Protein 5K6L (pdb70)

Solvent-accessible surface area: 27790 Å² total; per-residue (Å²): 170,42,77,0,54,18,88,94,0,40,91,13,0,52,37,0,0,6,14,0,0,0,0,0,77,40,107,57,18,3,49,6,121,161,61,9,45,0,0,2,0,0,6,8,8,65,76,21,11,35,12,4,20,13,15,4,17,74,9,52,38,119,105,45,14,10,2,13,59,1,0,91,104,43,148,44,7,83,10,12,118,82,3,33,69,52,1,124,115,59,22,125,142,56,96,36,66,139,21,160,67,128,34,68,45,36,18,21,11,94,19,6,137,6,63,53,121,40,0,49,75,3,30,90,102,17,77,4,0,0,0,3,1,5,2,1,0,0,14,59,79,29,17,59,53,74,67,22,17,16,81,13,28,152,36,6,54,49,1,1,97,65,0,57,136,48,7,125,78,0,0,0,0,0,1,0,1,10,22,4,12,5,42,44,1,34,113,11,100,14,20,0,4,0,0,0,2,0,0,0,20,9,0,0,25,0,0,3,9,0,0,12,32,154,48,18,0,3,0,6,0,2,19,2,7,7,87,95,13,129,16,16,11,0,29,155,40,31,31,68,63,95,80,8,69,5,11,0,2,0,2,2,5,0,16,25,0,2,12,26,56,80,99,69,12,61,14,14,0,0,30,9,54,17,29,6,106,14,90,32,73,65,39,123,43,69,42,66,59,137,69,90,28,1,42,0,9,1,34,0,73,0,68,16,98,66,36,3,40,3,0,0,0,0,0,1,23,15,23,28,48,142,11,1,5,8,48,16,18,1,0,4,22,98,16,2,36,125,13,86,59,44,125,106,48,141,5,76,21,76,0,40,1,81,77,10,12,7,0,0,4,50,25,76,21,74,17,80,13,7,12,2,2,7,38,20,86,2,14,0,47,2,2,74,3,0,77,72,5,139,111,12,14,44,22,92,12,173,138,58,19,70,40,57,173,20,24,49,2,6,7,1,82,62,60,18,122,8,17,48,8,24,124,62,131,115,61,72,28,46,47,130,119,58,92,2,60,71,24,111,32,82,65,156,112,36,49,88,96,65,48,37,134,79,25,109,58,66,117,113,15,166,67,18,0,76,47,15,70,84,63,84,21,101,22,87,107,0,0,9,37,0,29,42,102,12,0,1,6,0,0,10,0,20,8,68,39,9,114,59,20,44,68,13,1,2,0,0,0,0,0,4,10,120,156,0,93,154,9,37,1,7,14,0,1,0,2,10,1,9,8,2,0,27,3,75,70,48,47,61,5,0,1,0,1,2,3,4,0,3,0,0,0,1,15,41,78,2,0,65,136,0,0,4,46,0,0,8,4,0,11,106,30,92,2,6,0,0,3,0,0,0,1,2,3,11,9,2,23,20,0,0,4,6,2,5,0,3,0,6,0,3,37,0,0,0,22,0,0,2,3,1,0,77,0,0,61,138,54,31,5,15,0,0,0,4,2,0,0,6,4,2,19,1,78,26,15,70,52,11,0,10,1,0,0,10,10,0,2,6,20,0,4,2,32,0,1,14,28,0,17,112,98,2,34,2,94,0,0,4,0,1,21,9,22,2,3,27,10,18,0,0,10,3,33,9,0,0,2,36,0,0,28,88,35,18,42,3,143,10,0,0,0,0,12,20,116,0,31,0,4,62,77,77,33,142,36,58,106,47,16,3,0,3,0,0,30,1,8,0,0,0,4,0,3,6,84,61,0,59,143,45,58,35,115,16,36,0,68,56,30,24,101,105,55,110,2,50,58,6,1,0,1,39,0,0,37,28,0,0,86,18,0,21,86,10,7,2,0,68,71,76,41,208,101,26,46,113,21,84,43,34,46,177

Sequence (794 aa):
KVILDWNEYIEAARSVVSEGCVLLENNGTLPLEKGAVVSIFGRIQTHYYKSGTGSGGMVNVTHVVGVPEGLKLSEHVTVNEELENIYKEWEEENPFDEGLGWGTEPWSQPEMELTDEIVSNASAKSDVAIVIIGRTAGEDKDFSDVAGAYKLSETEEDMLRRVRKHFDKMVVLLNVGSLMDLNVISEINPDALMVIWQGGMIGGLGTADVLTGKVNPSGKLTDTIAYEINDYPSTENFGDPVRDYYAEDIYVGYRYFETFEKSKVRYPFGYGISYTEFEHTVGEFTADINSRTFTASCTVKNTGSVAGKDVAQFYVSAPQGKLGKPEKVLVAFKKTGILNPGKEEKITVTVPFDRFASFDDTGVTGAESCFVLEAGEYTVYEGKNVRESYKEGSFTLEENIVTEKLSKALAPMESFKRMKASENSDGTLSVKYEDVPVSDVDEKKRRLDNMPVEIPQDFTARYSLKDVLSGSVDMEKFIARLSDDDLACIVRGEGMGSSLVTAGTAAAFGGVSEYLRKMDIPAVCCDDGPSGMRLDSGATAFSMPNGTMLASTFNPDVIERMYGFTSLEMIYNKVECLLGPGMNIHRNPLNGRNFEYFSEDPYLNGTIASAMLKGLHKYGSDGVAKHFCCNNQELGRQACDSVVSQRALREIYLKGFEIAVKEGGCKAFMTTYAQVNGMWTAGNYDLNTRILRDEWGFKGIVMTDWWAQVNDRGGEPTKNNTAAMVRAQNDLYMVTANAAMNSANNDNTLSQLSEGKLNRAELQRCAMNICEYAMNTMAMKRLCRNDIKVEIAGR

Foldseek 3Di:
DAALAVVLLLVLLLVLLLLQKFWDFAPPLPQPAFAFEEEEFWLCQVVQQQAAFDQQRFFFDPFAQGQQNLLCVVNRYHYDVVNVVVSVVVCVVQPQQCADDHPGRAQAGDGDADDLVSLLVSLVPGQAYEYEGGTHFDFFAWFDLDDSTLDDHPRSLNVLLSNLVRHPAYEYEYSYLFHHACPSVVVSPHNIYMYSYNFFRHSNNSVSCCNNVVAKHEFFAQFFDFNDLVPFPCSVFDDDLFEGEPQQFQCFTLLVCVAANVPRTPAHHLDGDTPFDKDKAWDDKDDDVVQQKIKTKIKIATAGAAKHKAKKWKWKQADLAPQGGRRIATFDMDIDDTHGHGGMDMDMDMGGNLSGWFAACPCPQVQHQFGKRAFFKMWMWIDSGPVPTHTNDIDTGPGMDTPGHADDFLFFQDKDWHWHWDADPVGGTHTDIDIFDHDPDPVVVVLVVPPFDDQAADQVDLAALVCCVVVNDPLSSLLSNADLLNLQLQQAWADDQDPLFQGQAFTWHQCQDPVRVSSVGHTATEHDDLQWGNRRVSDHIGGGAAQQSSLSSVDLQSLLSSLLSVLQVCLQRRHQEYADDEAAAQRGSGARRVSRHYHNHLVSSLSSRLSNQNSNPNQQGGYAYDAQWDPNHNHNFQEYEHRHGPRSCCRGICRSVLSCVPRNVHAHYEYGNYHYNQFGGLLGQSRQPRPQPVPSNHQHAYEYDALHWHDDGPDDTDSAAVQSNLSNRNQHYHHANRSSVPRVVHCSVVCCVVVNHPNSSSSVSSSRSSVHSCSTLSSCVVVVNHDHYDYDDD

CATH classification: 3.40.50.1700 (+1 more: 3.20.20.300)

B-factor: mean 20.66, std 8.03, range [2.0, 67.08]

Nearest PDB structures (foldseek):
  5k6o-assembly1_A  TM=1.001E+00  e=0.000E+00  metagenome
  5k6n-assembly1_A  TM=1.000E+00  e=0.000E+00  metagenome
  5wug-assembly1_A  TM=9.829E-01  e=0.000E+00  Paenibacillus barengoltzii
  5wvp-assembly1_A  TM=9.796E-01  e=0.000E+00  Paenibacillus barengoltzii
  2x42-assembly1_A  TM=9.029E-01  e=3.688E-36  Thermotoga neapolitana DSM 4359

Structure (mmCIF, N/CA/C/O backbone):
data_5K6L
#
_entry.id   5K6L
#
_cell.length_a   51.215
_cell.length_b   119.724
_cell.length_c   157.489
_cell.angle_alpha   90.00
_cell.angle_beta   90.00
_cell.angle_gamma   90.00
#
_symmetry.space_group_name_H-M   'P 21 21 21'
#
loop_
_entity.id
_entity.type
_entity.pdbx_description
1 polymer B-GLUCOSIDASE
2 non-polymer GLYCEROL
3 water water
#
loop_
_atom_site.group_PDB
_atom_site.id
_atom_site.type_symbol
_atom_site.label_atom_id
_atom_site.label_alt_id
_atom_site.label_comp_id
_atom_site.label_asym_id
_atom_site.label_entity_id
_atom_site.label_seq_id
_atom_site.pdbx_PDB_ins_code
_atom_site.Cartn_x
_atom_site.Cartn_y
_atom_site.Cartn_z
_atom_site.occupancy
_atom_site.B_iso_or_equiv
_atom_site.auth_seq_id
_atom_site.auth_comp_id
_atom_site.auth_asym_id
_atom_site.auth_atom_id
_atom_site.pdbx_PDB_model_num
ATOM 1 N N . LYS A 1 5 ? -19.669 -1.828 37.484 1.00 36.68 5 LYS A N 1
ATOM 2 C CA . LYS A 1 5 ? -18.725 -2.316 36.440 1.00 35.80 5 LYS A CA 1
ATOM 3 C C . LYS A 1 5 ? -18.360 -1.175 35.488 1.00 33.14 5 LYS A C 1
ATOM 4 O O . LYS A 1 5 ? -19.246 -0.466 35.002 1.00 32.37 5 LYS A O 1
ATOM 10 N N . VAL A 1 6 ? -17.063 -1.003 35.234 1.00 28.01 6 VAL A N 1
ATOM 11 C CA . VAL A 1 6 ? -16.558 0.052 34.351 1.00 26.06 6 VAL A CA 1
ATOM 12 C C . VAL A 1 6 ? -15.612 -0.567 33.326 1.00 23.99 6 VAL A C 1
ATOM 13 O O . VAL A 1 6 ? -14.749 -1.378 33.672 1.00 22.86 6 VAL A O 1
ATOM 17 N N . ILE A 1 7 ? -15.772 -0.176 32.066 1.00 23.07 7 ILE A N 1
ATOM 18 C CA . ILE A 1 7 ? -14.961 -0.715 30.979 1.00 22.50 7 ILE A CA 1
ATOM 19 C C . ILE A 1 7 ? -13.683 0.098 30.851 1.00 21.22 7 ILE A C 1
ATOM 20 O O . ILE A 1 7 ? -13.745 1.311 30.723 1.00 21.63 7 ILE A O 1
ATOM 25 N N . LEU A 1 8 ? -12.537 -0.578 30.895 1.00 19.69 8 LEU A N 1
ATOM 26 C CA . LEU A 1 8 ? -11.273 0.008 30.478 1.00 19.18 8 LEU A CA 1
ATOM 27 C C . LEU A 1 8 ? -11.086 -0.369 29.017 1.00 19.27 8 LEU A C 1
ATOM 28 O O . LEU A 1 8 ? -10.785 -1.522 28.703 1.00 19.29 8 LEU A O 1
ATOM 33 N N . ASP A 1 9 ? -11.272 0.604 28.133 1.00 19.83 9 ASP A N 1
ATOM 34 C CA . ASP A 1 9 ? -11.130 0.391 26.690 1.00 20.65 9 ASP A CA 1
ATOM 35 C C . ASP A 1 9 ? -9.658 0.533 26.324 1.00 19.63 9 ASP A C 1
ATOM 36 O O . ASP A 1 9 ? -9.111 1.636 26.353 1.00 18.86 9 ASP A O 1
ATOM 41 N N . TRP A 1 10 ? -9.027 -0.579 25.969 1.00 18.86 10 TRP A N 1
ATOM 42 C CA . TRP A 1 10 ? -7.574 -0.594 25.765 1.00 19.21 10 TRP A CA 1
ATOM 43 C C . TRP A 1 10 ? -7.170 0.263 24.569 1.00 19.50 10 TRP A C 1
ATOM 44 O O . TRP A 1 10 ? -6.158 0.956 24.621 1.00 18.41 10 TRP A O 1
ATOM 55 N N . ASN A 1 11 ? -7.975 0.236 23.506 1.00 19.83 11 ASN A N 1
ATOM 56 C CA . ASN A 1 11 ? -7.687 1.050 22.318 1.00 21.35 11 ASN A CA 1
ATOM 57 C C . ASN A 1 11 ? -7.740 2.546 22.619 1.00 20.02 11 ASN A C 1
ATOM 58 O O . ASN A 1 11 ? -6.922 3.303 22.096 1.00 18.78 11 ASN A O 1
ATOM 63 N N . GLU A 1 12 ? -8.679 2.959 23.469 1.00 19.16 12 GLU A N 1
ATOM 64 C CA . GLU A 1 12 ? -8.733 4.352 23.940 1.00 20.38 12 GLU A CA 1
ATOM 65 C C . GLU A 1 12 ? -7.547 4.724 24.843 1.00 18.13 12 GLU A C 1
ATOM 66 O O . GLU A 1 12 ? -7.054 5.846 24.783 1.00 17.16 12 GLU A O 1
ATOM 72 N N . TYR A 1 13 ? -7.100 3.778 25.667 1.00 17.08 13 TYR A N 1
ATOM 73 C CA . TYR A 1 13 ? -5.870 3.943 26.466 1.00 16.30 13 TYR A CA 1
ATOM 74 C C . TYR A 1 13 ? -4.675 4.188 25.518 1.00 15.83 13 TYR A C 1
ATOM 75 O O . TYR A 1 13 ? -3.910 5.138 25.695 1.00 14.46 13 TYR A O 1
ATOM 84 N N . ILE A 1 14 ? -4.537 3.337 24.498 1.00 15.89 14 ILE A N 1
ATOM 85 C CA . ILE A 1 14 ? -3.483 3.491 23.497 1.00 16.17 14 ILE A CA 1
ATOM 86 C C . ILE A 1 14 ? -3.524 4.884 22.843 1.00 16.38 14 ILE A C 1
ATOM 87 O O . ILE A 1 14 ? -2.492 5.564 22.740 1.00 15.67 14 ILE A O 1
ATOM 92 N N . GLU A 1 15 ? -4.716 5.303 22.436 1.00 17.37 15 GLU A N 1
ATOM 93 C CA . GLU A 1 15 ? -4.906 6.595 21.765 1.00 19.01 15 GLU A CA 1
ATOM 94 C C . GLU A 1 15 ? -4.542 7.762 22.701 1.00 17.08 15 GLU A C 1
ATOM 95 O O . GLU A 1 15 ? -3.960 8.753 22.258 1.00 16.04 15 GLU A O 1
ATOM 101 N N . ALA A 1 16 ? -4.871 7.626 23.985 1.00 15.85 16 ALA A N 1
ATOM 102 C CA . ALA A 1 16 ? -4.529 8.638 24.987 1.00 15.48 16 ALA A CA 1
ATOM 103 C C . ALA A 1 16 ? -3.012 8.779 25.160 1.00 15.12 16 ALA A C 1
ATOM 104 O O . ALA A 1 16 ? -2.485 9.897 25.186 1.00 14.59 16 ALA A O 1
ATOM 106 N N . ALA A 1 17 ? -2.316 7.649 25.262 1.00 14.49 17 ALA A N 1
ATOM 107 C CA . ALA A 1 17 ? -0.854 7.648 25.373 1.00 14.69 17 ALA A CA 1
ATOM 108 C C . ALA A 1 17 ? -0.202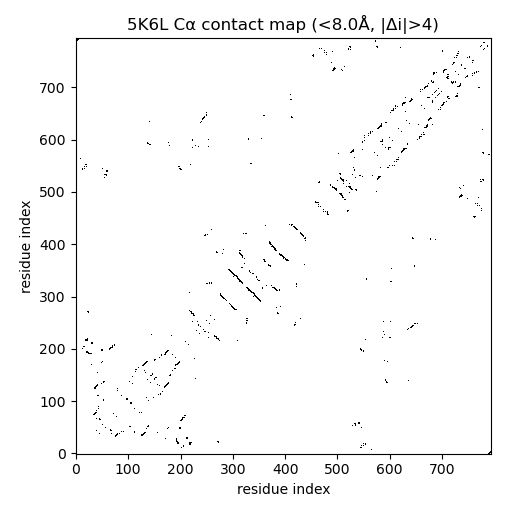 8.179 24.105 1.00 14.57 17 ALA A C 1
ATOM 109 O O . ALA A 1 17 ? 0.749 8.966 24.152 1.00 14.13 17 ALA A O 1
ATOM 111 N N . ARG A 1 18 ? -0.719 7.727 22.968 1.00 14.88 18 ARG A N 1
ATOM 112 C CA . ARG A 1 18 ? -0.254 8.170 21.663 1.00 15.46 18 ARG A CA 1
ATOM 113 C C . ARG A 1 18 ? -0.355 9.697 21.518 1.00 15.20 18 ARG A C 1
ATOM 114 O O . ARG A 1 18 ? 0.563 10.336 20.979 1.00 14.77 18 ARG A O 1
ATOM 122 N N . SER A 1 19 ? -1.447 10.276 22.012 1.00 15.09 19 SER A N 1
ATOM 123 C CA . SER A 1 19 ? -1.620 11.741 22.001 1.00 15.25 19 SER A CA 1
ATOM 124 C C . SER A 1 19 ? -0.569 12.466 22.834 1.00 14.88 19 SER A C 1
ATOM 125 O O . SER A 1 19 ? -0.067 13.520 22.425 1.00 15.13 19 SER A O 1
ATOM 128 N N . VAL A 1 20 ? -0.244 11.913 24.002 1.00 13.82 20 VAL A N 1
ATOM 129 C CA . VAL A 1 20 ? 0.839 12.452 24.822 1.00 13.94 20 VAL A CA 1
ATOM 130 C C . VAL A 1 20 ? 2.170 12.435 24.052 1.00 13.45 20 VAL A C 1
ATOM 131 O O . VAL A 1 20 ? 2.889 13.439 24.031 1.00 12.59 20 VAL A O 1
ATOM 135 N N . VAL A 1 21 ? 2.474 11.312 23.401 1.00 13.06 21 VAL A N 1
ATOM 136 C CA . VAL A 1 21 ? 3.707 11.191 22.633 1.00 13.53 21 VAL A CA 1
ATOM 137 C C . VAL A 1 21 ? 3.754 12.255 21.522 1.00 13.71 21 VAL A C 1
ATOM 138 O O . VAL A 1 21 ? 4.773 12.943 21.350 1.00 13.39 21 VAL A O 1
ATOM 142 N N . SER A 1 22 ? 2.657 12.398 20.786 1.00 13.83 22 SER A N 1
ATOM 143 C CA . SER A 1 22 ? 2.629 13.340 19.657 1.00 14.45 22 SER A CA 1
ATOM 144 C C . SER A 1 22 ? 2.589 14.821 20.087 1.00 14.95 22 SER A C 1
ATOM 145 O O . SER A 1 22 ? 2.897 15.699 19.281 1.00 15.66 22 SER A O 1
ATOM 148 N N . GLU A 1 23 ? 2.228 15.093 21.343 1.00 15.39 23 GLU A N 1
ATOM 149 C CA . GLU A 1 23 ? 2.330 16.453 21.914 1.00 15.92 23 GLU A CA 1
ATOM 150 C C . GLU A 1 23 ? 3.650 16.732 22.643 1.00 15.76 23 GLU A C 1
ATOM 151 O O . GLU A 1 23 ? 3.962 17.893 22.917 1.00 16.01 23 GLU A O 1
ATOM 157 N N . GLY A 1 24 ? 4.404 15.678 22.967 1.00 15.26 24 GLY A N 1
ATOM 158 C CA . GLY A 1 24 ? 5.616 15.778 23.780 1.00 15.30 24 GLY A CA 1
ATOM 159 C C . GLY A 1 24 ? 6.939 15.776 23.046 1.00 14.88 24 GLY A C 1
ATOM 160 O O . GLY A 1 24 ? 7.931 16.233 23.597 1.00 14.48 24 GLY A O 1
ATOM 161 N N . CYS A 1 25 ? 6.971 15.251 21.815 1.00 15.06 25 CYS A N 1
ATOM 162 C CA . CYS A 1 25 ? 8.136 15.391 20.953 1.00 15.12 25 CYS A CA 1
ATOM 163 C C . CYS A 1 25 ? 8.452 16.873 20.770 1.00 14.87 25 CYS A C 1
ATOM 164 O O . CYS A 1 25 ? 7.534 17.688 20.669 1.00 15.24 25 CYS A O 1
ATOM 167 N N . VAL A 1 26 ? 9.736 17.224 20.759 1.00 14.19 26 VAL A N 1
ATOM 168 C CA . VAL A 1 26 ? 10.144 18.620 20.609 1.00 14.30 26 VAL A CA 1
ATOM 169 C C . VAL A 1 26 ? 10.935 18.781 19.319 1.00 14.14 26 VAL A C 1
ATOM 170 O O . VAL A 1 26 ? 12.053 18.264 19.194 1.00 13.68 26 VAL A O 1
ATOM 174 N N . LEU A 1 27 ? 10.359 19.521 18.374 1.00 14.38 27 LEU A N 1
ATOM 175 C CA . LEU A 1 27 ? 11.061 19.887 17.144 1.00 14.30 27 LEU A CA 1
ATOM 176 C C . LEU A 1 27 ? 11.954 21.082 17.439 1.00 14.60 27 LEU A C 1
ATOM 177 O O . LEU A 1 27 ? 11.464 22.113 17.913 1.00 15.05 27 LEU A O 1
ATOM 182 N N . LEU A 1 28 ? 13.247 20.940 17.155 1.00 14.20 28 LEU A N 1
ATOM 183 C CA . LEU A 1 28 ? 14.232 21.978 17.435 1.00 14.53 28 LEU A CA 1
ATOM 184 C C . LEU A 1 28 ? 14.651 22.757 16.194 1.00 15.08 28 LEU A C 1
ATOM 185 O O . LEU A 1 28 ? 14.854 23.964 16.273 1.00 14.89 28 LEU A O 1
ATOM 190 N N . GLU A 1 29 ? 14.841 22.050 15.076 1.00 15.27 29 GLU A N 1
ATOM 191 C CA . GLU A 1 29 ? 15.201 22.664 13.805 1.00 16.17 29 GLU A CA 1
ATOM 192 C C . GLU A 1 29 ? 14.490 21.922 12.683 1.00 16.30 29 GLU A C 1
ATOM 193 O O . GLU A 1 29 ? 14.217 20.717 12.789 1.00 16.05 29 GLU A O 1
ATOM 199 N N . ASN A 1 30 ? 14.197 22.642 11.609 1.00 16.19 30 ASN A N 1
ATOM 200 C CA . ASN A 1 30 ? 13.575 22.056 10.440 1.00 16.71 30 ASN A CA 1
ATOM 201 C C . ASN A 1 30 ? 13.614 23.058 9.283 1.00 17.48 30 ASN A C 1
ATOM 202 O O . ASN A 1 30 ? 13.169 24.193 9.442 1.00 18.07 30 ASN A O 1
ATOM 207 N N . ASN A 1 31 ? 14.110 22.625 8.127 1.00 19.15 31 ASN A N 1
ATOM 208 C CA . ASN A 1 31 ? 14.146 23.469 6.912 1.00 20.03 31 ASN A CA 1
ATOM 209 C C . ASN A 1 31 ? 13.026 23.150 5.910 1.00 20.33 31 ASN A C 1
ATOM 210 O O . ASN A 1 31 ? 13.062 23.615 4.768 1.00 20.81 31 ASN A O 1
ATOM 215 N N . GLY A 1 32 ? 12.037 22.367 6.337 1.00 20.19 32 GLY A N 1
ATOM 216 C CA . GLY A 1 32 ? 10.970 21.878 5.469 1.00 20.13 32 GLY A CA 1
ATOM 217 C C . GLY A 1 32 ? 11.094 20.408 5.099 1.00 19.87 32 GLY A C 1
ATOM 218 O O . GLY A 1 32 ? 10.186 19.866 4.481 1.00 20.78 32 GLY A O 1
ATOM 219 N N . THR A 1 33 ? 12.204 19.758 5.460 1.00 19.03 33 THR A N 1
ATOM 220 C CA . THR A 1 33 ? 12.368 18.312 5.235 1.00 18.43 33 THR A CA 1
ATOM 221 C C . THR A 1 33 ? 11.319 17.482 5.997 1.00 17.84 33 THR A C 1
ATOM 222 O O . THR A 1 33 ? 10.896 16.421 5.522 1.00 17.67 33 THR A O 1
ATOM 226 N N . LEU A 1 34 ? 10.906 17.955 7.174 1.00 16.53 34 LEU A N 1
ATOM 227 C CA . LEU A 1 34 ? 9.725 17.420 7.847 1.00 16.45 34 LEU A CA 1
ATOM 228 C C . LEU A 1 34 ? 8.542 18.352 7.584 1.00 16.45 34 LEU A C 1
ATOM 229 O O . LEU A 1 34 ? 8.750 19.557 7.452 1.00 15.44 34 LEU A O 1
ATOM 234 N N . PRO A 1 35 ? 7.312 17.827 7.502 1.00 16.58 35 PRO A N 1
ATOM 235 C CA . PRO A 1 35 ? 6.999 16.399 7.613 1.00 16.58 35 PRO A CA 1
ATOM 236 C C . PRO A 1 35 ? 7.421 15.611 6.383 1.00 17.67 35 PRO A C 1
ATOM 237 O O . PRO A 1 35 ? 7.612 16.193 5.312 1.00 16.95 35 PRO A O 1
ATOM 241 N N . LEU A 1 36 ? 7.563 14.298 6.541 1.00 18.34 36 LEU A N 1
ATOM 242 C CA . LEU A 1 36 ? 7.915 13.426 5.411 1.00 19.52 36 LEU A CA 1
ATOM 243 C C . LEU A 1 36 ? 6.801 13.475 4.354 1.00 20.61 36 LEU A C 1
ATOM 244 O O . LEU A 1 36 ? 5.620 13.605 4.692 1.00 19.73 36 LEU A O 1
ATOM 249 N N . GLU A 1 37 ? 7.183 13.392 3.081 1.00 23.12 37 GLU A N 1
ATOM 250 C CA . GLU A 1 37 ? 6.223 13.440 1.978 1.00 24.56 37 GLU A CA 1
ATOM 251 C C . GLU A 1 37 ? 5.582 12.078 1.755 1.00 24.35 37 GLU A C 1
ATOM 252 O O . GLU A 1 37 ? 6.243 11.040 1.888 1.00 23.44 37 GLU A O 1
ATOM 258 N N . LYS A 1 38 ? 4.290 12.084 1.427 1.00 24.83 38 LYS A N 1
ATOM 259 C CA . LYS A 1 38 ? 3.553 10.856 1.155 1.00 25.70 38 LYS A CA 1
ATOM 260 C C . LYS A 1 38 ? 4.234 10.085 0.023 1.00 24.53 38 LYS A C 1
ATOM 261 O O . LYS A 1 38 ? 4.572 10.665 -1.006 1.00 23.90 38 LYS A O 1
ATOM 267 N N . GLY A 1 39 ? 4.465 8.795 0.249 1.00 23.88 39 GLY A N 1
ATOM 268 C CA . GLY A 1 39 ? 5.145 7.930 -0.717 1.00 23.25 39 GLY A CA 1
ATOM 269 C C . GLY A 1 39 ? 6.666 7.917 -0.630 1.00 22.59 39 GLY A C 1
ATOM 270 O O . GLY A 1 39 ? 7.308 7.198 -1.392 1.00 22.90 39 GLY A O 1
ATOM 271 N N . ALA A 1 40 ? 7.262 8.686 0.288 1.00 21.23 40 ALA A N 1
ATOM 272 C CA . ALA A 1 40 ? 8.724 8.703 0.418 1.00 20.79 40 ALA A CA 1
ATOM 273 C C . ALA A 1 40 ? 9.265 7.356 0.895 1.00 19.81 40 ALA A C 1
ATOM 274 O O . ALA A 1 40 ? 8.595 6.633 1.632 1.00 20.14 40 ALA A O 1
ATOM 276 N N . VAL A 1 41 ? 10.462 7.012 0.428 1.00 19.13 41 VAL A N 1
ATOM 277 C CA . VAL A 1 41 ? 11.216 5.883 0.953 1.00 18.61 41 VAL A CA 1
ATOM 278 C C . VAL A 1 41 ? 12.248 6.445 1.929 1.00 18.43 41 VAL A C 1
ATOM 279 O O . VAL A 1 41 ? 13.027 7.340 1.576 1.00 17.94 41 VAL A O 1
ATOM 283 N N . VAL A 1 42 ? 12.249 5.910 3.148 1.00 17.98 42 VAL A N 1
ATOM 284 C CA . VAL A 1 42 ? 13.137 6.364 4.208 1.00 18.21 42 VAL A CA 1
ATOM 285 C C . VAL A 1 42 ? 14.222 5.322 4.487 1.00 17.03 42 VAL A C 1
ATOM 286 O O . VAL A 1 42 ? 13.914 4.138 4.626 1.00 17.35 42 VAL A O 1
ATOM 290 N N . SER A 1 43 ? 15.472 5.778 4.584 1.00 16.32 43 SER A N 1
ATOM 291 C CA . SER A 1 43 ? 16.582 4.978 5.116 1.00 16.05 43 SER A CA 1
ATOM 292 C C . SER A 1 43 ? 16.818 5.337 6.593 1.00 15.91 43 SER A C 1
ATOM 293 O O . SER A 1 43 ? 17.105 6.497 6.914 1.00 15.51 43 SER A O 1
ATOM 296 N N . ILE A 1 44 ? 16.702 4.351 7.480 1.00 15.93 44 ILE A N 1
ATOM 297 C CA . ILE A 1 44 ? 16.855 4.577 8.926 1.00 15.92 44 ILE A CA 1
ATOM 298 C C . ILE A 1 44 ? 18.231 4.076 9.382 1.00 15.83 44 ILE A C 1
ATOM 299 O O . ILE A 1 44 ? 18.565 2.898 9.211 1.00 16.07 44 ILE A O 1
ATOM 304 N N . PHE A 1 45 ? 19.026 4.978 9.949 1.00 15.39 45 PHE A N 1
ATOM 305 C CA . PHE A 1 45 ? 20.344 4.651 10.477 1.00 15.70 45 PHE A CA 1
ATOM 306 C C . PHE A 1 45 ? 20.338 4.684 12.004 1.00 15.85 45 PHE A C 1
ATOM 307 O O . PHE A 1 45 ? 19.515 5.379 12.614 1.00 16.42 45 PHE A O 1
ATOM 315 N N . GLY A 1 46 ? 21.291 3.972 12.598 1.00 15.79 46 GLY A N 1
ATOM 316 C CA . GLY A 1 46 ? 21.441 3.871 14.053 1.00 15.66 46 GLY A CA 1
ATOM 317 C C . GLY A 1 46 ? 20.927 2.526 14.514 1.00 15.56 46 GLY A C 1
ATOM 318 O O . GLY A 1 46 ? 19.747 2.235 14.354 1.00 15.21 46 GLY A O 1
ATOM 319 N N . ARG A 1 47 ? 21.815 1.691 15.051 1.00 16.12 47 ARG A N 1
ATOM 320 C CA . ARG A 1 47 ? 21.427 0.343 15.497 1.00 16.58 47 ARG A CA 1
ATOM 321 C C . ARG A 1 47 ? 20.352 0.332 16.590 1.00 16.36 47 ARG A C 1
ATOM 322 O O . ARG A 1 47 ? 19.635 -0.653 16.733 1.00 16.51 47 ARG A O 1
ATOM 330 N N . ILE A 1 48 ? 20.232 1.426 17.348 1.00 16.66 48 ILE A N 1
ATOM 331 C CA . ILE A 1 48 ? 19.185 1.534 18.374 1.00 16.61 48 ILE A CA 1
ATOM 332 C C . ILE A 1 48 ? 17.761 1.523 17.789 1.00 15.94 48 ILE A C 1
ATOM 333 O O . ILE A 1 48 ? 16.795 1.334 18.526 1.00 15.42 48 ILE A O 1
ATOM 338 N N . GLN A 1 49 ? 17.624 1.695 16.472 1.00 15.92 49 GLN A N 1
ATOM 339 C CA . GLN A 1 49 ? 16.316 1.604 15.819 1.00 16.11 49 GLN A CA 1
ATOM 340 C C . GLN A 1 49 ? 15.558 0.306 16.113 1.00 16.16 49 GLN A C 1
ATOM 341 O O . GLN A 1 49 ? 14.336 0.303 16.113 1.00 16.03 49 GLN A O 1
ATOM 347 N N . THR A 1 50 ? 16.289 -0.785 16.339 1.00 16.70 50 THR A N 1
ATOM 348 C CA . THR A 1 50 ? 15.691 -2.093 16.600 1.00 17.17 50 THR A CA 1
ATOM 349 C C . THR A 1 50 ? 15.327 -2.329 18.068 1.00 16.82 50 THR A C 1
ATOM 350 O O . THR A 1 50 ? 14.616 -3.277 18.365 1.00 16.58 50 THR A O 1
ATOM 354 N N . HIS A 1 51 ? 15.816 -1.476 18.973 1.00 16.98 51 HIS A N 1
ATOM 355 C CA . HIS A 1 51 ? 15.573 -1.610 20.420 1.00 17.01 51 HIS A CA 1
ATOM 356 C C . HIS A 1 51 ? 15.216 -0.238 20.989 1.00 16.17 51 HIS A C 1
ATOM 357 O O . HIS A 1 51 ? 15.914 0.299 21.843 1.00 16.45 51 HIS A O 1
ATOM 364 N N . TYR A 1 52 ? 14.114 0.310 20.489 1.00 15.41 52 TYR A N 1
ATOM 365 C CA . TYR A 1 52 ? 13.590 1.600 20.922 1.00 14.61 52 TYR A CA 1
ATOM 366 C C . TYR A 1 52 ? 13.586 1.709 22.450 1.00 14.48 52 TYR A C 1
ATOM 367 O O . TYR A 1 52 ? 13.072 0.822 23.130 1.00 14.40 52 TYR A O 1
ATOM 376 N N . TYR A 1 53 ? 14.175 2.783 22.977 1.00 14.28 53 TYR A N 1
ATOM 377 C CA . TYR A 1 53 ? 14.164 3.045 24.407 1.00 14.37 53 TYR A CA 1
ATOM 378 C C . TYR A 1 53 ? 12.775 3.565 24.770 1.00 14.51 53 TYR A C 1
ATOM 379 O O . TYR A 1 53 ? 12.433 4.704 24.448 1.00 14.05 53 TYR A O 1
ATOM 388 N N . LYS A 1 54 ? 11.976 2.715 25.414 1.00 14.47 54 LYS A N 1
ATOM 389 C CA . LYS A 1 54 ? 10.611 3.076 25.805 1.00 15.15 54 LYS A CA 1
ATOM 390 C C . LYS A 1 54 ? 10.571 3.771 27.168 1.00 14.85 54 LYS A C 1
ATOM 391 O O . LYS A 1 54 ? 9.582 4.406 27.496 1.00 14.55 54 LYS A O 1
ATOM 397 N N . SER A 1 55 ? 11.637 3.611 27.946 1.00 15.27 55 SER A N 1
ATOM 398 C CA . SER A 1 55 ? 11.731 4.127 29.308 1.00 15.90 55 SER A CA 1
ATOM 399 C C . SER A 1 55 ? 13.195 4.209 29.713 1.00 16.84 55 SER A C 1
ATOM 400 O O . SER A 1 55 ? 14.075 3.736 28.989 1.00 16.33 55 SER A O 1
ATOM 403 N N . GLY A 1 56 ? 13.447 4.781 30.886 1.00 17.42 56 GLY A N 1
ATOM 404 C CA . GLY A 1 56 ? 14.759 4.710 31.495 1.00 18.59 56 GLY A CA 1
ATOM 405 C C . GLY A 1 56 ? 14.965 3.358 32.148 1.00 19.08 56 GLY A C 1
ATOM 406 O O . GLY A 1 56 ? 14.144 2.444 32.007 1.00 19.31 56 GLY A O 1
ATOM 407 N N . THR A 1 57 ? 16.075 3.224 32.864 1.00 20.27 57 THR A N 1
ATOM 408 C CA . THR A 1 57 ? 16.367 2.011 33.619 1.00 20.81 57 THR A CA 1
ATOM 409 C C . THR A 1 57 ? 15.993 2.270 35.074 1.00 21.53 57 THR A C 1
ATOM 410 O O . THR A 1 57 ? 15.898 3.427 35.511 1.00 23.65 57 THR A O 1
ATOM 414 N N . GLY A 1 58 ? 15.799 1.193 35.823 1.00 22.17 58 GLY A N 1
ATOM 415 C CA . GLY A 1 58 ? 15.590 1.272 37.264 1.00 22.61 58 GLY A CA 1
ATOM 416 C C . GLY A 1 58 ? 14.146 1.055 37.643 1.00 23.55 58 GLY A C 1
ATOM 417 O O . GLY A 1 58 ? 13.364 0.550 36.837 1.00 22.29 58 GLY A O 1
ATOM 418 N N . SER A 1 59 ? 13.803 1.464 38.869 1.00 24.59 59 SER A N 1
ATOM 419 C CA . SER A 1 59 ? 12.476 1.209 39.467 1.00 25.53 59 SER A CA 1
ATOM 420 C C . SER A 1 59 ? 11.310 1.694 38.604 1.00 26.02 59 SER A C 1
ATOM 421 O O . SER A 1 59 ? 10.253 1.057 38.592 1.00 24.88 59 SER A O 1
ATOM 424 N N . GLY A 1 60 ? 11.517 2.812 37.897 1.00 25.62 60 GLY A N 1
ATOM 425 C CA . GLY A 1 60 ? 10.516 3.380 36.987 1.00 26.49 60 GLY A CA 1
ATOM 426 C C . GLY A 1 60 ? 10.666 2.961 35.528 1.00 26.41 60 GLY A C 1
ATOM 427 O O . GLY A 1 60 ? 10.108 3.615 34.636 1.00 27.71 60 GLY A O 1
ATOM 428 N N . GLY A 1 61 ? 11.405 1.879 35.283 1.00 24.69 61 GLY A N 1
ATOM 429 C CA . GLY A 1 61 ? 11.691 1.406 33.934 1.00 24.61 61 GLY A CA 1
ATOM 430 C C . GLY A 1 61 ? 11.563 -0.090 33.749 1.00 23.67 61 GLY A C 1
ATOM 431 O O . GLY A 1 61 ? 12.211 -0.641 32.865 1.00 24.01 61 GLY A O 1
ATOM 432 N N . MET A 1 62 ? 10.695 -0.738 34.543 1.00 23.63 62 MET A N 1
ATOM 433 C CA . MET A 1 62 ? 10.551 -2.207 34.552 1.00 22.77 62 MET A CA 1
ATOM 434 C C . MET A 1 62 ? 9.087 -2.641 34.341 1.00 21.31 62 MET A C 1
ATOM 435 O O . MET A 1 62 ? 8.585 -3.566 34.985 1.00 21.73 62 MET A O 1
ATOM 440 N N . VAL A 1 63 ? 8.401 -1.959 33.434 1.00 19.66 63 VAL A N 1
ATOM 441 C CA . VAL A 1 63 ? 7.033 -2.312 33.079 1.00 18.46 63 VAL A CA 1
ATOM 442 C C . VAL A 1 63 ? 7.132 -3.401 32.016 1.00 18.33 63 VAL A C 1
ATOM 443 O O . VAL A 1 63 ? 7.790 -3.206 30.996 1.00 18.14 63 VAL A O 1
ATOM 447 N N . ASN A 1 64 ? 6.488 -4.539 32.262 1.00 17.90 64 ASN A N 1
ATOM 448 C CA . ASN A 1 64 ? 6.484 -5.650 31.316 1.00 18.09 64 ASN A CA 1
ATOM 449 C C . ASN A 1 64 ? 5.403 -5.417 30.271 1.00 17.96 64 ASN A C 1
ATOM 450 O O . ASN A 1 64 ? 4.292 -5.012 30.602 1.00 16.76 64 ASN A O 1
ATOM 455 N N . VAL A 1 65 ? 5.741 -5.680 29.014 1.00 18.51 65 VAL A N 1
ATOM 456 C CA . VAL A 1 65 ? 4.820 -5.477 27.891 1.00 19.70 65 VAL A CA 1
ATOM 457 C C . VAL A 1 65 ? 4.951 -6.630 26.902 1.00 21.10 65 VAL A C 1
ATOM 458 O O . VAL A 1 65 ? 5.982 -7.294 26.858 1.00 21.51 65 VAL A O 1
ATOM 462 N N . THR A 1 66 ? 3.913 -6.850 26.106 1.00 23.32 66 THR A N 1
ATOM 463 C CA . THR A 1 66 ? 3.959 -7.882 25.068 1.00 25.05 66 THR A CA 1
ATOM 464 C C . THR A 1 66 ? 4.724 -7.410 23.820 1.00 24.50 66 THR A C 1
ATOM 465 O O . THR A 1 66 ? 5.397 -8.215 23.172 1.00 24.81 66 THR A O 1
ATOM 469 N N . HIS A 1 67 ? 4.655 -6.111 23.507 1.00 22.80 67 HIS A N 1
ATOM 470 C CA . HIS A 1 67 ? 5.287 -5.573 22.300 1.00 22.51 67 HIS A CA 1
ATOM 471 C C . HIS A 1 67 ? 5.595 -4.078 22.441 1.00 20.42 67 HIS A C 1
ATOM 472 O O . HIS A 1 67 ? 4.847 -3.352 23.086 1.00 19.94 67 HIS A O 1
ATOM 479 N N . VAL A 1 68 ? 6.716 -3.646 21.869 1.00 19.02 68 VAL A N 1
ATOM 480 C CA . VAL A 1 68 ? 7.079 -2.224 21.814 1.00 18.07 68 VAL A CA 1
ATOM 481 C C . VAL A 1 68 ? 7.096 -1.807 20.353 1.00 17.50 68 VAL A C 1
ATOM 482 O O . VAL A 1 68 ? 7.764 -2.452 19.537 1.00 17.74 68 VAL A O 1
ATOM 486 N N . VAL A 1 69 ? 6.356 -0.744 20.027 1.00 16.49 69 VAL A N 1
ATOM 487 C CA . VAL A 1 69 ? 6.367 -0.173 18.684 1.00 16.29 69 VAL A CA 1
ATOM 488 C C . VAL A 1 69 ? 7.489 0.851 18.601 1.00 16.07 69 VAL A C 1
ATOM 489 O O . VAL A 1 69 ? 7.380 1.944 19.157 1.00 15.92 69 VAL A O 1
ATOM 493 N N . GLY A 1 70 ? 8.578 0.477 17.931 1.00 15.87 70 GLY A N 1
ATOM 494 C CA . GLY A 1 70 ? 9.694 1.385 17.665 1.00 15.84 70 GLY A CA 1
ATOM 495 C C . GLY A 1 70 ? 9.413 2.273 16.464 1.00 15.60 70 GLY A C 1
ATOM 496 O O . GLY A 1 70 ? 8.338 2.203 15.869 1.00 15.63 70 GLY A O 1
ATOM 497 N N . VAL A 1 71 ? 10.391 3.098 16.107 1.00 16.28 71 VAL A N 1
ATOM 498 C CA . VAL A 1 71 ? 10.223 4.105 15.060 1.00 16.87 71 VAL A CA 1
ATOM 499 C C . VAL A 1 71 ? 10.028 3.476 13.661 1.00 16.90 71 VAL A C 1
ATOM 500 O O . VAL A 1 71 ? 9.108 3.881 12.950 1.00 16.76 71 VAL A O 1
ATOM 504 N N . PRO A 1 72 ? 10.865 2.485 13.273 1.00 17.00 72 PRO A N 1
ATOM 505 C CA . PRO A 1 72 ? 10.632 1.873 11.955 1.00 17.10 72 PRO A CA 1
ATOM 506 C C . PRO A 1 72 ? 9.242 1.266 11.828 1.00 17.22 72 PRO A C 1
ATOM 507 O O . PRO A 1 72 ? 8.571 1.505 10.832 1.00 17.40 72 PRO A O 1
ATOM 511 N N . GLU A 1 73 ? 8.795 0.518 12.835 1.00 17.57 73 GLU A N 1
ATOM 512 C CA . GLU A 1 73 ? 7.454 -0.073 12.782 1.00 18.31 73 GLU A CA 1
ATOM 513 C C . GLU A 1 73 ? 6.349 0.998 12.721 1.00 17.58 73 GLU A C 1
ATOM 514 O O . GLU A 1 73 ? 5.393 0.854 11.965 1.00 18.34 73 GLU A O 1
ATOM 520 N N . GLY A 1 74 ? 6.491 2.071 13.495 1.00 17.18 74 GLY A N 1
ATOM 521 C CA . GLY A 1 74 ? 5.529 3.175 13.456 1.00 16.84 74 GLY A CA 1
ATOM 522 C C . GLY A 1 74 ? 5.384 3.781 12.067 1.00 17.01 74 GLY A C 1
ATOM 523 O O . GLY A 1 74 ? 4.270 4.006 11.584 1.00 17.11 74 GLY A O 1
ATOM 524 N N . LEU A 1 75 ? 6.520 4.040 11.428 1.00 17.07 75 LEU A N 1
ATOM 525 C CA . LEU A 1 75 ? 6.543 4.572 10.066 1.00 17.82 75 LEU A CA 1
ATOM 526 C C . LEU A 1 75 ? 5.895 3.616 9.064 1.00 18.52 75 LEU A C 1
ATOM 527 O O . LEU A 1 75 ? 5.119 4.053 8.213 1.00 18.91 75 LEU A O 1
ATOM 532 N N . LYS A 1 76 ? 6.190 2.323 9.176 1.00 19.03 76 LYS A N 1
ATOM 533 C CA . LYS A 1 76 ? 5.560 1.326 8.289 1.00 20.29 76 LYS A CA 1
ATOM 534 C C . LYS A 1 76 ? 4.047 1.275 8.478 1.00 20.73 76 LYS A C 1
ATOM 535 O O . LYS A 1 76 ? 3.296 1.262 7.498 1.00 20.77 76 LYS A O 1
ATOM 541 N N . LEU A 1 77 ? 3.605 1.263 9.736 1.00 20.27 77 LEU A N 1
ATOM 542 C CA . LEU A 1 77 ? 2.175 1.229 10.059 1.00 20.37 77 LEU A CA 1
ATOM 543 C C . LEU A 1 77 ? 1.410 2.492 9.660 1.00 20.30 77 LEU A C 1
ATOM 544 O O . LEU A 1 77 ? 0.202 2.430 9.462 1.00 20.63 77 LEU A O 1
ATOM 549 N N . SER A 1 78 ? 2.103 3.622 9.532 1.00 19.81 78 SER A N 1
ATOM 550 C CA . SER A 1 78 ? 1.467 4.875 9.118 1.00 20.27 78 SER A CA 1
ATOM 551 C C . SER A 1 78 ? 0.886 4.833 7.706 1.00 21.25 78 SER A C 1
ATOM 552 O O . SER A 1 78 ? -0.022 5.608 7.390 1.00 20.07 78 SER A O 1
ATOM 555 N N . GLU A 1 79 ? 1.461 3.977 6.857 1.00 22.48 79 GLU A N 1
ATOM 556 C CA . GLU A 1 79 ? 1.104 3.870 5.437 1.00 24.53 79 GLU A CA 1
ATOM 557 C C . GLU A 1 79 ? 1.367 5.162 4.650 1.00 23.58 79 GLU A C 1
ATOM 558 O O . GLU A 1 79 ? 0.863 5.332 3.548 1.00 24.66 79 GLU A O 1
ATOM 564 N N . HIS A 1 80 ? 2.179 6.053 5.218 1.00 21.81 80 HIS A N 1
ATOM 565 C CA . HIS A 1 80 ? 2.517 7.331 4.609 1.00 21.08 80 HIS A CA 1
ATOM 566 C C . HIS A 1 80 ? 3.853 7.263 3.871 1.00 20.12 80 HIS A C 1
ATOM 567 O O . HIS A 1 80 ? 4.068 7.994 2.909 1.00 19.71 80 HIS A O 1
ATOM 574 N N . VAL A 1 81 ? 4.752 6.414 4.367 1.00 19.78 81 VAL A N 1
ATOM 575 C CA . VAL A 1 81 ? 6.067 6.186 3.775 1.00 20.07 81 VAL A CA 1
ATOM 576 C C . VAL A 1 81 ? 6.343 4.693 3.809 1.00 20.69 81 VAL A C 1
ATOM 577 O O . VAL A 1 81 ? 5.605 3.937 4.447 1.00 21.31 81 VAL A O 1
ATOM 581 N N . THR A 1 82 ? 7.419 4.287 3.140 1.00 20.97 82 THR A N 1
ATOM 582 C CA . THR A 1 82 ? 8.002 2.958 3.319 1.00 21.37 82 THR A CA 1
ATOM 583 C C . THR A 1 82 ? 9.447 3.088 3.784 1.00 20.27 82 THR A C 1
ATOM 584 O O . THR A 1 82 ? 10.076 4.146 3.647 1.00 20.09 82 THR A O 1
ATOM 588 N N . VAL A 1 83 ? 9.948 1.995 4.347 1.00 19.21 83 VAL A N 1
ATOM 589 C CA . VAL A 1 83 ? 11.290 1.929 4.899 1.00 19.28 83 VAL A CA 1
ATOM 590 C C . VAL A 1 83 ? 12.161 1.069 3.975 1.00 19.07 83 VAL A C 1
ATOM 591 O O . VAL A 1 83 ? 11.710 0.042 3.468 1.00 19.01 83 VAL A O 1
ATOM 595 N N . ASN A 1 84 ? 13.392 1.520 3.755 1.00 18.55 84 ASN A N 1
ATOM 596 C CA . ASN A 1 84 ? 14.392 0.800 2.952 1.00 18.94 84 ASN A CA 1
ATOM 597 C C . ASN A 1 84 ? 14.755 -0.518 3.639 1.00 18.94 84 ASN A C 1
ATOM 598 O O . ASN A 1 84 ? 15.530 -0.530 4.599 1.00 18.11 84 ASN A O 1
ATOM 603 N N . GLU A 1 85 ? 14.193 -1.619 3.138 1.00 19.63 85 GLU A N 1
ATOM 604 C CA . GLU A 1 85 ? 14.368 -2.929 3.763 1.00 21.07 85 GLU A CA 1
ATOM 605 C C . GLU A 1 85 ? 15.782 -3.491 3.682 1.00 20.16 85 GLU A C 1
ATOM 606 O O . GLU A 1 85 ? 16.192 -4.206 4.594 1.00 19.17 85 GLU A O 1
ATOM 612 N N . GLU A 1 86 ? 16.508 -3.202 2.597 1.00 19.61 86 GLU A N 1
ATOM 613 C CA . GLU A 1 86 ? 17.906 -3.638 2.478 1.00 19.70 86 GLU A CA 1
ATOM 614 C C . GLU A 1 86 ? 18.737 -3.143 3.670 1.00 19.13 86 GLU A C 1
ATOM 615 O O . GLU A 1 86 ? 19.436 -3.931 4.322 1.00 18.36 86 GLU A O 1
ATOM 621 N N . LEU A 1 87 ? 18.646 -1.846 3.953 1.00 18.58 87 LEU A N 1
ATOM 622 C CA . LEU A 1 87 ? 19.366 -1.265 5.095 1.00 18.34 87 LEU A CA 1
ATOM 623 C C . LEU A 1 87 ? 18.916 -1.871 6.433 1.00 18.35 87 LEU A C 1
ATOM 624 O O . LEU A 1 87 ? 19.756 -2.166 7.288 1.00 18.30 87 LEU A O 1
ATOM 629 N N . GLU A 1 88 ? 17.609 -2.060 6.613 1.00 18.42 88 GLU A N 1
ATOM 630 C CA . GLU A 1 88 ? 17.084 -2.733 7.811 1.00 19.63 88 GLU A CA 1
ATOM 631 C C . GLU A 1 88 ? 17.719 -4.114 8.011 1.00 19.59 88 GLU A C 1
ATOM 632 O O . GLU A 1 88 ? 18.102 -4.472 9.125 1.00 18.06 88 GLU A O 1
ATOM 638 N N . ASN A 1 89 ? 17.818 -4.876 6.924 1.00 19.74 89 ASN A N 1
ATOM 639 C CA . ASN A 1 89 ? 18.404 -6.226 6.975 1.00 20.64 89 ASN A CA 1
ATOM 640 C C . ASN A 1 89 ? 19.903 -6.222 7.274 1.00 19.47 89 ASN A C 1
ATOM 641 O O . ASN A 1 89 ? 20.404 -7.154 7.896 1.00 20.28 89 ASN A O 1
ATOM 646 N N . ILE A 1 90 ? 20.610 -5.182 6.837 1.00 18.87 90 ILE A N 1
ATOM 647 C CA . ILE A 1 90 ? 22.019 -5.000 7.182 1.00 18.81 90 ILE A CA 1
ATOM 648 C C . ILE A 1 90 ? 22.163 -4.821 8.693 1.00 18.58 90 ILE A C 1
ATOM 649 O O . ILE A 1 90 ? 23.004 -5.475 9.309 1.00 18.30 90 ILE A O 1
ATOM 654 N N . TYR A 1 91 ? 21.343 -3.949 9.281 1.00 18.05 91 TYR A N 1
ATOM 655 C CA . TYR A 1 91 ? 21.339 -3.773 10.743 1.00 18.45 91 TYR A CA 1
ATOM 656 C C . TYR A 1 91 ? 20.952 -5.049 11.482 1.00 19.33 91 TYR A C 1
ATOM 657 O O . TYR A 1 91 ? 21.572 -5.391 12.487 1.00 20.04 91 TYR A O 1
ATOM 666 N N . LYS A 1 92 ? 19.937 -5.746 10.983 1.00 21.37 92 LYS A N 1
ATOM 667 C CA . LYS A 1 92 ? 19.473 -6.984 11.604 1.00 24.20 92 LYS A CA 1
ATOM 668 C C . LYS A 1 92 ? 20.574 -8.053 11.601 1.00 24.89 92 LYS A C 1
ATOM 669 O O . LYS A 1 92 ? 20.840 -8.675 12.629 1.00 23.68 92 LYS A O 1
ATOM 675 N N . GLU A 1 93 ? 21.216 -8.252 10.454 1.00 25.88 93 GLU A N 1
ATOM 676 C CA . GLU A 1 93 ? 22.292 -9.247 10.351 1.00 27.17 93 GLU A CA 1
ATOM 677 C C . GLU A 1 93 ? 23.506 -8.892 11.213 1.00 25.57 93 GLU A C 1
ATOM 678 O O . GLU A 1 93 ? 24.077 -9.762 11.863 1.00 24.42 93 GLU A O 1
ATOM 684 N N . TRP A 1 94 ? 23.880 -7.616 11.236 1.00 23.83 94 TRP A N 1
ATOM 685 C CA . TRP A 1 94 ? 24.969 -7.156 12.102 1.00 22.86 94 TRP A CA 1
ATOM 686 C C . TRP A 1 94 ? 24.654 -7.394 13.589 1.00 22.81 94 TRP A C 1
ATOM 687 O O . TRP A 1 94 ? 25.523 -7.854 14.340 1.00 21.87 94 TRP A O 1
ATOM 698 N N . GLU A 1 95 ? 23.419 -7.094 13.998 1.00 22.88 95 GLU A N 1
ATOM 699 C CA . GLU A 1 95 ? 23.009 -7.237 15.399 1.00 24.08 95 GLU A CA 1
ATOM 700 C C . GLU A 1 95 ? 22.981 -8.689 15.898 1.00 25.47 95 GLU A C 1
ATOM 701 O O . GLU A 1 95 ? 23.156 -8.925 17.097 1.00 23.46 95 GLU A O 1
ATOM 707 N N . GLU A 1 96 ? 22.789 -9.650 14.993 1.00 26.31 96 GLU A N 1
ATOM 708 C CA . GLU A 1 96 ? 22.925 -11.071 15.340 1.00 29.08 96 GLU A CA 1
ATOM 709 C C . GLU A 1 96 ? 24.315 -11.388 15.898 1.00 29.21 96 GLU A C 1
ATOM 710 O O . GLU A 1 96 ? 24.440 -12.235 16.779 1.00 30.43 96 GLU A O 1
ATOM 716 N N . GLU A 1 97 ? 25.340 -10.698 15.392 1.00 30.28 97 GLU A N 1
ATOM 717 C CA . GLU A 1 97 ? 26.721 -10.821 15.874 1.00 32.14 97 GLU A CA 1
ATOM 718 C C . GLU A 1 97 ? 27.127 -9.766 16.913 1.00 30.30 97 GLU A C 1
ATOM 719 O O . GLU A 1 97 ? 28.170 -9.907 17.550 1.00 28.66 97 GLU A O 1
ATOM 725 N N . ASN A 1 98 ? 26.325 -8.711 17.068 1.00 27.72 98 ASN A N 1
ATOM 726 C CA . ASN A 1 98 ? 26.599 -7.631 18.022 1.00 27.25 98 ASN A CA 1
ATOM 727 C C . ASN A 1 98 ? 25.336 -7.355 18.855 1.00 25.91 98 ASN A C 1
ATOM 728 O O . ASN A 1 98 ? 24.687 -6.315 18.684 1.00 24.72 98 ASN A O 1
ATOM 733 N N . PRO A 1 99 ? 24.978 -8.293 19.754 1.00 24.68 99 PRO A N 1
ATOM 734 C CA . PRO A 1 99 ? 23.676 -8.235 20.420 1.00 24.38 99 PRO A CA 1
ATOM 735 C C . PRO A 1 99 ? 23.525 -7.040 21.361 1.00 23.37 99 PRO A C 1
ATOM 736 O O . PRO A 1 99 ? 24.501 -6.604 21.960 1.00 21.82 99 PRO A O 1
ATOM 740 N N . PHE A 1 100 ? 22.300 -6.525 21.457 1.00 23.25 100 PHE A N 1
ATOM 741 C CA . PHE A 1 100 ? 21.940 -5.497 22.433 1.00 23.21 100 PHE A CA 1
ATOM 742 C C . PHE A 1 100 ? 22.368 -5.956 23.833 1.00 23.70 100 PHE A C 1
ATOM 743 O O . PHE A 1 100 ? 22.033 -7.066 24.245 1.00 23.97 100 PHE A O 1
ATOM 751 N N . ASP A 1 101 ? 23.126 -5.114 24.535 1.00 24.37 101 ASP A N 1
ATOM 752 C CA . ASP A 1 101 ? 23.642 -5.422 25.880 1.00 26.06 101 ASP A CA 1
ATOM 753 C C . ASP A 1 101 ? 22.594 -5.024 26.929 1.00 27.46 101 ASP A C 1
ATOM 754 O O . ASP A 1 101 ? 22.389 -3.839 27.199 1.00 26.38 101 ASP A O 1
ATOM 759 N N . GLU A 1 102 ? 21.936 -6.026 27.507 1.00 30.14 102 GLU A N 1
ATOM 760 C CA . GLU A 1 102 ? 20.927 -5.808 28.554 1.00 34.12 102 GLU A CA 1
ATOM 761 C C . GLU A 1 102 ? 21.507 -5.607 29.964 1.00 35.65 102 GLU A C 1
ATOM 762 O O . GLU A 1 102 ? 20.757 -5.279 30.881 1.00 36.65 102 GLU A O 1
ATOM 768 N N . GLY A 1 103 ? 22.817 -5.805 30.140 1.00 38.11 103 GLY A N 1
ATOM 769 C CA . GLY A 1 103 ? 23.470 -5.698 31.455 1.00 41.53 103 GLY A CA 1
ATOM 770 C C . GLY A 1 103 ? 23.380 -6.979 32.277 1.00 44.78 103 GLY A C 1
ATOM 771 O O . GLY A 1 103 ? 22.724 -7.938 31.872 1.00 44.06 103 GLY A O 1
ATOM 772 N N . LEU A 1 104 ? 24.061 -6.993 33.426 1.00 51.02 104 LEU A N 1
ATOM 773 C CA . LEU A 1 104 ? 24.045 -8.129 34.370 1.00 56.02 104 LEU A CA 1
ATOM 774 C C . LEU A 1 104 ? 23.690 -7.645 35.785 1.00 59.67 104 LEU A C 1
ATOM 775 O O . LEU A 1 104 ? 24.581 -7.318 36.581 1.00 60.78 104 LEU A O 1
ATOM 780 N N . GLY A 1 105 ? 22.390 -7.586 36.079 1.00 61.78 105 GLY A N 1
ATOM 781 C CA . GLY A 1 105 ? 21.886 -7.160 37.394 1.00 62.42 105 GLY A CA 1
ATOM 782 C C . GLY A 1 105 ? 21.467 -5.700 37.442 1.00 63.91 105 GLY A C 1
ATOM 783 O O . GLY A 1 105 ? 21.350 -5.044 36.404 1.00 64.79 105 GLY A O 1
ATOM 784 N N . TRP A 1 106 ? 21.252 -5.196 38.658 1.00 65.36 106 TRP A N 1
ATOM 785 C CA . TRP A 1 106 ? 20.717 -3.843 38.883 1.00 64.51 106 TRP A CA 1
ATOM 786 C C . TRP A 1 106 ? 21.708 -2.734 38.500 1.00 62.59 106 TRP A C 1
ATOM 787 O O . TRP A 1 106 ? 22.868 -2.754 38.923 1.00 62.79 106 TRP A O 1
ATOM 798 N N . GLY A 1 107 ? 21.233 -1.767 37.710 1.00 58.26 107 GLY A N 1
ATOM 799 C CA . GLY A 1 107 ? 22.022 -0.594 37.324 1.00 55.53 107 GLY A CA 1
ATOM 800 C C . GLY A 1 107 ? 23.190 -0.841 36.381 1.00 51.60 107 GLY A C 1
ATOM 801 O O . GLY A 1 107 ? 24.024 0.048 36.203 1.00 53.74 107 GLY A O 1
ATOM 802 N N . THR A 1 108 ? 23.245 -2.025 35.764 1.00 48.17 108 THR A N 1
ATOM 803 C CA . THR A 1 108 ? 24.372 -2.429 34.916 1.00 44.95 108 THR A CA 1
ATOM 804 C C . THR A 1 108 ? 24.109 -2.307 33.413 1.00 40.97 108 THR A C 1
ATOM 805 O O . THR A 1 108 ? 25.066 -2.355 32.638 1.00 39.97 108 THR A O 1
ATOM 809 N N . GLU A 1 109 ? 22.844 -2.184 32.987 1.00 37.11 109 GLU A N 1
ATOM 810 C CA . GLU A 1 109 ? 22.551 -1.928 31.566 1.00 33.61 109 GLU A CA 1
ATOM 811 C C . GLU A 1 109 ? 23.246 -0.626 31.185 1.00 30.56 109 GLU A C 1
ATOM 812 O O . GLU A 1 109 ? 23.051 0.383 31.859 1.00 30.41 109 GLU A O 1
ATOM 818 N N . PRO A 1 110 ? 24.071 -0.644 30.115 1.00 27.84 110 PRO A N 1
ATOM 819 C CA . PRO A 1 110 ? 24.759 0.583 29.737 1.00 27.23 110 PRO A CA 1
ATOM 820 C C . PRO A 1 110 ? 23.765 1.616 29.232 1.00 26.22 110 PRO A C 1
ATOM 821 O O . PRO A 1 110 ? 22.662 1.265 28.817 1.00 26.20 110 PRO A O 1
ATOM 825 N N . TRP A 1 111 ? 24.134 2.883 29.305 1.00 24.66 111 TRP A N 1
ATOM 826 C CA . TRP A 1 111 ? 23.199 3.937 28.941 1.00 25.13 111 TRP A CA 1
ATOM 827 C C . TRP A 1 111 ? 23.289 4.316 27.452 1.00 23.15 111 TRP A C 1
ATOM 828 O O . TRP A 1 111 ? 22.559 5.178 26.991 1.00 20.89 111 TRP A O 1
ATOM 839 N N . SER A 1 112 ? 24.149 3.620 26.704 1.00 21.87 112 SER A N 1
ATOM 840 C CA . SER A 1 112 ? 24.055 3.565 25.241 1.00 21.56 112 SER A CA 1
ATOM 841 C C . SER A 1 112 ? 24.560 2.213 24.738 1.00 20.96 112 SER A C 1
ATOM 842 O O . SER A 1 112 ? 25.143 1.440 25.494 1.00 21.16 112 SER A O 1
ATOM 845 N N . GLN A 1 113 ? 24.309 1.936 23.468 1.00 20.40 113 GLN A N 1
ATOM 846 C CA . GLN A 1 113 ? 24.750 0.694 22.826 1.00 20.26 113 GLN A CA 1
ATOM 847 C C . GLN A 1 113 ? 25.791 1.030 21.764 1.00 20.47 113 GLN A C 1
ATOM 848 O O . GLN A 1 113 ? 25.694 2.089 21.136 1.00 19.69 113 GLN A O 1
ATOM 854 N N . PRO A 1 114 ? 26.784 0.134 21.542 1.00 20.46 114 PRO A N 1
ATOM 855 C CA . PRO A 1 114 ? 27.794 0.427 20.510 1.00 20.60 114 PRO A CA 1
ATOM 856 C C . PRO A 1 114 ? 27.160 0.605 19.130 1.00 20.01 114 PRO A C 1
ATOM 857 O O . PRO A 1 114 ? 26.313 -0.201 18.732 1.00 20.49 114 PRO A O 1
ATOM 861 N N . GLU A 1 115 ? 27.552 1.660 18.425 1.00 19.93 115 GLU A N 1
ATOM 862 C CA . GLU A 1 115 ? 27.005 1.946 17.102 1.00 19.78 115 GLU A CA 1
ATOM 863 C C . GLU A 1 115 ? 27.670 1.076 16.041 1.00 20.58 115 GLU A C 1
ATOM 864 O O . GLU A 1 115 ? 28.847 0.745 16.174 1.00 20.53 115 GLU A O 1
ATOM 870 N N . MET A 1 116 ? 26.919 0.711 14.998 1.00 20.49 116 MET A N 1
ATOM 871 C CA . MET A 1 116 ? 27.469 -0.046 13.873 1.00 21.36 116 MET A CA 1
ATOM 872 C C . MET A 1 116 ? 28.300 0.879 12.982 1.00 22.06 116 MET A C 1
ATOM 873 O O . MET A 1 116 ? 27.798 1.891 12.489 1.00 21.12 116 MET A O 1
ATOM 878 N N . GLU A 1 117 ? 29.567 0.529 12.769 1.00 23.58 117 GLU A N 1
ATOM 879 C CA . GLU A 1 117 ? 30.418 1.292 11.848 1.00 25.33 117 GLU A CA 1
ATOM 880 C C . GLU A 1 117 ? 29.855 1.187 10.436 1.00 24.34 117 GLU A C 1
ATOM 881 O O . GLU A 1 117 ? 29.486 0.106 9.996 1.00 24.54 117 GLU A O 1
ATOM 887 N N . LEU A 1 118 ? 29.775 2.322 9.753 1.00 24.09 118 LEU A N 1
ATOM 888 C CA . LEU A 1 118 ? 29.215 2.402 8.411 1.00 24.15 118 LEU A CA 1
ATOM 889 C C . LEU A 1 118 ? 30.319 2.656 7.392 1.00 24.38 118 LEU A C 1
ATOM 890 O O . LEU A 1 118 ? 31.307 3.326 7.689 1.00 24.95 118 LEU A O 1
ATOM 895 N N . THR A 1 119 ? 30.131 2.130 6.187 1.00 24.15 119 THR A N 1
ATOM 896 C CA . THR A 1 119 ? 31.049 2.358 5.073 1.00 23.92 119 THR A CA 1
ATOM 897 C C . THR A 1 119 ? 30.402 3.294 4.072 1.00 23.77 119 THR A C 1
ATOM 898 O O . THR A 1 119 ? 29.180 3.468 4.066 1.00 23.32 119 THR A O 1
ATOM 902 N N . ASP A 1 120 ? 31.218 3.904 3.217 1.00 24.63 120 ASP A N 1
ATOM 903 C CA . ASP A 1 120 ? 30.691 4.702 2.107 1.00 25.7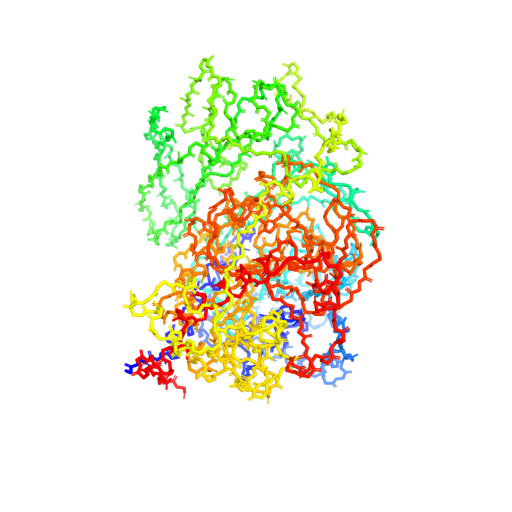1 120 ASP A CA 1
ATOM 904 C C . ASP A 1 120 ? 29.776 3.896 1.193 1.00 24.18 120 ASP A C 1
ATOM 905 O O . ASP A 1 120 ? 28.794 4.434 0.687 1.00 23.96 120 ASP A O 1
ATOM 910 N N . GLU A 1 121 ? 30.079 2.611 1.018 1.00 22.55 121 GLU A N 1
ATOM 911 C CA . GLU A 1 121 ? 29.274 1.726 0.160 1.00 21.63 121 GLU A CA 1
ATOM 912 C C . GLU A 1 121 ? 27.846 1.556 0.700 1.00 20.38 121 GLU A C 1
ATOM 913 O O . GLU A 1 121 ? 26.880 1.713 -0.047 1.00 19.41 121 GLU A O 1
ATOM 919 N N . ILE A 1 122 ? 27.717 1.256 1.994 1.00 19.15 122 ILE A N 1
ATOM 920 C CA . ILE A 1 122 ? 26.394 1.075 2.618 1.00 18.61 122 ILE A CA 1
ATOM 921 C C . ILE A 1 122 ? 25.598 2.375 2.532 1.00 17.92 122 ILE A C 1
ATOM 922 O O . ILE A 1 122 ? 24.441 2.369 2.129 1.00 18.09 122 ILE A O 1
ATOM 927 N N . VAL A 1 123 ? 26.232 3.489 2.879 1.00 17.24 123 VAL A N 1
ATOM 928 C CA . VAL A 1 123 ? 25.524 4.769 2.949 1.00 17.50 123 VAL A CA 1
ATOM 929 C C . VAL A 1 123 ? 25.165 5.281 1.548 1.00 17.41 123 VAL A C 1
ATOM 930 O O . VAL A 1 123 ? 24.048 5.743 1.321 1.00 16.68 123 VAL A O 1
ATOM 934 N N . SER A 1 124 ? 26.102 5.169 0.612 1.00 18.23 124 SER A N 1
ATOM 935 C CA . SER A 1 124 ? 25.847 5.533 -0.786 1.00 18.72 124 SER A CA 1
ATOM 936 C C . SER A 1 124 ? 24.714 4.702 -1.395 1.00 18.36 124 SER A C 1
ATOM 937 O O . SER A 1 124 ? 23.807 5.256 -2.012 1.00 18.30 124 SER A O 1
ATOM 940 N N . ASN A 1 125 ? 24.775 3.384 -1.218 1.00 18.19 125 ASN A N 1
ATOM 941 C CA . ASN A 1 125 ? 23.725 2.477 -1.715 1.00 18.45 125 ASN A CA 1
ATOM 942 C C . ASN A 1 125 ? 22.338 2.829 -1.150 1.00 18.56 125 ASN A C 1
ATOM 943 O O . ASN A 1 125 ? 21.340 2.784 -1.874 1.00 18.08 125 ASN A O 1
ATOM 948 N N . ALA A 1 126 ? 22.286 3.172 0.140 1.00 17.49 126 ALA A N 1
ATOM 949 C CA . ALA A 1 126 ? 21.034 3.569 0.786 1.00 17.66 126 ALA A CA 1
ATOM 950 C C . ALA A 1 126 ? 20.488 4.851 0.172 1.00 17.55 126 ALA A C 1
ATOM 951 O O . ALA A 1 126 ? 19.299 4.930 -0.145 1.00 17.83 126 ALA A O 1
ATOM 953 N N . SER A 1 127 ? 21.360 5.838 -0.016 1.00 17.77 127 SER A N 1
ATOM 954 C CA . SER A 1 127 ? 20.975 7.103 -0.641 1.00 18.56 127 SER A CA 1
ATOM 955 C C . SER A 1 127 ? 20.440 6.918 -2.063 1.00 18.60 127 SER A C 1
ATOM 956 O O . SER A 1 127 ? 19.470 7.557 -2.448 1.00 17.76 127 SER A O 1
ATOM 959 N N . ALA A 1 128 ? 21.073 6.034 -2.830 1.00 18.74 128 ALA A N 1
ATOM 960 C CA . ALA A 1 128 ? 20.624 5.726 -4.187 1.00 19.15 128 ALA A CA 1
ATOM 961 C C . ALA A 1 128 ? 19.159 5.243 -4.263 1.00 19.49 128 ALA A C 1
ATOM 962 O O . ALA A 1 128 ? 18.485 5.512 -5.247 1.00 18.76 128 ALA A O 1
ATOM 964 N N . LYS A 1 129 ? 18.655 4.562 -3.233 1.00 19.83 129 LYS A N 1
ATOM 965 C CA . LYS A 1 129 ? 17.270 4.050 -3.277 1.00 21.06 129 LYS A CA 1
ATOM 966 C C . LYS A 1 129 ? 16.341 4.511 -2.162 1.00 20.76 129 LYS A C 1
ATOM 967 O O . LYS A 1 129 ? 15.409 3.796 -1.769 1.00 21.16 129 LYS A O 1
ATOM 973 N N . SER A 1 130 ? 16.561 5.733 -1.698 1.00 20.39 130 SER A N 1
ATOM 974 C CA . SER A 1 130 ? 15.645 6.351 -0.749 1.00 19.86 130 SER A CA 1
ATOM 975 C C . SER A 1 130 ? 15.671 7.861 -0.889 1.00 20.41 130 SER A C 1
ATOM 976 O O . SER A 1 130 ? 16.571 8.420 -1.498 1.00 20.26 130 SER A O 1
ATOM 979 N N . ASP A 1 131 ? 14.664 8.506 -0.320 1.00 19.88 131 ASP A N 1
ATOM 980 C CA . ASP A 1 131 ? 14.457 9.941 -0.470 1.00 20.27 131 ASP A CA 1
ATOM 981 C C . ASP A 1 131 ? 15.012 10.738 0.711 1.00 19.79 131 ASP A C 1
ATOM 982 O O . ASP A 1 131 ? 15.428 11.878 0.547 1.00 20.08 131 ASP A O 1
ATOM 987 N N . VAL A 1 132 ? 15.053 10.127 1.892 1.00 19.57 132 VAL A N 1
ATOM 988 C CA . VAL A 1 132 ? 15.437 10.832 3.108 1.00 19.77 132 VAL A CA 1
ATOM 989 C C . VAL A 1 132 ? 16.071 9.855 4.098 1.00 18.95 132 VAL A C 1
ATOM 990 O O . VAL A 1 132 ? 15.668 8.681 4.173 1.00 17.78 132 VAL A O 1
ATOM 994 N N . ALA A 1 133 ? 17.076 10.343 4.827 1.00 17.65 133 ALA A N 1
ATOM 995 C CA . ALA A 1 133 ? 17.715 9.578 5.897 1.00 17.70 133 ALA A CA 1
ATOM 996 C C . ALA A 1 133 ? 17.168 10.036 7.249 1.00 17.34 133 ALA A C 1
ATOM 997 O O . ALA A 1 133 ? 17.051 11.236 7.500 1.00 17.26 133 ALA A O 1
ATOM 999 N N . ILE A 1 134 ? 16.836 9.073 8.101 1.00 17.24 134 ILE A N 1
ATOM 1000 C CA . ILE A 1 134 ? 16.525 9.323 9.509 1.00 17.48 134 ILE A CA 1
ATOM 1001 C C . ILE A 1 134 ? 17.614 8.639 10.333 1.00 17.38 134 ILE A C 1
ATOM 1002 O O . ILE A 1 134 ? 17.820 7.433 10.200 1.00 17.57 134 ILE A O 1
ATOM 1007 N N . VAL A 1 135 ? 18.312 9.412 11.168 1.00 16.61 135 VAL A N 1
ATOM 1008 C CA . VAL A 1 135 ? 19.344 8.883 12.042 1.00 16.21 135 VAL A CA 1
ATOM 1009 C C . VAL A 1 135 ? 18.832 8.970 13.479 1.00 16.30 135 VAL A C 1
ATOM 1010 O O . VAL A 1 135 ? 18.496 10.057 13.952 1.00 15.57 135 VAL A O 1
ATOM 1014 N N . ILE A 1 136 ? 18.772 7.824 14.158 1.00 15.83 136 ILE A N 1
ATOM 1015 C CA . ILE A 1 136 ? 18.320 7.746 15.547 1.00 16.38 136 ILE A CA 1
ATOM 1016 C C . ILE A 1 136 ? 19.519 7.578 16.489 1.00 16.39 136 ILE A C 1
ATOM 1017 O O . ILE A 1 136 ? 20.294 6.620 16.364 1.00 16.19 136 ILE A O 1
ATOM 1022 N N . ILE A 1 137 ? 19.678 8.531 17.409 1.00 16.34 137 ILE A N 1
ATOM 1023 C CA . ILE A 1 137 ? 20.663 8.440 18.488 1.00 16.25 137 ILE A CA 1
ATOM 1024 C C . ILE A 1 137 ? 19.890 8.075 19.745 1.00 15.93 137 ILE A C 1
ATOM 1025 O O . ILE A 1 137 ? 18.881 8.717 20.068 1.00 15.39 137 ILE A O 1
ATOM 1030 N N . GLY A 1 138 ? 20.360 7.042 20.442 1.00 15.61 138 GLY A N 1
ATOM 1031 C CA . GLY A 1 138 ? 19.678 6.500 21.609 1.00 15.65 138 GLY A CA 1
ATOM 1032 C C . GLY A 1 138 ? 20.481 6.634 22.888 1.00 16.03 138 GLY A C 1
ATOM 1033 O O . GLY A 1 138 ? 21.677 6.315 22.915 1.00 15.67 138 GLY A O 1
ATOM 1034 N N . ARG A 1 139 ? 19.822 7.107 23.947 1.00 15.80 139 ARG A N 1
ATOM 1035 C CA . ARG A 1 139 ? 20.398 7.128 25.285 1.00 16.54 139 ARG A CA 1
ATOM 1036 C C . ARG A 1 139 ? 19.344 6.731 26.296 1.00 17.06 139 ARG A C 1
ATOM 1037 O O . ARG A 1 139 ? 18.179 7.113 26.176 1.00 16.33 139 ARG A O 1
ATOM 1045 N N . THR A 1 140 ? 19.750 5.961 27.298 1.00 18.32 140 THR A N 1
ATOM 1046 C CA . THR A 1 140 ? 18.880 5.723 28.438 1.00 19.10 140 THR A CA 1
ATOM 1047 C C . THR A 1 140 ? 19.554 6.269 29.696 1.00 20.98 140 THR A C 1
ATOM 1048 O O . THR A 1 140 ? 20.596 6.910 29.612 1.00 23.56 140 THR A O 1
ATOM 1052 N N . ALA A 1 141 ? 18.924 6.063 30.841 1.00 21.61 141 ALA A N 1
ATOM 1053 C CA . ALA A 1 141 ? 19.283 6.754 32.076 1.00 22.99 141 ALA A CA 1
ATOM 1054 C C . ALA A 1 141 ? 18.725 5.951 33.232 1.00 22.66 141 ALA A C 1
ATOM 1055 O O . ALA A 1 141 ? 18.113 4.922 32.997 1.00 22.78 141 ALA A O 1
ATOM 1057 N N . GLY A 1 142 ? 18.926 6.393 34.471 1.00 22.59 142 GLY A N 1
ATOM 1058 C CA . GLY A 1 142 ? 18.365 5.663 35.612 1.00 24.04 142 GLY A CA 1
ATOM 1059 C C . GLY A 1 142 ? 18.945 5.960 36.974 1.00 25.57 142 GLY A C 1
ATOM 1060 O O . GLY A 1 142 ? 19.619 6.962 37.164 1.00 26.31 142 GLY A O 1
ATOM 1061 N N . GLU A 1 143 ? 18.684 5.051 37.909 1.00 28.82 143 GLU A N 1
ATOM 1062 C CA . GLU A 1 143 ? 19.097 5.193 39.310 1.00 31.52 143 GLU A CA 1
ATOM 1063 C C . GLU A 1 143 ? 20.594 4.933 39.565 1.00 33.29 143 GLU A C 1
ATOM 1064 O O . GLU A 1 143 ? 21.242 4.201 38.821 1.00 36.10 143 GLU A O 1
ATOM 1070 N N . ASP A 1 144 ? 21.124 5.568 40.613 1.00 34.02 144 ASP A N 1
ATOM 1071 C CA . ASP A 1 144 ? 22.462 5.289 41.213 1.00 36.18 144 ASP A CA 1
ATOM 1072 C C . ASP A 1 144 ? 23.746 5.834 40.569 1.00 37.64 144 ASP A C 1
ATOM 1073 O O . ASP A 1 144 ? 24.814 5.784 41.198 1.00 38.42 144 ASP A O 1
ATOM 1078 N N . LYS A 1 145 ? 23.665 6.360 39.351 1.00 38.23 145 LYS A N 1
ATOM 1079 C CA . LYS A 1 145 ? 24.815 7.031 38.737 1.00 37.27 145 LYS A CA 1
ATOM 1080 C C . LYS A 1 145 ? 24.332 8.185 37.868 1.00 33.85 145 LYS A C 1
ATOM 1081 O O . LYS A 1 145 ? 23.183 8.231 37.478 1.00 30.33 145 LYS A O 1
ATOM 1087 N N . ASP A 1 146 ? 25.223 9.121 37.581 1.00 32.55 146 ASP A N 1
ATOM 1088 C CA . ASP A 1 146 ? 24.889 10.265 36.744 1.00 32.02 146 ASP A CA 1
ATOM 1089 C C . ASP A 1 146 ? 25.589 10.149 35.395 1.00 33.72 146 ASP A C 1
ATOM 1090 O O . ASP A 1 146 ? 26.499 9.329 35.224 1.00 31.96 146 ASP A O 1
ATOM 1095 N N . PHE A 1 147 ? 25.144 10.952 34.433 1.00 33.25 147 PHE A N 1
ATOM 1096 C CA . PHE A 1 147 ? 25.847 11.060 33.166 1.00 33.27 147 PHE A CA 1
ATOM 1097 C C . PHE A 1 147 ? 27.200 11.685 33.375 1.00 34.73 147 PHE A C 1
ATOM 1098 O O . PHE A 1 147 ? 27.374 12.562 34.226 1.00 35.66 147 PHE A O 1
ATOM 1106 N N . SER A 1 148 ? 28.160 11.197 32.606 1.00 33.63 148 SER A N 1
ATOM 1107 C CA . SER A 1 148 ? 29.436 11.825 32.492 1.00 33.78 148 SER A CA 1
ATOM 1108 C C . SER A 1 148 ? 29.365 12.638 31.206 1.00 30.97 148 SER A C 1
ATOM 1109 O O . SER A 1 148 ? 28.643 12.274 30.264 1.00 29.48 148 SER A O 1
ATOM 1112 N N . ASP A 1 149 ? 30.104 13.740 31.174 1.00 28.94 149 ASP A N 1
ATOM 1113 C CA . ASP A 1 149 ? 30.249 14.543 29.970 1.00 28.27 149 ASP A CA 1
ATOM 1114 C C . ASP A 1 149 ? 31.348 13.917 29.088 1.00 27.58 149 ASP A C 1
ATOM 1115 O O . ASP A 1 149 ? 32.414 14.504 28.894 1.00 27.98 149 ASP A O 1
ATOM 1120 N N . VAL A 1 150 ? 31.065 12.723 28.563 1.00 26.57 150 VAL A N 1
ATOM 1121 C CA . VAL A 1 150 ? 32.024 11.953 27.762 1.00 26.81 150 VAL A CA 1
ATOM 1122 C C . VAL A 1 150 ? 31.330 11.231 26.609 1.00 26.10 150 VAL A C 1
ATOM 1123 O O . VAL A 1 150 ? 30.100 11.062 26.600 1.00 23.41 150 VAL A O 1
ATOM 1127 N N . ALA A 1 151 ? 32.145 10.783 25.656 1.00 26.52 151 ALA A N 1
ATOM 1128 C CA . ALA A 1 151 ? 31.667 10.020 24.500 1.00 26.75 151 ALA A CA 1
ATOM 1129 C C . ALA A 1 151 ? 30.881 8.793 24.956 1.00 26.67 151 ALA A C 1
ATOM 1130 O O . ALA A 1 151 ? 31.297 8.098 25.887 1.00 28.29 151 ALA A O 1
ATOM 1132 N N . GLY A 1 152 ? 29.723 8.571 24.340 1.00 25.57 152 GLY A N 1
ATOM 1133 C CA . GLY A 1 152 ? 28.835 7.459 24.698 1.00 25.45 152 GLY A CA 1
ATOM 1134 C C . GLY A 1 152 ? 27.832 7.734 25.810 1.00 25.25 152 GLY A C 1
ATOM 1135 O O . GLY A 1 152 ? 26.966 6.892 26.082 1.00 25.74 152 GLY A O 1
ATOM 1136 N N . ALA A 1 153 ? 27.945 8.899 26.455 1.00 24.69 153 ALA A N 1
ATOM 1137 C CA . ALA A 1 153 ? 27.030 9.331 27.511 1.00 23.42 153 ALA A CA 1
ATOM 1138 C C . ALA A 1 153 ? 26.384 10.659 27.077 1.00 22.29 153 ALA A C 1
ATOM 1139 O O . ALA A 1 153 ? 25.578 10.660 26.140 1.00 22.12 153 ALA A O 1
ATOM 1141 N N . TYR A 1 154 ? 26.744 11.783 27.700 1.00 20.79 154 TYR A N 1
ATOM 1142 C CA . TYR A 1 154 ? 26.241 13.088 27.273 1.00 20.45 154 TYR A CA 1
ATOM 1143 C C . TYR A 1 154 ? 26.694 13.445 25.843 1.00 19.72 154 TYR A C 1
ATOM 1144 O O . TYR A 1 154 ? 25.957 14.104 25.119 1.00 18.47 154 TYR A O 1
ATOM 1153 N N . LYS A 1 155 ? 27.895 13.012 25.446 1.00 19.67 155 LYS A N 1
ATOM 1154 C CA . LYS A 1 155 ? 28.410 13.283 24.095 1.00 20.13 155 LYS A CA 1
ATOM 1155 C C . LYS A 1 155 ? 28.192 12.097 23.174 1.00 19.50 155 LYS A C 1
ATOM 1156 O O . LYS A 1 155 ? 28.075 10.951 23.622 1.00 18.67 155 LYS A O 1
ATOM 1162 N N . LEU A 1 156 ? 28.176 12.383 21.875 1.00 19.07 156 LEU A N 1
ATOM 1163 C CA . LEU A 1 156 ? 28.188 11.343 20.851 1.00 19.15 156 LEU A CA 1
ATOM 1164 C C . LEU A 1 156 ? 29.430 10.463 20.995 1.00 19.34 156 LEU A C 1
ATOM 1165 O O . LEU A 1 156 ? 30.484 10.938 21.405 1.00 18.96 156 LEU A O 1
ATOM 1170 N N . SER A 1 157 ? 29.303 9.186 20.656 1.00 20.20 157 SER A N 1
ATOM 1171 C CA . SER A 1 157 ? 30.481 8.332 20.470 1.00 20.88 157 SER A CA 1
ATOM 1172 C C . SER A 1 157 ? 31.157 8.693 19.140 1.00 21.51 157 SER A C 1
ATOM 1173 O O . SER A 1 157 ? 30.553 9.332 18.273 1.00 19.85 157 SER A O 1
ATOM 1176 N N . GLU A 1 158 ? 32.404 8.256 18.979 1.00 22.58 158 GLU A N 1
ATOM 1177 C CA . GLU A 1 158 ? 33.138 8.444 17.725 1.00 24.22 158 GLU A CA 1
ATOM 1178 C C . GLU A 1 158 ? 32.398 7.786 16.547 1.00 22.14 158 GLU A C 1
ATOM 1179 O O . GLU A 1 158 ? 32.249 8.391 15.491 1.00 21.12 158 GLU A O 1
ATOM 1185 N N . THR A 1 159 ? 31.914 6.564 16.748 1.00 21.30 159 THR A N 1
ATOM 1186 C CA . THR A 1 159 ? 31.185 5.842 15.695 1.00 21.03 159 THR A CA 1
ATOM 1187 C C . THR A 1 159 ? 29.836 6.503 15.342 1.00 20.51 159 THR A C 1
ATOM 1188 O O . THR A 1 159 ? 29.442 6.514 14.175 1.00 20.01 159 THR A O 1
ATOM 1192 N N . GLU A 1 160 ? 29.141 7.066 16.333 1.00 20.22 160 GLU A N 1
ATOM 1193 C CA . GLU A 1 160 ? 27.915 7.853 16.063 1.00 20.17 160 GLU A CA 1
ATOM 1194 C C . GLU A 1 160 ? 28.216 9.121 15.259 1.00 19.80 160 GLU A C 1
ATOM 1195 O O . GLU A 1 160 ? 27.483 9.461 14.331 1.00 19.51 160 GLU A O 1
ATOM 1201 N N . GLU A 1 161 ? 29.283 9.827 15.627 1.00 20.27 161 GLU A N 1
ATOM 1202 C CA . GLU A 1 161 ? 29.714 11.000 14.877 1.00 21.59 161 GLU A CA 1
ATOM 1203 C C . GLU A 1 161 ? 30.044 10.624 13.426 1.00 21.22 161 GLU A C 1
ATOM 1204 O O . GLU A 1 161 ? 29.626 11.321 12.502 1.00 20.27 161 GLU A O 1
ATOM 1210 N N . ASP A 1 162 ? 30.773 9.525 13.228 1.00 20.90 162 ASP A N 1
ATOM 1211 C CA . ASP A 1 162 ? 31.066 9.036 11.871 1.00 21.9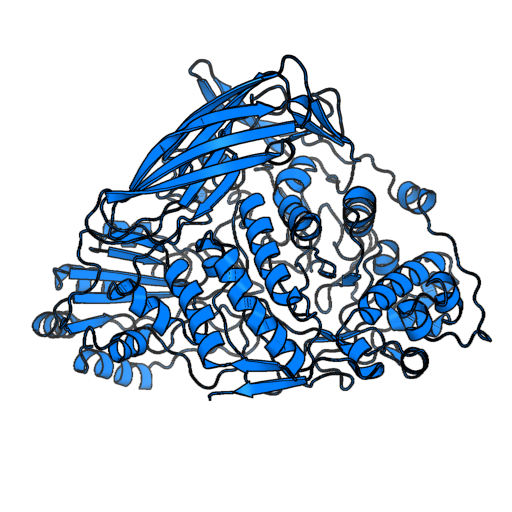3 162 ASP A CA 1
ATOM 1212 C C . ASP A 1 162 ? 29.782 8.765 11.091 1.00 20.32 162 ASP A C 1
ATOM 1213 O O . ASP A 1 162 ? 29.658 9.196 9.942 1.00 19.46 162 ASP A O 1
ATOM 1218 N N . MET A 1 163 ? 28.833 8.066 11.723 1.00 19.47 163 MET A N 1
ATOM 1219 C CA . MET A 1 163 ? 27.520 7.797 11.116 1.00 19.06 163 MET A CA 1
ATOM 1220 C C . MET A 1 163 ? 26.838 9.076 10.644 1.00 18.94 163 MET A C 1
ATOM 1221 O O . MET A 1 163 ? 26.362 9.151 9.507 1.00 18.16 163 MET A O 1
ATOM 1226 N N . LEU A 1 164 ? 26.794 10.076 11.520 1.00 18.46 164 LEU A N 1
ATOM 1227 C CA . LEU A 1 164 ? 26.159 11.351 11.195 1.00 18.15 164 LEU A CA 1
ATOM 1228 C C . LEU A 1 164 ? 26.834 12.061 10.019 1.00 18.41 164 LEU A C 1
ATOM 1229 O O . LEU A 1 164 ? 26.151 12.574 9.139 1.00 18.32 164 LEU A O 1
ATOM 1234 N N . ARG A 1 165 ? 28.163 12.064 9.996 1.00 19.67 165 ARG A N 1
ATOM 1235 C CA . ARG A 1 165 ? 28.909 12.742 8.928 1.00 20.68 165 ARG A CA 1
ATOM 1236 C C . ARG A 1 165 ? 28.753 12.075 7.568 1.00 20.37 165 ARG A C 1
ATOM 1237 O O . ARG A 1 165 ? 28.588 12.766 6.566 1.00 19.82 165 ARG A O 1
ATOM 1245 N N . ARG A 1 166 ? 28.801 10.743 7.541 1.00 20.74 166 ARG A N 1
ATOM 1246 C CA . ARG A 1 166 ? 28.600 9.985 6.295 1.00 21.47 166 ARG A CA 1
ATOM 1247 C C . ARG A 1 166 ? 27.204 10.177 5.715 1.00 20.75 166 ARG A C 1
ATOM 1248 O O . ARG A 1 166 ? 27.042 10.405 4.511 1.00 20.44 166 ARG A O 1
ATOM 1256 N N . VAL A 1 167 ? 26.200 10.077 6.581 1.00 19.52 167 VAL A N 1
ATOM 1257 C CA . VAL A 1 167 ? 24.821 10.314 6.190 1.00 19.25 167 VAL A CA 1
ATOM 1258 C C . VAL A 1 167 ? 24.656 11.738 5.638 1.00 18.96 167 VAL A C 1
ATOM 1259 O O . VAL A 1 167 ? 24.042 11.917 4.589 1.00 18.98 167 VAL A O 1
ATOM 1263 N N . ARG A 1 168 ? 25.233 12.726 6.319 1.00 19.56 168 ARG A N 1
ATOM 1264 C CA . ARG A 1 168 ? 25.154 14.126 5.875 1.00 20.37 168 ARG A CA 1
ATOM 1265 C C . ARG A 1 168 ? 25.746 14.311 4.474 1.00 20.94 168 ARG A C 1
ATOM 1266 O O . ARG A 1 168 ? 25.187 15.034 3.667 1.00 19.12 168 ARG A O 1
ATOM 1274 N N . LYS A 1 169 ? 26.878 13.658 4.212 1.00 22.48 169 LYS A N 1
ATOM 1275 C CA . LYS A 1 169 ? 27.558 13.750 2.920 1.00 24.16 169 LYS A CA 1
ATOM 1276 C C . LYS A 1 169 ? 26.722 13.159 1.781 1.00 23.65 169 LYS A C 1
ATOM 1277 O O . LYS A 1 169 ? 26.623 13.761 0.720 1.00 22.42 169 LYS A O 1
ATOM 1283 N N . HIS A 1 170 ? 26.111 11.997 2.012 1.00 23.48 170 HIS A N 1
ATOM 1284 C CA . HIS A 1 170 ? 25.418 11.255 0.947 1.00 23.40 170 HIS A CA 1
ATOM 1285 C C . HIS A 1 170 ? 23.950 11.604 0.737 1.00 22.88 170 HIS A C 1
ATOM 1286 O O . HIS A 1 170 ? 23.411 11.350 -0.352 1.00 22.52 170 HIS A O 1
ATOM 1293 N N . PHE A 1 171 ? 23.293 12.146 1.764 1.00 21.11 171 PHE A N 1
ATOM 1294 C CA . PHE A 1 171 ? 21.880 12.490 1.675 1.00 21.07 171 PHE A CA 1
ATOM 1295 C C . PHE A 1 171 ? 21.697 13.994 1.661 1.00 22.03 171 PHE A C 1
ATOM 1296 O O . PHE A 1 171 ? 22.198 14.685 2.550 1.00 22.21 171 PHE A O 1
ATOM 1304 N N . ASP A 1 172 ? 20.946 14.496 0.686 1.00 22.82 172 ASP A N 1
ATOM 1305 C CA . ASP A 1 172 ? 20.523 15.900 0.722 1.00 24.78 172 ASP A CA 1
ATOM 1306 C C . ASP A 1 172 ? 19.357 16.156 1.699 1.00 23.60 172 ASP A C 1
ATOM 1307 O O . ASP A 1 172 ? 19.105 17.307 2.043 1.00 22.65 172 ASP A O 1
ATOM 1312 N N . LYS A 1 173 ? 18.663 15.097 2.146 1.00 22.39 173 LYS A N 1
ATOM 1313 C CA . LYS A 1 173 ? 17.617 15.208 3.181 1.00 21.95 173 LYS A CA 1
ATOM 1314 C C . LYS A 1 173 ? 17.917 14.284 4.358 1.00 20.88 173 LYS A C 1
ATOM 1315 O O . LYS A 1 173 ? 17.947 13.058 4.206 1.00 19.87 173 LYS A O 1
ATOM 1321 N N . MET A 1 174 ? 18.116 14.889 5.528 1.00 19.14 174 MET A N 1
ATOM 1322 C CA . MET A 1 174 ? 18.616 14.196 6.707 1.00 18.61 174 MET A CA 1
ATOM 1323 C C . MET A 1 174 ? 17.897 14.692 7.951 1.00 17.76 174 MET A C 1
ATOM 1324 O O . MET A 1 174 ? 17.947 15.890 8.256 1.00 17.02 174 MET A O 1
ATOM 1329 N N . VAL A 1 175 ? 17.278 13.760 8.672 1.00 16.98 175 VAL A N 1
ATOM 1330 C CA . VAL A 1 175 ? 16.565 14.040 9.916 1.00 16.91 175 VAL A CA 1
ATOM 1331 C C . VAL A 1 175 ? 17.287 13.314 11.054 1.00 16.85 175 VAL A C 1
ATOM 1332 O O . VAL A 1 175 ? 17.675 12.154 10.895 1.00 16.54 175 VAL A O 1
ATOM 1336 N N . VAL A 1 176 ? 17.469 13.993 12.192 1.00 15.61 176 VAL A N 1
ATOM 1337 C CA . VAL A 1 176 ? 18.072 13.372 13.373 1.00 15.52 176 VAL A CA 1
ATOM 1338 C C . VAL A 1 176 ? 17.014 13.323 14.474 1.00 15.48 176 VAL A C 1
ATOM 1339 O O . VAL A 1 176 ? 16.374 14.335 14.772 1.00 15.57 176 VAL A O 1
ATOM 1343 N N . LEU A 1 177 ? 16.831 12.136 15.054 1.00 14.99 177 LEU A N 1
ATOM 1344 C CA . LEU A 1 177 ? 15.907 11.922 16.161 1.00 14.89 177 LEU A CA 1
ATOM 1345 C C . LEU A 1 177 ? 16.699 11.507 17.391 1.00 14.97 177 LEU A C 1
ATOM 1346 O O . LEU A 1 177 ? 17.558 10.611 17.305 1.00 14.42 177 LEU A O 1
ATOM 1351 N N . LEU A 1 178 ? 16.413 12.142 18.532 1.00 14.18 178 LEU A N 1
ATOM 1352 C CA . LEU A 1 178 ? 17.047 11.788 19.802 1.00 14.38 178 LEU A CA 1
ATOM 1353 C C . LEU A 1 178 ? 16.074 10.991 20.692 1.00 14.38 178 LEU A C 1
ATOM 1354 O O . LEU A 1 178 ? 15.152 11.558 21.283 1.00 14.05 178 LEU A O 1
ATOM 1359 N N . ASN A 1 179 ? 16.274 9.668 20.713 1.00 13.59 179 ASN A N 1
ATOM 1360 C CA . ASN A 1 179 ? 15.507 8.714 21.522 1.00 13.77 179 ASN A CA 1
ATOM 1361 C C . ASN A 1 179 ? 16.249 8.626 22.848 1.00 13.85 179 ASN A C 1
ATOM 1362 O O . ASN A 1 179 ? 17.031 7.698 23.079 1.00 14.22 179 ASN A O 1
ATOM 1367 N N . VAL A 1 180 ? 16.016 9.618 23.704 1.00 13.83 180 VAL A N 1
ATOM 1368 C CA . VAL A 1 180 ? 16.832 9.841 24.907 1.00 14.40 180 VAL A CA 1
ATOM 1369 C C . VAL A 1 180 ? 15.958 10.081 26.139 1.00 15.01 180 VAL A C 1
ATOM 1370 O O . VAL A 1 180 ? 14.887 10.680 26.035 1.00 14.95 180 VAL A O 1
ATOM 1374 N N . GLY A 1 181 ? 16.421 9.611 27.297 1.00 15.53 181 GLY A N 1
ATOM 1375 C CA . GLY A 1 181 ? 15.758 9.873 28.565 1.00 16.28 181 GLY A CA 1
ATOM 1376 C C . GLY A 1 181 ? 15.872 11.334 28.953 1.00 17.28 181 GLY A C 1
ATOM 1377 O O . GLY A 1 181 ? 14.882 11.966 29.329 1.00 17.97 181 GLY A O 1
ATOM 1378 N N . SER A 1 182 ? 17.088 11.861 28.860 1.00 17.77 182 SER A N 1
ATOM 1379 C CA . SER A 1 182 ? 17.354 13.268 29.100 1.00 18.41 182 SER A CA 1
ATOM 1380 C C . SER A 1 182 ? 18.189 13.843 27.972 1.00 18.47 182 SER A C 1
ATOM 1381 O O . SER A 1 182 ? 18.784 13.109 27.175 1.00 17.90 182 SER A O 1
ATOM 1384 N N . LEU A 1 183 ? 18.236 15.167 27.921 1.00 18.64 183 LEU A N 1
ATOM 1385 C CA . LEU A 1 183 ? 18.931 15.880 26.853 1.00 19.36 183 LEU A CA 1
ATOM 1386 C C . LEU A 1 183 ? 20.413 15.487 26.824 1.00 19.28 183 LEU A C 1
ATOM 1387 O O . LEU A 1 183 ? 20.995 15.164 27.864 1.00 18.75 183 LEU A O 1
ATOM 1392 N N . MET A 1 184 ? 20.985 15.443 25.623 1.00 18.81 184 MET A N 1
ATOM 1393 C CA . MET A 1 184 ? 22.405 15.147 25.430 1.00 19.23 184 MET A CA 1
ATOM 1394 C C . MET A 1 184 ? 23.031 16.312 24.692 1.00 19.09 184 MET A C 1
ATOM 1395 O O . MET A 1 184 ? 22.328 17.230 24.284 1.00 18.74 184 MET A O 1
ATOM 1400 N N . ASP A 1 185 ? 24.349 16.259 24.519 1.00 19.51 185 ASP A N 1
ATOM 1401 C CA . ASP A 1 185 ? 25.101 17.315 23.838 1.00 19.63 185 ASP A CA 1
ATOM 1402 C C . ASP A 1 185 ? 24.592 17.501 22.404 1.00 19.21 185 ASP A C 1
ATOM 1403 O O . ASP A 1 185 ? 24.464 16.528 21.661 1.00 18.47 185 ASP A O 1
ATOM 1408 N N . LEU A 1 186 ? 24.290 18.751 22.044 1.00 18.45 186 LEU A N 1
ATOM 1409 C CA . LEU A 1 186 ? 23.867 19.106 20.689 1.00 18.35 186 LEU A CA 1
ATOM 1410 C C . LEU A 1 186 ? 24.940 19.825 19.871 1.00 18.76 186 LEU A C 1
ATOM 1411 O O . LEU A 1 186 ? 24.703 20.120 18.698 1.00 19.09 186 LEU A O 1
ATOM 1416 N N . ASN A 1 187 ? 26.118 20.081 20.443 1.00 18.88 187 ASN A N 1
ATOM 1417 C CA . ASN A 1 187 ? 27.136 20.873 19.736 1.00 19.42 187 ASN A CA 1
ATOM 1418 C C . ASN A 1 187 ? 27.632 20.222 18.446 1.00 19.49 187 ASN A C 1
ATOM 1419 O O . ASN A 1 187 ? 27.705 20.886 17.420 1.00 18.80 187 ASN A O 1
ATOM 1424 N N . VAL A 1 188 ? 27.959 18.935 18.499 1.00 19.25 188 VAL A N 1
ATOM 1425 C CA . VAL A 1 188 ? 28.502 18.248 17.329 1.00 19.78 188 VAL A CA 1
ATOM 1426 C C . VAL A 1 188 ? 27.398 17.979 16.307 1.00 19.44 188 VAL A C 1
ATOM 1427 O O . VAL A 1 188 ? 27.605 18.170 15.109 1.00 19.29 188 VAL A O 1
ATOM 1431 N N . ILE A 1 189 ? 26.229 17.554 16.784 1.00 19.30 189 ILE A N 1
ATOM 1432 C CA . ILE A 1 189 ? 25.048 17.406 15.927 1.00 19.25 189 ILE A CA 1
ATOM 1433 C C . ILE A 1 189 ? 24.765 18.717 15.171 1.00 19.91 189 ILE A C 1
ATOM 1434 O O . ILE A 1 189 ? 24.562 18.699 13.952 1.00 19.52 189 ILE A O 1
ATOM 1439 N N . SER A 1 190 ? 24.776 19.842 15.891 1.00 20.37 190 SER A N 1
ATOM 1440 C CA . SER A 1 190 ? 24.516 21.159 15.290 1.00 21.39 190 SER A CA 1
ATOM 1441 C C . SER A 1 190 ? 25.564 21.569 14.263 1.00 21.94 190 SER A C 1
ATOM 1442 O O . SER A 1 190 ? 25.227 22.187 13.258 1.00 21.29 190 SER A O 1
ATOM 1445 N N . GLU A 1 191 ? 26.826 21.229 14.516 1.00 23.19 191 GLU A N 1
ATOM 1446 C CA . GLU A 1 191 ? 27.907 21.494 13.557 1.00 25.18 191 GLU A CA 1
ATOM 1447 C C . GLU A 1 191 ? 27.754 20.656 12.283 1.00 23.58 191 GLU A C 1
ATOM 1448 O O . GLU A 1 191 ? 27.968 21.161 11.186 1.00 22.58 191 GLU A O 1
ATOM 1454 N N . ILE A 1 192 ? 27.385 19.384 12.435 1.00 22.63 192 ILE A N 1
ATOM 1455 C CA . ILE A 1 192 ? 27.122 18.503 11.281 1.00 21.85 192 ILE A CA 1
ATOM 1456 C C . ILE A 1 192 ? 25.934 19.030 10.460 1.00 21.92 192 ILE A C 1
ATOM 1457 O O . ILE A 1 192 ? 25.939 18.930 9.227 1.00 22.15 192 ILE A O 1
ATOM 1462 N N . ASN A 1 193 ? 24.942 19.594 11.152 1.00 21.24 193 ASN A N 1
ATOM 1463 C CA . ASN A 1 193 ? 23.869 20.392 10.551 1.00 22.04 193 ASN A CA 1
ATOM 1464 C C . ASN A 1 193 ? 22.892 19.545 9.726 1.00 20.90 193 ASN A C 1
ATOM 1465 O O . ASN A 1 193 ? 22.817 19.683 8.500 1.00 20.19 193 ASN A O 1
ATOM 1470 N N . PRO A 1 194 ? 22.123 18.671 10.404 1.00 19.59 194 PRO A N 1
ATOM 1471 C CA . PRO A 1 194 ? 21.064 17.963 9.692 1.00 19.28 194 PRO A CA 1
ATOM 1472 C C . PRO A 1 194 ? 19.977 18.930 9.265 1.00 19.63 194 PRO A C 1
ATOM 1473 O O . PRO A 1 194 ? 19.923 20.065 9.749 1.00 19.67 194 PRO A O 1
ATOM 1477 N N . ASP A 1 195 ? 19.103 18.472 8.388 1.00 19.37 195 ASP A N 1
ATOM 1478 C CA . ASP A 1 195 ? 18.001 19.300 7.901 1.00 19.53 195 ASP A CA 1
ATOM 1479 C C . ASP A 1 195 ? 16.884 19.477 8.925 1.00 18.25 195 ASP A C 1
ATOM 1480 O O . ASP A 1 195 ? 16.213 20.508 8.932 1.00 17.76 195 ASP A O 1
ATOM 1485 N N . ALA A 1 196 ? 16.688 18.471 9.777 1.00 17.33 196 ALA A N 1
ATOM 1486 C CA . ALA A 1 196 ? 15.766 18.573 10.896 1.00 16.35 196 ALA A CA 1
ATOM 1487 C C . ALA A 1 196 ? 16.300 17.825 12.113 1.00 15.83 196 ALA A C 1
ATOM 1488 O O . ALA A 1 196 ? 17.039 16.840 11.994 1.00 15.88 196 ALA A O 1
ATOM 1490 N N . LEU A 1 197 ? 15.914 18.308 13.286 1.00 15.13 197 LEU A N 1
ATOM 1491 C CA . LEU A 1 197 ? 16.342 17.746 14.555 1.00 15.17 197 LEU A CA 1
ATOM 1492 C C . LEU A 1 197 ? 15.149 17.747 15.482 1.00 14.99 197 LEU A C 1
ATOM 1493 O O . LEU A 1 197 ? 14.527 18.786 15.681 1.00 14.88 197 LEU A O 1
ATOM 1498 N N . MET A 1 198 ? 14.837 16.581 16.037 1.00 15.09 198 MET A N 1
ATOM 1499 C CA . MET A 1 198 ? 13.702 16.415 16.932 1.00 15.48 198 MET A CA 1
ATOM 1500 C C . MET A 1 198 ? 14.104 15.537 18.115 1.00 14.80 198 MET A C 1
ATOM 1501 O O . MET A 1 198 ? 14.758 14.504 17.946 1.00 13.97 198 MET A O 1
ATOM 1506 N N . VAL A 1 199 ? 13.721 15.970 19.312 1.00 13.98 199 VAL A N 1
ATOM 1507 C CA . VAL A 1 199 ? 13.845 15.153 20.502 1.00 13.61 199 VAL A CA 1
ATOM 1508 C C . VAL A 1 199 ? 12.558 14.341 20.620 1.00 13.18 199 VAL A C 1
ATOM 1509 O O . VAL A 1 199 ? 11.460 14.908 20.699 1.00 13.14 199 VAL A O 1
ATOM 1513 N N . ILE A 1 200 ? 12.684 13.019 20.607 1.00 12.77 200 ILE A N 1
ATOM 1514 C CA . ILE A 1 200 ? 11.515 12.144 20.713 1.00 12.58 200 ILE A CA 1
ATOM 1515 C C . ILE A 1 200 ? 11.403 11.434 22.068 1.00 12.70 200 ILE A C 1
ATOM 1516 O O . ILE A 1 200 ? 10.482 10.640 22.277 1.00 12.18 200 ILE A O 1
ATOM 1521 N N . TRP A 1 201 ? 12.328 11.730 22.980 1.00 12.75 201 TRP A N 1
ATOM 1522 C CA . TRP A 1 201 ? 12.299 11.212 24.347 1.00 13.31 201 TRP A CA 1
ATOM 1523 C C . TRP A 1 201 ? 12.187 9.671 24.369 1.00 13.65 201 TRP A C 1
ATOM 1524 O O . TRP A 1 201 ? 12.797 9.006 23.528 1.00 13.92 201 TRP A O 1
ATOM 1535 N N . GLN A 1 202 ? 11.453 9.116 25.336 1.00 13.53 202 GLN A N 1
ATOM 1536 C CA . GLN A 1 202 ? 11.162 7.689 25.419 1.00 13.96 202 GLN A CA 1
ATOM 1537 C C . GLN A 1 202 ? 9.659 7.585 25.653 1.00 13.63 202 GLN A C 1
ATOM 1538 O O . GLN A 1 202 ? 9.161 8.009 26.710 1.00 13.57 202 GLN A O 1
ATOM 1544 N N . GLY A 1 203 ? 8.937 7.054 24.663 1.00 13.16 203 GLY A N 1
ATOM 1545 C CA . GLY A 1 203 ? 7.484 7.194 24.585 1.00 13.14 203 GLY A CA 1
ATOM 1546 C C . GLY A 1 203 ? 6.659 6.034 25.106 1.00 13.27 203 GLY A C 1
ATOM 1547 O O . GLY A 1 203 ? 5.473 5.953 24.816 1.00 13.06 203 GLY A O 1
ATOM 1548 N N . GLY A 1 204 ? 7.264 5.137 25.884 1.00 13.21 204 GLY A N 1
ATOM 1549 C CA . GLY A 1 204 ? 6.575 3.924 26.309 1.00 13.52 204 GLY A CA 1
ATOM 1550 C C . GLY A 1 204 ? 6.322 2.979 25.140 1.00 13.71 204 GLY A C 1
ATOM 1551 O O . GLY A 1 204 ? 6.888 3.136 24.053 1.00 13.80 204 GLY A O 1
ATOM 1552 N N . MET A 1 205 ? 5.457 2.000 25.360 1.00 14.04 205 MET A N 1
ATOM 1553 C CA . MET A 1 205 ? 5.300 0.903 24.409 1.00 14.37 205 MET A CA 1
ATOM 1554 C C . MET A 1 205 ? 4.657 1.279 23.070 1.00 14.48 205 MET A C 1
ATOM 1555 O O . MET A 1 205 ? 4.826 0.535 22.103 1.00 14.36 205 MET A O 1
ATOM 1560 N N . ILE A 1 206 ? 3.936 2.407 22.999 1.00 13.98 206 ILE A N 1
ATOM 1561 C CA . ILE A 1 206 ? 3.413 2.898 21.705 1.00 14.05 206 ILE A CA 1
ATOM 1562 C C . ILE A 1 206 ? 4.170 4.116 21.150 1.00 14.16 206 ILE A C 1
ATOM 1563 O O . ILE A 1 206 ? 3.681 4.787 20.240 1.00 14.39 206 ILE A O 1
ATOM 1568 N N . GLY A 1 207 ? 5.373 4.377 21.666 1.00 14.04 207 GLY A N 1
ATOM 1569 C CA . GLY A 1 207 ? 6.149 5.562 21.300 1.00 14.00 207 GLY A CA 1
ATOM 1570 C C . GLY A 1 207 ? 6.336 5.739 19.807 1.00 14.07 207 GLY A C 1
ATOM 1571 O O . GLY A 1 207 ? 6.214 6.846 19.287 1.00 13.40 207 GLY A O 1
ATOM 1572 N N . GLY A 1 208 ? 6.619 4.643 19.106 1.00 13.83 208 GLY A N 1
ATOM 1573 C CA . GLY A 1 208 ? 6.744 4.678 17.642 1.00 13.96 208 GLY A CA 1
ATOM 1574 C C . GLY A 1 208 ? 5.521 5.181 16.900 1.00 14.17 208 GLY A C 1
ATOM 1575 O O . GLY A 1 208 ? 5.667 5.831 15.856 1.00 14.71 208 GLY A O 1
ATOM 1576 N N . LEU A 1 209 ? 4.325 4.881 17.421 1.00 14.59 209 LEU A N 1
ATOM 1577 C CA . LEU A 1 209 ? 3.067 5.339 16.813 1.00 15.30 209 LEU A CA 1
ATOM 1578 C C . LEU A 1 209 ? 2.908 6.854 16.881 1.00 15.06 209 LEU A C 1
ATOM 1579 O O . LEU A 1 209 ? 2.648 7.495 15.868 1.00 15.45 209 LEU A O 1
ATOM 1584 N N . GLY A 1 210 ? 3.065 7.427 18.069 1.00 15.01 210 GLY A N 1
ATOM 1585 C CA . GLY A 1 210 ? 2.975 8.883 18.229 1.00 15.36 210 GLY A CA 1
ATOM 1586 C C . GLY A 1 210 ? 4.089 9.627 17.504 1.00 15.39 210 GLY A C 1
ATOM 1587 O O . GLY A 1 210 ? 3.876 10.724 16.997 1.00 15.03 210 GLY A O 1
ATOM 1588 N N . THR A 1 211 ? 5.282 9.031 17.462 1.00 15.46 211 THR A N 1
ATOM 1589 C CA . THR A 1 211 ? 6.422 9.625 16.760 1.00 15.64 211 THR A CA 1
ATOM 1590 C C . THR A 1 211 ? 6.190 9.610 15.240 1.00 15.78 211 THR A C 1
ATOM 1591 O O . THR A 1 211 ? 6.438 10.615 14.564 1.00 15.03 211 THR A O 1
ATOM 1595 N N . ALA A 1 212 ? 5.664 8.501 14.715 1.00 15.82 212 ALA A N 1
ATOM 1596 C CA . ALA A 1 212 ? 5.270 8.447 13.294 1.00 16.52 212 ALA A CA 1
ATOM 1597 C C . ALA A 1 212 ? 4.229 9.522 12.963 1.00 17.08 212 ALA A C 1
ATOM 1598 O O . ALA A 1 212 ? 4.320 10.164 11.914 1.00 17.10 212 ALA A O 1
ATOM 1600 N N . ASP A 1 213 ? 3.276 9.750 13.872 1.00 17.19 213 ASP A N 1
ATOM 1601 C CA . ASP A 1 213 ? 2.258 10.788 13.671 1.00 17.56 213 ASP A CA 1
ATOM 1602 C C . ASP A 1 213 ? 2.879 12.154 13.406 1.00 17.54 213 ASP A C 1
ATOM 1603 O O . ASP A 1 213 ? 2.465 12.831 12.465 1.00 18.00 213 ASP A O 1
ATOM 1608 N N . VAL A 1 214 ? 3.875 12.548 14.204 1.00 17.47 214 VAL A N 1
ATOM 1609 C CA . VAL A 1 214 ? 4.535 13.840 13.986 1.00 17.53 214 VAL A CA 1
ATOM 1610 C C . VAL A 1 214 ? 5.467 13.839 12.768 1.00 17.35 214 VAL A C 1
ATOM 1611 O O . VAL A 1 214 ? 5.484 14.819 12.021 1.00 16.38 214 VAL A O 1
ATOM 1615 N N . LEU A 1 215 ? 6.212 12.752 12.544 1.00 16.77 215 LEU A N 1
ATOM 1616 C CA . LEU A 1 215 ? 7.129 12.684 11.390 1.00 17.01 215 LEU A CA 1
ATOM 1617 C C . LEU A 1 215 ? 6.403 12.798 10.041 1.00 17.10 215 LEU A C 1
ATOM 1618 O O . LEU A 1 215 ? 6.925 13.410 9.106 1.00 16.59 215 LEU A O 1
ATOM 1623 N N . THR A 1 216 ? 5.210 12.211 9.956 1.00 17.21 216 THR A N 1
ATOM 1624 C CA . THR A 1 216 ? 4.430 12.181 8.716 1.00 17.89 216 THR A CA 1
ATOM 1625 C C . THR A 1 216 ? 3.499 13.382 8.552 1.00 18.30 216 THR A C 1
ATOM 1626 O O . THR A 1 216 ? 2.894 13.551 7.492 1.00 19.05 216 THR A O 1
ATOM 1630 N N . GLY A 1 217 ? 3.380 14.208 9.591 1.00 17.88 217 GLY A N 1
ATOM 1631 C CA . GLY A 1 217 ? 2.498 15.368 9.561 1.00 18.01 217 GLY A CA 1
ATOM 1632 C C . GLY A 1 217 ? 1.043 15.105 9.917 1.00 17.96 217 GLY A C 1
ATOM 1633 O O . GLY A 1 217 ? 0.231 16.024 9.866 1.00 17.63 217 GLY A O 1
ATOM 1634 N N . LYS A 1 218 ? 0.691 13.873 10.283 1.00 18.29 218 LYS A N 1
ATOM 1635 C CA . LYS A 1 218 ? -0.659 13.587 10.776 1.00 19.53 218 LYS A CA 1
ATOM 1636 C C . LYS A 1 218 ? -0.957 14.466 12.004 1.00 18.79 218 LYS A C 1
ATOM 1637 O O . LYS A 1 218 ? -2.069 14.959 12.165 1.00 17.62 218 LYS A O 1
ATOM 1643 N N . VAL A 1 219 ? 0.061 14.667 12.837 1.00 17.60 219 VAL A N 1
ATOM 1644 C CA . VAL A 1 219 ? 0.015 15.613 13.946 1.00 16.93 219 VAL A CA 1
ATOM 1645 C C . VAL A 1 219 ? 1.164 16.608 13.764 1.00 16.47 219 VAL A C 1
ATOM 1646 O O . VAL A 1 219 ? 2.287 16.215 13.474 1.00 16.21 219 VAL A O 1
ATOM 1650 N N . ASN A 1 220 ? 0.877 17.895 13.917 1.00 16.05 220 ASN A N 1
ATOM 1651 C CA . ASN A 1 220 ? 1.902 18.929 13.851 1.00 16.14 220 ASN A CA 1
ATOM 1652 C C . ASN A 1 220 ? 2.598 19.024 15.218 1.00 16.00 220 ASN A C 1
ATOM 1653 O O . ASN A 1 220 ? 1.921 19.251 16.215 1.00 15.52 220 ASN A O 1
ATOM 1658 N N . PRO A 1 221 ? 3.941 18.862 15.270 1.00 16.13 221 PRO A N 1
ATOM 1659 C CA . PRO A 1 221 ? 4.607 18.912 16.581 1.00 16.11 221 PRO A CA 1
ATOM 1660 C C . PRO A 1 221 ? 4.348 20.205 17.352 1.00 15.93 221 PRO A C 1
ATOM 1661 O O . PRO A 1 221 ? 4.264 21.287 16.754 1.00 15.32 221 PRO A O 1
ATOM 1665 N N . SER A 1 222 ? 4.201 20.069 18.666 1.00 15.30 222 SER A N 1
ATOM 1666 C CA . SER A 1 222 ? 3.906 21.196 19.542 1.00 15.45 222 SER A CA 1
ATOM 1667 C C . SER A 1 222 ? 4.565 21.117 20.923 1.00 14.98 222 SER A C 1
ATOM 1668 O O . SER A 1 222 ? 4.194 21.880 21.810 1.00 14.89 222 SER A O 1
ATOM 1671 N N . GLY A 1 223 ? 5.553 20.234 21.105 1.00 14.26 223 GLY A N 1
ATOM 1672 C CA . GLY A 1 223 ? 6.233 20.118 22.395 1.00 14.20 223 GLY A CA 1
ATOM 1673 C C . GLY A 1 223 ? 7.204 21.267 22.587 1.00 13.85 223 GLY A C 1
ATOM 1674 O O . GLY A 1 223 ? 7.649 21.885 21.613 1.00 13.50 223 GLY A O 1
ATOM 1675 N N . LYS A 1 224 ? 7.517 21.558 23.843 1.00 13.44 224 LYS A N 1
ATOM 1676 C CA . LYS A 1 224 ? 8.429 22.639 24.198 1.00 13.92 224 LYS A CA 1
ATOM 1677 C C . LYS A 1 224 ? 9.419 22.154 25.255 1.00 14.12 224 LYS A C 1
ATOM 1678 O O . LYS A 1 224 ? 9.087 21.300 26.077 1.00 13.64 224 LYS A O 1
ATOM 1684 N N . LEU A 1 225 ? 10.633 22.700 25.226 1.00 14.12 225 LEU A N 1
ATOM 1685 C CA . LEU A 1 225 ? 11.660 22.358 26.210 1.00 14.47 225 LEU A CA 1
ATOM 1686 C C . LEU A 1 225 ? 11.264 22.770 27.632 1.00 14.46 225 LEU A C 1
ATOM 1687 O O . LEU A 1 225 ? 10.757 23.871 27.862 1.00 13.75 225 LEU A O 1
ATOM 1692 N N . THR A 1 226 ? 11.475 21.853 28.578 1.00 14.76 226 THR A N 1
ATOM 1693 C CA . THR A 1 226 ? 11.217 22.113 29.997 1.00 14.87 226 THR A CA 1
ATOM 1694 C C . THR A 1 226 ? 12.515 22.468 30.742 1.00 15.66 226 THR A C 1
ATOM 1695 O O . THR A 1 226 ? 12.503 22.655 31.963 1.00 15.28 226 THR A O 1
ATOM 1699 N N . ASP A 1 227 ? 13.628 22.523 30.010 1.00 16.44 227 ASP A N 1
ATOM 1700 C CA . ASP A 1 227 ? 14.920 22.958 30.548 1.00 17.57 227 ASP A CA 1
ATOM 1701 C C . ASP A 1 227 ? 15.591 23.860 29.533 1.00 16.44 227 ASP A C 1
ATOM 1702 O O . ASP A 1 227 ? 15.300 23.773 28.349 1.00 16.95 227 ASP A O 1
ATOM 1707 N N . THR A 1 228 ? 16.536 24.670 29.994 1.00 15.52 228 THR A N 1
ATOM 1708 C CA . THR A 1 228 ? 17.385 25.477 29.121 1.00 15.09 228 THR A CA 1
ATOM 1709 C C . THR A 1 228 ? 18.510 24.603 28.577 1.00 15.19 228 THR A C 1
ATOM 1710 O O . THR A 1 228 ? 19.063 23.793 29.326 1.00 15.60 228 THR A O 1
ATOM 1714 N N . ILE A 1 229 ? 18.834 24.755 27.293 1.00 14.72 229 ILE A N 1
ATOM 1715 C CA . ILE A 1 229 ? 20.008 24.095 26.701 1.00 15.31 229 ILE A CA 1
ATOM 1716 C C . ILE A 1 229 ? 21.098 25.136 26.484 1.00 15.58 229 ILE A C 1
ATOM 1717 O O . ILE A 1 229 ? 20.950 26.036 25.658 1.00 15.50 229 ILE A O 1
ATOM 1722 N N . ALA A 1 230 ? 22.186 24.997 27.230 1.00 16.15 230 ALA A N 1
ATOM 1723 C CA . ALA A 1 230 ? 23.331 25.892 27.121 1.00 17.12 230 ALA A CA 1
ATOM 1724 C C . ALA A 1 230 ? 24.400 25.216 26.284 1.00 18.32 230 ALA A C 1
ATOM 1725 O O . ALA A 1 230 ? 24.347 24.004 26.064 1.00 19.14 230 ALA A O 1
ATOM 1727 N N . TYR A 1 231 ? 25.374 25.991 25.826 1.00 18.74 231 TYR A N 1
ATOM 1728 C CA . TYR A 1 231 ? 26.413 25.455 24.942 1.00 20.31 231 TYR A CA 1
ATOM 1729 C C . TYR A 1 231 ? 27.352 24.422 25.585 1.00 21.53 231 TYR A C 1
ATOM 1730 O O . TYR A 1 231 ? 27.770 23.490 24.903 1.00 21.39 231 TYR A O 1
ATOM 1739 N N . GLU A 1 232 ? 27.654 24.568 26.878 1.00 22.44 232 GLU A N 1
ATOM 1740 C CA . GLU A 1 232 ? 28.595 23.685 27.579 1.00 24.57 232 GLU A CA 1
ATOM 1741 C C . GLU A 1 232 ? 28.043 23.261 28.936 1.00 23.57 232 GLU A C 1
ATOM 1742 O O . GLU A 1 232 ? 27.353 24.038 29.597 1.00 22.80 232 GLU A O 1
ATOM 1748 N N . ILE A 1 233 ? 28.400 22.059 29.377 1.00 22.80 233 ILE A N 1
ATOM 1749 C CA . ILE A 1 233 ? 28.085 21.604 30.741 1.00 22.96 233 ILE A CA 1
ATOM 1750 C C . ILE A 1 233 ? 28.606 22.575 31.810 1.00 23.02 233 ILE A C 1
ATOM 1751 O O . ILE A 1 233 ? 27.913 22.827 32.794 1.00 21.74 233 ILE A O 1
ATOM 1756 N N . ASN A 1 234 ? 29.795 23.142 31.599 1.00 23.17 234 ASN A N 1
ATOM 1757 C CA . ASN A 1 234 ? 30.364 24.117 32.547 1.00 24.63 234 ASN A CA 1
ATOM 1758 C C . ASN A 1 234 ? 29.647 25.476 32.596 1.00 23.41 234 ASN A C 1
ATOM 1759 O O . ASN A 1 234 ? 29.906 26.255 33.509 1.00 22.85 234 ASN A O 1
ATOM 1764 N N . ASP A 1 235 ? 28.763 25.758 31.634 1.00 21.92 235 ASP A N 1
ATOM 1765 C CA . ASP A 1 235 ? 27.903 26.952 31.682 1.00 21.30 235 ASP A CA 1
ATOM 1766 C C . ASP A 1 235 ? 26.762 26.859 32.697 1.00 20.40 235 ASP A C 1
ATOM 1767 O O . ASP A 1 235 ? 26.248 27.896 33.129 1.00 19.33 235 ASP A O 1
ATOM 1772 N N . TYR A 1 236 ? 26.333 25.642 33.046 1.00 19.51 236 TYR A N 1
ATOM 1773 C CA . TYR A 1 236 ? 25.202 25.474 33.965 1.00 19.30 236 TYR A CA 1
ATOM 1774 C C . TYR A 1 236 ? 25.647 25.888 35.358 1.00 19.39 236 TYR A C 1
ATOM 1775 O O . TYR A 1 236 ? 26.749 25.527 35.773 1.00 18.65 236 TYR A O 1
ATOM 1784 N N . PRO A 1 237 ? 24.809 26.672 36.070 1.00 19.29 237 PRO A N 1
ATOM 1785 C CA . PRO A 1 237 ? 25.251 27.272 37.328 1.00 18.88 237 PRO A CA 1
ATOM 1786 C C . PRO A 1 237 ? 25.494 26.271 38.453 1.00 18.69 237 PRO A C 1
ATOM 1787 O O . PRO A 1 237 ? 26.252 26.576 39.369 1.00 18.90 237 PRO A O 1
ATOM 1791 N N . SER A 1 238 ? 24.859 25.102 38.375 1.00 17.99 238 SER A N 1
ATOM 1792 C CA . SER A 1 238 ? 25.034 24.040 39.357 1.00 18.22 238 SER A CA 1
ATOM 1793 C C . SER A 1 238 ? 26.267 23.162 39.123 1.00 18.21 238 SER A C 1
ATOM 1794 O O . SER A 1 238 ? 26.664 22.442 40.028 1.00 18.62 238 SER A O 1
ATOM 1797 N N . THR A 1 239 ? 26.872 23.210 37.937 1.00 18.91 239 THR A N 1
ATOM 1798 C CA . THR A 1 239 ? 27.942 22.259 37.585 1.00 19.42 239 THR A CA 1
ATOM 1799 C C . THR A 1 239 ? 29.141 22.303 38.548 1.00 20.35 239 THR A C 1
ATOM 1800 O O . THR A 1 239 ? 29.662 21.259 38.933 1.00 19.44 239 THR A O 1
ATOM 1804 N N . GLU A 1 240 ? 29.549 23.511 38.932 1.00 22.08 240 GLU A N 1
ATOM 1805 C CA . GLU A 1 240 ? 30.607 23.727 39.930 1.00 23.92 240 GLU A CA 1
ATOM 1806 C C . GLU A 1 240 ? 30.326 23.012 41.271 1.00 22.31 240 GLU A C 1
ATOM 1807 O O . GLU A 1 240 ? 31.259 22.619 41.968 1.00 21.61 240 GLU A O 1
ATOM 1813 N N . ASN A 1 241 ? 29.046 22.852 41.617 1.00 20.22 241 ASN A N 1
ATOM 1814 C CA . ASN A 1 241 ? 28.628 22.250 42.880 1.00 19.61 241 ASN A CA 1
ATOM 1815 C C . ASN A 1 241 ? 27.677 21.075 42.657 1.00 19.41 241 ASN A C 1
ATOM 1816 O O . ASN A 1 241 ? 26.614 20.980 43.280 1.00 18.72 241 ASN A O 1
ATOM 1821 N N . PHE A 1 242 ? 28.093 20.185 41.760 1.00 19.37 242 PHE A N 1
ATOM 1822 C CA . PHE A 1 242 ? 27.358 18.980 41.420 1.00 19.63 242 PHE A CA 1
ATOM 1823 C C . PHE A 1 242 ? 28.340 17.832 41.221 1.00 20.00 242 PHE A C 1
ATOM 1824 O O . PHE A 1 242 ? 29.421 18.032 40.680 1.00 19.91 242 PHE A O 1
ATOM 1832 N N . GLY A 1 243 ? 27.944 16.634 41.639 1.00 20.20 243 GLY A N 1
ATOM 1833 C CA . GLY A 1 243 ? 28.729 15.419 41.401 1.00 21.00 243 GLY A CA 1
ATOM 1834 C C . GLY A 1 243 ? 29.646 14.964 42.521 1.00 21.76 243 GLY A C 1
ATOM 1835 O O . GLY A 1 243 ? 30.371 13.979 42.348 1.00 22.53 243 GLY A O 1
ATOM 1836 N N . ASP A 1 244 ? 29.620 15.655 43.661 1.00 21.29 244 ASP A N 1
ATOM 1837 C CA . ASP A 1 244 ? 30.361 15.225 44.846 1.00 22.40 244 ASP A CA 1
ATOM 1838 C C . ASP A 1 244 ? 29.484 14.241 45.618 1.00 21.48 244 ASP A C 1
ATOM 1839 O O . ASP A 1 244 ? 28.357 14.585 45.982 1.00 21.19 244 ASP A O 1
ATOM 1844 N N . PRO A 1 245 ? 29.994 13.022 45.892 1.00 21.46 245 PRO A N 1
ATOM 1845 C CA . PRO A 1 245 ? 29.158 12.027 46.562 1.00 21.30 245 PRO A CA 1
ATOM 1846 C C . PRO A 1 245 ? 28.895 12.280 48.053 1.00 20.81 245 PRO A C 1
ATOM 1847 O O . PRO A 1 245 ? 28.004 11.639 48.621 1.00 20.74 245 PRO A O 1
ATOM 1851 N N . VAL A 1 246 ? 29.641 13.193 48.677 1.00 20.10 246 VAL A N 1
ATOM 1852 C CA . VAL A 1 246 ? 29.528 13.443 50.121 1.00 20.03 246 VAL A CA 1
ATOM 1853 C C . VAL A 1 246 ? 28.658 14.660 50.419 1.00 19.61 246 VAL A C 1
ATOM 1854 O O . VAL A 1 246 ? 27.785 14.598 51.273 1.00 18.46 246 VAL A O 1
ATOM 1858 N N . ARG A 1 247 ? 28.906 15.767 49.732 1.00 19.93 247 ARG A N 1
ATOM 1859 C CA . ARG A 1 247 ? 28.208 17.009 50.032 1.00 20.17 247 ARG A CA 1
ATOM 1860 C C . ARG A 1 247 ? 28.252 17.941 48.833 1.00 19.39 247 ARG A C 1
ATOM 1861 O O . ARG A 1 247 ? 29.285 18.049 48.172 1.00 18.93 247 ARG A O 1
ATOM 1869 N N . ASP A 1 248 ? 27.129 18.598 48.548 1.00 18.26 248 ASP A N 1
ATOM 1870 C CA . ASP A 1 248 ? 27.063 19.609 47.502 1.00 18.08 248 ASP A CA 1
ATOM 1871 C C . ASP A 1 248 ? 26.344 20.846 48.025 1.00 17.52 248 ASP A C 1
ATOM 1872 O O . ASP A 1 248 ? 25.229 20.742 48.543 1.00 16.57 248 ASP A O 1
ATOM 1877 N N . TYR A 1 249 ? 27.001 21.998 47.896 1.00 16.55 249 TYR A N 1
ATOM 1878 C CA . TYR A 1 249 ? 26.457 23.285 48.311 1.00 16.58 249 TYR A CA 1
ATOM 1879 C C . TYR A 1 249 ? 25.696 23.900 47.151 1.00 16.02 249 TYR A C 1
ATOM 1880 O O . TYR A 1 249 ? 26.285 24.196 46.103 1.00 16.24 249 TYR A O 1
ATOM 1889 N N . TYR A 1 250 ? 24.397 24.121 47.338 1.00 15.56 250 TYR A N 1
ATOM 1890 C CA . TYR A 1 250 ? 23.535 24.676 46.282 1.00 15.16 250 TYR A CA 1
ATOM 1891 C C . TYR A 1 250 ? 23.790 26.184 46.143 1.00 15.26 250 TYR A C 1
ATOM 1892 O O . TYR A 1 250 ? 22.903 26.998 46.392 1.00 14.65 250 TYR A O 1
ATOM 1901 N N . ALA A 1 251 ? 25.002 26.540 45.718 1.00 15.31 251 ALA A N 1
ATOM 1902 C CA . ALA A 1 251 ? 25.447 27.941 45.699 1.00 15.55 251 ALA A CA 1
ATOM 1903 C C . ALA A 1 251 ? 24.641 28.810 44.732 1.00 15.58 251 ALA A C 1
ATOM 1904 O O . ALA A 1 251 ? 24.443 30.000 44.975 1.00 15.50 251 ALA A O 1
ATOM 1906 N N . GLU A 1 252 ? 24.174 28.211 43.639 1.00 15.60 252 GLU A N 1
ATOM 1907 C CA . GLU A 1 252 ? 23.326 28.917 42.683 1.00 15.91 252 GLU A CA 1
ATOM 1908 C C . GLU A 1 252 ? 21.981 29.383 43.263 1.00 15.73 252 GLU A C 1
ATOM 1909 O O . GLU A 1 252 ? 21.379 30.321 42.735 1.00 14.37 252 GLU A O 1
ATOM 1915 N N . ASP A 1 253 ? 21.520 28.733 44.337 1.00 15.83 253 ASP A N 1
ATOM 1916 C CA . ASP A 1 253 ? 20.395 29.219 45.135 1.00 16.15 253 ASP A CA 1
ATOM 1917 C C . ASP A 1 253 ? 19.122 29.213 44.261 1.00 15.97 253 ASP A C 1
ATOM 1918 O O . ASP A 1 253 ? 18.861 28.212 43.590 1.00 16.04 253 ASP A O 1
ATOM 1923 N N . ILE A 1 254 ? 18.362 30.307 44.224 1.00 15.38 254 ILE A N 1
ATOM 1924 C CA . ILE A 1 254 ? 17.187 30.394 43.362 1.00 15.55 254 ILE A CA 1
ATOM 1925 C C . ILE A 1 254 ? 17.531 30.449 41.873 1.00 15.37 254 ILE A C 1
ATOM 1926 O O . ILE A 1 254 ? 16.646 30.257 41.048 1.00 15.49 254 ILE A O 1
ATOM 1931 N N . TYR A 1 255 ? 18.798 30.707 41.527 1.00 14.81 255 TYR A N 1
ATOM 1932 C CA . TYR A 1 255 ? 19.205 30.893 40.138 1.00 14.93 255 TYR A CA 1
ATOM 1933 C C . TYR A 1 255 ? 19.507 29.545 39.475 1.00 14.81 255 TYR A C 1
ATOM 1934 O O . TYR A 1 255 ? 20.650 29.236 39.133 1.00 14.96 255 TYR A O 1
ATOM 1943 N N . VAL A 1 256 ? 18.438 28.759 39.309 1.00 14.98 256 VAL A N 1
ATOM 1944 C CA . VAL A 1 256 ? 18.470 27.444 38.681 1.00 15.19 256 VAL A CA 1
ATOM 1945 C C . VAL A 1 256 ? 17.959 27.590 37.251 1.00 15.06 256 VAL A C 1
ATOM 1946 O O . VAL A 1 256 ? 16.934 28.241 37.020 1.00 14.82 256 VAL A O 1
ATOM 1950 N N . GLY A 1 257 ? 18.663 26.988 36.296 1.00 14.79 257 GLY A N 1
ATOM 1951 C CA . GLY A 1 257 ? 18.215 26.981 34.897 1.00 14.88 257 GLY A CA 1
ATOM 1952 C C . GLY A 1 257 ? 18.042 28.373 34.292 1.00 14.50 257 GLY A C 1
ATOM 1953 O O . GLY A 1 257 ? 18.935 29.218 34.433 1.00 14.69 257 GLY A O 1
ATOM 1954 N N . TYR A 1 258 ? 16.891 28.633 33.660 1.00 13.95 258 TYR A N 1
ATOM 1955 C CA . TYR A 1 258 ? 16.646 29.940 33.023 1.00 14.00 258 TYR A CA 1
ATOM 1956 C C . TYR A 1 258 ? 16.628 31.106 34.027 1.00 13.91 258 TYR A C 1
ATOM 1957 O O . TYR A 1 258 ? 16.838 32.249 33.627 1.00 14.31 258 TYR A O 1
ATOM 1966 N N . ARG A 1 259 ? 16.378 30.825 35.309 1.00 13.75 259 ARG A N 1
ATOM 1967 C CA . ARG A 1 259 ? 16.505 31.856 36.359 1.00 14.15 259 ARG A CA 1
ATOM 1968 C C . ARG A 1 259 ? 17.926 32.402 36.439 1.00 14.56 259 ARG A C 1
ATOM 1969 O O . ARG A 1 259 ? 18.111 33.577 36.755 1.00 15.21 259 ARG A O 1
ATOM 1977 N N . TYR A 1 260 ? 18.914 31.554 36.147 1.00 14.83 260 TYR A N 1
ATOM 1978 C CA . TYR A 1 260 ? 20.304 31.986 35.984 1.00 15.41 260 TYR A CA 1
ATOM 1979 C C . TYR A 1 260 ? 20.572 32.564 34.599 1.00 15.40 260 TYR A C 1
ATOM 1980 O O . TYR A 1 260 ? 21.050 33.692 34.472 1.00 15.63 260 TYR A O 1
ATOM 1989 N N . PHE A 1 261 ? 20.295 31.779 33.560 1.00 15.87 261 PHE A N 1
ATOM 1990 C CA . PHE A 1 261 ? 20.737 32.145 32.210 1.00 15.77 261 PHE A CA 1
ATOM 1991 C C . PHE A 1 261 ? 20.142 33.438 31.692 1.00 16.20 261 PHE A C 1
ATOM 1992 O O . PHE A 1 261 ? 20.871 34.272 31.157 1.00 17.24 261 PHE A O 1
ATOM 2000 N N . GLU A 1 262 ? 18.840 33.626 31.875 1.00 16.09 262 GLU A N 1
ATOM 2001 C CA . GLU A 1 262 ? 18.187 34.849 31.400 1.00 16.26 262 GLU A CA 1
ATOM 2002 C C . GLU A 1 262 ? 18.614 36.087 32.186 1.00 16.40 262 GLU A C 1
ATOM 2003 O O . GLU A 1 262 ? 18.670 37.186 31.636 1.00 17.14 262 GLU A O 1
ATOM 2009 N N . THR A 1 263 ? 18.960 35.891 33.450 1.00 16.22 263 THR A N 1
ATOM 2010 C CA . THR A 1 263 ? 19.361 36.967 34.339 1.00 16.33 263 THR A CA 1
ATOM 2011 C C . THR A 1 263 ? 20.806 37.415 34.110 1.00 16.88 263 THR A C 1
ATOM 2012 O O . THR A 1 263 ? 21.078 38.614 34.106 1.00 17.02 263 THR A O 1
ATOM 2016 N N . PHE A 1 264 ? 21.713 36.457 33.925 1.00 17.43 264 PHE A N 1
ATOM 2017 C CA . PHE A 1 264 ? 23.158 36.708 33.919 1.00 18.12 264 PHE A CA 1
ATOM 2018 C C . PHE A 1 264 ? 23.922 36.337 32.642 1.00 18.83 264 PHE A C 1
ATOM 2019 O O . PHE A 1 264 ? 24.968 36.936 32.381 1.00 19.15 264 PHE A O 1
ATOM 2027 N N . GLU A 1 265 ? 23.462 35.334 31.885 1.00 19.01 265 GLU A N 1
ATOM 2028 C CA . GLU A 1 265 ? 24.267 34.751 30.802 1.00 19.77 265 GLU A CA 1
ATOM 2029 C C . GLU A 1 265 ? 23.443 34.327 29.581 1.00 18.90 265 GLU A C 1
ATOM 2030 O O . GLU A 1 265 ? 23.464 33.152 29.174 1.00 18.58 265 GLU A O 1
ATOM 2036 N N . LYS A 1 266 ? 22.737 35.291 28.986 1.00 18.35 266 LYS A N 1
ATOM 2037 C CA . LYS A 1 266 ? 21.855 35.019 27.835 1.00 18.55 266 LYS A CA 1
ATOM 2038 C C . LYS A 1 266 ? 22.598 34.375 26.667 1.00 18.92 266 LYS A C 1
ATOM 2039 O O . LYS A 1 266 ? 22.063 33.473 26.006 1.00 18.19 266 LYS A O 1
ATOM 2045 N N . SER A 1 267 ? 23.825 34.844 26.427 1.00 19.32 267 SER A N 1
ATOM 2046 C CA . SER A 1 267 ? 24.636 34.359 25.308 1.00 20.17 267 SER A CA 1
ATOM 2047 C C . SER A 1 267 ? 25.131 32.912 25.450 1.00 19.48 267 SER A C 1
ATOM 2048 O O . SER A 1 267 ? 25.572 32.317 24.464 1.00 20.38 267 SER A O 1
ATOM 2051 N N . LYS A 1 268 ? 25.072 32.336 26.650 1.00 18.81 268 LYS A N 1
ATOM 2052 C CA . LYS A 1 268 ? 25.412 30.920 26.827 1.00 19.14 268 LYS A CA 1
ATOM 2053 C C . LYS A 1 268 ? 24.265 29.942 26.463 1.00 18.03 268 LYS A C 1
ATOM 2054 O O . LYS A 1 268 ? 24.479 28.729 26.476 1.00 17.46 268 LYS A O 1
ATOM 2060 N N . VAL A 1 269 ? 23.078 30.466 26.140 1.00 16.88 269 VAL A N 1
ATOM 2061 C CA . VAL A 1 269 ? 21.901 29.652 25.787 1.00 15.83 269 VAL A CA 1
ATOM 2062 C C . VAL A 1 269 ? 21.872 29.334 24.294 1.00 15.91 269 VAL A C 1
ATOM 2063 O O . VAL A 1 269 ? 21.896 30.249 23.470 1.00 15.33 269 VAL A O 1
ATOM 2067 N N . ARG A 1 270 ? 21.799 28.049 23.944 1.00 15.60 270 ARG A N 1
ATOM 2068 C CA . ARG A 1 270 ? 21.490 27.651 22.567 1.00 16.12 270 ARG A CA 1
ATOM 2069 C C . ARG A 1 270 ? 19.970 27.678 22.380 1.00 15.72 270 ARG A C 1
ATOM 2070 O O . ARG A 1 270 ? 19.470 28.347 21.487 1.00 15.99 270 ARG A O 1
ATOM 2078 N N . TYR A 1 271 ? 19.246 26.942 23.222 1.00 15.07 271 TYR A N 1
ATOM 2079 C CA . TYR A 1 271 ? 17.783 26.935 23.199 1.00 14.85 271 TYR A CA 1
ATOM 2080 C C . TYR A 1 271 ? 17.223 27.333 24.564 1.00 14.17 271 TYR A C 1
ATOM 2081 O O . TYR A 1 271 ? 17.532 26.691 25.564 1.00 14.33 271 TYR A O 1
ATOM 2090 N N . PRO A 1 272 ? 16.382 28.382 24.609 1.00 13.81 272 PRO A N 1
ATOM 2091 C CA . PRO A 1 272 ? 15.842 28.802 25.904 1.00 13.49 272 PRO A CA 1
ATOM 2092 C C . PRO A 1 272 ? 14.736 27.888 26.454 1.00 13.49 272 PRO A C 1
ATOM 2093 O O . PRO A 1 272 ? 14.129 27.100 25.710 1.00 13.32 272 PRO A O 1
ATOM 2097 N N . PHE A 1 273 ? 14.498 27.993 27.760 1.00 13.20 273 PHE A N 1
ATOM 2098 C CA . PHE A 1 273 ? 13.363 27.336 28.403 1.00 13.03 273 PHE A CA 1
ATOM 2099 C C . PHE A 1 273 ? 12.079 27.687 27.651 1.00 13.14 273 PHE A C 1
ATOM 2100 O O . PHE A 1 273 ? 11.860 28.849 27.293 1.00 12.80 273 PHE A O 1
ATOM 2108 N N . GLY A 1 274 ? 11.249 26.674 27.403 1.00 13.01 274 GLY A N 1
ATOM 2109 C CA . GLY A 1 274 ? 9.983 26.847 26.708 1.00 13.31 274 GLY A CA 1
ATOM 2110 C C . GLY A 1 274 ? 10.064 26.860 25.181 1.00 13.62 274 GLY A C 1
ATOM 2111 O O . GLY A 1 274 ? 9.047 27.076 24.519 1.00 13.76 274 GLY A O 1
ATOM 2112 N N . TYR A 1 275 ? 11.251 26.608 24.627 1.00 13.99 275 TYR A N 1
ATOM 2113 C CA . TYR A 1 275 ? 11.469 26.644 23.171 1.00 14.09 275 TYR A CA 1
ATOM 2114 C C . TYR A 1 275 ? 10.944 25.391 22.470 1.00 14.29 275 TYR A C 1
ATOM 2115 O O . TYR A 1 275 ? 11.193 24.259 22.903 1.00 13.61 275 TYR A O 1
ATOM 2124 N N . GLY A 1 276 ? 10.247 25.600 21.365 1.00 14.30 276 GLY A N 1
ATOM 2125 C CA . GLY A 1 276 ? 9.932 24.497 20.457 1.00 14.84 276 GLY A CA 1
ATOM 2126 C C . GLY A 1 276 ? 9.246 25.028 19.229 1.00 15.27 276 GLY A C 1
ATOM 2127 O O . GLY A 1 276 ? 8.519 26.028 19.308 1.00 15.17 276 GLY A O 1
ATOM 2128 N N . ILE A 1 277 ? 9.455 24.368 18.095 1.00 15.71 277 ILE A N 1
ATOM 2129 C CA . ILE A 1 277 ? 8.883 24.848 16.828 1.00 16.16 277 ILE A CA 1
ATOM 2130 C C . ILE A 1 277 ? 7.901 23.847 16.229 1.00 16.36 277 ILE A C 1
ATOM 2131 O O . ILE A 1 277 ? 7.701 22.748 16.761 1.00 16.20 277 ILE A O 1
ATOM 2136 N N . SER A 1 278 ? 7.279 24.265 15.128 1.00 16.29 278 SER A N 1
ATOM 2137 C CA . SER A 1 278 ? 6.139 23.591 14.524 1.00 16.65 278 SER A CA 1
ATOM 2138 C C . SER A 1 278 ? 6.348 23.587 13.011 1.00 16.33 278 SER A C 1
ATOM 2139 O O . SER A 1 278 ? 7.229 24.281 12.494 1.00 16.23 278 SER A O 1
ATOM 2142 N N . TYR A 1 279 ? 5.528 22.815 12.307 1.00 16.05 279 TYR A N 1
ATOM 2143 C CA . TYR A 1 279 ? 5.449 22.906 10.840 1.00 16.24 279 TYR A CA 1
ATOM 2144 C C . TYR A 1 279 ? 4.715 24.157 10.356 1.00 17.26 279 TYR A C 1
ATOM 2145 O O . TYR A 1 279 ? 4.683 24.417 9.154 1.00 17.47 279 TYR A O 1
ATOM 2154 N N . THR A 1 280 ? 4.102 24.917 11.268 1.00 17.48 280 THR A N 1
ATOM 2155 C CA . THR A 1 280 ? 3.546 26.225 10.934 1.00 17.90 280 THR A CA 1
ATOM 2156 C C . THR A 1 280 ? 4.209 27.313 11.785 1.00 18.84 280 THR A C 1
ATOM 2157 O O . THR A 1 280 ? 5.141 27.041 12.541 1.00 18.18 280 THR A O 1
ATOM 2161 N N . GLU A 1 281 ? 3.761 28.551 11.604 1.00 20.02 281 GLU A N 1
ATOM 2162 C CA . GLU A 1 281 ? 4.282 29.694 12.347 1.00 21.78 281 GLU A CA 1
ATOM 2163 C C . GLU A 1 281 ? 3.112 30.362 13.047 1.00 20.19 281 GLU A C 1
ATOM 2164 O O . GLU A 1 281 ? 1.982 30.294 12.570 1.00 19.87 281 GLU A O 1
ATOM 2170 N N . PHE A 1 282 ? 3.392 30.975 14.193 1.00 19.71 282 PHE A N 1
ATOM 2171 C CA . PHE A 1 282 ? 2.382 31.653 14.981 1.00 18.74 282 PHE A CA 1
ATOM 2172 C C . PHE A 1 282 ? 2.820 33.071 15.330 1.00 19.72 282 PHE A C 1
ATOM 2173 O O . PHE A 1 282 ? 4.004 33.363 15.437 1.00 19.02 282 PHE A O 1
ATOM 2181 N N . GLU A 1 283 ? 1.832 33.934 15.518 1.00 21.21 283 GLU A N 1
ATOM 2182 C CA . GLU A 1 283 ? 2.041 35.309 15.930 1.00 22.98 283 GLU A CA 1
ATOM 2183 C C . GLU A 1 283 ? 1.288 35.483 17.242 1.00 21.51 283 GLU A C 1
ATOM 2184 O O . GLU A 1 283 ? 0.083 35.224 17.312 1.00 20.97 283 GLU A O 1
ATOM 2190 N N . HIS A 1 284 ? 2.010 35.901 18.277 1.00 21.00 284 HIS A N 1
ATOM 2191 C CA . HIS A 1 284 ? 1.427 36.179 19.586 1.00 20.39 284 HIS A CA 1
ATOM 2192 C C . HIS A 1 284 ? 1.283 37.699 19.692 1.00 20.59 284 HIS A C 1
ATOM 2193 O O . HIS A 1 284 ? 2.272 38.423 19.559 1.00 20.35 284 HIS A O 1
ATOM 2200 N N . THR A 1 285 ? 0.057 38.169 19.891 1.00 20.83 285 THR A N 1
ATOM 2201 C CA . THR A 1 285 ? -0.218 39.598 20.022 1.00 22.05 285 THR A CA 1
ATOM 2202 C C . THR A 1 285 ? -0.673 39.876 21.444 1.00 21.54 285 THR A C 1
ATOM 2203 O O . THR A 1 285 ? -1.694 39.347 21.893 1.00 21.10 285 THR A O 1
ATOM 2207 N N . VAL A 1 286 ? 0.099 40.700 22.147 1.00 22.19 286 VAL A N 1
ATOM 2208 C CA . VAL A 1 286 ? -0.213 41.046 23.536 1.00 22.85 286 VAL A CA 1
ATOM 2209 C C . VAL A 1 286 ? -1.543 41.806 23.601 1.00 22.80 286 VAL A C 1
ATOM 2210 O O . VAL A 1 286 ? -1.864 42.575 22.693 1.00 23.81 286 VAL A O 1
ATOM 2214 N N . GLY A 1 287 ? -2.327 41.536 24.648 1.00 22.28 287 GLY A N 1
ATOM 2215 C CA . GLY A 1 287 ? -3.707 42.013 24.767 1.00 22.41 287 GLY A CA 1
ATOM 2216 C C . GLY A 1 287 ? -3.973 42.835 26.023 1.00 23.06 287 GLY A C 1
ATOM 2217 O O . GLY A 1 287 ? -3.091 43.549 26.513 1.00 23.99 287 GLY A O 1
ATOM 2218 N N . GLU A 1 288 ? -5.197 42.736 26.534 1.00 22.83 288 GLU A N 1
ATOM 2219 C CA . GLU A 1 288 ? -5.632 43.496 27.707 1.00 23.84 288 GLU A CA 1
ATOM 2220 C C . GLU A 1 288 ? -4.901 43.045 28.982 1.00 21.78 288 GLU A C 1
ATOM 2221 O O . GLU A 1 288 ? -4.605 41.862 29.154 1.00 20.06 288 GLU A O 1
ATOM 2227 N N . PHE A 1 289 ? -4.608 43.996 29.868 1.00 19.48 289 PHE A N 1
ATOM 2228 C CA . PHE A 1 289 ? -3.939 43.700 31.127 1.00 18.72 289 PHE A CA 1
ATOM 2229 C C . PHE A 1 289 ? -4.595 44.489 32.257 1.00 18.37 289 PHE A C 1
ATOM 2230 O O . PHE A 1 289 ? -4.779 45.698 32.139 1.00 18.16 289 PHE A O 1
ATOM 2238 N N . THR A 1 290 ? -4.966 43.798 33.332 1.00 18.11 290 THR A N 1
ATOM 2239 C CA . THR A 1 290 ? -5.447 44.462 34.552 1.00 18.52 290 THR A CA 1
ATOM 2240 C C . THR A 1 290 ? -4.783 43.834 35.762 1.00 18.06 290 THR A C 1
ATOM 2241 O O . THR A 1 290 ? -4.342 42.679 35.716 1.00 16.84 290 THR A O 1
ATOM 2245 N N . ALA A 1 291 ? -4.723 44.600 36.846 1.00 17.38 291 ALA A N 1
ATOM 2246 C CA . ALA A 1 291 ? -4.230 44.084 38.119 1.00 17.84 291 ALA A CA 1
ATOM 2247 C C . ALA A 1 291 ? -5.276 44.354 39.191 1.00 18.46 291 ALA A C 1
ATOM 2248 O O . ALA A 1 291 ? -6.019 45.340 39.112 1.00 17.82 291 ALA A O 1
ATOM 2250 N N . ASP A 1 292 ? -5.343 43.460 40.174 1.00 18.52 292 ASP A N 1
ATOM 2251 C CA . ASP A 1 292 ? -6.254 43.588 41.307 1.00 19.36 292 ASP A CA 1
ATOM 2252 C C . ASP A 1 292 ? -5.422 43.346 42.562 1.00 19.21 292 ASP A C 1
ATOM 2253 O O . ASP A 1 292 ? -5.278 42.204 43.028 1.00 17.27 292 ASP A O 1
ATOM 2258 N N . ILE A 1 293 ? -4.885 44.435 43.107 1.00 19.48 293 ILE A N 1
ATOM 2259 C CA . ILE A 1 293 ? -3.935 44.356 44.219 1.00 20.74 293 ILE A CA 1
ATOM 2260 C C . ILE A 1 293 ? -4.611 43.799 45.466 1.00 20.89 293 ILE A C 1
ATOM 2261 O O . ILE A 1 293 ? -4.002 43.007 46.188 1.00 20.45 293 ILE A O 1
ATOM 2266 N N . ASN A 1 294 ? -5.865 44.182 45.704 1.00 21.12 294 ASN A N 1
ATOM 2267 C CA . ASN A 1 294 ? -6.591 43.707 46.884 1.00 22.44 294 ASN A CA 1
ATOM 2268 C C . ASN A 1 294 ? -6.855 42.203 46.838 1.00 21.71 294 ASN A C 1
ATOM 2269 O O . ASN A 1 294 ? -6.775 41.548 47.867 1.00 22.57 294 ASN A O 1
ATOM 2274 N N . SER A 1 295 ? -7.127 41.655 45.656 1.00 20.75 295 SER A N 1
ATOM 2275 C CA . SER A 1 295 ? -7.267 40.197 45.490 1.00 20.81 295 SER A CA 1
ATOM 2276 C C . SER A 1 295 ? -5.934 39.460 45.300 1.00 20.17 295 SER A C 1
ATOM 2277 O O . SER A 1 295 ? -5.913 38.230 45.263 1.00 19.02 295 SER A O 1
ATOM 2280 N N . ARG A 1 296 ? -4.838 40.207 45.164 1.00 19.28 296 ARG A N 1
ATOM 2281 C CA . ARG A 1 296 ? -3.505 39.665 44.869 1.00 19.50 296 ARG A CA 1
ATOM 2282 C C . ARG A 1 296 ? -3.514 38.792 43.617 1.00 18.38 296 ARG A C 1
ATOM 2283 O O . ARG A 1 296 ? -3.072 37.638 43.628 1.00 16.53 296 ARG A O 1
ATOM 2291 N N . THR A 1 297 ? -4.057 39.356 42.544 1.00 17.04 297 THR A N 1
ATOM 2292 C CA . THR A 1 297 ? -4.010 38.732 41.233 1.00 17.01 297 THR A CA 1
ATOM 2293 C C . THR A 1 297 ? -3.772 39.789 40.169 1.00 16.43 297 THR A C 1
ATOM 2294 O O . THR A 1 297 ? -4.003 40.989 40.397 1.00 16.01 297 THR A O 1
ATOM 2298 N N . PHE A 1 298 ? -3.301 39.339 39.014 1.00 15.78 298 PHE A N 1
ATOM 2299 C CA . PHE A 1 298 ? -3.451 40.095 37.771 1.00 15.47 298 PHE A CA 1
ATOM 2300 C C . PHE A 1 298 ? -4.118 39.212 36.719 1.00 15.92 298 PHE A C 1
ATOM 2301 O O . PHE A 1 298 ? -4.143 37.989 36.862 1.00 15.05 298 PHE A O 1
ATOM 2309 N N . THR A 1 299 ? -4.676 39.843 35.688 1.00 15.99 299 THR A N 1
ATOM 2310 C CA . THR A 1 299 ? -5.313 39.133 34.592 1.00 16.91 299 THR A CA 1
ATOM 2311 C C . THR A 1 299 ? -4.724 39.645 33.282 1.00 17.34 299 THR A C 1
ATOM 2312 O O . THR A 1 299 ? -4.738 40.844 33.018 1.00 17.12 299 THR A O 1
ATOM 2316 N N . ALA A 1 300 ? -4.186 38.728 32.478 1.00 17.30 300 ALA A N 1
ATOM 2317 C CA . ALA A 1 300 ? -3.489 39.074 31.247 1.00 17.59 300 ALA A CA 1
ATOM 2318 C C . ALA A 1 300 ? -4.071 38.281 30.098 1.00 18.17 300 ALA A C 1
ATOM 2319 O O . ALA A 1 300 ? -4.334 37.084 30.244 1.00 17.21 300 ALA A O 1
ATOM 2321 N N . SER A 1 301 ? -4.261 38.958 28.965 1.00 18.92 301 SER A N 1
ATOM 2322 C CA . SER A 1 301 ? -4.761 38.351 27.734 1.00 19.93 301 SER A CA 1
ATOM 2323 C C . SER A 1 301 ? -3.753 38.468 26.599 1.00 20.05 301 SER A C 1
ATOM 2324 O O . SER A 1 301 ? -2.965 39.422 26.525 1.00 20.20 301 SER A O 1
ATOM 2327 N N . CYS A 1 302 ? -3.799 37.504 25.689 1.00 20.26 302 CYS A N 1
ATOM 2328 C CA . CYS A 1 302 ? -3.120 37.639 24.401 1.00 20.65 302 CYS A CA 1
ATOM 2329 C C . CYS A 1 302 ? -3.885 36.835 23.367 1.00 20.66 302 CYS A C 1
ATOM 2330 O O . CYS A 1 302 ? -4.771 36.057 23.716 1.00 20.96 302 CYS A O 1
ATOM 2333 N N . THR A 1 303 ? -3.549 37.039 22.101 1.00 20.56 303 THR A N 1
ATOM 2334 C CA . THR A 1 303 ? -4.150 36.276 21.014 1.00 20.70 303 THR A CA 1
ATOM 2335 C C . THR A 1 303 ? -3.033 35.577 20.247 1.00 19.72 303 THR A C 1
ATOM 2336 O O . THR A 1 303 ? -2.035 36.201 19.908 1.00 20.05 303 THR A O 1
ATOM 2340 N N . VAL A 1 304 ? -3.204 34.276 20.004 1.00 18.90 304 VAL A N 1
ATOM 2341 C CA . VAL A 1 304 ? -2.247 33.474 19.232 1.00 18.64 304 VAL A CA 1
ATOM 2342 C C . VAL A 1 304 ? -2.915 33.153 17.897 1.00 18.59 304 VAL A C 1
ATOM 2343 O O . VAL A 1 304 ? -3.992 32.565 17.886 1.00 17.60 304 VAL A O 1
ATOM 2347 N N . LYS A 1 305 ? -2.284 33.576 16.801 1.00 19.23 305 LYS A N 1
ATOM 2348 C CA . LYS A 1 305 ? -2.788 33.369 15.443 1.00 20.24 305 LYS A CA 1
ATOM 2349 C C . LYS A 1 305 ? -1.843 32.470 14.660 1.00 19.70 305 LYS A C 1
ATOM 2350 O O . LYS A 1 305 ? -0.634 32.674 14.680 1.00 19.49 305 LYS A O 1
ATOM 2356 N N . ASN A 1 306 ? -2.407 31.498 13.951 1.00 19.37 306 ASN A N 1
ATOM 2357 C CA . ASN A 1 306 ? -1.646 30.651 13.041 1.00 19.52 306 ASN A CA 1
ATOM 2358 C C . ASN A 1 306 ? -1.434 31.422 11.741 1.00 20.47 306 ASN A C 1
ATOM 2359 O O . ASN A 1 306 ? -2.379 31.625 10.985 1.00 21.30 306 ASN A O 1
ATOM 2364 N N . THR A 1 307 ? -0.199 31.845 11.489 1.00 21.11 307 THR A N 1
ATOM 2365 C CA . THR A 1 307 ? 0.129 32.645 10.308 1.00 22.28 307 THR A CA 1
ATOM 2366 C C . THR A 1 307 ? 0.837 31.847 9.197 1.00 22.50 307 THR A C 1
ATOM 2367 O O . THR A 1 307 ? 1.230 32.433 8.194 1.00 22.57 307 THR A O 1
ATOM 2371 N N . GLY A 1 308 ? 0.997 30.530 9.367 1.00 22.97 308 GLY A N 1
ATOM 2372 C CA . GLY A 1 308 ? 1.593 29.671 8.331 1.00 23.06 308 GLY A CA 1
ATOM 2373 C C . GLY A 1 308 ? 0.525 28.883 7.583 1.00 23.96 308 GLY A C 1
ATOM 2374 O O . GLY A 1 308 ? -0.646 29.260 7.584 1.00 23.66 308 GLY A O 1
ATOM 2375 N N . SER A 1 309 ? 0.923 27.773 6.964 1.00 24.70 309 SER A N 1
ATOM 2376 C CA . SER A 1 309 ? 0.082 27.093 5.961 1.00 24.92 309 SER A CA 1
ATOM 2377 C C . SER A 1 309 ? -0.522 25.747 6.378 1.00 24.45 309 SER A C 1
ATOM 2378 O O . SER A 1 309 ? -1.213 25.118 5.578 1.00 23.50 309 SER A O 1
ATOM 2381 N N . VAL A 1 310 ? -0.282 25.302 7.614 1.00 22.85 310 VAL A N 1
ATOM 2382 C CA . VAL A 1 310 ? -0.871 24.051 8.110 1.00 22.34 310 VAL A CA 1
ATOM 2383 C C . VAL A 1 310 ? -1.363 24.206 9.547 1.00 20.98 310 VAL A C 1
ATOM 2384 O O . VAL A 1 310 ? -0.851 25.036 10.302 1.00 20.71 310 VAL A O 1
ATOM 2388 N N . ALA A 1 311 ? -2.360 23.405 9.910 1.00 19.27 311 ALA A N 1
ATOM 2389 C CA . ALA A 1 311 ? -2.953 23.470 11.243 1.00 18.85 311 ALA A CA 1
ATOM 2390 C C . ALA A 1 311 ? -1.960 23.048 12.324 1.00 18.34 311 ALA A C 1
ATOM 2391 O O . ALA A 1 311 ? -1.077 22.231 12.087 1.00 17.89 311 ALA A O 1
ATOM 2393 N N . GLY A 1 312 ? -2.090 23.637 13.507 1.00 17.93 312 GLY A N 1
ATOM 2394 C CA . GLY A 1 312 ? -1.228 23.268 14.620 1.00 17.87 312 GLY A CA 1
ATOM 2395 C C . GLY A 1 312 ? -1.574 23.976 15.909 1.00 17.67 312 GLY A C 1
ATOM 2396 O O . GLY A 1 312 ? -2.380 24.906 15.915 1.00 17.73 312 GLY A O 1
ATOM 2397 N N . LYS A 1 313 ? -0.958 23.509 16.994 1.00 17.24 313 LYS A N 1
ATOM 2398 C CA . LYS A 1 313 ? -1.041 24.141 18.313 1.00 16.85 313 LYS A CA 1
ATOM 2399 C C . LYS A 1 313 ? 0.230 24.925 18.638 1.00 16.54 313 LYS A C 1
ATOM 2400 O O . LYS A 1 313 ? 1.319 24.605 18.141 1.00 15.57 313 LYS A O 1
ATOM 2406 N N . ASP A 1 314 ? 0.078 25.930 19.505 1.00 16.19 314 ASP A N 1
ATOM 2407 C CA . ASP A 1 314 ? 1.207 26.632 20.108 1.00 16.76 314 ASP A CA 1
ATOM 2408 C C . ASP A 1 314 ? 0.925 26.828 21.601 1.00 15.94 314 ASP A C 1
ATOM 2409 O O . ASP A 1 314 ? -0.186 26.554 22.055 1.00 15.30 314 ASP A O 1
ATOM 2414 N N . VAL A 1 315 ? 1.939 27.280 22.342 1.00 15.39 315 VAL A N 1
ATOM 2415 C CA . VAL A 1 315 ? 1.840 27.525 23.786 1.00 14.90 315 VAL A CA 1
ATOM 2416 C C . VAL A 1 315 ? 2.124 28.996 24.104 1.00 14.86 315 VAL A C 1
ATOM 2417 O O . VAL A 1 315 ? 3.187 29.517 23.764 1.00 15.43 315 VAL A O 1
ATOM 2421 N N . ALA A 1 316 ? 1.156 29.661 24.730 1.00 14.86 316 ALA A N 1
ATOM 2422 C CA . ALA A 1 316 ? 1.363 31.012 25.273 1.00 14.58 316 ALA A CA 1
ATOM 2423 C C . ALA A 1 316 ? 1.980 30.858 26.657 1.00 13.99 316 ALA A C 1
ATOM 2424 O O . ALA A 1 316 ? 1.448 30.121 27.487 1.00 14.02 316 ALA A O 1
ATOM 2426 N N . GLN A 1 317 ? 3.107 31.529 26.895 1.00 13.41 317 GLN A N 1
ATOM 2427 C CA . GLN A 1 317 ? 3.826 31.426 28.161 1.00 13.18 317 GLN A CA 1
ATOM 2428 C C . GLN A 1 317 ? 3.919 32.814 28.783 1.00 13.06 317 GLN A C 1
ATOM 2429 O O . GLN A 1 317 ? 4.281 33.765 28.092 1.00 12.53 317 GLN A O 1
ATOM 2435 N N . PHE A 1 318 ? 3.604 32.912 30.073 1.00 12.81 318 PHE A N 1
ATOM 2436 C CA . PHE A 1 318 ? 3.576 34.190 30.788 1.00 13.09 318 PHE A CA 1
ATOM 2437 C C . PHE A 1 318 ? 4.636 34.210 31.884 1.00 12.93 318 PHE A C 1
ATOM 2438 O O . PHE A 1 318 ? 4.759 33.251 32.669 1.00 12.11 318 PHE A O 1
ATOM 2446 N N . TYR A 1 319 ? 5.384 35.310 31.942 1.00 12.58 319 TYR A N 1
ATOM 2447 C CA . TYR A 1 319 ? 6.496 35.473 32.874 1.00 12.80 319 TYR A CA 1
ATOM 2448 C C . TYR A 1 319 ? 6.369 36.789 33.621 1.00 12.85 319 TYR A C 1
ATOM 2449 O O . TYR A 1 319 ? 5.790 37.738 33.089 1.00 13.06 319 TYR A O 1
ATOM 2458 N N . VAL A 1 320 ? 6.894 36.835 34.848 1.00 12.96 320 VAL A N 1
ATOM 2459 C CA . VAL A 1 320 ? 6.936 38.064 35.640 1.00 12.96 320 VAL A CA 1
ATOM 2460 C C . VAL A 1 320 ? 8.378 38.462 35.944 1.00 13.54 320 VAL A C 1
ATOM 2461 O O . VAL A 1 320 ? 9.181 37.637 36.375 1.00 13.27 320 VAL A O 1
ATOM 2465 N N . SER A 1 321 ? 8.691 39.740 35.716 1.00 13.93 321 SER A N 1
ATOM 2466 C CA . SER A 1 321 ? 9.936 40.341 36.185 1.00 14.78 321 SER A CA 1
ATOM 2467 C C . SER A 1 321 ? 9.653 41.151 37.457 1.00 14.68 321 SER A C 1
ATOM 2468 O O . SER A 1 321 ? 8.979 42.183 37.403 1.00 14.83 321 SER A O 1
ATOM 2471 N N . ALA A 1 322 ? 10.140 40.660 38.595 1.00 14.55 322 ALA A N 1
ATOM 2472 C CA . ALA A 1 322 ? 9.995 41.353 39.875 1.00 14.28 322 ALA A CA 1
ATOM 2473 C C . ALA A 1 322 ? 11.085 42.428 40.027 1.00 14.32 322 ALA A C 1
ATOM 2474 O O . ALA A 1 322 ? 12.187 42.285 39.477 1.00 14.30 322 ALA A O 1
ATOM 2476 N N . PRO A 1 323 ? 10.791 43.501 40.786 1.00 14.26 323 PRO A N 1
ATOM 2477 C CA . PRO A 1 323 ? 11.818 44.506 41.059 1.00 14.63 323 PRO A CA 1
ATOM 2478 C C . PRO A 1 323 ? 12.914 43.907 41.936 1.00 14.73 323 PRO A C 1
ATOM 2479 O O . PRO A 1 323 ? 12.606 43.120 42.837 1.00 14.74 323 PRO A O 1
ATOM 2483 N N . GLN A 1 324 ? 14.175 44.247 41.663 1.00 15.32 324 GLN A N 1
ATOM 2484 C CA . GLN A 1 324 ? 15.295 43.620 42.375 1.00 15.73 324 GLN A CA 1
ATOM 2485 C C . GLN A 1 324 ? 15.174 43.765 43.894 1.00 16.16 324 GLN A C 1
ATOM 2486 O O . GLN A 1 324 ? 15.405 42.806 44.631 1.00 15.97 324 GLN A O 1
ATOM 2492 N N . GLY A 1 325 ? 14.789 44.957 44.351 1.00 16.83 325 GLY A N 1
ATOM 2493 C CA . GLY A 1 325 ? 14.649 45.231 45.781 1.00 17.41 325 GLY A CA 1
ATOM 2494 C C . GLY A 1 325 ? 15.929 44.936 46.546 1.00 18.35 325 GLY A C 1
ATOM 2495 O O . GLY A 1 325 ? 17.025 45.096 46.019 1.00 18.74 325 GLY A O 1
ATOM 2496 N N . LYS A 1 326 ? 15.785 44.482 47.785 1.00 19.48 326 LYS A N 1
ATOM 2497 C CA . LYS A 1 326 ? 16.926 44.108 48.623 1.00 20.33 326 LYS A CA 1
ATOM 2498 C C . LYS A 1 326 ? 17.317 42.638 48.506 1.00 19.52 326 LYS A C 1
ATOM 2499 O O . LYS A 1 326 ? 18.452 42.277 48.823 1.00 18.79 326 LYS A O 1
ATOM 2505 N N . LEU A 1 327 ? 16.399 41.789 48.044 1.00 17.95 327 LEU A N 1
ATOM 2506 C CA . LEU A 1 327 ? 16.681 40.354 47.958 1.00 17.79 327 LEU A CA 1
ATOM 2507 C C . LEU A 1 327 ? 17.407 39.948 46.687 1.00 17.21 327 LEU A C 1
ATOM 2508 O O . LEU A 1 327 ? 18.162 38.977 46.712 1.00 17.22 327 LEU A O 1
ATOM 2513 N N . GLY A 1 328 ? 17.174 40.671 45.591 1.00 16.21 328 GLY A N 1
ATOM 2514 C CA . GLY A 1 328 ? 17.639 40.264 44.268 1.00 16.11 328 GLY A CA 1
ATOM 2515 C C . GLY A 1 328 ? 16.670 39.260 43.653 1.00 15.81 328 GLY A C 1
ATOM 2516 O O . GLY A 1 328 ? 16.085 38.448 44.371 1.00 15.18 328 GLY A O 1
ATOM 2517 N N . LYS A 1 329 ? 16.510 39.305 42.329 1.00 15.25 329 LYS A N 1
ATOM 2518 C CA . LYS A 1 329 ? 15.508 38.481 41.645 1.00 15.13 329 LYS A CA 1
ATOM 2519 C C . LYS A 1 329 ? 16.018 37.955 40.306 1.00 14.95 329 LYS A C 1
ATOM 2520 O O . LYS A 1 329 ? 16.834 38.613 39.648 1.00 14.51 329 LYS A O 1
ATOM 2526 N N . PRO A 1 330 ? 15.490 36.798 39.862 1.00 14.67 330 PRO A N 1
ATOM 2527 C CA . PRO A 1 330 ? 15.674 36.443 38.459 1.00 14.90 330 PRO A CA 1
ATOM 2528 C C . PRO A 1 330 ? 14.993 37.468 37.548 1.00 14.88 330 PRO A C 1
ATOM 2529 O O . PRO A 1 330 ? 14.020 38.110 37.970 1.00 14.38 330 PRO A O 1
ATOM 2533 N N . GLU A 1 331 ? 15.494 37.621 36.325 1.00 15.80 331 GLU A N 1
ATOM 2534 C CA . GLU A 1 331 ? 14.869 38.511 35.341 1.00 16.84 331 GLU A CA 1
ATOM 2535 C C . GLU A 1 331 ? 13.412 38.111 35.075 1.00 16.32 331 GLU A C 1
ATOM 2536 O O . GLU A 1 331 ? 12.543 38.969 35.025 1.00 15.64 331 GLU A O 1
ATOM 2542 N N . LYS A 1 332 ? 13.156 36.812 34.911 1.00 15.83 332 LYS A N 1
ATOM 2543 C CA . LYS A 1 332 ? 11.823 36.321 34.558 1.00 15.45 332 LYS A CA 1
ATOM 2544 C C . LYS A 1 332 ? 11.542 35.002 35.258 1.00 14.88 332 LYS A C 1
ATOM 2545 O O . LYS A 1 332 ? 12.434 34.157 35.376 1.00 14.77 332 LYS A O 1
ATOM 2551 N N . VAL A 1 333 ? 10.308 34.843 35.732 1.00 14.15 333 VAL A N 1
ATOM 2552 C CA . VAL A 1 333 ? 9.834 33.572 36.289 1.00 13.57 333 VAL A CA 1
ATOM 2553 C C . VAL A 1 333 ? 8.503 33.205 35.638 1.00 13.07 333 VAL A C 1
ATOM 2554 O O . VAL A 1 333 ? 7.623 34.053 35.469 1.00 12.12 333 VAL A O 1
ATOM 2558 N N . LEU A 1 334 ? 8.367 31.935 35.265 1.00 12.84 334 LEU A N 1
ATOM 2559 C CA . LEU A 1 334 ? 7.130 31.434 34.674 1.00 12.80 334 LEU A CA 1
ATOM 2560 C C . LEU A 1 334 ? 6.008 31.464 35.695 1.00 12.80 334 LEU A C 1
ATOM 2561 O O . LEU A 1 334 ? 6.170 30.962 36.802 1.00 12.94 334 LEU A O 1
ATOM 2566 N N . VAL A 1 335 ? 4.878 32.059 35.315 1.00 12.88 335 VAL A N 1
ATOM 2567 C CA . VAL A 1 335 ? 3.698 32.143 36.188 1.00 13.15 335 VAL A CA 1
ATOM 2568 C C . VAL A 1 335 ? 2.408 31.550 35.618 1.00 13.29 335 VAL A C 1
ATOM 2569 O O . VAL A 1 335 ? 1.460 31.355 36.366 1.00 13.13 335 VAL A O 1
ATOM 2573 N N . ALA A 1 336 ? 2.363 31.297 34.310 1.00 13.49 336 ALA A N 1
ATOM 2574 C CA . ALA A 1 336 ? 1.195 30.697 33.678 1.00 13.71 336 ALA A CA 1
ATOM 2575 C C . ALA A 1 336 ? 1.548 30.270 32.259 1.00 13.99 336 ALA A C 1
ATOM 2576 O O . ALA A 1 336 ? 2.496 30.778 31.656 1.00 13.82 336 ALA A O 1
ATOM 2578 N N . PHE A 1 337 ? 0.796 29.305 31.748 1.00 14.21 337 PHE A N 1
ATOM 2579 C CA . PHE A 1 337 ? 0.910 28.919 30.356 1.00 14.66 337 PHE A CA 1
ATOM 2580 C C . PHE A 1 337 ? -0.368 28.259 29.898 1.00 15.39 337 PHE A C 1
ATOM 2581 O O . PHE A 1 337 ? -1.108 27.702 30.709 1.00 15.26 337 PHE A O 1
ATOM 2589 N N . LYS A 1 338 ? -0.612 28.316 28.592 1.00 16.33 338 LYS A N 1
ATOM 2590 C CA . LYS A 1 338 ? -1.796 27.711 28.013 1.00 17.81 338 LYS A CA 1
ATOM 2591 C C . LYS A 1 338 ? -1.519 27.317 26.569 1.00 17.07 338 LYS A C 1
ATOM 2592 O O . LYS A 1 338 ? -1.110 28.144 25.757 1.00 16.79 338 LYS A O 1
ATOM 2598 N N . LYS A 1 339 ? -1.744 26.041 26.277 1.00 16.22 339 LYS A N 1
ATOM 2599 C CA . LYS A 1 339 ? -1.630 25.514 24.934 1.00 16.40 339 LYS A CA 1
ATOM 2600 C C . LYS A 1 339 ? -2.955 25.728 24.210 1.00 16.29 339 LYS A C 1
ATOM 2601 O O . LYS A 1 339 ? -4.020 25.441 24.757 1.00 16.26 339 LYS A O 1
ATOM 2607 N N . THR A 1 340 ? -2.880 26.241 22.986 1.00 16.33 340 THR A N 1
ATOM 2608 C CA . THR A 1 340 ? -4.062 26.462 22.168 1.00 16.77 340 THR A CA 1
ATOM 2609 C C . THR A 1 340 ? -4.671 25.122 21.755 1.00 17.29 340 THR A C 1
ATOM 2610 O O . THR A 1 340 ? -4.023 24.067 21.849 1.00 16.32 340 THR A O 1
ATOM 2614 N N . GLY A 1 341 ? -5.923 25.173 21.313 1.00 17.63 341 GLY A N 1
ATOM 2615 C CA . GLY A 1 341 ? -6.491 24.093 20.507 1.00 18.32 341 GLY A CA 1
ATOM 2616 C C . GLY A 1 341 ? -5.805 24.078 19.146 1.00 18.19 341 GLY A C 1
ATOM 2617 O O . GLY A 1 341 ? -4.963 24.940 18.849 1.00 17.55 341 GLY A O 1
ATOM 2618 N N . ILE A 1 342 ? -6.137 23.095 18.315 1.00 18.93 342 ILE A N 1
ATOM 2619 C CA . ILE A 1 342 ? -5.593 23.062 16.963 1.00 20.13 342 ILE A CA 1
ATOM 2620 C C . ILE A 1 342 ? -6.141 24.277 16.223 1.00 20.28 342 ILE A C 1
ATOM 2621 O O . ILE A 1 342 ? -7.354 24.474 16.177 1.00 20.64 342 ILE A O 1
ATOM 2626 N N . LEU A 1 343 ? -5.240 25.110 15.704 1.00 20.11 343 LEU A N 1
ATOM 2627 C CA . LEU A 1 343 ? -5.616 26.302 14.961 1.00 20.78 343 LEU A CA 1
ATOM 2628 C C . LEU A 1 343 ? -5.361 26.074 13.488 1.00 21.19 343 LEU A C 1
ATOM 2629 O O . LEU A 1 343 ? -4.237 25.783 13.100 1.00 20.40 343 LEU A O 1
ATOM 2634 N N . ASN A 1 344 ? -6.409 26.206 12.672 1.00 22.17 344 ASN A N 1
ATOM 2635 C CA . ASN A 1 344 ? -6.253 26.189 11.213 1.00 22.84 344 ASN A CA 1
ATOM 2636 C C . ASN A 1 344 ? -5.513 27.428 10.721 1.00 22.55 344 ASN A C 1
ATOM 2637 O O . ASN A 1 344 ? -5.467 28.435 11.434 1.00 22.35 344 ASN A O 1
ATOM 2642 N N . PRO A 1 345 ? -4.9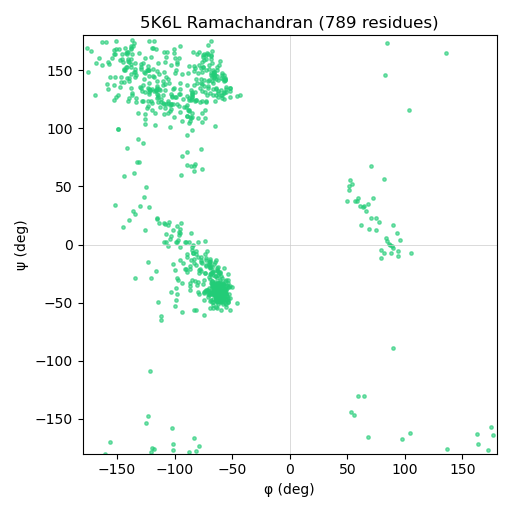26 27.369 9.505 1.00 22.26 345 PRO A N 1
ATOM 2643 C CA . PRO A 1 345 ? -4.246 28.534 8.933 1.00 22.64 345 PRO A CA 1
ATOM 2644 C C . PRO A 1 345 ? -5.127 29.788 8.950 1.00 23.01 345 PRO A C 1
ATOM 2645 O O . PRO A 1 345 ? -6.302 29.713 8.606 1.00 22.59 345 PRO A O 1
ATOM 2649 N N . GLY A 1 346 ? -4.573 30.901 9.415 1.00 23.38 346 GLY A N 1
ATOM 2650 C CA . GLY A 1 346 ? -5.313 32.158 9.522 1.00 24.34 346 GLY A CA 1
ATOM 2651 C C . GLY A 1 346 ? -6.249 32.314 10.709 1.00 24.71 346 GLY A C 1
ATOM 2652 O O . GLY A 1 346 ? -6.826 33.390 10.887 1.00 25.41 346 GLY A O 1
ATOM 2653 N N . LYS A 1 347 ? -6.412 31.268 11.522 1.00 24.25 347 LYS A N 1
ATOM 2654 C CA . LYS A 1 347 ? -7.309 31.310 12.667 1.00 24.69 347 LYS A CA 1
ATOM 2655 C C . LYS A 1 347 ? -6.524 31.642 13.930 1.00 23.43 347 LYS A C 1
ATOM 2656 O O . LYS A 1 347 ? -5.298 31.503 13.970 1.00 22.38 347 LYS A O 1
ATOM 2662 N N . GLU A 1 348 ? -7.249 32.094 14.946 1.00 23.28 348 GLU A N 1
ATOM 2663 C CA . GLU A 1 348 ? -6.643 32.547 16.199 1.00 23.46 348 GLU A CA 1
ATOM 2664 C C . GLU A 1 348 ? -7.446 32.149 17.420 1.00 22.48 348 GLU A C 1
ATOM 2665 O O . GLU A 1 348 ? -8.616 31.773 17.310 1.00 21.98 348 GLU A O 1
ATOM 2671 N N . GLU A 1 349 ? -6.795 32.224 18.584 1.00 21.41 349 GLU A N 1
ATOM 2672 C CA . GLU A 1 349 ? -7.414 31.920 19.872 1.00 21.33 349 GLU A CA 1
ATOM 2673 C C . GLU A 1 349 ? -6.984 32.977 20.886 1.00 20.49 349 GLU A C 1
ATOM 2674 O O . GLU A 1 349 ? -5.792 33.266 21.014 1.00 19.30 349 GLU A O 1
ATOM 2680 N N . LYS A 1 350 ? -7.960 33.529 21.596 1.00 19.84 350 LYS A N 1
ATOM 2681 C CA . LYS A 1 350 ? -7.699 34.450 22.692 1.00 20.62 350 LYS A CA 1
ATOM 2682 C C . LYS A 1 350 ? -7.442 33.640 23.957 1.00 19.45 350 LYS A C 1
ATOM 2683 O O . LYS A 1 350 ? -8.239 32.770 24.315 1.00 19.04 350 LYS A O 1
ATOM 2689 N N . ILE A 1 351 ? -6.322 33.930 24.614 1.00 19.14 351 ILE A N 1
ATOM 2690 C CA . ILE A 1 351 ? -5.932 33.279 25.857 1.00 18.96 351 ILE A CA 1
ATOM 2691 C C . ILE A 1 351 ? -5.940 34.333 26.950 1.00 18.50 351 ILE A C 1
ATOM 2692 O O . ILE A 1 351 ? -5.343 35.393 26.778 1.00 19.14 351 ILE A O 1
ATOM 2697 N N . THR A 1 352 ? -6.616 34.029 28.056 1.00 17.97 352 THR A N 1
ATOM 2698 C CA . THR A 1 352 ? -6.665 34.894 29.225 1.00 17.51 352 THR A CA 1
ATOM 2699 C C . THR A 1 352 ? -6.277 34.070 30.451 1.00 17.57 352 THR A C 1
ATOM 2700 O O . THR A 1 352 ? -6.780 32.961 30.639 1.00 16.95 352 THR A O 1
ATOM 2704 N N . VAL A 1 353 ? -5.371 34.606 31.268 1.00 16.76 353 VAL A N 1
ATOM 2705 C CA . VAL A 1 353 ? -4.935 33.947 32.506 1.00 16.67 353 VAL A CA 1
ATOM 2706 C C . VAL A 1 353 ? -5.089 34.906 33.682 1.00 16.39 353 VAL A C 1
ATOM 2707 O O . VAL A 1 353 ? -4.846 36.105 33.540 1.00 16.25 353 VAL A O 1
ATOM 2711 N N . THR A 1 354 ? -5.501 34.371 34.827 1.00 16.11 354 THR A N 1
ATOM 2712 C CA . THR A 1 354 ? -5.494 35.108 36.087 1.00 16.03 354 THR A CA 1
ATOM 2713 C C . THR A 1 354 ? -4.442 34.470 36.983 1.00 15.87 354 THR A C 1
ATOM 2714 O O . THR A 1 354 ? -4.464 33.264 37.213 1.00 16.21 354 THR A O 1
ATOM 2718 N N . VAL A 1 355 ? -3.516 35.293 37.468 1.00 15.57 355 VAL A N 1
ATOM 2719 C CA . VAL A 1 355 ? -2.283 34.833 38.105 1.00 15.23 355 VAL A CA 1
ATOM 2720 C C . VAL A 1 355 ? -2.249 35.347 39.548 1.00 15.27 355 VAL A C 1
ATOM 2721 O O . VAL A 1 355 ? -2.202 36.563 39.754 1.00 14.69 355 VAL A O 1
ATOM 2725 N N . PRO A 1 356 ? -2.276 34.440 40.543 1.00 14.83 356 PRO A N 1
ATOM 2726 C CA . PRO A 1 356 ? -2.106 34.879 41.934 1.00 15.02 356 PRO A CA 1
ATOM 2727 C C . PRO A 1 356 ? -0.692 35.381 42.225 1.00 15.25 356 PRO A C 1
ATOM 2728 O O . PRO A 1 356 ? 0.285 34.864 41.659 1.00 14.48 356 PRO A O 1
ATOM 2732 N N . PHE A 1 357 ? -0.583 36.360 43.119 1.00 15.23 357 PHE A N 1
ATOM 2733 C CA . PHE A 1 357 ? 0.727 36.952 43.458 1.00 15.80 357 PHE A CA 1
ATOM 2734 C C . PHE A 1 357 ? 1.723 35.943 44.033 1.00 16.22 357 PHE A C 1
ATOM 2735 O O . PHE A 1 357 ? 2.935 36.077 43.833 1.00 16.14 357 PHE A O 1
ATOM 2743 N N . ASP A 1 358 ? 1.218 34.927 44.726 1.00 17.45 358 ASP A N 1
ATOM 2744 C CA . ASP A 1 358 ? 2.084 33.876 45.267 1.00 18.29 358 ASP A CA 1
ATOM 2745 C C . ASP A 1 358 ? 2.932 33.157 44.207 1.00 18.08 358 ASP A C 1
ATOM 2746 O O . ASP A 1 358 ? 3.941 32.557 44.547 1.00 18.99 358 ASP A O 1
ATOM 2751 N N . ARG A 1 359 ? 2.546 33.229 42.930 1.00 17.00 359 ARG A N 1
ATOM 2752 C CA . ARG A 1 359 ? 3.343 32.632 41.857 1.00 17.07 359 ARG A CA 1
ATOM 2753 C C . ARG A 1 359 ? 4.667 33.335 41.588 1.00 16.77 359 ARG A C 1
ATOM 2754 O O . ARG A 1 359 ? 5.555 32.757 40.968 1.00 17.36 359 ARG A O 1
ATOM 2762 N N . PHE A 1 360 ? 4.800 34.581 42.029 1.00 16.11 360 PHE A N 1
ATOM 2763 C CA . PHE A 1 360 ? 6.047 35.324 41.827 1.00 15.95 360 PHE A CA 1
ATOM 2764 C C . PHE A 1 360 ? 6.520 36.064 43.077 1.00 15.84 360 PHE A C 1
ATOM 2765 O O . PHE A 1 360 ? 7.254 37.051 42.975 1.00 16.80 360 PHE A O 1
ATOM 2773 N N . ALA A 1 361 ? 6.141 35.564 44.254 1.00 15.71 361 ALA A N 1
ATOM 2774 C CA . ALA A 1 361 ? 6.657 36.100 45.517 1.00 15.53 361 ALA A CA 1
ATOM 2775 C C . ALA A 1 361 ? 8.066 35.551 45.775 1.00 15.58 361 ALA A C 1
ATOM 2776 O O . ALA A 1 361 ? 8.506 34.587 45.138 1.00 15.14 361 ALA A O 1
ATOM 2778 N N . SER A 1 362 ? 8.767 36.175 46.712 1.00 15.27 362 SER A N 1
ATOM 2779 C CA . SER A 1 362 ? 10.116 35.755 47.090 1.00 15.28 362 SER A CA 1
ATOM 2780 C C . SER A 1 362 ? 10.126 35.449 48.585 1.00 14.87 362 SER A C 1
ATOM 2781 O O . SER A 1 362 ? 9.430 36.104 49.344 1.00 14.58 362 SER A O 1
ATOM 2784 N N . PHE A 1 363 ? 10.902 34.447 48.995 1.00 14.84 363 PHE A N 1
ATOM 2785 C CA . PHE A 1 363 ? 11.016 34.082 50.412 1.00 14.74 363 PHE A CA 1
ATOM 2786 C C . PHE A 1 363 ? 12.187 34.833 51.041 1.00 15.14 363 PHE A C 1
ATOM 2787 O O . PHE A 1 363 ? 13.335 34.652 50.636 1.00 14.79 363 PHE A O 1
ATOM 2795 N N . ASP A 1 364 ? 11.893 35.668 52.036 1.00 15.75 364 ASP A N 1
ATOM 2796 C CA . ASP A 1 364 ? 12.922 36.431 52.726 1.00 16.33 364 ASP A CA 1
ATOM 2797 C C . ASP A 1 364 ? 13.523 35.579 53.837 1.00 16.54 364 ASP A C 1
ATOM 2798 O O . ASP A 1 364 ? 12.958 35.491 54.924 1.00 17.01 364 ASP A O 1
ATOM 2803 N N . ASP A 1 365 ? 14.674 34.969 53.563 1.00 17.43 365 ASP A N 1
ATOM 2804 C CA . ASP A 1 365 ? 15.371 34.146 54.559 1.00 18.29 365 ASP A CA 1
ATOM 2805 C C . ASP A 1 365 ? 16.487 34.877 55.327 1.00 19.75 365 ASP A C 1
ATOM 2806 O O . ASP A 1 365 ? 17.219 34.241 56.074 1.00 20.20 365 ASP A O 1
ATOM 2811 N N . THR A 1 366 ? 16.602 36.199 55.150 1.00 21.61 366 THR A N 1
ATOM 2812 C CA . THR A 1 366 ? 17.579 37.031 55.887 1.00 22.56 366 THR A CA 1
ATOM 2813 C C . THR A 1 366 ? 16.966 38.094 56.809 1.00 23.70 366 THR A C 1
ATOM 2814 O O . THR A 1 366 ? 17.627 38.548 57.743 1.00 23.99 366 THR A O 1
ATOM 2818 N N . GLY A 1 367 ? 15.724 38.498 56.554 1.00 23.09 367 GLY A N 1
ATOM 2819 C CA . GLY A 1 367 ? 15.120 39.630 57.251 1.00 23.24 367 GLY A CA 1
ATOM 2820 C C . GLY A 1 367 ? 15.347 40.998 56.618 1.00 23.49 367 GLY A C 1
ATOM 2821 O O . GLY A 1 367 ? 14.809 41.984 57.122 1.00 23.81 367 GLY A O 1
ATOM 2822 N N . VAL A 1 368 ? 16.089 41.076 55.508 1.00 23.61 368 VAL A N 1
ATOM 2823 C CA . VAL A 1 368 ? 16.375 42.376 54.867 1.00 24.23 368 VAL A CA 1
ATOM 2824 C C . VAL A 1 368 ? 15.132 43.135 54.380 1.00 23.74 368 VAL A C 1
ATOM 2825 O O . VAL A 1 368 ? 15.168 44.361 54.286 1.00 23.77 368 VAL A O 1
ATOM 2829 N N . THR A 1 369 ? 14.034 42.429 54.095 1.00 22.18 369 THR A N 1
ATOM 2830 C CA . THR A 1 369 ? 12.778 43.098 53.711 1.00 21.86 369 THR A CA 1
ATOM 2831 C C . THR A 1 369 ? 11.936 43.570 54.903 1.00 21.70 369 THR A C 1
ATOM 2832 O O . THR A 1 369 ? 10.933 44.247 54.697 1.00 22.22 369 THR A O 1
ATOM 2836 N N . GLY A 1 370 ? 12.323 43.202 56.126 1.00 21.36 370 GLY A N 1
ATOM 2837 C CA . GLY A 1 370 ? 11.491 43.404 57.313 1.00 21.65 370 GLY A CA 1
ATOM 2838 C C . GLY A 1 370 ? 10.479 42.295 57.603 1.00 21.39 370 GLY A C 1
ATOM 2839 O O . GLY A 1 370 ? 9.739 42.383 58.576 1.00 22.06 370 GLY A O 1
ATOM 2840 N N . ALA A 1 371 ? 10.435 41.249 56.779 1.00 20.64 371 ALA A N 1
ATOM 2841 C CA . ALA A 1 371 ? 9.516 40.140 57.001 1.00 20.58 371 ALA A CA 1
ATOM 2842 C C . ALA A 1 371 ? 10.259 38.809 56.874 1.00 20.44 371 ALA A C 1
ATOM 2843 O O . ALA A 1 371 ? 10.069 38.062 55.906 1.00 19.58 371 ALA A O 1
ATOM 2845 N N . GLU A 1 372 ? 11.112 38.516 57.854 1.00 20.47 372 GLU A N 1
ATOM 2846 C CA . GLU A 1 372 ? 11.867 37.258 57.846 1.00 20.76 372 GLU A CA 1
ATOM 2847 C C . GLU A 1 372 ? 10.914 36.070 57.915 1.00 19.48 372 GLU A C 1
ATOM 2848 O O . GLU A 1 372 ? 9.918 36.124 58.617 1.00 19.86 372 GLU A O 1
ATOM 2854 N N . SER A 1 373 ? 11.239 35.012 57.176 1.00 18.57 373 SER A N 1
ATOM 2855 C CA . SER A 1 373 ? 10.433 33.785 57.099 1.00 18.23 373 SER A CA 1
ATOM 2856 C C . SER A 1 373 ? 9.056 33.990 56.438 1.00 18.13 373 SER A C 1
ATOM 2857 O O . SER A 1 373 ? 8.108 33.269 56.750 1.00 17.72 373 SER A O 1
ATOM 2860 N N . CYS A 1 374 ? 8.962 34.960 55.520 1.00 17.54 374 CYS A N 1
ATOM 2861 C CA . CYS A 1 374 ? 7.730 35.243 54.790 1.00 17.88 374 CYS A CA 1
ATOM 2862 C C . CYS A 1 374 ? 7.968 35.213 53.289 1.00 16.79 374 CYS A C 1
ATOM 2863 O O . CYS A 1 374 ? 9.059 35.539 52.812 1.00 16.15 374 CYS A O 1
ATOM 2866 N N . PHE A 1 375 ? 6.945 34.793 52.556 1.00 16.15 375 PHE A N 1
ATOM 2867 C CA . PHE A 1 375 ? 6.853 35.078 51.137 1.00 15.93 375 PHE A CA 1
ATOM 2868 C C . PHE A 1 375 ? 6.420 36.531 51.013 1.00 16.21 375 PHE A C 1
ATOM 2869 O O . PHE A 1 375 ? 5.474 36.950 51.680 1.00 16.12 375 PHE A O 1
ATOM 2877 N N . VAL A 1 376 ? 7.115 37.284 50.168 1.00 16.35 376 VAL A N 1
ATOM 2878 C CA . VAL A 1 376 ? 6.881 38.726 50.033 1.00 17.33 376 VAL A CA 1
ATOM 2879 C C . VAL A 1 376 ? 6.978 39.193 48.586 1.00 16.91 376 VAL A C 1
ATOM 2880 O O . VAL A 1 376 ? 7.673 38.588 47.767 1.00 17.00 376 VAL A O 1
ATOM 2884 N N . LEU A 1 377 ? 6.270 40.277 48.294 1.00 17.27 377 LEU A N 1
ATOM 2885 C CA . LEU A 1 377 ? 6.493 41.070 47.089 1.00 17.67 377 LEU A CA 1
ATOM 2886 C C . LEU A 1 377 ? 7.109 42.380 47.548 1.00 16.98 377 LEU A C 1
ATOM 2887 O O . LEU A 1 377 ? 6.448 43.168 48.225 1.00 17.12 377 LEU A O 1
ATOM 2892 N N . GLU A 1 378 ? 8.368 42.608 47.207 1.00 16.40 378 GLU A N 1
ATOM 2893 C CA . GLU A 1 378 ? 9.020 43.875 47.549 1.00 16.47 378 GLU A CA 1
ATOM 2894 C C . GLU A 1 378 ? 8.429 45.015 46.725 1.00 15.92 378 GLU A C 1
ATOM 2895 O O . GLU A 1 378 ? 7.956 44.804 45.608 1.00 15.19 378 GLU A O 1
ATOM 2901 N N . ALA A 1 379 ? 8.455 46.219 47.290 1.00 15.96 379 ALA A N 1
ATOM 2902 C CA . ALA A 1 379 ? 7.983 47.424 46.602 1.00 16.01 379 ALA A CA 1
ATOM 2903 C C . ALA A 1 379 ? 8.731 47.615 45.288 1.00 15.77 379 ALA A C 1
ATOM 2904 O O . ALA A 1 379 ? 9.911 47.296 45.203 1.00 15.55 379 ALA A O 1
ATOM 2906 N N . GLY A 1 380 ? 8.048 48.153 44.277 1.00 15.86 380 GLY A N 1
ATOM 2907 C CA . GLY A 1 380 ? 8.662 48.382 42.962 1.00 15.99 380 GLY A CA 1
ATOM 2908 C C . GLY A 1 380 ? 7.758 47.992 41.810 1.00 15.99 380 GLY A C 1
ATOM 2909 O O . GLY A 1 380 ? 6.609 47.606 42.018 1.00 15.78 380 GLY A O 1
ATOM 2910 N N . GLU A 1 381 ? 8.296 48.101 40.594 1.00 16.29 381 GLU A N 1
ATOM 2911 C CA . GLU A 1 381 ? 7.562 47.775 39.373 1.00 16.56 381 GLU A CA 1
ATOM 2912 C C . GLU A 1 381 ? 7.634 46.287 39.064 1.00 15.88 381 GLU A C 1
ATOM 2913 O O . GLU A 1 381 ? 8.730 45.709 39.019 1.00 14.94 381 GLU A O 1
ATOM 2919 N N . TYR A 1 382 ? 6.461 45.701 38.827 1.00 14.91 382 TYR A N 1
ATOM 2920 C CA . TYR A 1 382 ? 6.312 44.319 38.352 1.00 14.72 382 TYR A CA 1
ATOM 2921 C C . TYR A 1 382 ? 5.909 44.374 36.890 1.00 14.81 382 TYR A C 1
ATOM 2922 O O . TYR A 1 382 ? 4.910 45.007 36.558 1.00 15.27 382 TYR A O 1
ATOM 2931 N N . THR A 1 383 ? 6.685 43.733 36.023 1.00 14.64 383 THR A N 1
ATOM 2932 C CA . THR A 1 383 ? 6.397 43.709 34.584 1.00 14.89 383 THR A CA 1
ATOM 2933 C C . THR A 1 383 ? 6.052 42.286 34.178 1.00 14.98 383 THR A C 1
ATOM 2934 O O . THR A 1 383 ? 6.745 41.345 34.565 1.00 14.95 383 THR A O 1
ATOM 2938 N N . VAL A 1 384 ? 4.978 42.147 33.406 1.00 14.92 384 VAL A N 1
ATOM 2939 C CA . VAL A 1 384 ? 4.510 40.850 32.912 1.00 15.01 384 VAL A CA 1
ATOM 2940 C C . VAL A 1 384 ? 4.872 40.742 31.430 1.00 15.15 384 VAL A C 1
ATOM 2941 O O . VAL A 1 384 ? 4.758 41.724 30.689 1.00 14.69 384 VAL A O 1
ATOM 2945 N N . TYR A 1 385 ? 5.327 39.557 31.020 1.00 15.03 385 TYR A N 1
ATOM 2946 C CA . TYR A 1 385 ? 5.690 39.264 29.636 1.00 15.31 385 TYR A CA 1
ATOM 2947 C C . TYR A 1 385 ? 4.912 38.056 29.138 1.00 15.20 385 TYR A C 1
ATOM 2948 O O . TYR A 1 385 ? 4.577 37.160 29.925 1.00 14.68 385 TYR A O 1
ATOM 2957 N N . GLU A 1 386 ? 4.646 38.023 27.835 1.00 15.29 386 GLU A N 1
ATOM 2958 C CA . GLU A 1 386 ? 4.062 36.833 27.199 1.00 15.74 386 GLU A CA 1
ATOM 2959 C C . GLU A 1 386 ? 4.816 36.529 25.916 1.00 15.98 386 GLU A C 1
ATOM 2960 O O . GLU A 1 386 ? 5.234 37.445 25.207 1.00 15.62 386 GLU A O 1
ATOM 2966 N N . GLY A 1 387 ? 4.979 35.243 25.605 1.00 15.58 387 GLY A N 1
ATOM 2967 C CA . GLY A 1 387 ? 5.488 34.865 24.291 1.00 15.97 387 GLY A CA 1
ATOM 2968 C C . GLY A 1 387 ? 5.696 33.372 24.102 1.00 15.85 387 GLY A C 1
ATOM 2969 O O . GLY A 1 387 ? 5.196 32.568 24.879 1.00 15.93 387 GLY A O 1
ATOM 2970 N N . LYS A 1 388 ? 6.454 33.029 23.067 1.00 16.51 388 LYS A N 1
ATOM 2971 C CA . LYS A 1 388 ? 6.670 31.638 22.642 1.00 16.89 388 LYS A CA 1
ATOM 2972 C C . LYS A 1 388 ? 7.660 30.866 23.507 1.00 16.00 388 LYS A C 1
ATOM 2973 O O . LYS A 1 388 ? 7.666 29.632 23.501 1.00 15.03 388 LYS A O 1
ATOM 2979 N N . ASN A 1 389 ? 8.528 31.598 24.199 1.00 14.88 389 ASN A N 1
ATOM 2980 C CA . ASN A 1 389 ? 9.486 31.024 25.145 1.00 14.50 389 ASN A CA 1
ATOM 2981 C C . ASN A 1 389 ? 10.006 32.146 26.048 1.00 14.40 389 ASN A C 1
ATOM 2982 O O . ASN A 1 389 ? 9.649 33.308 25.846 1.00 14.16 389 ASN A O 1
ATOM 2987 N N . VAL A 1 390 ? 10.809 31.811 27.052 1.00 14.41 390 VAL A N 1
ATOM 2988 C CA . VAL A 1 390 ? 11.237 32.838 28.013 1.00 14.40 390 VAL A CA 1
ATOM 2989 C C . VAL A 1 390 ? 12.052 33.958 27.334 1.00 14.74 390 VAL A C 1
ATOM 2990 O O . VAL A 1 390 ? 11.888 35.126 27.682 1.00 14.29 390 VAL A O 1
ATOM 2994 N N . ARG A 1 391 ? 12.892 33.608 26.361 1.00 15.80 391 ARG A N 1
ATOM 2995 C CA . ARG A 1 391 ? 13.701 34.613 25.662 1.00 16.69 391 ARG A CA 1
ATOM 2996 C C . ARG A 1 391 ? 12.811 35.507 24.803 1.00 17.51 391 ARG A C 1
ATOM 2997 O O . ARG A 1 391 ? 12.920 36.728 24.864 1.00 16.65 391 ARG A O 1
ATOM 3005 N N . GLU A 1 392 ? 11.932 34.891 24.020 1.00 17.88 392 GLU A N 1
ATOM 3006 C CA . GLU A 1 392 ? 11.043 35.614 23.115 1.00 19.51 392 GLU A CA 1
ATOM 3007 C C . GLU A 1 392 ? 9.715 35.852 23.827 1.00 18.94 392 GLU A C 1
ATOM 3008 O O . GLU A 1 392 ? 8.670 35.370 23.396 1.00 18.44 392 GLU A O 1
ATOM 3014 N N . SER A 1 393 ? 9.772 36.558 24.957 1.00 17.95 393 SER A N 1
ATOM 3015 C CA . SER A 1 393 ? 8.575 36.993 25.661 1.00 17.57 393 SER A CA 1
ATOM 3016 C C . SER A 1 393 ? 8.657 38.504 25.755 1.00 17.74 393 SER A C 1
ATOM 3017 O O . SER A 1 393 ? 9.737 39.056 25.986 1.00 17.15 393 SER A O 1
ATOM 3020 N N . TYR A 1 394 ? 7.519 39.161 25.550 1.00 17.90 394 TYR A N 1
ATOM 3021 C CA . TYR A 1 394 ? 7.468 40.612 25.356 1.00 18.96 394 TYR A CA 1
ATOM 3022 C C . TYR A 1 394 ? 6.437 41.244 26.279 1.00 17.83 394 TYR A C 1
ATOM 3023 O O . TYR A 1 394 ? 5.486 40.593 26.709 1.00 16.35 394 TYR A O 1
ATOM 3032 N N . LYS A 1 395 ? 6.636 42.527 26.579 1.00 18.26 395 LYS A N 1
ATOM 3033 C CA . LYS A 1 395 ? 5.852 43.194 27.613 1.00 18.69 395 LYS A CA 1
ATOM 3034 C C . LYS A 1 395 ? 4.340 43.140 27.356 1.00 18.41 395 LYS A C 1
ATOM 3035 O O . LYS A 1 395 ? 3.849 43.536 26.306 1.00 18.15 395 LYS A O 1
ATOM 3041 N N . GLU A 1 396 ? 3.640 42.625 28.354 1.00 18.37 396 GLU A N 1
ATOM 3042 C CA . GLU A 1 396 ? 2.193 42.480 28.397 1.00 19.16 396 GLU A CA 1
ATOM 3043 C C . GLU A 1 396 ? 1.579 43.635 29.210 1.00 19.04 396 GLU A C 1
ATOM 3044 O O . GLU A 1 396 ? 0.495 44.127 28.894 1.00 19.64 396 GLU A O 1
ATOM 3050 N N . GLY A 1 397 ? 2.261 44.043 30.276 1.00 17.87 397 GLY A N 1
ATOM 3051 C CA . GLY A 1 397 ? 1.803 45.155 31.105 1.00 17.62 397 GLY A CA 1
ATOM 3052 C C . GLY A 1 397 ? 2.655 45.280 32.345 1.00 17.12 397 GLY A C 1
ATOM 3053 O O . GLY A 1 397 ? 3.630 44.537 32.533 1.00 15.96 397 GLY A O 1
ATOM 3054 N N . SER A 1 398 ? 2.292 46.217 33.211 1.00 17.01 398 SER A N 1
ATOM 3055 C CA . SER A 1 398 ? 3.036 46.391 34.454 1.00 17.22 398 SER A CA 1
ATOM 3056 C C . SER A 1 398 ? 2.205 47.095 35.516 1.00 16.68 398 SER A C 1
ATOM 3057 O O . SER A 1 398 ? 1.230 47.771 35.200 1.00 16.48 398 SER A O 1
ATOM 3060 N N . PHE A 1 399 ? 2.588 46.891 36.775 1.00 16.67 399 PHE A N 1
ATOM 3061 C CA . PHE A 1 399 ? 2.011 47.614 37.906 1.00 16.19 399 PHE A CA 1
ATOM 3062 C C . PHE A 1 399 ? 3.093 47.865 38.950 1.00 16.33 399 PHE A C 1
ATOM 3063 O O . PHE A 1 399 ? 4.105 47.156 38.994 1.00 16.31 399 PHE A O 1
ATOM 3071 N N . THR A 1 400 ? 2.874 48.874 39.789 1.00 16.43 400 THR A N 1
ATOM 3072 C CA . THR A 1 400 ? 3.881 49.303 40.762 1.00 16.46 400 THR A CA 1
ATOM 3073 C C . THR A 1 400 ? 3.293 49.320 42.171 1.00 16.27 400 THR A C 1
ATOM 3074 O O . THR A 1 400 ? 2.194 49.833 42.389 1.00 16.85 400 THR A O 1
ATOM 3078 N N . LEU A 1 401 ? 4.018 48.712 43.103 1.00 15.98 401 LEU A N 1
ATOM 3079 C CA . LEU A 1 401 ? 3.661 48.715 44.520 1.00 16.46 401 LEU A CA 1
ATOM 3080 C C . LEU A 1 401 ? 4.533 49.726 45.258 1.00 16.47 401 LEU A C 1
ATOM 3081 O O . LEU A 1 401 ? 5.753 49.658 45.168 1.00 16.31 401 LEU A O 1
ATOM 3086 N N . GLU A 1 402 ? 3.910 50.638 46.001 1.00 16.98 402 GLU A N 1
ATOM 3087 C CA . GLU A 1 402 ? 4.653 51.574 46.860 1.00 17.66 402 GLU A CA 1
ATOM 3088 C C . GLU A 1 402 ? 5.142 50.938 48.169 1.00 19.09 402 GLU A C 1
ATOM 3089 O O . GLU A 1 402 ? 6.068 51.457 48.781 1.00 18.80 402 GLU A O 1
ATOM 3095 N N . GLU A 1 403 ? 4.532 49.836 48.608 1.00 20.66 403 GLU A N 1
ATOM 3096 C CA . GLU A 1 403 ? 5.075 49.095 49.757 1.00 22.57 403 GLU A CA 1
ATOM 3097 C C . GLU A 1 403 ? 5.002 47.588 49.622 1.00 21.13 403 GLU A C 1
ATOM 3098 O O . GLU A 1 403 ? 4.205 47.041 48.847 1.00 20.23 403 GLU A O 1
ATOM 3104 N N . ASN A 1 404 ? 5.868 46.929 50.383 1.00 20.03 404 ASN A N 1
ATOM 3105 C CA . ASN A 1 404 ? 5.970 45.473 50.364 1.00 19.65 404 ASN A CA 1
ATOM 3106 C C . ASN A 1 404 ? 4.620 44.858 50.730 1.00 18.91 404 ASN A C 1
ATOM 3107 O O . ASN A 1 404 ? 3.916 45.389 51.584 1.00 19.02 404 ASN A O 1
ATOM 3112 N N . ILE A 1 405 ? 4.262 43.756 50.078 1.00 18.97 405 ILE A N 1
ATOM 3113 C CA . ILE A 1 405 ? 3.095 42.948 50.449 1.00 18.99 405 ILE A CA 1
ATOM 3114 C C . ILE A 1 405 ? 3.614 41.589 50.918 1.00 19.44 405 ILE A C 1
ATOM 3115 O O . ILE A 1 405 ? 4.365 40.942 50.203 1.00 19.08 405 ILE A O 1
ATOM 3120 N N . VAL A 1 406 ? 3.206 41.163 52.109 1.00 19.77 406 VAL A N 1
ATOM 3121 C CA . VAL A 1 406 ? 3.503 39.813 52.596 1.00 19.91 406 VAL A CA 1
ATOM 3122 C C . VAL A 1 406 ? 2.390 38.887 52.107 1.00 19.39 406 VAL A C 1
ATOM 3123 O O . VAL A 1 406 ? 1.226 39.058 52.479 1.00 19.46 406 VAL A O 1
ATOM 3127 N N . THR A 1 407 ? 2.732 37.930 51.247 1.00 18.77 407 THR A N 1
ATOM 3128 C CA . THR A 1 407 ? 1.736 36.982 50.735 1.00 18.62 407 THR A CA 1
ATOM 3129 C C . THR A 1 407 ? 1.482 35.830 51.708 1.00 18.86 407 THR A C 1
ATOM 3130 O O . THR A 1 407 ? 0.378 35.282 51.736 1.00 19.45 407 THR A O 1
ATOM 3134 N N . GLU A 1 408 ? 2.494 35.434 52.470 1.00 18.31 408 GLU A N 1
ATOM 3135 C CA . GLU A 1 408 ? 2.306 34.397 53.489 1.00 19.10 408 GLU A CA 1
ATOM 3136 C C . GLU A 1 408 ? 3.372 34.461 54.572 1.00 19.20 408 GLU A C 1
ATOM 3137 O O . GLU A 1 408 ? 4.562 34.555 54.265 1.00 19.01 408 GLU A O 1
ATOM 3143 N N . LYS A 1 409 ? 2.942 34.383 55.830 1.00 19.83 409 LYS A N 1
ATOM 3144 C CA . LYS A 1 409 ? 3.857 34.315 56.957 1.00 21.41 409 LYS A CA 1
ATOM 3145 C C . LYS A 1 409 ? 4.126 32.853 57.293 1.00 20.08 409 LYS A C 1
ATOM 3146 O O . LYS A 1 409 ? 3.191 32.094 57.512 1.00 18.99 409 LYS A O 1
ATOM 3152 N N . LEU A 1 410 ? 5.401 32.474 57.325 1.00 19.35 410 LEU A N 1
ATOM 3153 C CA . LEU A 1 410 ? 5.812 31.088 57.541 1.00 19.42 410 LEU A CA 1
ATOM 3154 C C . LEU A 1 410 ? 6.771 31.042 58.745 1.00 19.68 410 LEU A C 1
ATOM 3155 O O . LEU A 1 410 ? 6.653 31.886 59.638 1.00 20.08 410 LEU A O 1
ATOM 3160 N N . SER A 1 411 ? 7.669 30.064 58.814 1.00 18.97 411 SER A N 1
ATOM 3161 C CA . SER A 1 411 ? 8.632 29.970 59.913 1.00 19.67 411 SER A CA 1
ATOM 3162 C C . SER A 1 411 ? 10.013 29.586 59.402 1.00 19.90 411 SER A C 1
ATOM 3163 O O . SER A 1 411 ? 10.179 29.186 58.239 1.00 19.51 411 SER A O 1
ATOM 3166 N N . LYS A 1 412 ? 11.005 29.719 60.278 1.00 19.72 412 LYS A N 1
ATOM 3167 C CA . LYS A 1 412 ? 12.355 29.268 59.981 1.00 20.49 412 LYS A CA 1
ATOM 3168 C C . LYS A 1 412 ? 12.360 27.743 60.044 1.00 19.23 412 LYS A C 1
ATOM 3169 O O . LYS A 1 412 ? 12.222 27.165 61.110 1.00 19.12 412 LYS A O 1
ATOM 3175 N N . ALA A 1 413 ? 12.480 27.099 58.890 1.00 18.37 413 ALA A N 1
ATOM 3176 C CA . ALA A 1 413 ? 12.395 25.647 58.817 1.00 17.42 413 ALA A CA 1
ATOM 3177 C C . ALA A 1 413 ? 13.301 25.105 57.732 1.00 17.37 413 ALA A C 1
ATOM 3178 O O . ALA A 1 413 ? 13.403 25.688 56.646 1.00 16.93 413 ALA A O 1
ATOM 3180 N N . LEU A 1 414 ? 13.954 23.989 58.042 1.00 17.02 414 LEU A N 1
ATOM 3181 C CA . LEU A 1 414 ? 14.833 23.288 57.126 1.00 17.41 414 LEU A CA 1
ATOM 3182 C C . LEU A 1 414 ? 16.009 24.179 56.710 1.00 17.44 414 LEU A C 1
ATOM 3183 O O . LEU A 1 414 ? 16.509 24.078 55.603 1.00 17.12 414 LEU A O 1
ATOM 3188 N N . ALA A 1 415 ? 16.447 25.039 57.632 1.00 17.59 415 ALA A N 1
ATOM 3189 C CA . ALA A 1 415 ? 17.509 26.003 57.353 1.00 18.28 415 ALA A CA 1
ATOM 3190 C C . ALA A 1 415 ? 18.873 25.298 57.364 1.00 18.54 415 ALA A C 1
ATOM 3191 O O . ALA A 1 415 ? 19.037 24.282 58.041 1.00 17.74 415 ALA A O 1
ATOM 3193 N N . PRO A 1 416 ? 19.850 25.814 56.603 1.00 19.41 416 PRO A N 1
ATOM 3194 C CA . PRO A 1 416 ? 21.170 25.174 56.591 1.00 20.32 416 PRO A CA 1
ATOM 3195 C C . PRO A 1 416 ? 21.883 25.229 57.947 1.00 21.35 416 PRO A C 1
ATOM 3196 O O . PRO A 1 416 ? 21.715 26.189 58.707 1.00 19.87 416 PRO A O 1
ATOM 3200 N N . MET A 1 417 ? 22.641 24.173 58.229 1.00 22.80 417 MET A N 1
ATOM 3201 C CA . MET A 1 417 ? 23.362 24.019 59.490 1.00 25.58 417 MET A CA 1
ATOM 3202 C C . MET A 1 417 ? 24.808 24.480 59.407 1.00 25.64 417 MET A C 1
ATOM 3203 O O . MET A 1 417 ? 25.515 24.443 60.402 1.00 25.80 417 MET A O 1
ATOM 3208 N N . GLU A 1 418 ? 25.238 24.912 58.226 1.00 25.68 418 GLU A N 1
ATOM 3209 C CA . GLU A 1 418 ? 26.574 25.447 58.011 1.00 25.96 418 GLU A CA 1
ATOM 3210 C C . GLU A 1 418 ? 26.493 26.571 56.987 1.00 26.44 418 GLU A C 1
ATOM 3211 O O . GLU A 1 418 ? 25.610 26.569 56.123 1.00 25.71 418 GLU A O 1
ATOM 3217 N N . SER A 1 419 ? 27.391 27.545 57.091 1.00 27.20 419 SER A N 1
ATOM 3218 C CA . SER A 1 419 ? 27.371 28.673 56.169 1.00 27.42 419 SER A CA 1
ATOM 3219 C C . SER A 1 419 ? 28.085 28.309 54.872 1.00 25.64 419 SER A C 1
ATOM 3220 O O . SER A 1 419 ? 29.001 27.486 54.847 1.00 27.14 419 SER A O 1
ATOM 3223 N N . PHE A 1 420 ? 27.617 28.913 53.791 1.00 23.35 420 PHE A N 1
ATOM 3224 C CA . PHE A 1 420 ? 28.261 28.815 52.494 1.00 22.35 420 PHE A CA 1
ATOM 3225 C C . PHE A 1 420 ? 27.918 30.067 51.726 1.00 21.59 420 PHE A C 1
ATOM 3226 O O . PHE A 1 420 ? 27.033 30.823 52.136 1.00 21.93 420 PHE A O 1
ATOM 3234 N N . LYS A 1 421 ? 28.627 30.286 50.627 1.00 21.67 421 LYS A N 1
ATOM 3235 C CA . LYS A 1 421 ? 28.415 31.472 49.803 1.00 22.23 421 LYS A CA 1
ATOM 3236 C C . LYS A 1 421 ? 27.460 31.148 48.663 1.00 20.48 421 LYS A C 1
ATOM 3237 O O . LYS A 1 421 ? 27.661 30.154 47.959 1.00 19.86 421 LYS A O 1
ATOM 3243 N N . ARG A 1 422 ? 26.430 31.980 48.501 1.00 19.29 422 ARG A N 1
ATOM 3244 C CA . ARG A 1 422 ? 25.453 31.827 47.424 1.00 19.32 422 ARG A CA 1
ATOM 3245 C C . ARG A 1 422 ? 25.506 32.979 46.439 1.00 19.47 422 ARG A C 1
ATOM 3246 O O . ARG A 1 422 ? 25.923 34.091 46.785 1.00 19.16 422 ARG A O 1
ATOM 3254 N N . MET A 1 423 ? 25.043 32.710 45.222 1.00 19.24 423 MET A N 1
ATOM 3255 C CA . MET A 1 423 ? 24.887 33.742 44.210 1.00 19.44 423 MET A CA 1
ATOM 3256 C C . MET A 1 423 ? 23.817 34.744 44.619 1.00 20.58 423 MET A C 1
ATOM 3257 O O . MET A 1 423 ? 22.827 34.405 45.280 1.00 18.40 423 MET A O 1
ATOM 3262 N N . LYS A 1 424 ? 24.031 35.976 44.178 1.00 22.01 424 LYS A N 1
ATOM 3263 C CA . LYS A 1 424 ? 23.184 37.106 44.512 1.00 24.56 424 LYS A CA 1
ATOM 3264 C C . LYS A 1 424 ? 23.221 38.059 43.318 1.00 23.36 424 LYS A C 1
ATOM 3265 O O . LYS A 1 424 ? 24.302 38.402 42.849 1.00 23.27 424 LYS A O 1
ATOM 3271 N N . ALA A 1 425 ? 22.052 38.462 42.822 1.00 23.49 425 ALA A N 1
ATOM 3272 C CA . ALA A 1 425 ? 21.967 39.384 41.683 1.00 24.44 425 ALA A CA 1
ATOM 3273 C C . ALA A 1 425 ? 22.412 40.784 42.106 1.00 25.80 425 ALA A C 1
ATOM 3274 O O . ALA A 1 425 ? 22.041 41.247 43.171 1.00 25.33 425 ALA A O 1
ATOM 3276 N N . SER A 1 426 ? 23.212 41.431 41.263 1.00 28.33 426 SER A N 1
ATOM 3277 C CA . SER A 1 426 ? 23.764 42.761 41.535 1.00 30.96 426 SER A CA 1
ATOM 3278 C C . SER A 1 426 ? 23.578 43.641 40.300 1.00 32.11 426 SER A C 1
ATOM 3279 O O . SER A 1 426 ? 24.050 43.285 39.225 1.00 30.70 426 SER A O 1
ATOM 3282 N N . GLU A 1 427 ? 22.900 44.779 40.459 1.00 35.57 427 GLU A N 1
ATOM 3283 C CA . GLU A 1 427 ? 22.612 45.691 39.335 1.00 39.77 427 GLU A CA 1
ATOM 3284 C C . GLU A 1 427 ? 23.831 46.523 38.925 1.00 40.72 427 GLU A C 1
ATOM 3285 O O . GLU A 1 427 ? 24.572 46.998 39.776 1.00 39.77 427 GLU A O 1
ATOM 3291 N N . ASN A 1 428 ? 24.019 46.691 37.616 1.00 44.32 428 ASN A N 1
ATOM 3292 C CA . ASN A 1 428 ? 25.069 47.556 37.059 1.00 47.08 428 ASN A CA 1
ATOM 3293 C C . ASN A 1 428 ? 24.448 48.837 36.493 1.00 49.64 428 ASN A C 1
ATOM 3294 O O . ASN A 1 428 ? 23.227 48.911 36.303 1.00 49.44 428 ASN A O 1
ATOM 3299 N N . SER A 1 429 ? 25.298 49.832 36.221 1.00 52.42 429 SER A N 1
ATOM 3300 C CA . SER A 1 429 ? 24.872 51.135 35.670 1.00 53.74 429 SER A CA 1
ATOM 3301 C C . SER A 1 429 ? 24.069 51.004 34.378 1.00 53.65 429 SER A C 1
ATOM 3302 O O . SER A 1 429 ? 23.030 51.648 34.217 1.00 52.32 429 SER A O 1
ATOM 3305 N N . ASP A 1 430 ? 24.549 50.149 33.476 1.00 54.02 430 ASP A N 1
ATOM 3306 C CA . ASP A 1 430 ? 23.895 49.925 32.175 1.00 54.84 430 ASP A CA 1
ATOM 3307 C C . ASP A 1 430 ? 22.583 49.113 32.227 1.00 53.08 430 ASP A C 1
ATOM 3308 O O . ASP A 1 430 ? 21.996 48.833 31.178 1.00 53.51 430 ASP A O 1
ATOM 3313 N N . GLY A 1 431 ? 22.129 48.738 33.428 1.00 50.23 431 GLY A N 1
ATOM 3314 C CA . GLY A 1 431 ? 20.890 47.984 33.605 1.00 47.61 431 GLY A CA 1
ATOM 3315 C C . GLY A 1 431 ? 21.079 46.477 33.670 1.00 44.89 431 GLY A C 1
ATOM 3316 O O . GLY A 1 431 ? 20.133 45.760 33.996 1.00 46.64 431 GLY A O 1
ATOM 3317 N N . THR A 1 432 ? 22.287 45.991 33.369 1.00 41.72 432 THR A N 1
ATOM 3318 C CA . THR A 1 432 ? 22.578 44.557 33.407 1.00 38.96 432 THR A CA 1
ATOM 3319 C C . THR A 1 432 ? 22.723 44.074 34.850 1.00 35.07 432 THR A C 1
ATOM 3320 O O . THR A 1 432 ? 22.895 44.866 35.786 1.00 34.12 432 THR A O 1
ATOM 3324 N N . LEU A 1 433 ? 22.638 42.760 35.007 1.00 30.98 433 LEU A N 1
ATOM 3325 C CA . LEU A 1 433 ? 22.780 42.114 36.296 1.00 28.28 433 LEU A CA 1
ATOM 3326 C C . LEU A 1 433 ? 24.025 41.247 36.255 1.00 26.62 433 LEU A C 1
ATOM 3327 O O . LEU A 1 433 ? 24.303 40.613 35.236 1.00 25.81 433 LEU A O 1
ATOM 3332 N N . SER A 1 434 ? 24.772 41.233 37.357 1.00 24.98 434 SER A N 1
ATOM 3333 C CA . SER A 1 434 ? 25.955 40.379 37.505 1.00 24.63 434 SER A CA 1
ATOM 3334 C C . SER A 1 434 ? 25.869 39.564 38.790 1.00 23.35 434 SER A C 1
ATOM 3335 O O . SER A 1 434 ? 25.183 39.952 39.734 1.00 22.71 434 SER A O 1
ATOM 3338 N N . VAL A 1 435 ? 26.581 38.441 38.814 1.00 23.10 435 VAL A N 1
ATOM 3339 C CA . VAL A 1 435 ? 26.630 37.578 39.988 1.00 23.49 435 VAL A CA 1
ATOM 3340 C C . VAL A 1 435 ? 27.644 38.122 40.991 1.00 24.38 435 VAL A C 1
ATOM 3341 O O . VAL A 1 435 ? 28.806 38.332 40.649 1.00 24.18 435 VAL A O 1
ATOM 3345 N N . LYS A 1 436 ? 27.190 38.352 42.216 1.00 24.65 436 LYS A N 1
ATOM 3346 C CA . LYS A 1 436 ? 28.074 38.473 43.368 1.00 26.46 436 LYS A CA 1
ATOM 3347 C C . LYS A 1 436 ? 27.710 37.370 44.354 1.00 25.85 436 LYS A C 1
ATOM 3348 O O . LYS A 1 436 ? 26.693 36.692 44.176 1.00 25.29 436 LYS A O 1
ATOM 3354 N N . TYR A 1 437 ? 28.548 37.180 45.373 1.00 24.90 437 TYR A N 1
ATOM 3355 C CA . TYR A 1 437 ? 28.336 36.138 46.385 1.00 24.48 437 TYR A CA 1
ATOM 3356 C C . TYR A 1 437 ? 28.159 36.734 47.780 1.00 24.59 437 TYR A C 1
ATOM 3357 O O . TYR A 1 437 ? 28.798 37.729 48.117 1.00 24.02 437 TYR A O 1
ATOM 3366 N N . GLU A 1 438 ? 27.288 36.116 48.575 1.00 24.23 438 GLU A N 1
ATOM 3367 C CA . GLU A 1 438 ? 27.024 36.529 49.953 1.00 24.93 438 GLU A CA 1
ATOM 3368 C C . GLU A 1 438 ? 26.914 35.285 50.838 1.00 24.20 438 GLU A C 1
ATOM 3369 O O . GLU A 1 438 ? 26.576 34.204 50.356 1.00 23.51 438 GLU A O 1
ATOM 3375 N N . ASP A 1 439 ? 27.174 35.447 52.132 1.00 23.24 439 ASP A N 1
ATOM 3376 C CA . ASP A 1 439 ? 27.073 34.334 53.086 1.00 23.96 439 ASP A CA 1
ATOM 3377 C C . ASP A 1 439 ? 25.606 34.018 53.359 1.00 22.62 439 ASP A C 1
ATOM 3378 O O . ASP A 1 439 ? 24.801 34.929 53.557 1.00 21.59 439 ASP A O 1
ATOM 3383 N N . VAL A 1 440 ? 25.268 32.732 53.378 1.00 22.27 440 VAL A N 1
ATOM 3384 C CA . VAL A 1 440 ? 23.933 32.290 53.773 1.00 22.17 440 VAL A CA 1
ATOM 3385 C C . VAL A 1 440 ? 23.901 32.178 55.301 1.00 23.34 440 VAL A C 1
ATOM 3386 O O . VAL A 1 440 ? 24.796 31.549 55.889 1.00 22.04 440 VAL A O 1
ATOM 3390 N N . PRO A 1 441 ? 22.873 32.763 55.953 1.00 24.46 441 PRO A N 1
ATOM 3391 C CA . PRO A 1 441 ? 22.810 32.617 57.413 1.00 25.38 441 PRO A CA 1
ATOM 3392 C C . PRO A 1 441 ? 22.552 31.172 57.865 1.00 25.50 441 PRO A C 1
ATOM 3393 O O . PRO A 1 441 ? 21.941 30.382 57.141 1.00 25.53 441 PRO A O 1
ATOM 3397 N N . VAL A 1 442 ? 23.076 30.844 59.038 1.00 25.83 442 VAL A N 1
ATOM 3398 C CA . VAL A 1 442 ? 23.025 29.502 59.592 1.00 25.95 442 VAL A CA 1
ATOM 3399 C C . VAL A 1 442 ? 21.805 29.396 60.503 1.00 25.45 442 VAL A C 1
ATOM 3400 O O . VAL A 1 442 ? 21.422 30.370 61.153 1.00 25.05 442 VAL A O 1
ATOM 3404 N N . SER A 1 443 ? 21.202 28.208 60.539 1.00 24.45 443 SER A N 1
ATOM 3405 C CA . SER A 1 443 ? 20.020 27.944 61.348 1.00 24.10 443 SER A CA 1
ATOM 3406 C C . SER A 1 443 ? 20.265 28.285 62.813 1.00 24.29 443 SER A C 1
ATOM 3407 O O . SER A 1 443 ? 21.315 27.945 63.343 1.00 23.55 443 SER A O 1
ATOM 3410 N N . ASP A 1 444 ? 19.308 28.951 63.457 1.00 25.44 444 ASP A N 1
ATOM 3411 C CA . ASP A 1 444 ? 19.311 29.068 64.929 1.00 26.10 444 ASP A CA 1
ATOM 3412 C C . ASP A 1 444 ? 18.105 28.370 65.589 1.00 25.16 444 ASP A C 1
ATOM 3413 O O . ASP A 1 444 ? 17.744 28.679 66.726 1.00 25.48 444 ASP A O 1
ATOM 3418 N N . VAL A 1 445 ? 17.509 27.411 64.886 1.00 24.18 445 VAL A N 1
ATOM 3419 C CA . VAL A 1 445 ? 16.315 26.716 65.377 1.00 23.77 445 VAL A CA 1
ATOM 3420 C C . VAL A 1 445 ? 16.686 25.747 66.508 1.00 23.21 445 VAL A C 1
ATOM 3421 O O . VAL A 1 445 ? 17.621 24.965 66.379 1.00 22.85 445 VAL A O 1
ATOM 3425 N N . ASP A 1 446 ? 15.950 25.812 67.611 1.00 23.13 446 ASP A N 1
ATOM 3426 C CA . ASP A 1 446 ? 16.080 24.839 68.694 1.00 23.05 446 ASP A CA 1
ATOM 3427 C C . ASP A 1 446 ? 15.108 23.700 68.367 1.00 22.27 446 ASP A C 1
ATOM 3428 O O . ASP A 1 446 ? 13.920 23.778 68.683 1.00 21.81 446 ASP A O 1
ATOM 3433 N N . GLU A 1 447 ? 15.629 22.667 67.710 1.00 22.41 447 GLU A N 1
ATOM 3434 C CA . GLU A 1 447 ? 14.814 21.561 67.176 1.00 22.86 447 GLU A CA 1
ATOM 3435 C C . GLU A 1 447 ? 14.173 20.730 68.289 1.00 23.16 447 GLU A C 1
ATOM 3436 O O . GLU A 1 447 ? 13.012 20.329 68.193 1.00 21.55 447 GLU A O 1
ATOM 3442 N N . LYS A 1 448 ? 14.944 20.480 69.344 1.00 23.93 448 LYS A N 1
ATOM 3443 C CA . LYS A 1 448 ? 14.450 19.788 70.536 1.00 24.99 448 LYS A CA 1
ATOM 3444 C C . LYS A 1 448 ? 13.199 20.477 71.094 1.00 23.50 448 LYS A C 1
ATOM 3445 O O . LYS A 1 448 ? 12.181 19.826 71.339 1.00 22.24 448 LYS A O 1
ATOM 3451 N N . LYS A 1 449 ? 13.287 21.793 71.264 1.00 22.44 449 LYS A N 1
ATOM 3452 C CA . LYS A 1 449 ? 12.189 22.603 71.790 1.00 22.99 449 LYS A CA 1
ATOM 3453 C C . LYS A 1 449 ? 10.986 22.649 70.840 1.00 21.48 449 LYS A C 1
ATOM 3454 O O . LYS A 1 449 ? 9.839 22.572 71.282 1.00 20.44 449 LYS A O 1
ATOM 3460 N N . ARG A 1 450 ? 11.251 22.771 69.541 1.00 20.19 450 ARG A N 1
ATOM 3461 C CA . ARG A 1 450 ? 10.179 22.767 68.549 1.00 19.04 450 ARG A CA 1
ATOM 3462 C C . ARG A 1 450 ? 9.342 21.487 68.630 1.00 18.44 450 ARG A C 1
ATOM 3463 O O . ARG A 1 450 ? 8.110 21.553 68.606 1.00 17.40 450 ARG A O 1
ATOM 3471 N N . ARG A 1 451 ? 10.006 20.339 68.742 1.00 18.37 451 ARG A N 1
ATOM 3472 C CA . ARG A 1 451 ? 9.289 19.068 68.877 1.00 19.51 451 ARG A CA 1
ATOM 3473 C C . ARG A 1 451 ? 8.458 19.028 70.169 1.00 20.18 451 ARG A C 1
ATOM 3474 O O . ARG A 1 451 ? 7.283 18.659 70.143 1.00 20.72 451 ARG A O 1
ATOM 3482 N N . LEU A 1 452 ? 9.067 19.415 71.285 1.00 21.16 452 LEU A N 1
ATOM 3483 C CA . LEU A 1 452 ? 8.384 19.368 72.579 1.00 22.16 452 LEU A CA 1
ATOM 3484 C C . LEU A 1 452 ? 7.193 20.329 72.676 1.00 22.17 452 LEU A C 1
ATOM 3485 O O . LEU A 1 452 ? 6.141 19.944 73.167 1.00 21.98 452 LEU A O 1
ATOM 3490 N N . ASP A 1 453 ? 7.347 21.548 72.168 1.00 22.68 453 ASP A N 1
ATOM 3491 C CA . ASP A 1 453 ? 6.270 22.552 72.200 1.00 23.15 453 ASP A CA 1
ATOM 3492 C C . ASP A 1 453 ? 5.081 22.238 71.283 1.00 22.32 453 ASP A C 1
ATOM 3493 O O . ASP A 1 453 ? 4.001 22.813 71.457 1.00 21.77 453 ASP A O 1
ATOM 3498 N N . ASN A 1 454 ? 5.285 21.369 70.292 1.00 20.44 454 ASN A N 1
ATOM 3499 C CA . ASN A 1 454 ? 4.225 20.977 69.367 1.00 19.55 454 ASN A CA 1
ATOM 3500 C C . ASN A 1 454 ? 3.815 19.503 69.493 1.00 19.28 454 ASN A C 1
ATOM 3501 O O . ASN A 1 454 ? 3.157 18.962 68.607 1.00 19.27 454 ASN A O 1
ATOM 3506 N N . MET A 1 455 ? 4.156 18.879 70.621 1.00 19.26 455 MET A N 1
ATOM 3507 C CA . MET A 1 455 ? 3.875 17.457 70.862 1.00 19.72 455 MET A CA 1
ATOM 3508 C C . MET A 1 455 ? 2.367 17.178 70.799 1.00 19.61 455 MET A C 1
ATOM 3509 O O . MET A 1 455 ? 1.597 17.879 71.444 1.00 18.84 455 MET A O 1
ATOM 3514 N N . PRO A 1 456 ? 1.936 16.174 70.007 1.00 19.73 456 PRO A N 1
ATOM 3515 C CA . PRO A 1 456 ? 0.514 15.817 70.046 1.00 20.39 456 PRO A CA 1
ATOM 3516 C C . PRO A 1 456 ? 0.113 15.185 71.384 1.00 21.33 456 PRO A C 1
ATOM 3517 O O . PRO A 1 456 ? 0.977 14.735 72.144 1.00 20.33 456 PRO A O 1
ATOM 3521 N N . VAL A 1 457 ? -1.190 15.178 71.652 1.00 22.20 457 VAL A N 1
ATOM 3522 C CA . VAL A 1 457 ? -1.750 14.680 72.909 1.00 23.30 457 VAL A CA 1
ATOM 3523 C C . VAL A 1 457 ? -2.039 13.192 72.776 1.00 22.58 457 VAL A C 1
ATOM 3524 O O . VAL A 1 457 ? -2.557 12.731 71.753 1.00 22.27 457 VAL A O 1
ATOM 3528 N N . GLU A 1 458 ? -1.695 12.442 73.818 1.00 22.73 458 GLU A N 1
ATOM 3529 C CA . GLU A 1 458 ? -1.917 11.004 73.832 1.00 22.99 458 GLU A CA 1
ATOM 3530 C C . GLU A 1 458 ? -3.402 10.709 73.949 1.00 22.42 458 GLU A C 1
ATOM 3531 O O . GLU A 1 458 ? -4.120 11.392 74.677 1.00 21.69 458 GLU A O 1
ATOM 3537 N N . ILE A 1 459 ? -3.839 9.694 73.218 1.00 22.02 459 ILE A N 1
ATOM 3538 C CA . ILE A 1 459 ? -5.194 9.170 73.328 1.00 22.23 459 ILE A CA 1
ATOM 3539 C C . ILE A 1 459 ? -5.131 7.971 74.271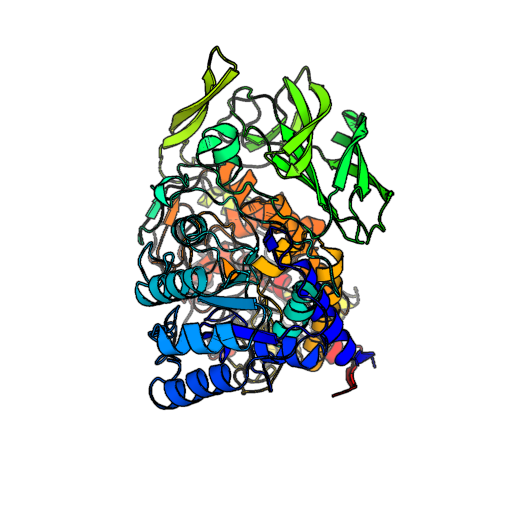 1.00 21.45 459 ILE A C 1
ATOM 3540 O O . ILE A 1 459 ? -4.423 7.016 73.978 1.00 19.79 459 ILE A O 1
ATOM 3545 N N . PRO A 1 460 ? -5.857 8.014 75.410 1.00 22.33 460 PRO A N 1
ATOM 3546 C CA . PRO A 1 460 ? -5.787 6.861 76.325 1.00 22.16 460 PRO A CA 1
ATOM 3547 C C . PRO A 1 460 ? -6.309 5.588 75.665 1.00 21.80 460 PRO A C 1
ATOM 3548 O O . PRO A 1 460 ? -7.391 5.603 75.063 1.00 21.03 460 PRO A O 1
ATOM 3552 N N . GLN A 1 461 ? -5.543 4.502 75.756 1.00 21.33 461 GLN A N 1
ATOM 3553 C CA . GLN A 1 461 ? -5.929 3.251 75.102 1.00 21.38 461 GLN A CA 1
ATOM 3554 C C . GLN A 1 461 ? -7.099 2.568 75.801 1.00 22.25 461 GLN A C 1
ATOM 3555 O O . GLN A 1 461 ? -7.274 2.679 77.014 1.00 22.06 461 GLN A O 1
ATOM 3561 N N . ASP A 1 462 ? -7.879 1.843 75.013 1.00 23.23 462 ASP A N 1
ATOM 3562 C CA . ASP A 1 462 ? -9.048 1.120 75.492 1.00 24.72 462 ASP A CA 1
ATOM 3563 C C . ASP A 1 462 ? -9.215 -0.118 74.620 1.00 25.15 462 ASP A C 1
ATOM 3564 O O . ASP A 1 462 ? -9.751 -0.039 73.506 1.00 24.80 462 ASP A O 1
ATOM 3569 N N . PHE A 1 463 ? -8.754 -1.259 75.129 1.00 24.94 463 PHE A N 1
ATOM 3570 C CA . PHE A 1 463 ? -8.758 -2.500 74.349 1.00 26.73 463 PHE A CA 1
ATOM 3571 C C . PHE A 1 463 ? -10.120 -3.197 74.299 1.00 29.20 463 PHE A C 1
ATOM 3572 O O . PHE A 1 463 ? -10.297 -4.123 73.503 1.00 30.69 463 PHE A O 1
ATOM 3580 N N . THR A 1 464 ? -11.076 -2.751 75.117 1.00 31.10 464 THR A N 1
ATOM 3581 C CA . THR A 1 464 ? -12.450 -3.267 75.069 1.00 33.04 464 THR A CA 1
ATOM 3582 C C . THR A 1 464 ? -13.264 -2.651 73.922 1.00 34.60 464 THR A C 1
ATOM 3583 O O . THR A 1 464 ? -14.264 -3.236 73.503 1.00 35.49 464 THR A O 1
ATOM 3587 N N . ALA A 1 465 ? -12.848 -1.476 73.434 1.00 35.43 465 ALA A N 1
ATOM 3588 C CA . ALA A 1 465 ? -13.485 -0.825 72.279 1.00 37.06 465 ALA A CA 1
ATOM 3589 C C . ALA A 1 465 ? -13.476 -1.751 71.068 1.00 37.78 465 ALA A C 1
ATOM 3590 O O . ALA A 1 465 ? -12.449 -2.343 70.741 1.00 40.27 465 ALA A O 1
ATOM 3592 N N . ARG A 1 466 ? -14.630 -1.896 70.430 1.00 37.94 466 ARG A N 1
ATOM 3593 C CA . ARG A 1 466 ? -14.777 -2.784 69.283 1.00 38.32 466 ARG A CA 1
ATOM 3594 C C . ARG A 1 466 ? -15.096 -2.004 68.015 1.00 35.19 466 ARG A C 1
ATOM 3595 O O . ARG A 1 466 ? -15.614 -2.575 67.057 1.00 34.51 466 ARG A O 1
ATOM 3603 N N . TYR A 1 467 ? -14.752 -0.716 67.991 1.00 32.11 467 TYR A N 1
ATOM 3604 C CA . TYR A 1 467 ? -15.011 0.111 66.821 1.00 30.95 467 TYR A CA 1
ATOM 3605 C C . TYR A 1 467 ? -14.161 -0.371 65.647 1.00 28.52 467 TYR A C 1
ATOM 3606 O O . TYR A 1 467 ? -12.994 -0.733 65.813 1.00 27.04 467 TYR A O 1
ATOM 3615 N N . SER A 1 468 ? -14.784 -0.382 64.474 1.00 25.89 468 SER A N 1
ATOM 3616 C CA . SER A 1 468 ? -14.158 -0.764 63.217 1.00 24.06 468 SER A CA 1
ATOM 3617 C C . SER A 1 468 ? -13.731 0.504 62.488 1.00 22.73 468 SER A C 1
ATOM 3618 O O . SER A 1 468 ? -14.311 1.575 62.701 1.00 21.55 468 SER A O 1
ATOM 3621 N N . LEU A 1 469 ? -12.735 0.388 61.613 1.00 21.48 469 LEU A N 1
ATOM 3622 C CA . LEU A 1 469 ? -12.377 1.507 60.736 1.00 21.06 469 LEU A CA 1
ATOM 3623 C C . LEU A 1 469 ? -13.577 1.928 59.869 1.00 20.81 469 LEU A C 1
ATOM 3624 O O . LEU A 1 469 ? -13.696 3.093 59.513 1.00 20.25 469 LEU A O 1
ATOM 3629 N N . LYS A 1 470 ? -14.474 0.986 59.565 1.00 21.44 470 LYS A N 1
ATOM 3630 C CA . LYS A 1 470 ? -15.749 1.303 58.896 1.00 22.26 470 LYS A CA 1
ATOM 3631 C C . LYS A 1 470 ? -16.597 2.324 59.657 1.00 22.47 470 LYS A C 1
ATOM 3632 O O . LYS A 1 470 ? -17.288 3.137 59.038 1.00 22.68 470 LYS A O 1
ATOM 3638 N N . ASP A 1 471 ? -16.546 2.277 60.988 1.00 22.85 471 ASP A N 1
ATOM 3639 C CA . ASP A 1 471 ? -17.281 3.225 61.841 1.00 22.99 471 ASP A CA 1
ATOM 3640 C C . ASP A 1 471 ? -16.709 4.634 61.788 1.00 21.86 471 ASP A C 1
ATOM 3641 O O . ASP A 1 471 ? -17.436 5.602 61.998 1.00 22.60 471 ASP A O 1
ATOM 3646 N N . VAL A 1 472 ? -15.410 4.751 61.520 1.00 20.26 472 VAL A N 1
ATOM 3647 C CA . VAL A 1 472 ? -14.782 6.051 61.296 1.00 20.02 472 VAL A CA 1
ATOM 3648 C C . VAL A 1 472 ? -15.170 6.568 59.909 1.00 19.85 472 VAL A C 1
ATOM 3649 O O . VAL A 1 472 ? -15.573 7.714 59.773 1.00 19.96 472 VAL A O 1
ATOM 3653 N N . LEU A 1 473 ? -15.053 5.714 58.895 1.00 20.51 473 LEU A N 1
ATOM 3654 C CA . LEU A 1 473 ? -15.427 6.061 57.517 1.00 20.86 473 LEU A CA 1
ATOM 3655 C C . LEU A 1 473 ? -16.889 6.536 57.409 1.00 22.22 473 LEU A C 1
ATOM 3656 O O . LEU A 1 473 ? -17.171 7.512 56.710 1.00 21.55 473 LEU A O 1
ATOM 3661 N N . SER A 1 474 ? -17.793 5.858 58.121 1.00 23.59 474 SER A N 1
ATOM 3662 C CA . SER A 1 474 ? -19.229 6.206 58.128 1.00 25.12 474 SER A CA 1
ATOM 3663 C C . SER A 1 474 ? -19.577 7.519 58.843 1.00 26.44 474 SER A C 1
ATOM 3664 O O . SER A 1 474 ? -20.693 8.017 58.682 1.00 26.17 474 SER A O 1
ATOM 3667 N N . GLY A 1 475 ? -18.652 8.056 59.646 1.00 26.26 475 GLY A N 1
ATOM 3668 C CA . GLY A 1 475 ? -18.913 9.228 60.484 1.00 27.59 475 GLY A CA 1
ATOM 3669 C C . GLY A 1 475 ? -19.438 8.895 61.876 1.00 27.86 475 GLY A C 1
ATOM 3670 O O . GLY A 1 475 ? -19.614 9.792 62.694 1.00 28.94 475 GLY A O 1
ATOM 3671 N N . SER A 1 476 ? -19.654 7.609 62.150 1.00 28.77 476 SER A N 1
ATOM 3672 C CA . SER A 1 476 ? -20.246 7.140 63.403 1.00 30.03 476 SER A CA 1
ATOM 3673 C C . SER A 1 476 ? -19.399 7.477 64.637 1.00 29.84 476 SER A C 1
ATOM 3674 O O . SER A 1 476 ? -19.947 7.881 65.661 1.00 29.93 476 SER A O 1
ATOM 3677 N N . VAL A 1 477 ? -18.077 7.320 64.537 1.00 28.57 477 VAL A N 1
ATOM 3678 C CA . VAL A 1 477 ? -17.153 7.719 65.616 1.00 28.53 477 VAL A CA 1
ATOM 3679 C C . VAL A 1 477 ? -15.953 8.477 65.067 1.00 27.54 477 VAL A C 1
ATOM 3680 O O . VAL A 1 477 ? -15.539 8.239 63.929 1.00 26.16 477 VAL A O 1
ATOM 3684 N N . ASP A 1 478 ? -15.395 9.369 65.886 1.00 26.42 478 ASP A N 1
ATOM 3685 C CA . ASP A 1 478 ? -14.148 10.072 65.552 1.00 27.23 478 ASP A CA 1
ATOM 3686 C C . ASP A 1 478 ? -13.001 9.069 65.423 1.00 24.37 478 ASP A C 1
ATOM 3687 O O . ASP A 1 478 ? -13.003 8.024 66.087 1.00 21.96 478 ASP A O 1
ATOM 3692 N N . MET A 1 479 ? -12.028 9.398 64.571 1.00 22.25 479 MET A N 1
ATOM 3693 C CA . MET A 1 479 ? -10.803 8.596 64.439 1.00 22.05 479 MET A CA 1
ATOM 3694 C C . MET A 1 479 ? -10.097 8.383 65.788 1.00 22.20 479 MET A C 1
ATOM 3695 O O . MET A 1 479 ? -9.553 7.308 66.027 1.00 21.29 479 MET A O 1
ATOM 3700 N N . GLU A 1 480 ? -10.120 9.401 66.651 1.00 23.83 480 GLU A N 1
ATOM 3701 C CA . GLU A 1 480 ? -9.521 9.328 67.995 1.00 26.64 480 GLU A CA 1
ATOM 3702 C C . GLU A 1 480 ? -10.105 8.193 68.844 1.00 26.32 480 GLU A C 1
ATOM 3703 O O . GLU A 1 480 ? -9.371 7.508 69.551 1.00 25.98 480 GLU A O 1
ATOM 3709 N N . LYS A 1 481 ? -11.420 7.998 68.769 1.00 26.24 481 LYS A N 1
ATOM 3710 C CA . LYS A 1 481 ? -12.090 6.922 69.511 1.00 27.23 481 LYS A CA 1
ATOM 3711 C C . LYS A 1 481 ? -11.717 5.545 68.984 1.00 24.88 481 LYS A C 1
ATOM 3712 O O . LYS A 1 481 ? -11.550 4.603 69.760 1.00 24.50 481 LYS A O 1
ATOM 3718 N N . PHE A 1 482 ? -11.626 5.427 67.662 1.00 21.92 482 PHE A N 1
ATOM 3719 C CA . PHE A 1 482 ? -11.191 4.187 67.036 1.00 21.01 482 PHE A CA 1
ATOM 3720 C C . PHE A 1 482 ? -9.755 3.838 67.408 1.00 20.20 482 PHE A C 1
ATOM 3721 O O . PHE A 1 482 ? -9.475 2.705 67.803 1.00 19.91 482 PHE A O 1
ATOM 3729 N N . ILE A 1 483 ? -8.857 4.811 67.276 1.00 19.07 483 ILE A N 1
ATOM 3730 C CA . ILE A 1 483 ? -7.420 4.544 67.399 1.00 19.09 483 ILE A CA 1
ATOM 3731 C C . ILE A 1 483 ? -7.020 4.118 68.826 1.00 19.30 483 ILE A C 1
ATOM 3732 O O . ILE A 1 483 ? -5.999 3.460 68.997 1.00 18.12 483 ILE A O 1
ATOM 3737 N N . ALA A 1 484 ? -7.835 4.473 69.826 1.00 19.63 484 ALA A N 1
ATOM 3738 C CA . ALA A 1 484 ? -7.651 4.000 71.215 1.00 20.01 484 ALA A CA 1
ATOM 3739 C C . ALA A 1 484 ? -7.563 2.476 71.351 1.00 20.23 484 ALA A C 1
ATOM 3740 O O . ALA A 1 484 ? -7.000 1.967 72.325 1.00 21.50 484 ALA A O 1
ATOM 3742 N N . ARG A 1 485 ? -8.151 1.758 70.404 1.00 19.90 485 ARG A N 1
ATOM 3743 C CA . ARG A 1 485 ? -8.125 0.299 70.377 1.00 20.58 485 ARG A CA 1
ATOM 3744 C C . ARG A 1 485 ? -6.738 -0.297 70.091 1.00 19.63 485 ARG A C 1
ATOM 3745 O O . ARG A 1 485 ? -6.469 -1.428 70.484 1.00 18.85 485 ARG A O 1
ATOM 3753 N N . LEU A 1 486 ? -5.861 0.445 69.413 1.00 19.03 486 LEU A N 1
ATOM 3754 C CA . LEU A 1 486 ? -4.546 -0.098 69.026 1.00 18.76 486 LEU A CA 1
ATOM 3755 C C . LEU A 1 486 ? -3.591 -0.245 70.222 1.00 18.36 486 LEU A C 1
ATOM 3756 O O . LEU A 1 486 ? -3.317 0.723 70.936 1.00 17.39 486 LEU A O 1
ATOM 3761 N N . SER A 1 487 ? -3.110 -1.473 70.416 1.00 18.62 487 SER A N 1
ATOM 3762 C CA . SER A 1 487 ? -2.088 -1.784 71.414 1.00 19.33 487 SER A CA 1
ATOM 3763 C C . SER A 1 487 ? -0.745 -1.218 70.989 1.00 19.43 487 SER A C 1
ATOM 3764 O O . SER A 1 487 ? -0.585 -0.762 6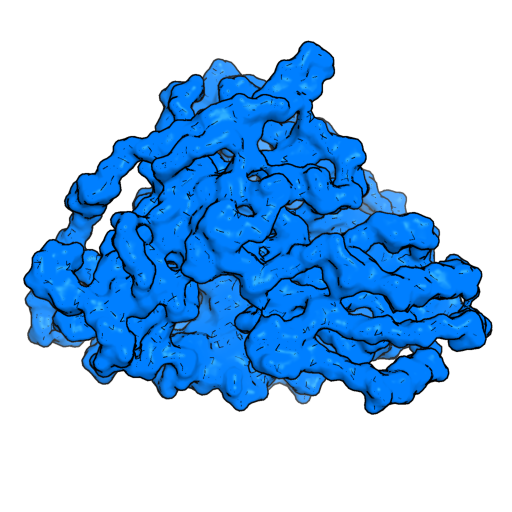9.857 1.00 18.95 487 SER A O 1
ATOM 3767 N N . ASP A 1 488 ? 0.234 -1.287 71.887 1.00 19.29 488 ASP A N 1
ATOM 3768 C CA . ASP A 1 488 ? 1.587 -0.861 71.549 1.00 19.29 488 ASP A CA 1
ATOM 3769 C C . ASP A 1 488 ? 2.186 -1.715 70.437 1.00 18.99 488 ASP A C 1
ATOM 3770 O O . ASP A 1 488 ? 2.868 -1.178 69.566 1.00 18.12 488 ASP A O 1
ATOM 3775 N N . ASP A 1 489 ? 1.919 -3.025 70.452 1.00 18.77 489 ASP A N 1
ATOM 3776 C CA . ASP A 1 489 ? 2.280 -3.904 69.326 1.00 19.55 489 ASP A CA 1
ATOM 3777 C C . ASP A 1 489 ? 1.638 -3.453 68.001 1.00 18.78 489 ASP A C 1
ATOM 3778 O O . ASP A 1 489 ? 2.314 -3.400 66.968 1.00 18.83 489 ASP A O 1
ATOM 3783 N N . ASP A 1 490 ? 0.338 -3.157 68.029 1.00 17.89 490 ASP A N 1
ATOM 3784 C CA . ASP A 1 490 ? -0.386 -2.694 66.822 1.00 17.66 490 ASP A CA 1
ATOM 3785 C C . ASP A 1 490 ? 0.197 -1.370 66.294 1.00 16.56 490 ASP A C 1
ATOM 3786 O O . ASP A 1 490 ? 0.340 -1.195 65.079 1.00 15.77 490 ASP A O 1
ATOM 3791 N N . LEU A 1 491 ? 0.517 -0.452 67.206 1.00 15.65 491 LEU A N 1
ATOM 3792 C CA . LEU A 1 491 ? 1.116 0.835 66.838 1.00 15.99 491 LEU A CA 1
ATOM 3793 C C . LEU A 1 491 ? 2.493 0.657 66.199 1.00 15.80 491 LEU A C 1
ATOM 3794 O O . LEU A 1 491 ? 2.785 1.262 65.166 1.00 15.62 491 LEU A O 1
ATOM 3799 N N . ALA A 1 492 ? 3.328 -0.192 66.794 1.00 15.35 492 ALA A N 1
ATOM 3800 C CA . ALA A 1 492 ? 4.643 -0.473 66.231 1.00 16.02 492 ALA A CA 1
ATOM 3801 C C . ALA A 1 492 ? 4.536 -1.186 64.886 1.00 16.43 492 ALA A C 1
ATOM 3802 O O . ALA A 1 492 ? 5.376 -0.972 64.027 1.00 16.77 492 ALA A O 1
ATOM 3804 N N . CYS A 1 493 ? 3.506 -2.019 64.708 1.00 16.66 493 CYS A N 1
ATOM 3805 C CA . CYS A 1 493 ? 3.314 -2.760 63.459 1.00 17.61 493 CYS A CA 1
ATOM 3806 C C . CYS A 1 493 ? 2.805 -1.882 62.306 1.00 16.72 493 CYS A C 1
ATOM 3807 O O . CYS A 1 493 ? 3.253 -2.036 61.176 1.00 15.73 493 CYS A O 1
ATOM 3810 N N . ILE A 1 494 ? 1.874 -0.972 62.592 1.00 15.97 494 ILE A N 1
ATOM 3811 C CA . ILE A 1 494 ? 1.190 -0.222 61.534 1.00 15.71 494 ILE A CA 1
ATOM 3812 C C . ILE A 1 494 ? 2.095 0.773 60.805 1.00 15.30 494 ILE A C 1
ATOM 3813 O O . ILE A 1 494 ? 1.835 1.100 59.645 1.00 15.14 494 ILE A O 1
ATOM 3818 N N . VAL A 1 495 ? 3.155 1.239 61.469 1.00 15.03 495 VAL A N 1
ATOM 3819 C CA . VAL A 1 495 ? 4.159 2.108 60.826 1.00 14.92 495 VAL A CA 1
ATOM 3820 C C . VAL A 1 495 ? 5.193 1.361 59.946 1.00 14.50 495 VAL A C 1
ATOM 3821 O O . VAL A 1 495 ? 6.105 1.995 59.402 1.00 14.33 495 VAL A O 1
ATOM 3825 N N . ARG A 1 496 ? 5.053 0.039 59.812 1.00 14.36 496 ARG A N 1
ATOM 3826 C CA . ARG A 1 496 ? 5.904 -0.786 58.947 1.00 14.42 496 ARG A CA 1
ATOM 3827 C C . ARG A 1 496 ? 5.182 -1.192 57.667 1.00 14.02 496 ARG A C 1
ATOM 3828 O O . ARG A 1 496 ? 4.154 -1.881 57.711 1.00 13.91 496 ARG A O 1
ATOM 3836 N N . GLY A 1 497 ? 5.729 -0.803 56.525 1.00 13.73 497 GLY A N 1
ATOM 3837 C CA . GLY A 1 497 ? 5.316 -1.384 55.253 1.00 13.85 497 GLY A CA 1
ATOM 3838 C C . GLY A 1 497 ? 5.912 -2.774 55.099 1.00 14.12 497 GLY A C 1
ATOM 3839 O O . GLY A 1 497 ? 7.000 -3.035 55.599 1.00 14.48 497 GLY A O 1
ATOM 3840 N N . GLU A 1 498 ? 5.201 -3.668 54.414 1.00 14.70 498 GLU A N 1
ATOM 3841 C CA . GLU A 1 498 ? 5.697 -5.024 54.158 1.00 15.06 498 GLU A CA 1
ATOM 3842 C C . GLU A 1 498 ? 5.974 -5.211 52.670 1.00 15.16 498 GLU A C 1
ATOM 3843 O O . GLU A 1 498 ? 5.140 -4.865 51.835 1.00 14.40 498 GLU A O 1
ATOM 3849 N N . GLY A 1 499 ? 7.138 -5.770 52.348 1.00 14.90 499 GLY A N 1
ATOM 3850 C CA . GLY A 1 499 ? 7.525 -5.999 50.964 1.00 15.41 499 GLY A CA 1
ATOM 3851 C C . GLY A 1 499 ? 9.021 -6.275 50.799 1.00 15.79 499 GLY A C 1
ATOM 3852 O O . GLY A 1 499 ? 9.719 -6.459 51.795 1.00 15.54 499 GLY A O 1
ATOM 3853 N N . MET A 1 500 ? 9.530 -6.325 49.570 1.00 15.92 500 MET A N 1
ATOM 3854 C CA . MET A 1 500 ? 8.723 -6.263 48.341 1.00 16.95 500 MET A CA 1
ATOM 3855 C C . MET A 1 500 ? 8.008 -7.587 48.105 1.00 16.56 500 MET A C 1
ATOM 3856 O O . MET A 1 500 ? 8.465 -8.631 48.565 1.00 15.81 500 MET A O 1
ATOM 3861 N N . GLY A 1 501 ? 6.871 -7.526 47.421 1.00 15.97 501 GLY A N 1
ATOM 3862 C CA . GLY A 1 501 ? 6.125 -8.730 47.071 1.00 16.22 501 GLY A CA 1
ATOM 3863 C C . GLY A 1 501 ? 5.439 -9.381 48.256 1.00 16.27 501 GLY A C 1
ATOM 3864 O O . GLY A 1 501 ? 5.420 -10.615 48.375 1.00 16.36 501 GLY A O 1
ATOM 3865 N N . SER A 1 502 ? 4.880 -8.558 49.140 1.00 16.04 502 SER A N 1
ATOM 3866 C CA . SER A 1 502 ? 4.098 -9.061 50.263 1.00 16.16 502 SER A CA 1
ATOM 3867 C C . SER A 1 502 ? 2.952 -9.940 49.743 1.00 16.25 502 SER A C 1
ATOM 3868 O O . SER A 1 502 ? 2.335 -9.637 48.723 1.00 15.62 502 SER A O 1
ATOM 3871 N N . SER A 1 503 ? 2.666 -11.026 50.453 1.00 15.99 503 SER A N 1
ATOM 3872 C CA . SER A 1 503 ? 1.560 -11.911 50.069 1.00 16.50 503 SER A CA 1
ATOM 3873 C C . SER A 1 503 ? 0.181 -11.294 50.348 1.00 16.16 503 SER A C 1
ATOM 3874 O O . SER A 1 503 ? -0.832 -11.821 49.890 1.00 15.49 503 SER A O 1
ATOM 3877 N N . LEU A 1 504 ? 0.146 -10.185 51.090 1.00 15.01 504 LEU A N 1
ATOM 3878 C CA . LEU A 1 504 ? -1.107 -9.520 51.452 1.00 15.09 504 LEU A CA 1
ATOM 3879 C C . LEU A 1 504 ? -1.773 -8.772 50.287 1.00 14.84 504 LEU A C 1
ATOM 3880 O O . LEU A 1 504 ? -2.952 -8.452 50.368 1.00 15.66 504 LEU A O 1
ATOM 3885 N N . VAL A 1 505 ? -1.010 -8.488 49.235 1.00 14.57 505 VAL A N 1
ATOM 3886 C CA . VAL A 1 505 ? -1.457 -7.691 48.091 1.00 14.10 505 VAL A CA 1
ATOM 3887 C C . VAL A 1 505 ? -1.030 -8.354 46.787 1.00 14.28 505 VAL A C 1
ATOM 3888 O O . VAL A 1 505 ? -0.293 -9.353 46.787 1.00 13.52 505 VAL A O 1
ATOM 3892 N N . THR A 1 506 ? -1.495 -7.790 45.675 1.00 13.85 506 THR A N 1
ATOM 3893 C CA . THR A 1 506 ? -1.159 -8.285 44.345 1.00 14.33 506 THR A CA 1
ATOM 3894 C C . THR A 1 506 ? 0.328 -8.633 44.239 1.00 14.03 506 THR A C 1
ATOM 3895 O O . THR A 1 506 ? 1.185 -7.821 44.588 1.00 14.09 506 THR A O 1
ATOM 3899 N N . ALA A 1 507 ? 0.612 -9.848 43.772 1.00 13.93 507 ALA A N 1
ATOM 3900 C CA . ALA A 1 507 ? 1.982 -10.349 43.655 1.00 14.02 507 ALA A CA 1
ATOM 3901 C C . ALA A 1 507 ? 2.882 -9.435 42.809 1.00 14.20 507 ALA A C 1
ATOM 3902 O O . ALA A 1 507 ? 2.441 -8.840 41.813 1.00 13.82 507 ALA A O 1
ATOM 3904 N N . GLY A 1 508 ? 4.138 -9.331 43.228 1.00 13.71 508 GLY A N 1
ATOM 3905 C CA . GLY A 1 508 ? 5.160 -8.619 42.484 1.00 13.79 508 GLY A CA 1
ATOM 3906 C C . GLY A 1 508 ? 5.069 -7.107 42.545 1.00 13.47 508 GLY A C 1
ATOM 3907 O O . GLY A 1 508 ? 5.593 -6.432 41.654 1.00 13.49 508 GLY A O 1
ATOM 3908 N N . THR A 1 509 ? 4.422 -6.577 43.585 1.00 13.38 509 THR A N 1
ATOM 3909 C CA . THR A 1 509 ? 4.317 -5.126 43.793 1.00 12.95 509 THR A CA 1
ATOM 3910 C C . THR A 1 509 ? 5.332 -4.677 44.862 1.00 13.16 509 THR A C 1
ATOM 3911 O O . THR A 1 509 ? 6.148 -5.479 45.340 1.00 12.87 509 THR A O 1
ATOM 3915 N N . ALA A 1 510 ? 5.310 -3.396 45.214 1.00 13.08 510 ALA A N 1
ATOM 3916 C CA . ALA A 1 510 ? 6.349 -2.803 46.052 1.00 13.42 510 ALA A CA 1
ATOM 3917 C C . ALA A 1 510 ? 6.097 -2.951 47.545 1.00 13.60 510 ALA A C 1
ATOM 3918 O O . ALA A 1 510 ? 7.043 -3.160 48.302 1.00 13.52 510 ALA A O 1
ATOM 3920 N N . ALA A 1 511 ? 4.844 -2.805 47.975 1.00 13.64 511 ALA A N 1
ATOM 3921 C CA . ALA A 1 511 ? 4.519 -2.888 49.401 1.00 14.11 511 ALA A CA 1
ATOM 3922 C C . ALA A 1 511 ? 3.043 -3.101 49.686 1.00 14.10 511 ALA A C 1
ATOM 3923 O O . ALA A 1 511 ? 2.177 -2.742 48.880 1.00 14.10 511 ALA A O 1
ATOM 3925 N N . ALA A 1 512 ? 2.788 -3.688 50.853 1.00 13.91 512 ALA A N 1
ATOM 3926 C CA . ALA A 1 512 ? 1.497 -3.629 51.517 1.00 13.93 512 ALA A CA 1
ATOM 3927 C C . ALA A 1 512 ? 1.648 -2.755 52.773 1.00 14.07 512 ALA A C 1
ATOM 3928 O O . ALA A 1 512 ? 2.673 -2.829 53.451 1.00 14.35 512 ALA A O 1
ATOM 3930 N N . PHE A 1 513 ? 0.652 -1.923 53.077 1.00 14.04 513 PHE A N 1
ATOM 3931 C CA . PHE A 1 513 ? 0.625 -1.175 54.351 1.00 13.98 513 PHE A CA 1
ATOM 3932 C C . PHE A 1 513 ? -0.771 -1.094 54.944 1.00 14.09 513 PHE A C 1
ATOM 3933 O O . PHE A 1 513 ? -1.766 -1.380 54.270 1.00 13.41 513 PHE A O 1
ATOM 3941 N N . GLY A 1 514 ? -0.830 -0.709 56.221 1.00 14.24 514 GLY A N 1
ATOM 3942 C CA . GLY A 1 514 ? -2.083 -0.615 56.952 1.00 14.84 514 GLY A CA 1
ATOM 3943 C C . GLY A 1 514 ? -2.400 -1.926 57.633 1.00 15.05 514 GLY A C 1
ATOM 3944 O O . GLY A 1 514 ? -2.002 -2.147 58.778 1.00 15.37 514 GLY A O 1
ATOM 3945 N N . GLY A 1 515 ? -3.092 -2.800 56.917 1.00 15.09 515 GLY A N 1
ATOM 3946 C CA . GLY A 1 515 ? -3.542 -4.093 57.444 1.00 15.33 515 GLY A CA 1
ATOM 3947 C C . GLY A 1 515 ? -2.465 -5.157 57.374 1.00 15.49 515 GLY A C 1
ATOM 3948 O O . GLY A 1 515 ? -2.621 -6.176 56.690 1.00 15.92 515 GLY A O 1
ATOM 3949 N N . VAL A 1 516 ? -1.381 -4.928 58.109 1.00 15.69 516 VAL A N 1
ATOM 3950 C CA . VAL A 1 516 ? -0.167 -5.753 58.002 1.00 16.07 516 VAL A CA 1
ATOM 3951 C C . VAL A 1 516 ? -0.016 -6.754 59.155 1.00 16.86 516 VAL A C 1
ATOM 3952 O O . VAL A 1 516 ? 1.027 -7.400 59.285 1.00 17.97 516 VAL A O 1
ATOM 3956 N N . SER A 1 517 ? -1.034 -6.860 60.004 1.00 17.66 517 SER A N 1
ATOM 3957 C CA . SER A 1 517 ? -1.140 -7.956 60.963 1.00 18.31 517 SER A CA 1
ATOM 3958 C C . SER A 1 517 ? -2.573 -8.459 60.997 1.00 19.22 517 SER A C 1
ATOM 3959 O O . SER A 1 517 ? -3.493 -7.780 60.550 1.00 18.02 517 SER A O 1
ATOM 3962 N N . GLU A 1 518 ? -2.751 -9.650 61.560 1.00 21.01 518 GLU A N 1
ATOM 3963 C CA . GLU A 1 518 ? -4.081 -10.210 61.775 1.00 23.25 518 GLU A CA 1
ATOM 3964 C C . GLU A 1 518 ? -4.933 -9.295 62.659 1.00 22.76 518 GLU A C 1
ATOM 3965 O O . GLU A 1 518 ? -6.130 -9.129 62.415 1.00 22.27 518 GLU A O 1
ATOM 3971 N N . TYR A 1 519 ? -4.303 -8.680 63.658 1.00 22.42 519 TYR A N 1
ATOM 3972 C CA . TYR A 1 519 ? -5.011 -7.838 64.624 1.00 23.17 519 TYR A CA 1
ATOM 3973 C C . TYR A 1 519 ? -5.475 -6.532 63.987 1.00 21.34 519 TYR A C 1
ATOM 3974 O O . TYR A 1 519 ? -6.596 -6.075 64.242 1.00 20.60 519 TYR A O 1
ATOM 3983 N N . LEU A 1 520 ? -4.618 -5.945 63.152 1.00 19.25 520 LEU A N 1
ATOM 3984 C CA . LEU A 1 520 ? -4.978 -4.728 62.420 1.00 18.42 520 LEU A CA 1
ATOM 3985 C C . LEU A 1 520 ? -6.060 -5.008 61.375 1.00 18.65 520 LEU A C 1
ATOM 3986 O O . LEU A 1 520 ? -7.002 -4.220 61.239 1.00 18.70 520 LEU A O 1
ATOM 3991 N N . ARG A 1 521 ? -5.953 -6.132 60.660 1.00 18.73 521 ARG A N 1
ATOM 3992 C CA . ARG A 1 521 ? -6.983 -6.503 59.684 1.00 19.98 521 ARG A CA 1
ATOM 3993 C C . ARG A 1 521 ? -8.340 -6.799 60.359 1.00 20.83 521 ARG A C 1
ATOM 3994 O O . ARG A 1 521 ? -9.386 -6.488 59.791 1.00 20.41 521 ARG A O 1
ATOM 4002 N N . LYS A 1 522 ? -8.321 -7.356 61.573 1.00 22.37 522 LYS A N 1
ATOM 4003 C CA . LYS A 1 522 ? -9.555 -7.567 62.368 1.00 23.76 522 LYS A CA 1
ATOM 4004 C C . LYS A 1 522 ? -10.294 -6.276 62.727 1.00 22.27 522 LYS A C 1
ATOM 4005 O O . LYS A 1 522 ? -11.492 -6.310 62.999 1.00 20.92 522 LYS A O 1
ATOM 4011 N N . MET A 1 523 ? -9.584 -5.146 62.735 1.00 21.11 523 MET A N 1
ATOM 4012 C CA . MET A 1 523 ? -10.200 -3.831 62.891 1.00 21.04 523 MET A CA 1
ATOM 4013 C C . MET A 1 523 ? -10.697 -3.209 61.571 1.00 19.84 523 MET A C 1
ATOM 4014 O O . MET A 1 523 ? -11.073 -2.031 61.563 1.00 18.91 523 MET A O 1
ATOM 4019 N N . ASP A 1 524 ? -10.708 -3.995 60.485 1.00 18.87 524 ASP A N 1
ATOM 4020 C CA . ASP A 1 524 ? -11.081 -3.553 59.130 1.00 19.33 524 ASP A CA 1
ATOM 4021 C C . ASP A 1 524 ? -10.140 -2.487 58.551 1.00 18.49 524 ASP A C 1
ATOM 4022 O O . ASP A 1 524 ? -10.559 -1.622 57.778 1.00 18.19 524 ASP A O 1
ATOM 4027 N N . ILE A 1 525 ? -8.865 -2.574 58.930 1.00 18.06 525 ILE A N 1
ATOM 4028 C CA . ILE A 1 525 ? -7.802 -1.829 58.276 1.00 17.53 525 ILE A CA 1
ATOM 4029 C C . ILE A 1 525 ? -7.346 -2.708 57.108 1.00 16.91 525 ILE A C 1
ATOM 4030 O O . ILE A 1 525 ? -6.822 -3.803 57.330 1.00 17.19 525 ILE A O 1
ATOM 4035 N N . PRO A 1 526 ? -7.535 -2.236 55.865 1.00 16.04 526 PRO A N 1
ATOM 4036 C CA . PRO A 1 526 ? -7.162 -3.053 54.720 1.00 15.93 526 PRO A CA 1
ATOM 4037 C C . PRO A 1 526 ? -5.663 -3.020 54.449 1.00 15.67 526 PRO A C 1
ATOM 4038 O O . PRO A 1 526 ? -4.975 -2.059 54.836 1.00 15.81 526 PRO A O 1
ATOM 4042 N N . ALA A 1 527 ? -5.160 -4.070 53.811 1.00 15.44 527 ALA A N 1
ATOM 4043 C CA . ALA A 1 527 ? -3.815 -4.056 53.253 1.00 15.32 527 ALA A CA 1
ATOM 4044 C C . ALA A 1 527 ? -3.855 -3.237 51.961 1.00 15.11 527 ALA A C 1
ATOM 4045 O O . ALA A 1 527 ? -4.490 -3.633 51.002 1.00 14.89 527 ALA A O 1
ATOM 4047 N N . VAL A 1 528 ? -3.190 -2.085 51.969 1.00 14.92 528 VAL A N 1
ATOM 4048 C CA . VAL A 1 528 ? -3.129 -1.175 50.822 1.00 14.33 528 VAL A CA 1
ATOM 4049 C C . VAL A 1 528 ? -1.861 -1.457 50.017 1.00 14.19 528 VAL A C 1
ATOM 4050 O O . VAL A 1 528 ? -0.762 -1.560 50.589 1.00 14.41 528 VAL A O 1
ATOM 4054 N N . CYS A 1 529 ? -2.009 -1.533 48.693 1.00 13.67 529 CYS A N 1
ATOM 4055 C CA . CYS A 1 529 ? -0.942 -1.944 47.780 1.00 13.72 529 CYS A CA 1
ATOM 4056 C C . CYS A 1 529 ? -0.254 -0.748 47.103 1.00 13.92 529 CYS A C 1
ATOM 4057 O O . CYS A 1 529 ? -0.931 0.103 46.526 1.00 13.65 529 CYS A O 1
ATOM 4060 N N . CYS A 1 530 ? 1.080 -0.705 47.203 1.00 13.98 530 CYS A N 1
ATOM 4061 C CA . CYS A 1 530 ? 1.945 0.273 46.529 1.00 14.21 530 CYS A CA 1
ATOM 4062 C C . CYS A 1 530 ? 2.709 -0.394 45.401 1.00 13.77 530 CYS A C 1
ATOM 4063 O O . CYS A 1 530 ? 3.130 -1.547 45.533 1.00 13.38 530 CYS A O 1
ATOM 4066 N N . ASP A 1 531 ? 2.920 0.333 44.306 1.00 13.18 531 ASP A N 1
ATOM 4067 C CA . ASP A 1 531 ? 3.660 -0.200 43.166 1.00 13.59 531 ASP A CA 1
ATOM 4068 C C . ASP A 1 531 ? 4.336 0.913 42.374 1.00 13.54 531 ASP A C 1
ATOM 4069 O O . ASP A 1 531 ? 3.713 1.941 42.143 1.00 12.65 531 ASP A O 1
ATOM 4074 N N . ASP A 1 532 ? 5.591 0.706 41.952 1.00 14.36 532 ASP A N 1
ATOM 4075 C CA . ASP A 1 532 ? 6.190 1.554 40.898 1.00 15.28 532 ASP A CA 1
ATOM 4076 C C . ASP A 1 532 ? 5.359 1.385 39.620 1.00 14.62 532 ASP A C 1
ATOM 4077 O O . ASP A 1 532 ? 4.710 0.348 39.451 1.00 13.99 532 ASP A O 1
ATOM 4082 N N . GLY A 1 533 ? 5.350 2.364 38.717 1.00 13.93 533 GLY A N 1
ATOM 4083 C CA . GLY A 1 533 ? 6.041 3.652 38.856 1.00 13.99 533 GLY A CA 1
ATOM 4084 C C . GLY A 1 533 ? 5.372 4.694 37.972 1.00 14.11 533 GLY A C 1
ATOM 4085 O O . GLY A 1 533 ? 4.307 4.438 37.414 1.00 13.07 533 GLY A O 1
ATOM 4086 N N . PRO A 1 534 ? 5.999 5.870 37.827 1.00 14.52 534 PRO A N 1
ATOM 4087 C CA . PRO A 1 534 ? 5.419 6.965 37.051 1.00 14.95 534 PRO A CA 1
ATOM 4088 C C . PRO A 1 534 ? 4.996 6.580 35.634 1.00 15.02 534 PRO A C 1
ATOM 4089 O O . PRO A 1 534 ? 3.961 7.056 35.157 1.00 16.33 534 PRO A O 1
ATOM 4093 N N . SER A 1 535 ? 5.763 5.704 34.990 1.00 14.41 535 SER A N 1
ATOM 4094 C CA . SER A 1 535 ? 5.521 5.315 33.596 1.00 14.95 535 SER A CA 1
ATOM 4095 C C . SER A 1 535 ? 4.701 4.028 33.415 1.00 14.53 535 SER A C 1
ATOM 4096 O O . SER A 1 535 ? 4.615 3.516 32.300 1.00 15.24 535 SER A O 1
ATOM 4099 N N . GLY A 1 536 ? 4.124 3.499 34.493 1.00 14.02 536 GLY A N 1
ATOM 4100 C CA . GLY A 1 536 ? 3.303 2.294 34.422 1.00 13.47 536 GLY A CA 1
ATOM 4101 C C . GLY A 1 536 ? 3.615 1.308 35.532 1.00 13.40 536 GLY A C 1
ATOM 4102 O O . GLY A 1 536 ? 4.640 1.411 36.205 1.00 12.60 536 GLY A O 1
ATOM 4103 N N . MET A 1 537 ? 2.717 0.349 35.716 1.00 13.10 537 MET A N 1
ATOM 4104 C CA . MET A 1 537 ? 2.848 -0.623 36.793 1.00 13.50 537 MET A CA 1
ATOM 4105 C C . MET A 1 537 ? 3.949 -1.645 36.550 1.00 13.36 537 MET A C 1
ATOM 4106 O O . MET A 1 537 ? 3.950 -2.356 35.541 1.00 13.18 537 MET A O 1
ATOM 4111 N N . ARG A 1 538 ? 4.873 -1.694 37.501 1.00 13.61 538 ARG A N 1
ATOM 4112 C CA . ARG A 1 538 ? 5.949 -2.659 37.536 1.00 14.14 538 ARG A CA 1
ATOM 4113 C C . ARG A 1 538 ? 5.453 -3.869 38.302 1.00 14.39 538 ARG A C 1
ATOM 4114 O O . ARG A 1 538 ? 5.276 -3.809 39.514 1.00 14.13 538 ARG A O 1
ATOM 4122 N N . LEU A 1 539 ? 5.256 -4.974 37.603 1.00 15.18 539 LEU A N 1
ATOM 4123 C CA . LEU A 1 539 ? 4.745 -6.186 38.238 1.00 15.74 539 LEU A CA 1
ATOM 4124 C C . LEU A 1 539 ? 5.813 -7.270 38.118 1.00 16.46 539 LEU A C 1
ATOM 4125 O O . LEU A 1 539 ? 5.989 -7.864 37.056 1.00 17.27 539 LEU A O 1
ATOM 4130 N N . ASP A 1 540 ? 6.526 -7.518 39.215 1.00 17.03 540 ASP A N 1
ATOM 4131 C CA . ASP A 1 540 ? 7.691 -8.427 39.218 1.00 17.59 540 ASP A CA 1
ATOM 4132 C C . ASP A 1 540 ? 7.305 -9.899 39.088 1.00 18.25 540 ASP A C 1
ATOM 4133 O O . ASP A 1 540 ? 8.172 -10.770 38.977 1.00 18.63 540 ASP A O 1
ATOM 4138 N N . SER A 1 541 ? 6.003 -10.167 39.099 1.00 17.71 541 SER A N 1
ATOM 4139 C CA . SER A 1 541 ? 5.448 -11.449 38.685 1.00 18.10 541 SER A CA 1
ATOM 4140 C C . SER A 1 541 ? 5.654 -11.768 37.203 1.00 18.54 541 SER A C 1
ATOM 4141 O O . SER A 1 541 ? 5.440 -12.909 36.808 1.00 19.34 541 SER A O 1
ATOM 4144 N N . GLY A 1 542 ? 6.022 -10.767 36.394 1.00 18.01 542 GLY A N 1
ATOM 4145 C CA . GLY A 1 542 ? 6.057 -10.889 34.944 1.00 18.10 542 GLY A CA 1
ATOM 4146 C C . GLY A 1 542 ? 4.780 -10.423 34.257 1.00 18.02 542 GLY A C 1
ATOM 4147 O O . GLY A 1 542 ? 4.728 -10.375 33.025 1.00 18.48 542 GLY A O 1
ATOM 4148 N N . ALA A 1 543 ? 3.750 -10.066 35.028 1.00 17.53 543 ALA A N 1
ATOM 4149 C CA . ALA A 1 543 ? 2.470 -9.652 34.454 1.00 17.20 543 ALA A CA 1
ATOM 4150 C C . ALA A 1 543 ? 2.652 -8.350 33.687 1.00 17.03 543 ALA A C 1
ATOM 4151 O O . ALA A 1 543 ? 3.443 -7.495 34.090 1.00 16.64 543 ALA A O 1
ATOM 4153 N N . THR A 1 544 ? 1.929 -8.210 32.585 1.00 16.58 544 THR A N 1
ATOM 4154 C CA . THR A 1 544 ? 2.073 -7.044 31.725 1.00 16.63 544 THR A CA 1
ATOM 4155 C C . THR A 1 544 ? 1.161 -5.903 32.170 1.00 15.99 544 THR A C 1
ATOM 4156 O O . THR A 1 544 ? 0.112 -6.124 32.775 1.00 16.08 544 THR A O 1
ATOM 4160 N N . ALA A 1 545 ? 1.579 -4.685 31.844 1.00 15.46 545 ALA A N 1
ATOM 4161 C CA . ALA A 1 545 ? 0.801 -3.471 32.099 1.00 15.27 545 ALA A CA 1
ATOM 4162 C C . ALA A 1 545 ? 1.161 -2.428 31.043 1.00 14.58 545 ALA A C 1
ATOM 4163 O O . ALA A 1 545 ? 2.057 -2.648 30.223 1.00 14.81 545 ALA A O 1
ATOM 4165 N N . PHE A 1 546 ? 0.472 -1.300 31.066 1.00 13.92 546 PHE A N 1
ATOM 4166 C CA . PHE A 1 546 ? 0.668 -0.260 30.063 1.00 13.40 546 PHE A CA 1
ATOM 4167 C C . PHE A 1 546 ? 1.943 0.537 30.366 1.00 13.15 546 PHE A C 1
ATOM 4168 O O . PHE A 1 546 ? 2.058 1.125 31.437 1.00 13.58 546 PHE A O 1
ATOM 4176 N N . SER A 1 547 ? 2.873 0.575 29.415 1.00 12.86 547 SER A N 1
ATOM 4177 C CA . SER A 1 547 ? 4.102 1.364 29.537 1.00 12.92 547 SER A CA 1
ATOM 4178 C C . SER A 1 547 ? 3.877 2.706 28.844 1.00 12.85 547 SER A C 1
ATOM 4179 O O . SER A 1 547 ? 3.687 2.763 27.624 1.00 12.43 547 SER A O 1
ATOM 4182 N N . MET A 1 548 ? 3.880 3.771 29.639 1.00 13.10 548 MET A N 1
ATOM 4183 C CA . MET A 1 548 ? 3.554 5.123 29.186 1.00 13.44 548 MET A CA 1
ATOM 4184 C C . MET A 1 548 ? 4.837 5.936 28.958 1.00 13.72 548 MET A C 1
ATOM 4185 O O . MET A 1 548 ? 5.910 5.507 29.361 1.00 14.05 548 MET A O 1
ATOM 4190 N N . PRO A 1 549 ? 4.736 7.113 28.306 1.00 13.72 549 PRO A N 1
ATOM 4191 C CA . PRO A 1 549 ? 5.936 7.939 28.088 1.00 13.95 549 PRO A CA 1
ATOM 4192 C C . PRO A 1 549 ? 6.641 8.401 29.366 1.00 14.18 549 PRO A C 1
ATOM 4193 O O . PRO A 1 549 ? 6.016 8.442 30.438 1.00 14.10 549 PRO A O 1
ATOM 4197 N N . ASN A 1 550 ? 7.928 8.746 29.247 1.00 14.20 550 ASN A N 1
ATOM 4198 C CA . ASN A 1 550 ? 8.710 9.166 30.406 1.00 14.51 550 ASN A CA 1
ATOM 4199 C C . ASN A 1 550 ? 8.255 10.545 30.884 1.00 14.17 550 ASN A C 1
ATOM 4200 O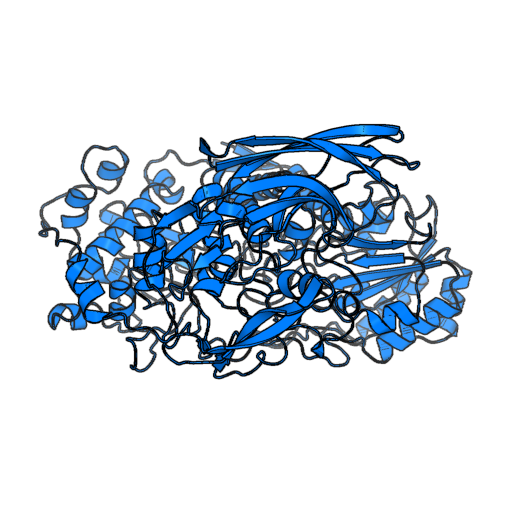 O . ASN A 1 550 ? 7.539 11.254 30.176 1.00 13.57 550 ASN A O 1
ATOM 4205 N N . GLY A 1 551 ? 8.645 10.886 32.104 1.00 14.15 551 GLY A N 1
ATOM 4206 C CA . GLY A 1 551 ? 8.223 12.129 32.752 1.00 14.06 551 GLY A CA 1
ATOM 4207 C C . GLY A 1 551 ? 8.551 13.389 31.975 1.00 13.94 551 GLY A C 1
ATOM 4208 O O . GLY A 1 551 ? 7.724 14.307 31.891 1.00 13.78 551 GLY A O 1
ATOM 4209 N N . THR A 1 552 ? 9.743 13.444 31.394 1.00 13.87 552 THR A N 1
ATOM 4210 C CA . THR A 1 552 ? 10.158 14.650 30.673 1.00 14.54 552 THR A CA 1
ATOM 4211 C C . THR A 1 552 ? 9.331 14.864 29.405 1.00 14.39 552 THR A C 1
ATOM 4212 O O . THR A 1 552 ? 9.005 16.000 29.061 1.00 13.26 552 THR A O 1
ATOM 4216 N N . MET A 1 553 ? 8.964 13.771 28.739 1.00 14.29 553 MET A N 1
ATOM 4217 C CA . MET A 1 553 ? 8.044 13.842 27.611 1.00 14.77 553 MET A CA 1
ATOM 4218 C C . MET A 1 553 ? 6.672 14.382 28.038 1.00 14.59 553 MET A C 1
ATOM 4219 O O . MET A 1 553 ? 6.102 15.209 27.342 1.00 13.62 553 MET A O 1
ATOM 4224 N N . LEU A 1 554 ? 6.144 13.897 29.165 1.00 14.88 554 LEU A N 1
ATOM 4225 C CA . LEU A 1 554 ? 4.861 14.397 29.680 1.00 15.61 554 LEU A CA 1
ATOM 4226 C C . LEU A 1 554 ? 4.903 15.903 29.874 1.00 14.87 554 LEU A C 1
ATOM 4227 O O . LEU A 1 554 ? 4.015 16.614 29.410 1.00 14.60 554 LEU A O 1
ATOM 4232 N N . ALA A 1 555 ? 5.941 16.373 30.564 1.00 14.54 555 ALA A N 1
ATOM 4233 C CA . ALA A 1 555 ? 6.071 17.802 30.876 1.00 14.24 555 ALA A CA 1
ATOM 4234 C C . ALA A 1 555 ? 6.285 18.650 29.617 1.00 14.05 555 ALA A C 1
ATOM 4235 O O . ALA A 1 555 ? 5.785 19.780 29.539 1.00 13.76 555 ALA A O 1
ATOM 4237 N N . SER A 1 556 ? 6.999 18.095 28.630 1.00 13.50 556 SER A N 1
ATOM 4238 C CA . SER A 1 556 ? 7.225 18.779 27.349 1.00 13.36 556 SER A CA 1
ATOM 4239 C C . SER A 1 556 ? 5.946 19.072 26.544 1.00 13.10 556 SER A C 1
ATOM 4240 O O . SER A 1 556 ? 5.964 19.931 25.662 1.00 12.85 556 SER A O 1
ATOM 4243 N N . THR A 1 557 ? 4.846 18.381 26.842 1.00 12.80 557 THR A N 1
ATOM 4244 C CA . THR A 1 557 ? 3.561 18.701 26.229 1.00 13.23 557 THR A CA 1
ATOM 4245 C C . THR A 1 557 ? 3.057 20.093 26.572 1.00 13.83 557 THR A C 1
ATOM 4246 O O . THR A 1 557 ? 2.310 20.663 25.794 1.00 14.63 557 THR A O 1
ATOM 4250 N N . PHE A 1 558 ? 3.427 20.613 27.744 1.00 14.11 558 PHE A N 1
ATOM 4251 C CA . PHE A 1 558 ? 2.832 21.832 28.281 1.00 14.65 558 PHE A CA 1
ATOM 4252 C C . PHE A 1 558 ? 1.294 21.757 28.239 1.00 14.52 558 PHE A C 1
ATOM 4253 O O . PHE A 1 558 ? 0.623 22.757 27.987 1.00 14.70 558 PHE A O 1
ATOM 4261 N N . ASN A 1 559 ? 0.742 20.570 28.496 1.00 14.20 559 ASN A N 1
ATOM 4262 C CA . ASN A 1 559 ? -0.686 20.314 28.323 1.00 14.57 559 ASN A CA 1
ATOM 4263 C C . ASN A 1 559 ? -1.204 19.414 29.443 1.00 14.94 559 ASN A C 1
ATOM 4264 O O . ASN A 1 559 ? -1.329 18.189 29.266 1.00 14.75 559 ASN A O 1
ATOM 4269 N N . PRO A 1 560 ? -1.533 20.017 30.599 1.00 15.16 560 PRO A N 1
ATOM 4270 C CA . PRO A 1 560 ? -2.069 19.242 31.717 1.00 15.70 560 PRO A CA 1
ATOM 4271 C C . PRO A 1 560 ? -3.280 18.381 31.353 1.00 16.73 560 PRO A C 1
ATOM 4272 O O . PRO A 1 560 ? -3.419 17.292 31.902 1.00 16.60 560 PRO A O 1
ATOM 4276 N N . ASP A 1 561 ? -4.127 18.838 30.426 1.00 17.59 561 ASP A N 1
ATOM 4277 C CA . ASP A 1 561 ? -5.333 18.087 30.063 1.00 18.88 561 ASP A CA 1
ATOM 4278 C C . ASP A 1 561 ? -5.045 16.740 29.369 1.00 17.67 561 ASP A C 1
ATOM 4279 O O . ASP A 1 561 ? -5.694 15.743 29.689 1.00 17.02 561 ASP A O 1
ATOM 4284 N N . VAL A 1 562 ? -4.093 16.706 28.441 1.00 17.17 562 VAL A N 1
ATOM 4285 C CA . VAL A 1 562 ? -3.746 15.447 27.756 1.00 17.32 562 VAL A CA 1
ATOM 4286 C C . VAL A 1 562 ? -3.083 14.447 28.728 1.00 16.69 562 VAL A C 1
ATOM 4287 O O . VAL A 1 562 ? -3.288 13.238 28.613 1.00 16.09 562 VAL A O 1
ATOM 4291 N N . ILE A 1 563 ? -2.329 14.973 29.696 1.00 15.94 563 ILE A N 1
ATOM 4292 C CA . ILE A 1 563 ? -1.691 14.171 30.750 1.00 15.78 563 ILE A CA 1
ATOM 4293 C C . ILE A 1 563 ? -2.771 13.578 31.651 1.00 15.54 563 ILE A C 1
ATOM 4294 O O . ILE A 1 563 ? -2.775 12.375 31.914 1.00 14.73 563 ILE A O 1
ATOM 4299 N N . GLU A 1 564 ? -3.693 14.431 32.111 1.00 15.41 564 GLU A N 1
ATOM 4300 C CA . GLU A 1 564 ? -4.784 14.008 32.985 1.00 16.16 564 GLU A CA 1
ATOM 4301 C C . GLU A 1 564 ? -5.625 12.929 32.321 1.00 15.92 564 GLU A C 1
ATOM 4302 O O . GLU A 1 564 ? -5.964 11.936 32.958 1.00 15.22 564 GLU A O 1
ATOM 4308 N N . ARG A 1 565 ? -5.939 13.121 31.042 1.00 16.03 565 ARG A N 1
ATOM 4309 C CA . ARG A 1 565 ? -6.713 12.128 30.285 1.00 16.78 565 ARG A CA 1
ATOM 4310 C C . ARG A 1 565 ? -6.034 10.756 30.287 1.00 15.37 565 ARG A C 1
ATOM 4311 O O . ARG A 1 565 ? -6.680 9.749 30.592 1.00 14.36 565 ARG A O 1
ATOM 4319 N N . MET A 1 566 ? -4.732 10.715 29.997 1.00 14.34 566 MET A N 1
ATOM 4320 C CA . MET A 1 566 ? -4.006 9.432 29.958 1.00 13.70 566 MET A CA 1
ATOM 4321 C C . MET A 1 566 ? -4.030 8.729 31.318 1.00 13.39 566 MET A C 1
ATOM 4322 O O . MET A 1 566 ? -4.346 7.538 31.401 1.00 12.76 566 MET A O 1
ATOM 4327 N N . TYR A 1 567 ? -3.712 9.466 32.382 1.00 12.49 567 TYR A N 1
ATOM 4328 C CA . TYR A 1 567 ? -3.697 8.876 33.726 1.00 12.69 567 TYR A CA 1
ATOM 4329 C C . TYR A 1 567 ? -5.081 8.498 34.273 1.00 12.41 567 TYR A C 1
ATOM 4330 O O . TYR A 1 567 ? -5.169 7.706 35.207 1.00 12.53 567 TYR A O 1
ATOM 4339 N N . GLY A 1 568 ? -6.149 9.037 33.684 1.00 12.33 568 GLY A N 1
ATOM 4340 C CA . GLY A 1 568 ? -7.515 8.550 33.936 1.00 12.37 568 GLY A CA 1
ATOM 4341 C C . GLY A 1 568 ? -7.724 7.091 33.562 1.00 12.36 568 GLY A C 1
ATOM 4342 O O . GLY A 1 568 ? -8.458 6.366 34.247 1.00 12.76 568 GLY A O 1
ATOM 4343 N N . PHE A 1 569 ? -7.072 6.647 32.495 1.00 12.56 569 PHE A N 1
ATOM 4344 C CA . PHE A 1 569 ? -7.053 5.216 32.146 1.00 13.09 569 PHE A CA 1
ATOM 4345 C C . PHE A 1 569 ? -6.217 4.402 33.126 1.00 12.73 569 PHE A C 1
ATOM 4346 O O . PHE A 1 569 ? -6.626 3.317 33.556 1.00 12.22 569 PHE A O 1
ATOM 4354 N N . THR A 1 570 ? -5.052 4.933 33.485 1.00 12.58 570 THR A N 1
ATOM 4355 C CA . THR A 1 570 ? -4.203 4.316 34.501 1.00 12.66 570 THR A CA 1
ATOM 4356 C C . THR A 1 570 ? -4.952 4.131 35.812 1.00 12.68 570 THR A C 1
ATOM 4357 O O . THR A 1 570 ? -4.772 3.115 36.478 1.00 12.87 570 THR A O 1
ATOM 4361 N N . SER A 1 571 ? -5.798 5.106 36.167 1.00 12.86 571 SER A N 1
ATOM 4362 C CA . SER A 1 571 ? -6.679 5.005 37.338 1.00 13.00 571 SER A CA 1
ATOM 4363 C C . SER A 1 571 ? -7.496 3.705 37.338 1.00 13.14 571 SER A C 1
ATOM 4364 O O . SER A 1 571 ? -7.573 3.021 38.358 1.00 13.02 571 SER A O 1
ATOM 4367 N N . LEU A 1 572 ? -8.082 3.372 36.195 1.00 13.52 572 LEU A N 1
ATOM 4368 C CA . LEU A 1 572 ? -8.852 2.119 36.047 1.00 14.50 572 LEU A CA 1
ATOM 4369 C C . LEU A 1 572 ? -7.968 0.881 35.990 1.00 14.18 572 LEU A C 1
ATOM 4370 O O . LEU A 1 572 ? -8.330 -0.166 36.526 1.00 13.75 572 LEU A O 1
ATOM 4375 N N . GLU A 1 573 ? -6.831 0.997 35.314 1.00 13.86 573 GLU A N 1
ATOM 4376 C CA . GLU A 1 573 ? -5.880 -0.117 35.217 1.00 14.16 573 GLU A CA 1
ATOM 4377 C C . GLU A 1 573 ? -5.345 -0.533 36.582 1.00 13.70 573 GLU A C 1
ATOM 4378 O O . GLU A 1 573 ? -5.140 -1.726 36.847 1.00 14.05 573 GLU A O 1
ATOM 4384 N N . MET A 1 574 ? -5.115 0.452 37.444 1.00 13.38 574 MET A N 1
ATOM 4385 C CA . MET A 1 574 ? -4.675 0.197 38.808 1.00 13.38 574 MET A CA 1
ATOM 4386 C C . MET A 1 574 ? -5.722 -0.588 39.585 1.00 13.49 574 MET A C 1
ATOM 4387 O O . MET A 1 574 ? -5.394 -1.596 40.222 1.00 13.62 574 MET A O 1
ATOM 4392 N N . ILE A 1 575 ? -6.971 -0.137 39.506 1.00 13.14 575 ILE A N 1
ATOM 4393 C CA . ILE A 1 575 ? -8.095 -0.835 40.144 1.00 13.46 575 ILE A CA 1
ATOM 4394 C C . ILE A 1 575 ? -8.178 -2.279 39.647 1.00 13.61 575 ILE A C 1
ATOM 4395 O O . ILE A 1 575 ? -8.348 -3.197 40.451 1.00 13.41 575 ILE A O 1
ATOM 4400 N N . TYR A 1 576 ? -8.031 -2.478 38.338 1.00 13.94 576 TYR A N 1
ATOM 4401 C CA . TYR A 1 576 ? -8.019 -3.832 37.763 1.00 14.82 576 TYR A CA 1
ATOM 4402 C C . TYR A 1 576 ? -6.964 -4.743 38.397 1.00 14.93 576 TYR A C 1
ATOM 4403 O O . TYR A 1 576 ? -7.227 -5.929 38.601 1.00 14.24 576 TYR A O 1
ATOM 4412 N N . ASN A 1 577 ? -5.787 -4.183 38.686 1.00 14.40 577 ASN A N 1
ATOM 4413 C CA . ASN A 1 577 ? -4.673 -4.907 39.316 1.00 14.69 577 ASN A CA 1
ATOM 4414 C C . ASN A 1 577 ? -4.660 -4.841 40.851 1.00 14.54 577 ASN A C 1
ATOM 4415 O O . ASN A 1 577 ? -3.748 -5.386 41.478 1.00 14.75 577 ASN A O 1
ATOM 4420 N N . LYS A 1 578 ? -5.661 -4.180 41.445 1.00 14.54 578 LYS A N 1
ATOM 4421 C CA . LYS A 1 578 ? -5.744 -3.925 42.885 1.00 14.80 578 LYS A CA 1
ATOM 4422 C C . LYS A 1 578 ? -4.462 -3.288 43.436 1.00 14.40 578 LYS A C 1
ATOM 4423 O O . LYS A 1 578 ? -3.886 -3.737 44.429 1.00 13.73 578 LYS A O 1
ATOM 4429 N N . VAL A 1 579 ? -4.038 -2.229 42.757 1.00 13.85 579 VAL A N 1
ATOM 4430 C CA . VAL A 1 579 ? -2.953 -1.376 43.205 1.00 13.90 579 VAL A CA 1
ATOM 4431 C C . VAL A 1 579 ? -3.585 -0.038 43.560 1.00 13.82 579 VAL A C 1
ATOM 4432 O O . VAL A 1 579 ? -4.219 0.580 42.720 1.00 13.93 579 VAL A O 1
ATOM 4436 N N . GLU A 1 580 ? -3.408 0.404 44.798 1.00 13.67 580 GLU A N 1
ATOM 4437 C CA . GLU A 1 580 ? -4.013 1.657 45.276 1.00 13.94 580 GLU A CA 1
ATOM 4438 C C . GLU A 1 580 ? -3.085 2.862 45.132 1.00 14.05 580 GLU A C 1
ATOM 4439 O O . GLU A 1 580 ? -3.561 3.982 44.900 1.00 14.31 580 GLU A O 1
ATOM 4445 N N . CYS A 1 581 ? -1.776 2.644 45.270 1.00 13.92 581 CYS A N 1
ATOM 4446 C CA . CYS A 1 581 ? -0.794 3.743 45.273 1.00 14.71 581 CYS A CA 1
ATOM 4447 C C . CYS A 1 581 ? 0.291 3.521 44.238 1.00 14.15 581 CYS A C 1
ATOM 4448 O O . CYS A 1 581 ? 1.154 2.653 44.419 1.00 14.46 581 CYS A O 1
ATOM 4451 N N . LEU A 1 582 ? 0.256 4.305 43.155 1.00 13.74 582 LEU A N 1
ATOM 4452 C CA . LEU A 1 582 ? 1.323 4.300 42.161 1.00 13.80 582 LEU A CA 1
ATOM 4453 C C . LEU A 1 582 ? 2.446 5.208 42.675 1.00 13.63 582 LEU A C 1
ATOM 4454 O O . LEU A 1 582 ? 2.186 6.339 43.093 1.00 13.20 582 LEU A O 1
ATOM 4459 N N . LEU A 1 583 ? 3.686 4.723 42.639 1.00 13.32 583 LEU A N 1
ATOM 4460 C CA . LEU A 1 583 ? 4.821 5.461 43.202 1.00 13.79 583 LEU A CA 1
ATOM 4461 C C . LEU A 1 583 ? 5.347 6.510 42.225 1.00 14.14 583 LEU A C 1
ATOM 4462 O O . LEU A 1 583 ? 6.433 6.394 41.668 1.00 14.78 583 LEU A O 1
ATOM 4467 N N . GLY A 1 584 ? 4.526 7.531 42.029 1.00 14.46 584 GLY A N 1
ATOM 4468 C CA . GLY A 1 584 ? 4.842 8.711 41.217 1.00 14.59 584 GLY A CA 1
ATOM 4469 C C . GLY A 1 584 ? 3.703 9.704 41.411 1.00 14.25 584 GLY A C 1
ATOM 4470 O O . GLY A 1 584 ? 2.654 9.311 41.932 1.00 13.80 584 GLY A O 1
ATOM 4471 N N . PRO A 1 585 ? 3.855 10.968 41.004 1.00 14.00 585 PRO A N 1
ATOM 4472 C CA . PRO A 1 585 ? 4.929 11.456 40.145 1.00 14.19 585 PRO A CA 1
ATOM 4473 C C . PRO A 1 585 ? 6.300 11.630 40.815 1.00 13.65 585 PRO A C 1
ATOM 4474 O O . PRO A 1 585 ? 6.389 12.110 41.952 1.00 13.42 585 PRO A O 1
ATOM 4478 N N . GLY A 1 586 ? 7.351 11.227 40.100 1.00 13.82 586 GLY A N 1
ATOM 4479 C CA . GLY A 1 586 ? 8.705 11.692 40.383 1.00 13.61 586 GLY A CA 1
ATOM 4480 C C . GLY A 1 586 ? 8.774 13.137 39.938 1.00 13.95 586 GLY A C 1
ATOM 4481 O O . GLY A 1 586 ? 8.394 13.468 38.805 1.00 14.62 586 GLY A O 1
ATOM 4482 N N . MET A 1 587 ? 9.239 14.014 40.814 1.00 13.96 587 MET A N 1
ATOM 4483 C CA . MET A 1 587 ? 9.152 15.446 40.538 1.00 13.95 587 MET A CA 1
ATOM 4484 C C . MET A 1 587 ? 10.246 16.279 41.200 1.00 13.58 587 MET A C 1
ATOM 4485 O O . MET A 1 587 ? 10.027 17.440 41.557 1.00 13.30 587 MET A O 1
ATOM 4490 N N . ASN A 1 588 ? 11.441 15.702 41.324 1.00 13.34 588 ASN A N 1
ATOM 4491 C CA . ASN A 1 588 ? 12.606 16.475 41.740 1.00 13.14 588 ASN A CA 1
ATOM 4492 C C . ASN A 1 588 ? 12.998 17.413 40.617 1.00 13.09 588 ASN A C 1
ATOM 4493 O O . ASN A 1 588 ? 12.895 17.069 39.436 1.00 12.86 588 ASN A O 1
ATOM 4498 N N . ILE A 1 589 ? 13.414 18.614 40.994 1.00 12.88 589 ILE A N 1
ATOM 4499 C CA . ILE A 1 589 ? 13.850 19.626 40.027 1.00 13.09 589 ILE A CA 1
ATOM 4500 C C . ILE A 1 589 ? 15.049 19.140 39.194 1.00 13.24 589 ILE A C 1
ATOM 4501 O O . ILE A 1 589 ? 15.927 18.428 39.703 1.00 12.88 589 ILE A O 1
ATOM 4506 N N . HIS A 1 590 ? 15.061 19.512 37.912 1.00 13.68 590 HIS A N 1
ATOM 4507 C CA . HIS A 1 590 ? 16.226 19.314 37.050 1.00 14.01 590 HIS A CA 1
ATOM 4508 C C . HIS A 1 590 ? 17.264 20.389 37.400 1.00 14.55 590 HIS A C 1
ATOM 4509 O O . HIS A 1 590 ? 17.338 21.429 36.741 1.00 15.44 590 HIS A O 1
ATOM 4516 N N . ARG A 1 591 ? 18.036 20.141 38.450 1.00 14.81 591 ARG A N 1
ATOM 4517 C CA . ARG A 1 591 ? 19.086 21.078 38.895 1.00 15.05 591 ARG A CA 1
ATOM 4518 C C . ARG A 1 591 ? 20.275 21.096 37.940 1.00 15.36 591 ARG A C 1
ATOM 4519 O O . ARG A 1 591 ? 20.858 22.156 37.681 1.00 14.95 591 ARG A O 1
ATOM 4527 N N . ASN A 1 592 ? 20.642 19.924 37.425 1.00 15.80 592 ASN A N 1
ATOM 4528 C CA . ASN A 1 592 ? 21.775 19.794 36.514 1.00 16.62 592 ASN A CA 1
ATOM 4529 C C . ASN A 1 592 ? 21.439 18.810 35.384 1.00 17.07 592 ASN A C 1
ATOM 4530 O O . ASN A 1 592 ? 20.752 17.818 35.634 1.00 16.55 592 ASN A O 1
ATOM 4535 N N . PRO A 1 593 ? 21.914 19.081 34.142 1.00 18.09 593 PRO A N 1
ATOM 4536 C CA . PRO A 1 593 ? 21.614 18.140 33.043 1.00 19.48 593 PRO A CA 1
ATOM 4537 C C . PRO A 1 593 ? 22.187 16.726 33.193 1.00 20.44 593 PRO A C 1
ATOM 4538 O O . PRO A 1 593 ? 21.697 15.813 32.532 1.00 22.66 593 PRO A O 1
ATOM 4542 N N . LEU A 1 594 ? 23.214 16.541 34.018 1.00 21.16 594 LEU A N 1
ATOM 4543 C CA . LEU A 1 594 ? 23.875 15.233 34.132 1.00 21.77 594 LEU A CA 1
ATOM 4544 C C . LEU A 1 594 ? 23.216 14.256 35.121 1.00 21.40 594 LEU A C 1
ATOM 4545 O O . LEU A 1 594 ? 23.633 13.099 35.194 1.00 22.12 594 LEU A O 1
ATOM 4550 N N . ASN A 1 595 ? 22.187 14.688 35.857 1.00 21.00 595 ASN A N 1
ATOM 4551 C CA . ASN A 1 595 ? 21.494 13.797 36.794 1.00 20.56 595 ASN A CA 1
ATOM 4552 C C . ASN A 1 595 ? 20.829 12.598 36.104 1.00 20.37 595 ASN A C 1
ATOM 4553 O O . ASN A 1 595 ? 20.043 12.764 35.179 1.00 19.44 595 ASN A O 1
ATOM 4558 N N . GLY A 1 596 ? 21.138 11.396 36.588 1.00 19.92 596 GLY A N 1
ATOM 4559 C CA . GLY A 1 596 ? 20.696 10.162 35.938 1.00 19.32 596 GLY A CA 1
ATOM 4560 C C . GLY A 1 596 ? 19.197 9.968 35.828 1.00 18.73 596 GLY A C 1
ATOM 4561 O O . GLY A 1 596 ? 18.732 9.384 34.857 1.00 18.43 596 GLY A O 1
ATOM 4562 N N . ARG A 1 597 ? 18.439 10.445 36.816 1.00 18.28 597 ARG A N 1
ATOM 4563 C CA . ARG A 1 597 ? 16.984 10.229 36.855 1.00 18.54 597 ARG A CA 1
ATOM 4564 C C . ARG A 1 597 ? 16.146 11.373 36.288 1.00 17.57 597 ARG A C 1
ATOM 4565 O O . ARG A 1 597 ? 14.926 11.347 36.443 1.00 16.76 597 ARG A O 1
ATOM 4573 N N . ASN A 1 598 ? 16.768 12.346 35.625 1.00 17.10 598 ASN A N 1
ATOM 4574 C CA . ASN A 1 598 ? 16.003 13.449 35.014 1.00 17.08 598 ASN A CA 1
ATOM 4575 C C . ASN A 1 598 ? 14.863 12.968 34.118 1.00 16.65 598 ASN A C 1
ATOM 4576 O O . ASN A 1 598 ? 13.796 13.597 34.099 1.00 15.99 598 ASN A O 1
ATOM 4581 N N . PHE A 1 599 ? 15.077 11.853 33.412 1.00 16.48 599 PHE A N 1
ATOM 4582 C CA . PHE A 1 599 ? 14.059 11.248 32.539 1.00 16.87 599 PHE A CA 1
ATOM 4583 C C . PHE A 1 599 ? 12.688 11.053 33.197 1.00 16.94 599 PHE A C 1
ATOM 4584 O O . PHE A 1 599 ? 11.675 11.190 32.525 1.00 16.84 599 PHE A O 1
ATOM 4592 N N . GLU A 1 600 ? 12.640 10.704 34.484 1.00 17.28 600 GLU A N 1
ATOM 4593 C CA . GLU A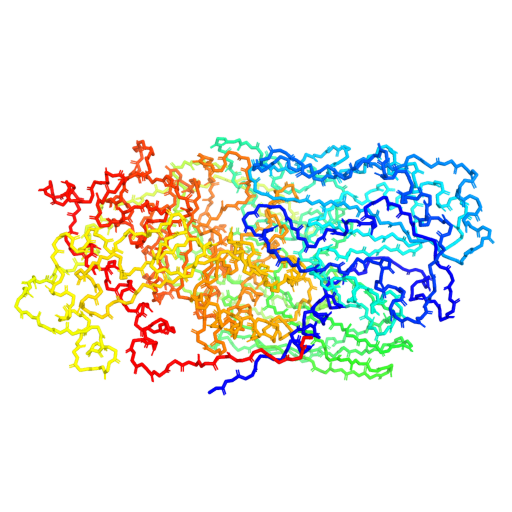 1 600 ? 11.333 10.487 35.101 1.00 18.06 600 GLU A CA 1
ATOM 4594 C C . GLU A 1 600 ? 10.821 11.672 35.892 1.00 16.66 600 GLU A C 1
ATOM 4595 O O . GLU A 1 600 ? 9.755 11.585 36.470 1.00 17.51 600 GLU A O 1
ATOM 4601 N N . TYR A 1 601 ? 11.572 12.773 35.899 1.00 14.97 601 TYR A N 1
ATOM 4602 C CA . TYR A 1 601 ? 11.103 14.045 36.450 1.00 14.28 601 TYR A CA 1
ATOM 4603 C C . TYR A 1 601 ? 10.664 14.972 35.306 1.00 13.40 601 TYR A C 1
ATOM 4604 O O . TYR A 1 601 ? 10.576 14.532 34.146 1.00 12.82 601 TYR A O 1
ATOM 4613 N N . PHE A 1 602 ? 10.368 16.237 35.615 1.00 12.78 602 PHE A N 1
ATOM 4614 C CA . PHE A 1 602 ? 9.651 17.105 34.670 1.00 12.41 602 PHE A CA 1
ATOM 4615 C C . PHE A 1 602 ? 10.424 18.301 34.134 1.00 12.32 602 PHE A C 1
ATOM 4616 O O . PHE A 1 602 ? 10.426 18.528 32.910 1.00 12.44 602 PHE A O 1
ATOM 4624 N N . SER A 1 603 ? 11.046 19.078 35.018 1.00 11.98 603 SER A N 1
ATOM 4625 C CA . SER A 1 603 ? 11.512 20.421 34.639 1.00 12.02 603 SER A CA 1
ATOM 4626 C C . SER A 1 603 ? 12.491 21.065 35.625 1.00 12.15 603 SER A C 1
ATOM 4627 O O . SER A 1 603 ? 12.558 20.687 36.797 1.00 12.33 603 SER A O 1
ATOM 4630 N N . GLU A 1 604 ? 13.226 22.063 35.128 1.00 12.65 604 GLU A N 1
ATOM 4631 C CA . GLU A 1 604 ? 14.015 22.964 35.974 1.00 12.98 604 GLU A CA 1
ATOM 4632 C C . GLU A 1 604 ? 13.143 24.017 36.661 1.00 12.94 604 GLU A C 1
ATOM 4633 O O . GLU A 1 604 ? 13.628 24.706 37.566 1.00 12.90 604 GLU A O 1
ATOM 4639 N N . ASP A 1 605 ? 11.888 24.161 36.214 1.00 12.60 605 ASP A N 1
ATOM 4640 C CA . ASP A 1 605 ? 10.965 25.174 36.727 1.00 12.70 605 ASP A CA 1
ATOM 4641 C C . ASP A 1 605 ? 9.940 24.622 37.705 1.00 12.53 605 ASP A C 1
ATOM 4642 O O . ASP A 1 605 ? 9.222 23.697 37.359 1.00 12.40 605 ASP A O 1
ATOM 4647 N N . PRO A 1 606 ? 9.809 25.236 38.898 1.00 12.52 606 PRO A N 1
ATOM 4648 C CA . PRO A 1 606 ? 8.883 24.698 39.893 1.00 12.68 606 PRO A CA 1
ATOM 4649 C C . PRO A 1 606 ? 7.395 24.794 39.534 1.00 12.71 606 PRO A C 1
ATOM 4650 O O . PRO A 1 606 ? 6.637 23.898 39.903 1.00 12.36 606 PRO A O 1
ATOM 4654 N N . TYR A 1 607 ? 6.979 25.854 38.836 1.00 12.61 607 TYR A N 1
ATOM 4655 C CA . TYR A 1 607 ? 5.571 25.981 38.467 1.00 12.87 607 TYR A CA 1
ATOM 4656 C C . TYR A 1 607 ? 5.165 24.898 37.462 1.00 12.54 607 TYR A C 1
ATOM 4657 O O . TYR A 1 607 ? 4.149 24.226 37.649 1.00 12.02 607 TYR A O 1
ATOM 4666 N N . LEU A 1 608 ? 5.955 24.734 36.407 1.00 12.60 608 LEU A N 1
ATOM 4667 C CA . LEU A 1 608 ? 5.704 23.672 35.437 1.00 12.86 608 LEU A CA 1
ATOM 4668 C C . LEU A 1 608 ? 5.743 22.322 36.141 1.00 13.03 608 LEU A C 1
ATOM 4669 O O . LEU A 1 608 ? 4.855 21.489 35.943 1.00 12.93 608 LEU A O 1
ATOM 4674 N N . ASN A 1 609 ? 6.761 22.134 36.980 1.00 13.36 609 ASN A N 1
ATOM 4675 C CA . ASN A 1 609 ? 6.934 20.900 37.755 1.00 13.37 609 ASN A CA 1
ATOM 4676 C C . ASN A 1 609 ? 5.661 20.527 38.533 1.00 13.45 609 ASN A C 1
ATOM 4677 O O . ASN A 1 609 ? 5.116 19.434 38.372 1.00 12.84 609 ASN A O 1
ATOM 4682 N N . GLY A 1 610 ? 5.180 21.448 39.357 1.00 12.84 610 GLY A N 1
ATOM 4683 C CA . GLY A 1 610 ? 3.971 21.215 40.141 1.00 13.05 610 GLY A CA 1
ATOM 4684 C C . GLY A 1 610 ? 2.695 21.041 39.337 1.00 12.85 610 GLY A C 1
ATOM 4685 O O . GLY A 1 610 ? 1.819 20.260 39.713 1.00 12.85 610 GLY A O 1
ATOM 4686 N N . THR A 1 611 ? 2.598 21.767 38.227 1.00 12.71 611 THR A N 1
ATOM 4687 C CA . THR A 1 611 ? 1.418 21.744 37.380 1.00 13.13 611 THR A CA 1
ATOM 4688 C C . THR A 1 611 ? 1.294 20.404 36.629 1.00 12.85 611 THR A C 1
ATOM 4689 O O . THR A 1 611 ? 0.193 19.848 36.514 1.00 11.99 611 THR A O 1
ATOM 4693 N N . ILE A 1 612 ? 2.428 19.877 36.170 1.00 12.57 612 ILE A N 1
ATOM 4694 C CA . ILE A 1 612 ? 2.458 18.568 35.498 1.00 12.72 612 ILE A CA 1
ATOM 4695 C C . ILE A 1 612 ? 2.203 17.446 36.507 1.00 12.65 612 ILE A C 1
ATOM 4696 O O . ILE A 1 612 ? 1.414 16.533 36.234 1.00 12.08 612 ILE A O 1
ATOM 4701 N N . ALA A 1 613 ? 2.863 17.516 37.665 1.00 12.40 613 ALA A N 1
ATOM 4702 C CA . ALA A 1 613 ? 2.599 16.567 38.763 1.00 12.60 613 ALA A CA 1
ATOM 4703 C C . ALA A 1 613 ? 1.110 16.511 39.126 1.00 12.61 613 ALA A C 1
ATOM 4704 O O . ALA A 1 613 ? 0.534 15.432 39.300 1.00 12.40 613 ALA A O 1
ATOM 4706 N N . SER A 1 614 ? 0.501 17.687 39.245 1.00 12.91 614 SER A N 1
ATOM 4707 C CA . SER A 1 614 ? -0.910 17.807 39.595 1.00 13.42 614 SER A CA 1
ATOM 4708 C C . SER A 1 614 ? -1.835 17.188 38.555 1.00 13.22 614 SER A C 1
ATOM 4709 O O . SER A 1 614 ? -2.837 16.570 38.904 1.00 13.22 614 SER A O 1
ATOM 4712 N N . ALA A 1 615 ? -1.504 17.374 37.281 1.00 13.24 615 ALA A N 1
ATOM 4713 C CA . ALA A 1 615 ? -2.257 16.758 36.196 1.00 13.45 615 ALA A CA 1
ATOM 4714 C C . ALA A 1 615 ? -2.241 15.235 36.298 1.00 13.44 615 ALA A C 1
ATOM 4715 O O . ALA A 1 615 ? -3.283 14.592 36.152 1.00 13.29 615 ALA A O 1
ATOM 4717 N N . MET A 1 616 ? -1.068 14.669 36.563 1.00 13.66 616 MET A N 1
ATOM 4718 C CA . MET A 1 616 ? -0.949 13.217 36.746 1.00 14.41 616 MET A CA 1
ATOM 4719 C C . MET A 1 616 ? -1.821 12.744 37.917 1.00 14.23 616 MET A C 1
ATOM 4720 O O . MET A 1 616 ? -2.578 11.777 37.792 1.00 13.74 616 MET A O 1
ATOM 4725 N N . LEU A 1 617 ? -1.717 13.436 39.047 1.00 14.17 617 LEU A N 1
ATOM 4726 C CA . LEU A 1 617 ? -2.512 13.102 40.227 1.00 14.56 617 LEU A CA 1
ATOM 4727 C C . LEU A 1 617 ? -4.018 13.202 39.972 1.00 14.63 617 LEU A C 1
ATOM 4728 O O . LEU A 1 617 ? -4.776 12.310 40.373 1.00 13.63 617 LEU A O 1
ATOM 4733 N N . LYS A 1 618 ? -4.440 14.263 39.282 1.00 14.51 618 LYS A N 1
ATOM 4734 C CA . LYS A 1 618 ? -5.857 14.421 38.923 1.00 15.18 618 LYS A CA 1
ATOM 4735 C C . LYS A 1 618 ? -6.365 13.241 38.090 1.00 14.84 618 LYS A C 1
ATOM 4736 O O . LYS A 1 618 ? -7.474 12.752 38.323 1.00 15.44 618 LYS A O 1
ATOM 4742 N N . GLY A 1 619 ? -5.537 12.769 37.159 1.00 14.20 619 GLY A N 1
ATOM 4743 C CA . GLY A 1 619 ? -5.855 11.596 36.344 1.00 13.64 619 GLY A CA 1
ATOM 4744 C C . GLY A 1 619 ? -6.019 10.347 37.192 1.00 13.55 619 GLY A C 1
ATOM 4745 O O . GLY A 1 619 ? -7.043 9.667 37.116 1.00 12.50 619 GLY A O 1
ATOM 4746 N N . LEU A 1 620 ? -5.030 10.084 38.041 1.00 13.63 620 LEU A N 1
ATOM 4747 C CA . LEU A 1 620 ? -5.084 8.950 38.960 1.00 13.79 620 LEU A CA 1
ATOM 4748 C C . LEU A 1 620 ? -6.298 8.993 39.884 1.00 14.10 620 LEU A C 1
ATOM 4749 O O . LEU A 1 620 ? -6.892 7.949 40.177 1.00 13.84 620 LEU A O 1
ATOM 4754 N N . HIS A 1 621 ? -6.682 10.188 40.328 1.00 14.09 621 HIS A N 1
ATOM 4755 C CA . HIS A 1 621 ? -7.853 10.342 41.199 1.00 14.94 621 HIS A CA 1
ATOM 4756 C C . HIS A 1 621 ? -9.207 10.095 40.527 1.00 15.13 621 HIS A C 1
ATOM 4757 O O . HIS A 1 621 ? -10.186 9.897 41.233 1.00 15.14 621 HIS A O 1
ATOM 4764 N N . LYS A 1 622 ? -9.270 10.101 39.195 1.00 15.69 622 LYS A N 1
ATOM 4765 C CA . LYS A 1 622 ? -10.540 10.004 38.478 1.00 16.58 622 LYS A CA 1
ATOM 4766 C C . LYS A 1 622 ? -11.463 8.908 39.020 1.00 16.39 622 LYS A C 1
ATOM 4767 O O . LYS A 1 622 ? -12.636 9.179 39.286 1.00 15.78 622 LYS A O 1
ATOM 4773 N N . TYR A 1 623 ? -10.939 7.691 39.176 1.00 15.60 623 TYR A N 1
ATOM 4774 C CA . TYR A 1 623 ? -11.725 6.568 39.697 1.00 16.30 623 TYR A CA 1
ATOM 4775 C C . TYR A 1 623 ? -11.316 6.137 41.115 1.00 16.22 623 TYR A C 1
ATOM 4776 O O . TYR A 1 623 ? -11.639 5.034 41.545 1.00 17.25 623 TYR A O 1
ATOM 4785 N N . GLY A 1 624 ? -10.622 7.013 41.838 1.00 15.80 624 GLY A N 1
ATOM 4786 C CA . GLY A 1 624 ? -10.276 6.776 43.242 1.00 15.65 624 GLY A CA 1
ATOM 4787 C C . GLY A 1 624 ? -8.962 6.052 43.492 1.00 15.52 624 GLY A C 1
ATOM 4788 O O . GLY A 1 624 ? -8.754 5.537 44.593 1.00 16.09 624 GLY A O 1
ATOM 4789 N N . SER A 1 625 ? -8.077 6.002 42.494 1.00 14.61 625 SER A N 1
ATOM 4790 C CA . SER A 1 625 ? -6.700 5.521 42.697 1.00 14.44 625 SER A CA 1
ATOM 4791 C C . SER A 1 625 ? -5.838 6.711 43.140 1.00 14.13 625 SER A C 1
ATOM 4792 O O . SER A 1 625 ? -6.361 7.813 43.305 1.00 14.14 625 SER A O 1
ATOM 4795 N N . ASP A 1 626 ? -4.541 6.509 43.349 1.00 14.06 626 ASP A N 1
ATOM 4796 C CA . ASP A 1 626 ? -3.699 7.594 43.860 1.00 14.60 626 ASP A CA 1
ATOM 4797 C C . ASP A 1 626 ? -2.238 7.444 43.477 1.00 14.45 626 ASP A C 1
ATOM 4798 O O . ASP A 1 626 ? -1.777 6.360 43.092 1.00 13.53 626 ASP A O 1
ATOM 4803 N N . GLY A 1 627 ? -1.529 8.565 43.564 1.00 14.15 627 GLY A N 1
ATOM 4804 C CA . GLY A 1 627 ? -0.094 8.605 43.349 1.00 14.50 627 GLY A CA 1
ATOM 4805 C C . GLY A 1 627 ? 0.606 9.014 44.629 1.00 14.36 627 GLY A C 1
ATOM 4806 O O . GLY A 1 627 ? -0.031 9.463 45.573 1.00 15.98 627 GLY A O 1
ATOM 4807 N N . VAL A 1 628 ? 1.919 8.855 44.633 1.00 14.14 628 VAL A N 1
ATOM 4808 C CA . VAL A 1 628 ? 2.790 9.240 45.731 1.00 13.56 628 VAL A CA 1
ATOM 4809 C C . VAL A 1 628 ? 3.864 10.162 45.154 1.00 13.65 628 VAL A C 1
ATOM 4810 O O . VAL A 1 628 ? 4.712 9.726 44.365 1.00 14.84 628 VAL A O 1
ATOM 4814 N N . ALA A 1 629 ? 3.830 11.432 45.546 1.00 13.15 629 ALA A N 1
ATOM 4815 C CA . ALA A 1 629 ? 4.844 12.404 45.115 1.00 13.13 629 ALA A CA 1
ATOM 4816 C C . ALA A 1 629 ? 6.202 12.038 45.705 1.00 12.68 629 ALA A C 1
ATOM 4817 O O . ALA A 1 629 ? 6.298 11.733 46.899 1.00 12.82 629 ALA A O 1
ATOM 4819 N N . LYS A 1 630 ? 7.244 12.063 44.878 1.00 12.81 630 LYS A N 1
ATOM 4820 C CA . LYS A 1 630 ? 8.600 11.686 45.309 1.00 12.77 630 LYS A CA 1
ATOM 4821 C C . LYS A 1 630 ? 9.663 12.498 44.545 1.00 12.88 630 LYS A C 1
ATOM 4822 O O . LYS A 1 630 ? 9.367 13.002 43.459 1.00 12.74 630 LYS A O 1
ATOM 4828 N N . HIS A 1 631 ? 10.891 12.641 45.053 1.00 12.76 631 HIS A N 1
ATOM 4829 C CA . HIS A 1 631 ? 11.361 12.210 46.376 1.00 12.76 631 HIS A CA 1
ATOM 4830 C C . HIS A 1 631 ? 11.543 13.484 47.198 1.00 12.67 631 HIS A C 1
ATOM 4831 O O . HIS A 1 631 ? 12.314 14.359 46.820 1.00 12.33 631 HIS A O 1
ATOM 4838 N N . PHE A 1 632 ? 10.835 13.574 48.317 1.00 13.08 632 PHE A N 1
ATOM 4839 C CA . PHE A 1 632 ? 10.708 14.814 49.094 1.00 13.47 632 PHE A CA 1
ATOM 4840 C C . PHE A 1 632 ? 11.879 14.936 50.076 1.00 14.11 632 PHE A C 1
ATOM 4841 O O . PHE A 1 632 ? 11.954 14.143 51.010 1.00 13.92 632 PHE A O 1
ATOM 4849 N N . CYS A 1 633 ? 12.831 15.859 49.901 1.00 15.17 633 CYS A N 1
ATOM 4850 C CA . CYS A 1 633 ? 13.012 16.754 48.743 1.00 16.04 633 CYS A CA 1
ATOM 4851 C C . CYS A 1 633 ? 14.506 16.815 48.387 1.00 16.14 633 CYS A C 1
ATOM 4852 O O . CYS A 1 633 ? 15.330 16.232 49.092 1.00 15.84 633 CYS A O 1
ATOM 4855 N N . CYS A 1 634 ? 14.847 17.518 47.305 1.00 16.32 634 CYS A N 1
ATOM 4856 C CA . CYS A 1 634 ? 16.249 17.752 46.891 1.00 17.37 634 CYS A CA 1
ATOM 4857 C C . CYS A 1 634 ? 17.086 16.489 46.602 1.00 17.82 634 CYS A C 1
ATOM 4858 O O . CYS A 1 634 ? 18.263 16.431 46.937 1.00 17.96 634 CYS A O 1
ATOM 4861 N N . ASN A 1 635 ? 16.470 15.497 45.966 1.00 17.75 635 ASN A N 1
ATOM 4862 C CA . ASN A 1 635 ? 17.181 14.355 45.394 1.00 18.31 635 ASN A CA 1
ATOM 4863 C C . ASN A 1 635 ? 17.463 14.679 43.921 1.00 17.70 635 ASN A C 1
ATOM 4864 O O . ASN A 1 635 ? 16.789 14.189 43.011 1.00 17.67 635 ASN A O 1
ATOM 4869 N N . ASN A 1 636 ? 18.460 15.532 43.700 1.00 17.00 636 ASN A N 1
ATOM 4870 C CA . ASN A 1 636 ? 18.776 16.059 42.363 1.00 17.09 636 ASN A CA 1
ATOM 4871 C C . ASN A 1 636 ? 20.059 15.456 41.779 1.00 17.31 636 ASN A C 1
ATOM 4872 O O . ASN A 1 636 ? 20.522 15.913 40.725 1.00 17.54 636 ASN A O 1
ATOM 4877 N N . GLN A 1 637 ? 20.602 14.431 42.447 1.00 17.57 637 GLN A N 1
ATOM 4878 C CA . GLN A 1 637 ? 21.840 13.745 42.033 1.00 18.13 637 GLN A CA 1
ATOM 4879 C C . GLN A 1 637 ? 21.766 12.274 42.431 1.00 17.98 637 GLN A C 1
ATOM 4880 O O . GLN A 1 637 ? 21.360 11.959 43.544 1.00 18.47 637 GLN A O 1
ATOM 4886 N N . GLU A 1 638 ? 22.165 11.377 41.534 1.00 17.32 638 GLU A N 1
ATOM 4887 C CA . GLU A 1 638 ? 22.163 9.941 41.834 1.00 17.56 638 GLU A CA 1
ATOM 4888 C C . GLU A 1 638 ? 23.443 9.430 42.522 1.00 17.24 638 GLU A C 1
ATOM 4889 O O . GLU A 1 638 ? 23.363 8.552 43.378 1.00 16.38 638 GLU A O 1
ATOM 4895 N N . LEU A 1 639 ? 24.603 9.981 42.169 1.00 17.36 639 LEU A N 1
ATOM 4896 C CA . LEU A 1 639 ? 25.864 9.522 42.764 1.00 18.01 639 LEU A CA 1
ATOM 4897 C C . LEU A 1 639 ? 25.862 9.825 44.262 1.00 17.52 639 LEU A C 1
ATOM 4898 O O . LEU A 1 639 ? 25.589 10.952 44.671 1.00 17.64 639 LEU A O 1
ATOM 4903 N N . GLY A 1 640 ? 26.151 8.808 45.063 1.00 16.83 640 GLY A N 1
ATOM 4904 C CA . GLY A 1 640 ? 26.205 8.943 46.517 1.00 17.04 640 GLY A CA 1
ATOM 4905 C C . GLY A 1 640 ? 24.864 9.151 47.209 1.00 17.13 640 GLY A C 1
ATOM 4906 O O . GLY A 1 640 ? 24.816 9.654 48.340 1.00 17.22 640 GLY A O 1
ATOM 4907 N N . ARG A 1 641 ? 23.775 8.742 46.563 1.00 17.00 641 ARG A N 1
ATOM 4908 C CA . ARG A 1 641 ? 22.421 9.094 47.050 1.00 17.56 641 ARG A CA 1
ATOM 4909 C C . ARG A 1 641 ? 22.012 8.484 48.396 1.00 17.09 641 ARG A C 1
ATOM 4910 O O . ARG A 1 641 ? 21.063 8.967 49.008 1.00 17.73 641 ARG A O 1
ATOM 4918 N N . GLN A 1 642 ? 22.715 7.452 48.865 1.00 16.46 642 GLN A N 1
ATOM 4919 C CA . GLN A 1 642 ? 22.462 6.908 50.204 1.00 16.87 642 GLN A CA 1
ATOM 4920 C C . GLN A 1 642 ? 23.044 7.775 51.326 1.00 16.97 642 GLN A C 1
ATOM 4921 O O . GLN A 1 642 ? 22.682 7.595 52.484 1.00 16.21 642 GLN A O 1
ATOM 4927 N N . ALA A 1 643 ? 23.955 8.689 50.986 1.00 17.38 643 ALA A N 1
ATOM 4928 C CA . ALA A 1 643 ? 24.732 9.442 51.979 1.00 18.25 643 ALA A CA 1
ATOM 4929 C C . ALA A 1 643 ? 24.847 10.949 51.724 1.00 18.96 643 ALA A C 1
ATOM 4930 O O . ALA A 1 643 ? 24.975 11.721 52.680 1.00 18.96 643 ALA A O 1
ATOM 4932 N N . CYS A 1 644 ? 24.794 11.372 50.460 1.00 18.38 644 CYS A N 1
ATOM 4933 C CA . CYS A 1 644 ? 25.103 12.749 50.080 1.00 19.17 644 CYS A CA 1
ATOM 4934 C C . CYS A 1 644 ? 24.251 13.789 50.813 1.00 18.44 644 CYS A C 1
ATOM 4935 O O . CYS A 1 644 ? 23.060 13.578 51.042 1.00 18.34 644 CYS A O 1
ATOM 4938 N N . ASP A 1 645 ? 24.874 14.905 51.177 1.00 17.35 645 ASP A N 1
ATOM 4939 C CA . ASP A 1 645 ? 24.202 15.989 51.879 1.00 17.34 645 ASP A CA 1
ATOM 4940 C C . ASP A 1 645 ? 24.014 17.177 50.945 1.00 16.83 645 ASP A C 1
ATOM 4941 O O . ASP A 1 645 ? 24.992 17.752 50.471 1.00 16.61 645 ASP A O 1
ATOM 4946 N N . SER A 1 646 ? 22.758 17.528 50.687 1.00 16.17 646 SER A N 1
ATOM 4947 C CA . SER A 1 646 ? 22.416 18.732 49.918 1.00 16.37 646 SER A CA 1
ATOM 4948 C C . SER A 1 646 ? 22.304 19.896 50.902 1.00 16.06 646 SER A C 1
ATOM 4949 O O . SER A 1 646 ? 21.434 19.875 51.779 1.00 16.34 646 SER A O 1
ATOM 4952 N N . VAL A 1 647 ? 23.194 20.883 50.765 1.00 15.40 647 VAL A N 1
ATOM 4953 C CA . VAL A 1 647 ? 23.239 22.052 51.643 1.00 15.13 647 VAL A CA 1
ATOM 4954 C C . VAL A 1 647 ? 22.640 23.207 50.850 1.00 14.66 647 VAL A C 1
ATOM 4955 O O . VAL A 1 647 ? 23.196 23.611 49.832 1.00 14.72 647 VAL A O 1
ATOM 4959 N N . VAL A 1 648 ? 21.501 23.709 51.308 1.00 14.56 648 VAL A N 1
ATOM 4960 C CA . VAL A 1 648 ? 20.657 24.586 50.492 1.00 14.94 648 VAL A CA 1
ATOM 4961 C C . VAL A 1 648 ? 19.967 25.618 51.383 1.00 14.67 648 VAL A C 1
ATOM 4962 O O . VAL A 1 648 ? 19.613 25.325 52.524 1.00 15.56 648 VAL A O 1
ATOM 4966 N N . SER A 1 649 ? 19.793 26.835 50.870 1.00 14.49 649 SER A N 1
ATOM 4967 C CA . SER A 1 649 ? 19.173 27.900 51.645 1.00 14.14 649 SER A CA 1
ATOM 4968 C C . SER A 1 649 ? 17.663 27.689 51.769 1.00 14.24 649 SER A C 1
ATOM 4969 O O . SER A 1 649 ? 17.048 26.971 50.970 1.00 14.12 649 SER A O 1
ATOM 4972 N N . GLN A 1 650 ? 17.074 28.320 52.776 1.00 13.93 650 GLN A N 1
ATOM 4973 C CA . GLN A 1 650 ? 15.622 28.324 52.917 1.00 14.33 650 GLN A CA 1
ATOM 4974 C C . GLN A 1 650 ? 14.943 28.940 51.695 1.00 14.07 650 GLN A C 1
ATOM 4975 O O . GLN A 1 650 ? 13.916 28.439 51.244 1.00 14.03 650 GLN A O 1
ATOM 4981 N N . ARG A 1 651 ? 15.500 30.028 51.169 1.00 13.58 651 ARG A N 1
ATOM 4982 C CA . ARG A 1 651 ? 14.884 30.679 50.016 1.00 13.77 651 ARG A CA 1
ATOM 4983 C C . ARG A 1 651 ? 14.819 29.741 48.806 1.00 13.71 651 ARG A C 1
ATOM 4984 O O . ARG A 1 651 ? 13.782 29.653 48.137 1.00 13.46 651 ARG A O 1
ATOM 4992 N N . ALA A 1 652 ? 15.925 29.056 48.531 1.00 13.21 652 ALA A N 1
ATOM 4993 C CA . ALA A 1 652 ? 15.975 28.118 47.408 1.00 13.34 652 ALA A CA 1
ATOM 4994 C C . ALA A 1 652 ? 15.020 26.946 47.625 1.00 13.02 652 ALA A C 1
ATOM 4995 O O . ALA A 1 652 ? 14.342 26.514 46.692 1.00 12.97 652 ALA A O 1
ATOM 4997 N N . LEU A 1 653 ? 14.968 26.422 48.850 1.00 12.70 653 LEU A N 1
ATOM 4998 C CA . LEU A 1 653 ? 13.982 25.394 49.188 1.00 12.44 653 LEU A CA 1
ATOM 4999 C C . LEU A 1 653 ? 12.546 25.877 48.956 1.00 12.67 653 LEU A C 1
ATOM 5000 O O . LEU A 1 653 ? 11.753 25.202 48.281 1.00 12.29 653 LEU A O 1
ATOM 5005 N N . ARG A 1 654 ? 12.217 27.038 49.512 1.00 12.35 654 ARG A N 1
ATOM 5006 C CA . ARG A 1 654 ? 10.848 27.557 49.466 1.00 12.71 654 ARG A CA 1
ATOM 5007 C C . ARG A 1 654 ? 10.368 27.924 48.046 1.00 12.75 654 ARG A C 1
ATOM 5008 O O . ARG A 1 654 ? 9.214 27.660 47.689 1.00 12.51 654 ARG A O 1
ATOM 5016 N N . GLU A 1 655 ? 11.241 28.554 47.264 1.00 12.97 655 GLU A N 1
ATOM 5017 C CA . GLU A 1 655 ? 10.881 29.035 45.928 1.00 13.27 655 GLU A CA 1
ATOM 5018 C C . GLU A 1 655 ? 11.042 27.983 44.818 1.00 13.24 655 GLU A C 1
ATOM 5019 O O . GLU A 1 655 ? 10.292 28.018 43.842 1.00 12.68 655 GLU A O 1
ATOM 5025 N N . ILE A 1 656 ? 12.026 27.090 44.952 1.00 13.01 656 ILE A N 1
ATOM 5026 C CA . ILE A 1 656 ? 12.397 26.152 43.876 1.00 13.41 656 ILE A CA 1
ATOM 5027 C C . ILE A 1 656 ? 12.065 24.696 44.229 1.00 13.44 656 ILE A C 1
ATOM 5028 O O . ILE A 1 656 ? 11.228 24.089 43.578 1.00 14.05 656 ILE A O 1
ATOM 5033 N N . TYR A 1 657 ? 12.713 24.136 45.248 1.00 13.29 657 TYR A N 1
ATOM 5034 C CA . TYR A 1 657 ? 12.674 22.677 45.463 1.00 13.07 657 TYR A CA 1
ATOM 5035 C C . TYR A 1 657 ? 11.409 22.165 46.134 1.00 13.19 657 TYR A C 1
ATOM 5036 O O . TYR A 1 657 ? 10.890 21.123 45.745 1.00 13.66 657 TYR A O 1
ATOM 5045 N N . LEU A 1 658 ? 10.918 22.885 47.137 1.00 13.24 658 LEU A N 1
ATOM 5046 C CA . LEU A 1 658 ? 9.674 22.524 47.798 1.00 13.30 658 LEU A CA 1
ATOM 5047 C C . LEU A 1 658 ? 8.447 22.940 46.996 1.00 13.31 658 LEU A C 1
ATOM 5048 O O . LEU A 1 658 ? 7.386 22.347 47.165 1.00 13.21 658 LEU A O 1
ATOM 5053 N N . LYS A 1 659 ? 8.596 23.952 46.137 1.00 13.34 659 LYS A N 1
ATOM 5054 C CA . LYS A 1 659 ? 7.451 24.644 45.543 1.00 13.45 659 LYS A CA 1
ATOM 5055 C C . LYS A 1 659 ? 6.564 23.721 44.695 1.00 12.87 659 LYS A C 1
ATOM 5056 O O . LYS A 1 659 ? 5.340 23.771 44.795 1.00 12.36 659 LYS A O 1
ATOM 5062 N N . GLY A 1 660 ? 7.180 22.869 43.882 1.00 12.71 660 GLY A N 1
ATOM 5063 C CA . GLY A 1 660 ? 6.421 21.888 43.108 1.00 12.55 660 GLY A CA 1
ATOM 5064 C C . GLY A 1 660 ? 5.607 20.952 43.983 1.00 12.46 660 GLY A C 1
ATOM 5065 O O . GLY A 1 660 ? 4.446 20.648 43.678 1.00 12.59 660 GLY A O 1
ATOM 5066 N N . PHE A 1 661 ? 6.222 20.468 45.061 1.00 12.30 661 PHE A N 1
ATOM 5067 C CA . PHE A 1 661 ? 5.522 19.624 46.027 1.00 11.87 661 PHE A CA 1
ATOM 5068 C C . PHE A 1 661 ? 4.348 20.373 46.689 1.00 12.00 661 PHE A C 1
ATOM 5069 O O . PHE A 1 661 ? 3.295 19.803 46.908 1.00 11.56 661 PHE A O 1
ATOM 5077 N N . GLU A 1 662 ? 4.539 21.656 46.991 1.00 12.08 662 GLU A N 1
ATOM 5078 C CA . GLU A 1 662 ? 3.466 22.486 47.546 1.00 12.63 662 GLU A CA 1
ATOM 5079 C C . GLU A 1 662 ? 2.258 22.544 46.594 1.00 12.70 662 GLU A C 1
ATOM 5080 O O . GLU A 1 662 ? 1.100 22.384 47.014 1.00 13.29 662 GLU A O 1
ATOM 5086 N N . ILE A 1 663 ? 2.542 22.753 45.312 1.00 12.78 663 ILE A N 1
ATOM 5087 C CA . ILE A 1 663 ? 1.513 22.777 44.275 1.00 12.89 663 ILE A CA 1
ATOM 5088 C C . ILE A 1 663 ? 0.807 21.413 44.167 1.00 13.00 663 ILE A C 1
ATOM 5089 O O . ILE A 1 663 ? -0.422 21.349 44.044 1.00 12.58 663 ILE A O 1
ATOM 5094 N N . ALA A 1 664 ? 1.570 20.328 44.234 1.00 13.11 664 ALA A N 1
ATOM 5095 C CA . ALA A 1 664 ? 0.972 18.983 44.215 1.00 13.33 664 ALA A CA 1
ATOM 5096 C C . ALA A 1 664 ? -0.045 18.811 45.345 1.00 13.43 664 ALA A C 1
ATOM 5097 O O . ALA A 1 664 ? -1.089 18.193 45.152 1.00 13.31 664 ALA A O 1
ATOM 5099 N N . VAL A 1 665 ? 0.254 19.374 46.514 1.00 13.56 665 VAL A N 1
ATOM 5100 C CA . VAL A 1 665 ? -0.653 19.310 47.642 1.00 14.16 665 VAL A CA 1
ATOM 5101 C C . VAL A 1 665 ? -1.888 20.166 47.375 1.00 14.85 665 VAL A C 1
ATOM 5102 O O . VAL A 1 665 ? -3.007 19.675 47.447 1.00 14.09 665 VAL A O 1
ATOM 5106 N N . LYS A 1 666 ? -1.660 21.433 47.053 1.00 15.41 666 LYS A N 1
ATOM 5107 C CA . LYS A 1 666 ? -2.729 22.437 47.027 1.00 16.46 666 LYS A CA 1
ATOM 5108 C C . LYS A 1 666 ? -3.580 22.423 45.747 1.00 17.36 666 LYS A C 1
ATOM 5109 O O . LYS A 1 666 ? -4.784 22.658 45.817 1.00 18.64 666 LYS A O 1
ATOM 5115 N N . GLU A 1 667 ? -2.961 22.131 44.604 1.00 17.65 667 GLU A N 1
ATOM 5116 C CA . GLU A 1 667 ? -3.651 22.006 43.309 1.00 19.11 667 GLU A CA 1
ATOM 5117 C C . GLU A 1 667 ? -3.950 20.544 42.943 1.00 17.80 667 GLU A C 1
ATOM 5118 O O . GLU A 1 667 ? -5.019 20.239 42.430 1.00 17.76 667 GLU A O 1
ATOM 5124 N N . GLY A 1 668 ? -2.991 19.653 43.171 1.00 16.43 668 GLY A N 1
ATOM 5125 C CA . GLY A 1 668 ? -3.116 18.258 42.787 1.00 15.38 668 GLY A CA 1
ATOM 5126 C C . GLY A 1 668 ? -3.875 17.387 43.761 1.00 15.17 668 GLY A C 1
ATOM 5127 O O . GLY A 1 668 ? -4.208 16.249 43.432 1.00 14.92 668 GLY A O 1
ATOM 5128 N N . GLY A 1 669 ? -4.127 17.896 44.966 1.00 14.67 669 GLY A N 1
ATOM 5129 C CA . GLY A 1 669 ? -4.784 17.123 46.011 1.00 14.94 669 GLY A CA 1
ATOM 5130 C C . GLY A 1 669 ? -3.947 15.931 46.449 1.00 14.37 669 GLY A C 1
ATOM 5131 O O . GLY A 1 669 ? -4.488 14.889 46.789 1.00 14.62 669 GLY A O 1
ATOM 5132 N N . CYS A 1 670 ? -2.626 16.080 46.429 1.00 14.09 670 CYS A N 1
ATOM 5133 C CA . CYS A 1 670 ? -1.721 14.995 46.820 1.00 13.79 670 CYS A CA 1
ATOM 5134 C C . CYS A 1 670 ? -1.931 14.599 48.280 1.00 13.91 670 CYS A C 1
ATOM 5135 O O . CYS A 1 670 ? -2.014 15.467 49.146 1.00 13.70 670 CYS A O 1
ATOM 5138 N N . LYS A 1 671 ? -2.051 13.296 48.533 1.00 13.92 671 LYS A N 1
ATOM 5139 C CA . LYS A 1 671 ? -2.265 12.770 49.880 1.00 14.88 671 LYS A CA 1
ATOM 5140 C C . LYS A 1 671 ? -1.242 11.708 50.285 1.00 13.56 671 LYS A C 1
ATOM 5141 O O . LYS A 1 671 ? -1.405 11.069 51.328 1.00 13.05 671 LYS A O 1
ATOM 5147 N N . ALA A 1 672 ? -0.167 11.574 49.508 1.00 12.72 672 ALA A N 1
ATOM 5148 C CA . ALA A 1 672 ? 0.900 10.605 49.806 1.00 12.47 672 ALA A CA 1
ATOM 5149 C C . ALA A 1 672 ? 2.242 11.115 49.274 1.00 12.29 672 ALA A C 1
ATOM 5150 O O . ALA A 1 672 ? 2.341 11.507 48.108 1.00 11.86 672 ALA A O 1
ATOM 5152 N N . PHE A 1 673 ? 3.248 11.149 50.149 1.00 12.09 673 PHE A N 1
ATOM 5153 C CA . PHE A 1 673 ? 4.595 11.631 49.837 1.00 12.48 673 PHE A CA 1
ATOM 5154 C C . PHE A 1 673 ? 5.609 10.539 50.148 1.00 12.56 673 PHE A C 1
ATOM 5155 O O . PHE A 1 673 ? 5.389 9.718 51.049 1.00 12.33 673 PHE A O 1
ATOM 5163 N N . MET A 1 674 ? 6.712 10.537 49.407 1.00 12.41 674 MET A N 1
ATOM 5164 C CA . MET A 1 674 ? 7.854 9.661 49.697 1.00 12.49 674 MET A CA 1
ATOM 5165 C C . MET A 1 674 ? 9.071 10.547 49.925 1.00 12.36 674 MET A C 1
ATOM 5166 O O . MET A 1 674 ? 9.330 11.455 49.144 1.00 12.05 674 MET A O 1
ATOM 5171 N N . THR A 1 675 ? 9.812 10.270 50.995 1.00 12.13 675 THR A N 1
ATOM 5172 C CA . THR A 1 675 ? 11.082 10.964 51.281 1.00 12.11 675 THR A CA 1
ATOM 5173 C C . THR A 1 675 ? 12.250 10.332 50.502 1.00 12.23 675 THR A C 1
ATOM 5174 O O . THR A 1 675 ? 12.013 9.599 49.532 1.00 12.67 675 THR A O 1
ATOM 5178 N N . THR A 1 676 ? 13.499 10.659 50.852 1.00 12.37 676 THR A N 1
ATOM 5179 C CA . THR A 1 676 ? 14.647 10.330 50.007 1.00 12.59 676 THR A CA 1
ATOM 5180 C C . THR A 1 676 ? 15.634 9.429 50.716 1.00 12.62 676 THR A C 1
ATOM 5181 O O . THR A 1 676 ? 15.555 9.220 51.922 1.00 13.31 676 THR A O 1
ATOM 5185 N N . TYR A 1 677 ? 16.574 8.916 49.944 1.00 13.16 677 TYR A N 1
ATOM 5186 C CA . TYR A 1 677 ? 17.698 8.147 50.481 1.00 13.40 677 TYR A CA 1
ATOM 5187 C C . TYR A 1 677 ? 18.799 8.996 51.136 1.00 13.67 677 TYR A C 1
ATOM 5188 O O . TYR A 1 677 ? 19.711 8.443 51.770 1.00 13.94 677 TYR A O 1
ATOM 5197 N N . ALA A 1 678 ? 18.748 10.312 50.956 1.00 13.91 678 ALA A N 1
ATOM 5198 C CA . ALA A 1 678 ? 19.902 11.177 51.195 1.00 14.19 678 ALA A CA 1
ATOM 5199 C C . ALA A 1 678 ? 19.611 12.212 52.274 1.00 14.68 678 ALA A C 1
ATOM 5200 O O . ALA A 1 678 ? 18.558 12.174 52.918 1.00 14.84 678 ALA A O 1
ATOM 5202 N N . GLN A 1 679 ? 20.567 13.113 52.486 1.00 14.83 679 GLN A N 1
ATOM 5203 C CA . GLN A 1 679 ? 20.462 14.139 53.519 1.00 15.15 679 GLN A CA 1
ATOM 5204 C C . GLN A 1 679 ? 20.173 15.505 52.915 1.00 14.81 679 GLN A C 1
ATOM 5205 O O . GLN A 1 679 ? 20.701 15.837 51.863 1.00 15.21 679 GLN A O 1
ATOM 5211 N N . VAL A 1 680 ? 19.342 16.288 53.594 1.00 14.61 680 VAL A N 1
ATOM 5212 C CA . VAL A 1 680 ? 19.129 17.690 53.245 1.00 14.83 680 VAL A CA 1
ATOM 5213 C C . VAL A 1 680 ? 19.464 18.511 54.476 1.00 14.51 680 VAL A C 1
ATOM 5214 O O . VAL A 1 680 ? 18.835 18.352 55.511 1.00 15.28 680 VAL A O 1
ATOM 5218 N N . ASN A 1 681 ? 20.450 19.396 54.346 1.00 14.22 681 ASN A N 1
ATOM 5219 C CA . ASN A 1 681 ? 20.933 20.231 55.452 1.00 14.06 681 ASN A CA 1
ATOM 5220 C C . ASN A 1 681 ? 21.294 19.452 56.725 1.00 14.21 681 ASN A C 1
ATOM 5221 O O . ASN A 1 681 ? 20.906 19.809 57.841 1.00 14.29 681 ASN A O 1
ATOM 5226 N N . GLY A 1 682 ? 22.043 18.371 56.521 1.00 14.37 682 GLY A N 1
ATOM 5227 C CA . GLY A 1 682 ? 22.805 17.729 57.587 1.00 15.12 682 GLY A CA 1
ATOM 5228 C C . GLY A 1 682 ? 22.177 16.583 58.356 1.00 15.47 682 GLY A C 1
ATOM 5229 O O . GLY A 1 682 ? 22.721 16.182 59.380 1.00 15.78 682 GLY A O 1
ATOM 5230 N N . MET A 1 683 ? 21.031 16.077 57.901 1.00 15.38 683 MET A N 1
ATOM 5231 C CA . MET A 1 683 ? 20.475 14.818 58.406 1.00 15.48 683 MET A CA 1
ATOM 5232 C C . MET A 1 683 ? 19.618 14.169 57.328 1.00 14.76 683 MET A C 1
ATOM 5233 O O . MET A 1 683 ? 19.250 14.821 56.345 1.00 14.35 683 MET A O 1
ATOM 5238 N N . TRP A 1 684 ? 19.317 12.892 57.510 1.00 14.15 684 TRP A N 1
ATOM 5239 C CA . TRP A 1 684 ? 18.519 12.162 56.526 1.00 14.11 684 TRP A CA 1
ATOM 5240 C C . TRP A 1 684 ? 17.077 12.687 56.519 1.00 13.49 684 TRP A C 1
ATOM 5241 O O . TRP A 1 684 ? 16.543 13.118 57.546 1.00 13.38 684 TRP A O 1
ATOM 5252 N N . THR A 1 685 ? 16.464 12.680 55.342 1.00 13.22 685 THR A N 1
ATOM 5253 C CA . THR A 1 685 ? 15.129 13.259 55.160 1.00 13.15 685 THR A CA 1
ATOM 5254 C C . THR A 1 685 ? 14.005 12.510 55.880 1.00 13.39 685 THR A C 1
ATOM 5255 O O . THR A 1 685 ? 13.050 13.138 56.321 1.00 13.66 685 THR A O 1
ATOM 5259 N N . ALA A 1 686 ? 14.131 11.193 56.026 1.00 14.11 686 ALA A N 1
ATOM 5260 C CA . ALA A 1 686 ? 13.088 10.372 56.663 1.00 14.49 686 ALA A CA 1
ATOM 5261 C C . ALA A 1 686 ? 12.824 10.736 58.126 1.00 14.97 686 ALA A C 1
ATOM 5262 O O . ALA A 1 686 ? 11.718 10.509 58.617 1.00 16.19 686 ALA A O 1
ATOM 5264 N N . GLY A 1 687 ? 13.822 11.291 58.814 1.00 14.35 687 GLY A N 1
ATOM 5265 C CA . GLY A 1 687 ? 13.669 11.722 60.197 1.00 14.38 687 GLY A CA 1
ATOM 5266 C C . GLY A 1 687 ? 13.651 13.221 60.387 1.00 14.40 687 GLY A C 1
ATOM 5267 O O . GLY A 1 687 ? 13.796 13.689 61.513 1.00 14.76 687 GLY A O 1
ATOM 5268 N N . ASN A 1 688 ? 13.410 13.982 59.319 1.00 14.49 688 ASN A N 1
ATOM 5269 C CA . ASN A 1 688 ? 13.424 15.441 59.410 1.00 14.81 688 ASN A CA 1
ATOM 5270 C C . ASN A 1 688 ? 12.047 16.005 59.780 1.00 14.47 688 ASN A C 1
ATOM 5271 O O . ASN A 1 688 ? 11.116 15.969 58.984 1.00 14.00 688 ASN A O 1
ATOM 5276 N N . TYR A 1 689 ? 11.952 16.533 60.997 1.00 14.38 689 TYR A N 1
ATOM 5277 C CA . TYR A 1 689 ? 10.728 17.123 61.530 1.00 14.11 689 TYR A CA 1
ATOM 5278 C C . TYR A 1 689 ? 10.256 18.336 60.733 1.00 13.71 689 TYR A C 1
ATOM 5279 O O . TYR A 1 689 ? 9.057 18.480 60.473 1.00 13.40 689 TYR A O 1
ATOM 5288 N N . ASP A 1 690 ? 11.175 19.237 60.403 1.00 13.95 690 ASP A N 1
ATOM 5289 C CA . ASP A 1 690 ? 10.807 20.451 59.646 1.00 14.27 690 ASP A CA 1
ATOM 5290 C C . ASP A 1 690 ? 10.185 20.141 58.283 1.00 13.93 690 ASP A C 1
ATOM 5291 O O . ASP A 1 690 ? 9.211 20.782 57.876 1.00 14.13 690 ASP A O 1
ATOM 5296 N N . LEU A 1 691 ? 10.742 19.147 57.603 1.00 13.82 691 LEU A N 1
ATOM 5297 C CA . LEU A 1 691 ? 10.254 18.700 56.304 1.00 13.89 691 LEU A CA 1
ATOM 5298 C C . LEU A 1 691 ? 8.871 18.062 56.392 1.00 13.60 691 LEU A C 1
ATOM 5299 O O . LEU A 1 691 ? 7.939 18.500 55.722 1.00 13.39 691 LEU A O 1
ATOM 5304 N N . ASN A 1 692 ? 8.744 17.060 57.256 1.00 13.33 692 ASN A N 1
ATOM 5305 C CA . ASN A 1 692 ? 7.570 16.185 57.285 1.00 13.58 692 ASN A CA 1
ATOM 5306 C C . ASN A 1 692 ? 6.428 16.641 58.203 1.00 13.48 692 ASN A C 1
ATOM 5307 O O . ASN A 1 692 ? 5.290 16.207 58.015 1.00 13.75 692 ASN A O 1
ATOM 5312 N N . THR A 1 693 ? 6.727 17.487 59.190 1.00 13.10 693 THR A N 1
ATOM 5313 C CA . THR A 1 693 ? 5.716 18.047 60.075 1.00 13.22 693 THR A CA 1
ATOM 5314 C C . THR A 1 693 ? 5.536 19.544 59.847 1.00 13.52 693 THR A C 1
ATOM 5315 O O . THR A 1 693 ? 4.445 19.958 59.475 1.00 13.32 693 THR A O 1
ATOM 5319 N N . ARG A 1 694 ? 6.577 20.353 60.063 1.00 13.80 694 ARG A N 1
ATOM 5320 C CA . ARG A 1 694 ? 6.391 21.812 60.088 1.00 14.29 694 ARG A CA 1
ATOM 5321 C C . ARG A 1 694 ? 5.910 22.328 58.734 1.00 14.26 694 ARG A C 1
ATOM 5322 O O . ARG A 1 694 ? 4.879 22.993 58.643 1.00 14.98 694 ARG A O 1
ATOM 5330 N N . ILE A 1 695 ? 6.657 21.999 57.693 1.00 14.10 695 ILE A N 1
ATOM 5331 C CA . ILE A 1 695 ? 6.353 22.481 56.344 1.00 14.12 695 ILE A CA 1
ATOM 5332 C C . ILE A 1 695 ? 5.136 21.737 55.771 1.00 14.45 695 ILE A C 1
ATOM 5333 O O . ILE A 1 695 ? 4.105 22.352 55.475 1.00 14.50 695 ILE A O 1
ATOM 5338 N N . LEU A 1 696 ? 5.252 20.420 55.649 1.00 14.13 696 LEU A N 1
ATOM 5339 C CA . LEU A 1 696 ? 4.250 19.638 54.933 1.00 14.65 696 LEU A CA 1
ATOM 5340 C C . LEU A 1 696 ? 2.860 19.736 55.555 1.00 14.94 696 LEU A C 1
ATOM 5341 O O . LEU A 1 696 ? 1.897 20.016 54.847 1.00 14.95 696 LEU A O 1
ATOM 5346 N N . ARG A 1 697 ? 2.761 19.533 56.868 1.00 15.58 697 ARG A N 1
ATOM 5347 C CA . ARG A 1 697 ? 1.465 19.522 57.557 1.00 16.84 697 ARG A CA 1
ATOM 5348 C C . ARG A 1 697 ? 1.071 20.871 58.129 1.00 16.82 697 ARG A C 1
ATOM 5349 O O . ARG A 1 697 ? -0.001 21.375 57.831 1.00 16.75 697 ARG A O 1
ATOM 5357 N N . ASP A 1 698 ? 1.907 21.427 58.993 1.00 17.71 698 ASP A N 1
ATOM 5358 C CA . ASP A 1 698 ? 1.492 22.610 59.758 1.00 18.43 698 ASP A CA 1
ATOM 5359 C C . ASP A 1 698 ? 1.453 23.878 58.928 1.00 18.54 698 ASP A C 1
ATOM 5360 O O . ASP A 1 698 ? 0.692 24.779 59.265 1.00 20.77 698 ASP A O 1
ATOM 5365 N N . GLU A 1 699 ? 2.223 23.949 57.838 1.00 17.33 699 GLU A N 1
ATOM 5366 C CA . GLU A 1 699 ? 2.181 25.121 56.954 1.00 16.73 699 GLU A CA 1
ATOM 5367 C C . GLU A 1 699 ? 1.325 24.881 55.711 1.00 16.52 699 GLU A C 1
ATOM 5368 O O . GLU A 1 699 ? 0.415 25.661 55.448 1.00 16.40 699 GLU A O 1
ATOM 5374 N N . TRP A 1 700 ? 1.573 23.808 54.964 1.00 15.26 700 TRP A N 1
ATOM 5375 C CA . TRP A 1 700 ? 0.811 23.568 53.721 1.00 15.05 700 TRP A CA 1
ATOM 5376 C C . TRP A 1 700 ? -0.559 22.925 53.929 1.00 15.13 700 TRP A C 1
ATOM 5377 O O . TRP A 1 700 ? -1.377 22.960 53.021 1.00 15.55 700 TRP A O 1
ATOM 5388 N N . GLY A 1 701 ? -0.800 22.321 55.092 1.00 15.02 701 GLY A N 1
ATOM 5389 C CA . GLY A 1 701 ? -2.086 21.688 55.383 1.00 15.07 701 GLY A CA 1
ATOM 5390 C C . GLY A 1 701 ? -2.319 20.326 54.747 1.00 15.16 701 GLY A C 1
ATOM 5391 O O . GLY A 1 701 ? -3.465 19.885 54.640 1.00 14.72 701 GLY A O 1
ATOM 5392 N N . PHE A 1 702 ? -1.242 19.658 54.325 1.00 14.54 702 PHE A N 1
ATOM 5393 C CA . PHE A 1 702 ? -1.298 18.277 53.821 1.00 14.43 702 PHE A CA 1
ATOM 5394 C C . PHE A 1 702 ? -2.025 17.385 54.822 1.00 14.83 702 PHE A C 1
ATOM 5395 O O . PHE A 1 702 ? -1.785 17.486 56.018 1.00 14.36 702 PHE A O 1
ATOM 5403 N N . LYS A 1 703 ? -2.935 16.551 54.323 1.00 16.00 703 LYS A N 1
ATOM 5404 C CA . LYS A 1 703 ? -3.618 15.531 55.126 1.00 17.48 703 LYS A CA 1
ATOM 5405 C C . LYS A 1 703 ? -3.397 14.220 54.403 1.00 16.64 703 LYS A C 1
ATOM 5406 O O . LYS A 1 703 ? -4.005 13.957 53.364 1.00 16.43 703 LYS A O 1
ATOM 5412 N N . GLY A 1 704 ? -2.493 13.410 54.921 1.00 15.66 704 GLY A N 1
ATOM 5413 C CA . GLY A 1 704 ? -2.124 12.194 54.229 1.00 15.26 704 GLY A CA 1
ATOM 5414 C C . GLY A 1 704 ? -0.995 11.472 54.914 1.00 14.56 704 GLY A C 1
ATOM 5415 O O . GLY A 1 704 ? -0.752 11.683 56.103 1.00 14.68 704 GLY A O 1
ATOM 5416 N N . ILE A 1 705 ? -0.294 10.652 54.133 1.00 14.33 705 ILE A N 1
ATOM 5417 C CA . ILE A 1 705 ? 0.783 9.798 54.622 1.00 13.84 705 ILE A CA 1
ATOM 5418 C C . ILE A 1 705 ? 2.125 10.184 54.019 1.00 13.39 705 ILE A C 1
ATOM 5419 O O . ILE A 1 705 ? 2.206 10.658 52.878 1.00 13.43 705 ILE A O 1
ATOM 5424 N N . VAL A 1 706 ? 3.181 9.966 54.792 1.00 12.64 706 VAL A N 1
ATOM 5425 C CA . VAL A 1 706 ? 4.540 10.061 54.292 1.00 12.16 706 VAL A CA 1
ATOM 5426 C C . VAL A 1 706 ? 5.188 8.685 54.490 1.00 12.48 706 VAL A C 1
ATOM 5427 O O . VAL A 1 706 ? 5.046 8.080 55.560 1.00 12.81 706 VAL A O 1
ATOM 5431 N N . MET A 1 707 ? 5.874 8.207 53.452 1.00 12.59 707 MET A N 1
ATOM 5432 C CA . MET A 1 707 ? 6.620 6.942 53.486 1.00 12.61 707 MET A CA 1
ATOM 5433 C C . MET A 1 707 ? 8.091 7.151 53.139 1.00 12.54 707 MET A C 1
ATOM 5434 O O . MET A 1 707 ? 8.449 8.094 52.417 1.00 12.33 707 MET A O 1
ATOM 5439 N N . THR A 1 708 ? 8.954 6.269 53.642 1.00 12.34 708 THR A N 1
ATOM 5440 C CA . THR A 1 708 ? 10.363 6.297 53.251 1.00 12.29 708 THR A CA 1
ATOM 5441 C C . THR A 1 708 ? 10.536 5.790 51.825 1.00 12.43 708 THR A C 1
ATOM 5442 O O . THR A 1 708 ? 9.649 5.131 51.268 1.00 12.27 708 THR A O 1
ATOM 5446 N N . ASP A 1 709 ? 11.694 6.089 51.241 1.00 12.71 709 ASP A N 1
ATOM 5447 C CA . ASP A 1 709 ? 12.137 5.368 50.053 1.00 13.37 709 ASP A CA 1
ATOM 5448 C C . ASP A 1 709 ? 12.546 3.964 50.540 1.00 12.98 709 ASP A C 1
ATOM 5449 O O . ASP A 1 709 ? 12.701 3.736 51.742 1.00 12.62 709 ASP A O 1
ATOM 5454 N N . TRP A 1 710 ? 12.687 3.034 49.609 1.00 12.96 710 TRP A N 1
ATOM 5455 C CA . TRP A 1 710 ? 12.738 1.612 49.932 1.00 13.07 710 TRP A CA 1
ATOM 5456 C C . TRP A 1 710 ? 14.061 1.201 50.584 1.00 13.67 710 TRP A C 1
ATOM 5457 O O . TRP A 1 710 ? 15.108 1.257 49.953 1.00 14.08 710 TRP A O 1
ATOM 5468 N N . TRP A 1 711 ? 13.969 0.755 51.837 1.00 14.22 711 TRP A N 1
ATOM 5469 C CA . TRP A 1 711 ? 15.106 0.465 52.709 1.00 14.85 711 TRP A CA 1
ATOM 5470 C C . TRP A 1 711 ? 15.993 1.699 52.916 1.00 14.55 711 TRP A C 1
ATOM 5471 O O . TRP A 1 711 ? 17.207 1.590 52.975 1.00 14.34 711 TRP A O 1
ATOM 5482 N N . ALA A 1 712 ? 15.373 2.875 53.024 1.00 14.51 712 ALA A N 1
ATOM 5483 C CA . ALA A 1 712 ? 16.124 4.103 53.278 1.00 14.81 712 ALA A CA 1
ATOM 5484 C C . ALA A 1 712 ? 16.692 4.116 54.692 1.00 15.02 712 ALA A C 1
ATOM 5485 O O . ALA A 1 712 ? 16.168 3.466 55.602 1.00 15.01 712 ALA A O 1
ATOM 5487 N N . GLN A 1 713 ? 17.776 4.865 54.851 1.00 15.10 713 GLN A N 1
ATOM 5488 C CA . GLN A 1 713 ? 18.360 5.127 56.152 1.00 15.35 713 GLN A CA 1
ATOM 5489 C C . GLN A 1 713 ? 17.630 6.269 56.823 1.00 15.19 713 GLN A C 1
ATOM 5490 O O . GLN A 1 713 ? 17.029 7.116 56.158 1.00 14.69 713 GLN A O 1
ATOM 5496 N N . VAL A 1 714 ? 17.669 6.254 58.150 1.00 15.15 714 VAL A N 1
ATOM 5497 C CA . VAL A 1 714 ? 17.079 7.271 59.000 1.00 15.63 714 VAL A CA 1
ATOM 5498 C C . VAL A 1 714 ? 18.076 7.550 60.122 1.00 15.98 714 VAL A C 1
ATOM 5499 O O . VAL A 1 714 ? 18.798 6.636 60.554 1.00 16.03 714 VAL A O 1
ATOM 5503 N N . ASN A 1 715 ? 18.121 8.796 60.586 1.00 15.55 715 ASN A N 1
ATOM 5504 C CA . ASN A 1 715 ? 18.919 9.142 61.762 1.00 16.50 715 ASN A CA 1
ATOM 5505 C C . ASN A 1 715 ? 18.288 10.228 62.616 1.00 16.67 715 ASN A C 1
ATOM 5506 O O . ASN A 1 715 ? 17.352 10.912 62.192 1.00 16.32 715 ASN A O 1
ATOM 5511 N N . ASP A 1 716 ? 18.788 10.346 63.841 1.00 17.55 716 ASP A N 1
ATOM 5512 C CA . ASP A 1 716 ? 18.584 11.538 64.661 1.00 18.71 716 ASP A CA 1
ATOM 5513 C C . ASP A 1 716 ? 19.720 12.472 64.295 1.00 18.71 716 ASP A C 1
ATOM 5514 O O . ASP A 1 716 ? 20.809 11.999 63.978 1.00 19.17 716 ASP A O 1
ATOM 5519 N N . ARG A 1 717 ? 19.498 13.785 64.324 1.00 19.09 717 ARG A N 1
ATOM 5520 C CA . ARG A 1 717 ? 20.549 14.704 63.861 1.00 19.80 717 ARG A CA 1
ATOM 5521 C C . ARG A 1 717 ? 21.842 14.453 64.632 1.00 20.27 717 ARG A C 1
ATOM 5522 O O . ARG A 1 717 ? 21.817 14.339 65.855 1.00 20.09 717 ARG A O 1
ATOM 5530 N N . GLY A 1 718 ? 22.945 14.326 63.898 1.00 21.13 718 GLY A N 1
ATOM 5531 C CA . GLY A 1 718 ? 24.259 14.050 64.485 1.00 21.72 718 GLY A CA 1
ATOM 5532 C C . GLY A 1 718 ? 24.520 12.587 64.812 1.00 21.99 718 GLY A C 1
ATOM 5533 O O . GLY A 1 718 ? 25.641 12.236 65.172 1.00 22.07 718 GLY A O 1
ATOM 5534 N N . GLY A 1 719 ? 23.506 11.729 64.679 1.00 21.54 719 GLY A N 1
ATOM 5535 C CA . GLY A 1 719 ? 23.634 10.304 64.955 1.00 21.22 719 GLY A CA 1
ATOM 5536 C C . GLY A 1 719 ? 23.925 9.507 63.703 1.00 21.03 719 GLY A C 1
ATOM 5537 O O . GLY A 1 719 ? 23.845 10.020 62.576 1.00 18.80 719 GLY A O 1
ATOM 5538 N N . GLU A 1 720 ? 24.245 8.232 63.902 1.00 20.96 720 GLU A N 1
ATOM 5539 C CA . GLU A 1 720 ? 24.555 7.347 62.797 1.00 22.43 720 GLU A CA 1
ATOM 5540 C C . GLU A 1 720 ? 23.284 6.908 62.075 1.00 20.84 720 GLU A C 1
ATOM 5541 O O . GLU A 1 720 ? 22.260 6.678 62.715 1.00 20.28 720 GLU A O 1
ATOM 5547 N N . PRO A 1 721 ? 23.350 6.783 60.740 1.00 20.10 721 PRO A N 1
ATOM 5548 C CA . PRO A 1 721 ? 22.201 6.297 59.985 1.00 19.35 721 PRO A CA 1
ATOM 5549 C C . PRO A 1 721 ? 22.025 4.797 60.180 1.00 19.23 721 PRO A C 1
ATOM 5550 O O . PRO A 1 721 ? 23.013 4.080 60.270 1.00 18.02 721 PRO A O 1
ATOM 5554 N N . THR A 1 722 ? 20.781 4.340 60.281 1.00 19.10 722 THR A N 1
ATOM 5555 C CA . THR A 1 722 ? 20.465 2.919 60.251 1.00 19.55 722 THR A CA 1
ATOM 5556 C C . THR A 1 722 ? 19.186 2.722 59.467 1.00 19.98 722 THR A C 1
ATOM 5557 O O . THR A 1 722 ? 18.442 3.682 59.225 1.00 20.45 722 THR A O 1
ATOM 5561 N N . LYS A 1 723 ? 18.914 1.477 59.101 1.00 20.36 723 LYS A N 1
ATOM 5562 C CA . LYS A 1 723 ? 17.666 1.131 58.415 1.00 20.69 723 LYS A CA 1
ATOM 5563 C C . LYS A 1 723 ? 16.572 0.636 59.363 1.00 20.25 723 LYS A C 1
ATOM 5564 O O . LYS A 1 723 ? 15.570 0.093 58.907 1.00 21.13 723 LYS A O 1
ATOM 5570 N N . ASN A 1 724 ? 16.744 0.826 60.671 1.00 18.77 724 ASN A N 1
ATOM 5571 C CA . ASN A 1 724 ? 15.747 0.384 61.631 1.00 18.55 724 ASN A CA 1
ATOM 5572 C C . ASN A 1 724 ? 15.499 1.374 62.773 1.00 17.91 724 ASN A C 1
ATOM 5573 O O . ASN A 1 724 ? 14.962 0.992 63.807 1.00 17.76 724 ASN A O 1
ATOM 5578 N N . ASN A 1 725 ? 15.853 2.648 62.569 1.00 17.16 725 ASN A N 1
ATOM 5579 C CA . ASN A 1 725 ? 15.535 3.715 63.518 1.00 16.59 725 ASN A CA 1
ATOM 5580 C C . ASN A 1 725 ? 14.164 4.305 63.151 1.00 16.28 725 ASN A C 1
ATOM 5581 O O . ASN A 1 725 ? 14.038 5.461 62.714 1.00 15.98 725 ASN A O 1
ATOM 5586 N N . THR A 1 726 ? 13.142 3.483 63.357 1.00 15.37 726 THR A N 1
ATOM 5587 C CA . THR A 1 726 ? 11.752 3.875 63.155 1.00 15.34 726 THR A CA 1
ATOM 5588 C C . THR A 1 726 ? 11.271 4.908 64.173 1.00 15.14 726 THR A C 1
ATOM 5589 O O . THR A 1 726 ? 10.333 5.655 63.891 1.00 14.98 726 THR A O 1
ATOM 5593 N N . ALA A 1 727 ? 11.905 4.966 65.346 1.00 14.93 727 ALA A N 1
ATOM 5594 C CA . ALA A 1 727 ? 11.581 6.008 66.321 1.00 15.00 727 ALA A CA 1
ATOM 5595 C C . ALA A 1 727 ? 11.889 7.403 65.784 1.00 14.80 727 ALA A C 1
ATOM 5596 O O . ALA A 1 727 ? 11.069 8.305 65.924 1.00 14.21 727 ALA A O 1
ATOM 5598 N N . ALA A 1 728 ? 13.066 7.579 65.184 1.00 14.60 728 ALA A N 1
ATOM 5599 C CA . ALA A 1 728 ? 13.424 8.880 64.596 1.00 14.70 728 ALA A CA 1
ATOM 5600 C C . ALA A 1 728 ? 12.447 9.224 63.463 1.00 14.52 728 ALA A C 1
ATOM 5601 O O . ALA A 1 728 ? 12.008 10.366 63.333 1.00 14.23 728 ALA A O 1
ATOM 5603 N N . MET A 1 729 ? 12.118 8.216 62.665 1.00 14.58 729 MET A N 1
ATOM 5604 C CA . MET A 1 729 ? 11.137 8.333 61.595 1.00 14.42 729 MET A CA 1
ATOM 5605 C C . MET A 1 729 ? 9.796 8.834 62.133 1.00 14.46 729 MET A C 1
ATOM 5606 O O . MET A 1 729 ? 9.275 9.836 61.646 1.00 13.70 729 MET A O 1
ATOM 5611 N N . VAL A 1 730 ? 9.259 8.147 63.144 1.00 14.19 730 VAL A N 1
ATOM 5612 C CA . VAL A 1 730 ? 7.964 8.519 63.734 1.00 14.29 730 VAL A CA 1
ATOM 5613 C C . VAL A 1 730 ? 8.027 9.889 64.417 1.00 14.21 730 VAL A C 1
ATOM 5614 O O . VAL A 1 730 ? 7.066 10.669 64.318 1.00 14.30 730 VAL A O 1
ATOM 5618 N N . ARG A 1 731 ? 9.154 10.216 65.057 1.00 14.23 731 ARG A N 1
ATOM 5619 C CA . ARG A 1 731 ? 9.331 11.551 65.675 1.00 14.32 731 ARG A CA 1
ATOM 5620 C C . ARG A 1 731 ? 9.234 12.717 64.664 1.00 14.16 731 ARG A C 1
ATOM 5621 O O . ARG A 1 731 ? 8.907 13.834 65.044 1.00 14.14 731 ARG A O 1
ATOM 5629 N N . ALA A 1 732 ? 9.511 12.440 63.395 1.00 14.02 732 ALA A N 1
ATOM 5630 C CA . ALA A 1 732 ? 9.355 13.422 62.311 1.00 14.16 732 ALA A CA 1
ATOM 5631 C C . ALA A 1 732 ? 7.965 13.436 61.655 1.00 14.17 732 ALA A C 1
ATOM 5632 O O . ALA A 1 732 ? 7.671 14.332 60.870 1.00 14.01 732 ALA A O 1
ATOM 5634 N N . GLN A 1 733 ? 7.133 12.439 61.960 1.00 13.94 733 GLN A N 1
ATOM 5635 C CA . GLN A 1 733 ? 5.870 12.181 61.256 1.00 13.73 733 GLN A CA 1
ATOM 5636 C C . GLN A 1 733 ? 6.102 11.706 59.795 1.00 13.81 733 GLN A C 1
ATOM 5637 O O . GLN A 1 733 ? 5.328 12.031 58.888 1.00 13.51 733 GLN A O 1
ATOM 5643 N N . ASN A 1 734 ? 7.180 10.944 59.581 1.00 13.50 734 ASN A N 1
ATOM 5644 C CA . ASN A 1 734 ? 7.297 10.083 58.419 1.00 13.84 734 ASN A CA 1
ATOM 5645 C C . ASN A 1 734 ? 6.601 8.805 58.875 1.00 14.12 734 ASN A C 1
ATOM 5646 O O . ASN A 1 734 ? 7.107 8.084 59.743 1.00 14.43 734 ASN A O 1
ATOM 5651 N N . ASP A 1 735 ? 5.418 8.554 58.320 1.00 13.78 735 ASP A N 1
ATOM 5652 C CA . ASP A 1 735 ? 4.480 7.574 58.881 1.00 13.64 735 ASP A CA 1
ATOM 5653 C C . ASP A 1 735 ? 4.836 6.112 58.651 1.00 13.80 735 ASP A C 1
ATOM 5654 O O . ASP A 1 735 ? 4.525 5.265 59.495 1.00 14.12 735 ASP A O 1
ATOM 5659 N N . LEU A 1 736 ? 5.449 5.817 57.505 1.00 13.62 736 LEU A N 1
ATOM 5660 C CA . LEU A 1 736 ? 5.622 4.440 57.043 1.00 13.62 736 LEU A CA 1
ATOM 5661 C C . LEU A 1 736 ? 7.072 4.115 56.696 1.00 13.59 736 LEU A C 1
ATOM 5662 O O . LEU A 1 736 ? 7.680 4.788 55.842 1.00 13.61 736 LEU A O 1
ATOM 5667 N N . TYR A 1 737 ? 7.620 3.077 57.335 1.00 13.39 737 TYR A N 1
ATOM 5668 C CA . TYR A 1 737 ? 8.918 2.544 56.919 1.00 13.15 737 TYR A CA 1
ATOM 5669 C C . TYR A 1 737 ? 8.728 1.553 55.778 1.00 13.47 737 TYR A C 1
ATOM 5670 O O . TYR A 1 737 ? 8.175 0.474 55.980 1.00 13.43 737 TYR A O 1
ATOM 5679 N N . MET A 1 738 ? 9.218 1.904 54.595 1.00 13.27 738 MET A N 1
ATOM 5680 C CA . MET A 1 738 ? 9.153 1.016 53.440 1.00 13.61 738 MET A CA 1
ATOM 5681 C C . MET A 1 738 ? 10.548 0.413 53.252 1.00 13.67 738 MET A C 1
ATOM 5682 O O . MET A 1 738 ? 11.492 1.163 53.010 1.00 12.80 738 MET A O 1
ATOM 5687 N N . VAL A 1 739 ? 10.747 -0.902 53.376 1.00 13.88 739 VAL A N 1
ATOM 5688 C CA . VAL A 1 739 ? 9.761 -1.931 53.733 1.00 14.49 739 VAL A CA 1
ATOM 5689 C C . VAL A 1 739 ? 10.470 -2.974 54.602 1.00 15.32 739 VAL A C 1
ATOM 5690 O O . VAL A 1 739 ? 11.700 -2.961 54.708 1.00 14.78 739 VAL A O 1
ATOM 5694 N N . THR A 1 740 ? 9.674 -3.860 55.196 1.00 16.35 740 THR A N 1
ATOM 5695 C CA . THR A 1 740 ? 10.152 -4.986 56.003 1.00 17.28 740 THR A CA 1
ATOM 5696 C C . THR A 1 740 ? 9.626 -6.300 55.411 1.00 17.08 740 THR A C 1
ATOM 5697 O O . THR A 1 740 ? 8.545 -6.343 54.832 1.00 16.24 740 THR A O 1
ATOM 5701 N N . ALA A 1 741 ? 10.387 -7.375 55.582 1.00 17.56 741 ALA A N 1
ATOM 5702 C CA . ALA A 1 741 ? 9.996 -8.696 55.076 1.00 18.14 741 ALA A CA 1
ATOM 5703 C C . ALA A 1 741 ? 8.742 -9.241 55.764 1.00 18.56 741 ALA A C 1
ATOM 5704 O O . ALA A 1 741 ? 7.914 -9.912 55.135 1.00 18.41 741 ALA A O 1
ATOM 5706 N N . ASN A 1 742 ? 8.625 -8.961 57.058 1.00 18.42 742 ASN A N 1
ATOM 5707 C CA . ASN A 1 742 ? 7.529 -9.450 57.871 1.00 18.95 742 ASN A CA 1
ATOM 5708 C C . ASN A 1 742 ? 7.247 -8.417 58.955 1.00 18.35 742 ASN A C 1
ATOM 5709 O O . ASN A 1 742 ? 7.948 -8.351 59.970 1.00 18.70 742 ASN A O 1
ATOM 5714 N N . ALA A 1 743 ? 6.230 -7.591 58.722 1.00 18.27 743 ALA A N 1
ATOM 5715 C CA . ALA A 1 743 ? 5.923 -6.461 59.602 1.00 18.25 743 ALA A CA 1
ATOM 5716 C C . ALA A 1 743 ? 5.518 -6.913 60.997 1.00 18.41 743 ALA A C 1
ATOM 5717 O O . ALA A 1 743 ? 6.032 -6.398 61.989 1.00 17.66 743 ALA A O 1
ATOM 5719 N N . ALA A 1 744 ? 4.616 -7.887 61.064 1.00 18.55 744 ALA A N 1
ATOM 5720 C CA . ALA A 1 744 ? 4.125 -8.405 62.346 1.00 19.95 744 ALA A CA 1
ATOM 5721 C C . ALA A 1 744 ? 5.227 -9.013 63.221 1.00 20.87 744 ALA A C 1
ATOM 5722 O O . ALA A 1 744 ? 5.177 -8.893 64.442 1.00 19.94 744 ALA A O 1
ATOM 5724 N N . MET A 1 745 ? 6.219 -9.642 62.599 1.00 22.66 745 MET A N 1
ATOM 5725 C CA . MET A 1 745 ? 7.358 -10.208 63.341 1.00 24.46 745 MET A CA 1
ATOM 5726 C C . MET A 1 745 ? 8.500 -9.213 63.585 1.00 23.35 745 MET A C 1
ATOM 5727 O O . MET A 1 745 ? 9.516 -9.588 64.176 1.00 23.19 745 MET A O 1
ATOM 5732 N N . ASN A 1 746 ? 8.344 -7.955 63.152 1.00 21.73 746 ASN A N 1
ATOM 5733 C CA . ASN A 1 746 ? 9.388 -6.935 63.303 1.00 20.83 746 ASN A CA 1
ATOM 5734 C C . ASN A 1 746 ? 10.708 -7.490 62.737 1.00 19.91 746 ASN A C 1
ATOM 5735 O O . ASN A 1 746 ? 11.732 -7.535 63.431 1.00 18.60 746 ASN A O 1
ATOM 5740 N N . SER A 1 747 ? 10.666 -7.920 61.475 1.00 19.04 747 SER A N 1
ATOM 5741 C CA . SER A 1 747 ? 11.829 -8.542 60.826 1.00 18.64 747 SER A CA 1
ATOM 5742 C C . SER A 1 747 ? 13.055 -7.628 60.759 1.00 18.52 747 SER A C 1
ATOM 5743 O O . SER A 1 747 ? 14.172 -8.113 60.740 1.00 19.48 747 SER A O 1
ATOM 5746 N N . ALA A 1 748 ? 12.854 -6.314 60.735 1.00 18.05 748 ALA A N 1
ATOM 5747 C CA . ALA A 1 748 ? 13.970 -5.362 60.770 1.00 18.56 748 ALA A CA 1
ATOM 5748 C C . ALA A 1 748 ? 14.572 -5.091 62.168 1.00 19.07 748 ALA A C 1
ATOM 5749 O O . ALA A 1 748 ? 15.552 -4.342 62.257 1.00 19.51 748 ALA A O 1
ATOM 5751 N N A ASN A 1 749 ? 13.992 -5.667 63.224 0.50 19.17 749 ASN A N 1
ATOM 5752 N N B ASN A 1 749 ? 14.012 -5.695 63.223 0.50 19.18 749 ASN A N 1
ATOM 5753 C CA A ASN A 1 749 ? 14.459 -5.453 64.597 0.50 19.57 749 ASN A CA 1
ATOM 5754 C CA B ASN A 1 749 ? 14.427 -5.447 64.617 0.50 19.55 749 ASN A CA 1
ATOM 5755 C C A ASN A 1 749 ? 14.506 -3.962 64.920 0.50 19.36 749 ASN A C 1
ATOM 5756 C C B ASN A 1 749 ? 14.503 -3.961 64.912 0.50 19.34 749 ASN A C 1
ATOM 5757 O O A ASN A 1 749 ? 15.531 -3.463 65.381 0.50 19.32 749 ASN A O 1
ATOM 5758 O O B ASN A 1 749 ? 15.542 -3.463 65.343 0.50 19.30 749 ASN A O 1
ATOM 5767 N N . ASP A 1 750 ? 13.404 -3.256 64.652 1.00 19.39 750 ASP A N 1
ATOM 5768 C CA . ASP A 1 750 ? 13.358 -1.801 64.830 1.00 19.05 750 ASP A CA 1
ATOM 5769 C C . ASP A 1 750 ? 13.243 -1.381 66.295 1.00 19.04 750 ASP A C 1
ATOM 5770 O O . ASP A 1 750 ? 13.005 -2.213 67.178 1.00 19.23 750 ASP A O 1
ATOM 5775 N N . ASN A 1 751 ? 13.425 -0.084 66.538 1.00 17.83 751 ASN A N 1
ATOM 5776 C CA . ASN A 1 751 ? 13.540 0.446 67.894 1.00 17.39 751 ASN A CA 1
ATOM 5777 C C . ASN A 1 751 ? 12.304 1.189 68.396 1.00 17.61 751 ASN A C 1
ATOM 5778 O O . ASN A 1 751 ? 12.399 1.946 69.366 1.00 17.47 751 ASN A O 1
ATOM 5783 N N . THR A 1 752 ? 11.147 0.966 67.769 1.00 17.86 752 THR A N 1
ATOM 5784 C CA . THR A 1 752 ? 9.931 1.689 68.140 1.00 17.92 752 THR A CA 1
ATOM 5785 C C . THR A 1 752 ? 9.580 1.433 69.609 1.00 17.71 752 THR A C 1
ATOM 5786 O O . THR A 1 752 ? 9.460 2.370 70.390 1.00 17.17 752 THR A O 1
ATOM 5790 N N . LEU A 1 753 ? 9.433 0.162 69.971 1.00 17.85 753 LEU A N 1
ATOM 5791 C CA . LEU A 1 753 ? 9.005 -0.192 71.323 1.00 17.69 753 LEU A CA 1
ATOM 5792 C C . LEU A 1 753 ? 10.080 0.088 72.380 1.00 17.98 753 LEU A C 1
ATOM 5793 O O . LEU A 1 753 ? 9.734 0.543 73.475 1.00 17.67 753 LEU A O 1
ATOM 5798 N N . SER A 1 754 ? 11.361 -0.139 72.063 1.00 17.73 754 SER A N 1
ATOM 5799 C CA . SER A 1 754 ? 12.435 0.189 73.025 1.00 18.83 754 SER A CA 1
ATOM 5800 C C . SER A 1 754 ? 12.503 1.693 73.314 1.00 18.46 754 SER A C 1
ATOM 5801 O O . SER A 1 754 ? 12.619 2.109 74.468 1.00 17.78 754 SER A O 1
ATOM 5804 N N . GLN A 1 755 ? 12.397 2.508 72.273 1.00 18.49 755 GLN A N 1
ATOM 5805 C CA . GLN A 1 755 ? 12.394 3.961 72.450 1.00 18.99 755 GLN A CA 1
ATOM 5806 C C . GLN A 1 755 ? 11.148 4.451 73.199 1.00 18.67 755 GLN A C 1
ATOM 5807 O O . GLN A 1 755 ? 11.232 5.398 73.989 1.00 19.28 755 GLN A O 1
ATOM 5813 N N . LEU A 1 756 ? 10.013 3.798 72.969 1.00 18.72 756 LEU A N 1
ATOM 5814 C CA . LEU A 1 756 ? 8.783 4.079 73.715 1.00 19.78 756 LEU A CA 1
ATOM 5815 C C . LEU A 1 756 ? 8.968 3.758 75.207 1.00 20.17 756 LEU A C 1
ATOM 5816 O O . LEU A 1 756 ? 8.623 4.572 76.064 1.00 19.05 756 LEU A O 1
ATOM 5821 N N . SER A 1 757 ? 9.530 2.583 75.491 1.00 20.87 757 SER A N 1
ATOM 5822 C CA . SER A 1 757 ? 9.852 2.154 76.862 1.00 22.86 757 SER A CA 1
ATOM 5823 C C . SER A 1 757 ? 10.742 3.169 77.597 1.00 22.86 757 SER A C 1
ATOM 5824 O O . SER A 1 757 ? 10.502 3.478 78.771 1.00 22.50 757 SER A O 1
ATOM 5827 N N . GLU A 1 758 ? 11.735 3.702 76.888 1.00 23.06 758 GLU A N 1
ATOM 5828 C CA . GLU A 1 758 ? 12.724 4.636 77.455 1.00 24.85 758 GLU A CA 1
ATOM 5829 C C . GLU A 1 758 ? 12.269 6.105 77.501 1.00 24.28 758 GLU A C 1
ATOM 5830 O O . GLU A 1 758 ? 13.021 6.976 77.951 1.00 25.53 758 GLU A O 1
ATOM 5836 N N . GLY A 1 759 ? 11.059 6.391 77.025 1.00 23.30 759 GLY A N 1
ATOM 5837 C CA . GLY A 1 759 ? 10.535 7.746 76.997 1.00 22.88 759 GLY A CA 1
ATOM 5838 C C . GLY A 1 759 ? 11.129 8.643 75.921 1.00 22.46 759 GLY A C 1
ATOM 5839 O O . GLY A 1 759 ? 10.920 9.854 75.957 1.00 23.32 759 GLY A O 1
ATOM 5840 N N . LYS A 1 760 ? 11.857 8.066 74.963 1.00 21.82 760 LYS A N 1
ATOM 5841 C CA . LYS A 1 760 ? 12.464 8.823 73.853 1.00 22.34 760 LYS A CA 1
ATOM 5842 C C . LYS A 1 760 ? 11.495 8.999 72.677 1.00 20.84 760 LYS A C 1
ATOM 5843 O O . LYS A 1 760 ? 11.696 9.869 71.827 1.00 20.88 760 LYS A O 1
ATOM 5849 N N . LEU A 1 761 ? 10.487 8.136 72.605 1.00 19.38 761 LEU A N 1
ATOM 5850 C CA . LEU A 1 761 ? 9.386 8.251 71.653 1.00 18.82 761 LEU A CA 1
ATOM 5851 C C . LEU A 1 761 ? 8.106 8.296 72.482 1.00 19.35 761 LEU A C 1
ATOM 5852 O O . LEU A 1 761 ? 7.959 7.533 73.436 1.00 18.48 761 LEU A O 1
ATOM 5857 N N . ASN A 1 762 ? 7.206 9.215 72.149 1.00 19.76 762 ASN A N 1
ATOM 5858 C CA . ASN A 1 762 ? 5.935 9.350 72.855 1.00 20.91 762 ASN A CA 1
ATOM 5859 C C . ASN A 1 762 ? 4.845 8.578 72.122 1.00 19.58 762 ASN A C 1
ATOM 5860 O O . ASN A 1 762 ? 4.797 8.584 70.886 1.00 18.82 762 ASN A O 1
ATOM 5865 N N . ARG A 1 763 ? 3.984 7.896 72.880 1.00 17.97 763 ARG A N 1
ATOM 5866 C CA . ARG A 1 763 ? 2.873 7.141 72.299 1.00 17.45 763 ARG A CA 1
ATOM 5867 C C . ARG A 1 763 ? 2.000 8.025 71.407 1.00 16.65 763 ARG A C 1
ATOM 5868 O O . ARG A 1 763 ? 1.500 7.559 70.394 1.00 16.48 763 ARG A O 1
ATOM 5876 N N . ALA A 1 764 ? 1.829 9.289 71.784 1.00 15.66 764 ALA A N 1
ATOM 5877 C CA . ALA A 1 764 ? 1.062 10.240 70.966 1.00 15.98 764 ALA A CA 1
ATOM 5878 C C . ALA A 1 764 ? 1.616 10.405 69.540 1.00 15.58 764 ALA A C 1
ATOM 5879 O O . ALA A 1 764 ? 0.848 10.626 68.595 1.00 15.64 764 ALA A O 1
ATOM 5881 N N . GLU A 1 765 ? 2.938 10.301 69.389 1.00 15.31 765 GLU A N 1
ATOM 5882 C CA . GLU A 1 765 ? 3.585 10.396 68.082 1.00 15.36 765 GLU A CA 1
ATOM 5883 C C . GLU A 1 765 ? 3.264 9.183 67.221 1.00 15.30 765 GLU A C 1
ATOM 5884 O O . GLU A 1 765 ? 2.982 9.327 66.031 1.00 14.68 765 GLU A O 1
ATOM 5890 N N . LEU A 1 766 ? 3.283 7.994 67.824 1.00 14.92 766 LEU A N 1
ATOM 5891 C CA . LEU A 1 766 ? 2.856 6.777 67.128 1.00 15.21 766 LEU A CA 1
ATOM 5892 C C . LEU A 1 766 ? 1.381 6.828 66.746 1.00 15.03 766 LEU A C 1
ATOM 5893 O O . LEU A 1 766 ? 1.019 6.433 65.643 1.00 14.89 766 LEU A O 1
ATOM 5898 N N . GLN A 1 767 ? 0.541 7.301 67.661 1.00 15.06 767 GLN A N 1
ATOM 5899 C CA . GLN A 1 767 ? -0.894 7.409 67.401 1.00 15.27 767 GLN A CA 1
ATOM 5900 C C . GLN A 1 767 ? -1.207 8.406 66.281 1.00 15.07 767 GLN A C 1
ATOM 5901 O O . GLN A 1 767 ? -2.115 8.178 65.491 1.00 14.93 767 GLN A O 1
ATOM 5907 N N . ARG A 1 768 ? -0.444 9.493 66.207 1.00 15.22 768 ARG A N 1
ATOM 5908 C CA . ARG A 1 768 ? -0.586 10.463 65.120 1.00 14.89 768 ARG A CA 1
ATOM 5909 C C . ARG A 1 768 ? -0.319 9.777 63.776 1.00 14.88 768 ARG A C 1
ATOM 5910 O O . ARG A 1 768 ? -1.108 9.907 62.836 1.00 14.85 768 ARG A O 1
ATOM 5918 N N . CYS A 1 769 ? 0.780 9.029 63.691 1.00 14.45 769 CYS A N 1
ATOM 5919 C CA . CYS A 1 769 ? 1.081 8.263 62.477 1.00 14.87 769 CYS A CA 1
ATOM 5920 C C . CYS A 1 769 ? 0.021 7.215 62.144 1.00 14.75 769 CYS A C 1
ATOM 5921 O O . CYS A 1 769 ? -0.390 7.096 60.983 1.00 14.51 769 CYS A O 1
ATOM 5924 N N . ALA A 1 770 ? -0.439 6.479 63.154 1.00 14.67 770 ALA A N 1
ATOM 5925 C CA . ALA A 1 770 ? -1.476 5.467 62.952 1.00 14.52 770 ALA A CA 1
ATOM 5926 C C . ALA A 1 770 ? -2.766 6.086 62.419 1.00 14.48 770 ALA A C 1
ATOM 5927 O O . ALA A 1 770 ? -3.406 5.521 61.543 1.00 14.08 770 ALA A O 1
ATOM 5929 N N . MET A 1 771 ? -3.133 7.250 62.950 1.00 14.39 771 MET A N 1
ATOM 5930 C CA . MET A 1 771 ? -4.303 7.968 62.458 1.00 15.29 771 MET A CA 1
ATOM 5931 C C . MET A 1 771 ? -4.124 8.438 61.006 1.00 14.67 771 MET A C 1
ATOM 5932 O O . MET A 1 771 ? -5.063 8.329 60.225 1.00 14.91 771 MET A O 1
ATOM 5937 N N . ASN A 1 772 ? -2.931 8.915 60.643 1.00 14.19 772 ASN A N 1
ATOM 5938 C CA . ASN A 1 772 ? -2.655 9.313 59.249 1.00 13.70 772 ASN A CA 1
ATOM 5939 C C . ASN A 1 772 ? -2.828 8.122 58.310 1.00 13.56 772 ASN A C 1
ATOM 5940 O O . ASN A 1 772 ? -3.478 8.226 57.273 1.00 13.14 772 ASN A O 1
ATOM 5945 N N . ILE A 1 773 ? -2.255 6.988 58.703 1.00 13.11 773 ILE A N 1
ATOM 5946 C CA . ILE A 1 773 ? -2.315 5.759 57.917 1.00 13.24 773 ILE A CA 1
ATOM 5947 C C . ILE A 1 773 ? -3.758 5.251 57.780 1.00 13.70 773 ILE A C 1
ATOM 5948 O O . ILE A 1 773 ? -4.182 4.906 56.679 1.00 13.02 773 ILE A O 1
ATOM 5953 N N . CYS A 1 774 ? -4.503 5.215 58.886 1.00 14.47 774 CYS A N 1
ATOM 5954 C CA . CYS A 1 774 ? -5.900 4.738 58.851 1.00 15.56 774 CYS A CA 1
ATOM 5955 C C . CYS A 1 774 ? -6.832 5.675 58.076 1.00 16.06 774 CYS A C 1
ATOM 5956 O O . CYS A 1 774 ? -7.682 5.204 57.321 1.00 16.40 774 CYS A O 1
ATOM 5959 N N . GLU A 1 775 ? -6.658 6.982 58.243 1.00 17.22 775 GLU A N 1
ATOM 5960 C CA . GLU A 1 775 ? -7.459 7.955 57.492 1.00 19.28 775 GLU A CA 1
ATOM 5961 C C . GLU A 1 775 ? -7.214 7.825 55.991 1.00 18.31 775 GLU A C 1
ATOM 5962 O O . GLU A 1 775 ? -8.158 7.889 55.201 1.00 17.91 775 GLU A O 1
ATOM 5968 N N . TYR A 1 776 ? -5.953 7.628 55.609 1.00 16.74 776 TYR A N 1
ATOM 5969 C CA . TYR A 1 776 ? -5.615 7.373 54.213 1.00 16.45 776 TYR A CA 1
ATOM 5970 C C . TYR A 1 776 ? -6.234 6.063 53.731 1.00 16.36 776 TYR A C 1
ATOM 5971 O O . TYR A 1 776 ? -6.934 6.036 52.708 1.00 16.13 776 TYR A O 1
ATOM 5980 N N . ALA A 1 777 ? -5.968 4.989 54.470 1.00 15.83 777 ALA A N 1
ATOM 5981 C CA . ALA A 1 777 ? -6.396 3.645 54.095 1.00 16.15 777 ALA A CA 1
ATOM 5982 C C . ALA A 1 777 ? -7.910 3.542 53.890 1.00 16.27 777 ALA A C 1
ATOM 5983 O O . ALA A 1 777 ? -8.355 2.901 52.932 1.00 16.04 777 ALA A O 1
ATOM 5985 N N . MET A 1 778 ? -8.690 4.195 54.753 1.00 16.40 778 MET A N 1
ATOM 5986 C CA . MET A 1 778 ? -10.154 4.081 54.687 1.00 17.09 778 MET A CA 1
ATOM 5987 C C . MET A 1 778 ? -10.784 4.716 53.434 1.00 17.08 778 MET A C 1
ATOM 5988 O O . MET A 1 778 ? -11.923 4.405 53.109 1.00 17.05 778 MET A O 1
ATOM 5993 N N . ASN A 1 779 ? -10.062 5.611 52.755 1.00 17.21 779 ASN A N 1
ATOM 5994 C CA . ASN A 1 779 ? -10.540 6.225 51.505 1.00 17.49 779 ASN A CA 1
ATOM 5995 C C . ASN A 1 779 ? -10.008 5.558 50.225 1.00 17.01 779 ASN A C 1
ATOM 5996 O O . ASN A 1 779 ? -10.302 6.025 49.117 1.00 16.80 779 ASN A O 1
ATOM 6001 N N . THR A 1 780 ? -9.253 4.467 50.364 1.00 15.96 780 THR A N 1
ATOM 6002 C CA . THR A 1 780 ? -8.748 3.728 49.210 1.00 15.74 780 THR A CA 1
ATOM 6003 C C . THR A 1 780 ? -9.764 2.729 48.664 1.00 15.84 780 THR A C 1
ATOM 6004 O O . THR A 1 780 ? -10.738 2.365 49.326 1.00 15.54 780 THR A O 1
ATOM 6008 N N . MET A 1 781 ? -9.486 2.261 47.456 1.00 16.14 781 MET A N 1
ATOM 6009 C CA . MET A 1 781 ? -10.262 1.198 46.836 1.00 17.11 781 MET A CA 1
ATOM 6010 C C . MET A 1 781 ? -10.143 -0.127 47.607 1.00 17.23 781 MET A C 1
ATOM 6011 O O . MET A 1 781 ? -11.067 -0.939 47.561 1.00 16.92 781 MET A O 1
ATOM 6016 N N . ALA A 1 782 ? -9.033 -0.335 48.322 1.00 16.87 782 ALA A N 1
ATOM 6017 C CA . ALA A 1 782 ? -8.885 -1.504 49.211 1.00 16.77 782 ALA A CA 1
ATOM 6018 C C . ALA A 1 782 ? -9.918 -1.512 50.345 1.00 16.66 782 ALA A C 1
ATOM 6019 O O . ALA A 1 782 ? -10.448 -2.566 50.707 1.00 16.42 782 ALA A O 1
ATOM 6021 N N . MET A 1 783 ? -10.206 -0.341 50.902 1.00 17.08 783 MET A N 1
ATOM 6022 C CA . MET A 1 783 ? -11.289 -0.216 51.876 1.00 17.85 783 MET A CA 1
ATOM 6023 C C . MET A 1 783 ? -12.651 -0.504 51.234 1.00 18.01 783 MET A C 1
ATOM 6024 O O . MET A 1 783 ? -13.481 -1.210 51.813 1.00 17.66 783 MET A O 1
ATOM 6029 N N . LYS A 1 784 ? -12.863 0.030 50.036 1.00 17.86 784 LYS A N 1
ATOM 6030 C CA . LYS A 1 784 ? -14.118 -0.176 49.320 1.00 18.60 784 LYS A CA 1
ATOM 6031 C C . LYS A 1 784 ? -14.333 -1.665 49.010 1.00 19.13 784 LYS A C 1
ATOM 6032 O O . LYS A 1 784 ? -15.477 -2.143 49.049 1.00 18.96 784 LYS A O 1
ATOM 6038 N N . ARG A 1 785 ? -13.248 -2.406 48.764 1.00 19.14 785 ARG A N 1
ATOM 6039 C CA . ARG A 1 785 ? -13.352 -3.865 48.598 1.00 20.42 785 ARG A CA 1
ATOM 6040 C C . ARG A 1 785 ? -13.899 -4.536 49.858 1.00 21.73 785 ARG A C 1
ATOM 6041 O O . ARG A 1 785 ? -14.763 -5.414 49.752 1.00 21.58 785 ARG A O 1
ATOM 6049 N N . LEU A 1 786 ? -13.437 -4.108 51.038 1.00 22.52 786 LEU A N 1
ATOM 6050 C CA . LEU A 1 786 ? -13.979 -4.623 52.306 1.00 24.60 786 LEU A CA 1
ATOM 6051 C C . LEU A 1 786 ? -15.465 -4.293 52.488 1.00 26.18 786 LEU A C 1
ATOM 6052 O O . LEU A 1 786 ? -16.211 -5.112 53.016 1.00 27.05 786 LEU A O 1
ATOM 6057 N N . CYS A 1 787 ? -15.876 -3.098 52.056 1.00 27.08 787 CYS A N 1
ATOM 6058 C CA . CYS A 1 787 ? -17.267 -2.638 52.167 1.00 29.21 787 CYS A CA 1
ATOM 6059 C C . CYS A 1 787 ? -18.176 -3.098 51.020 1.00 30.29 787 CYS A C 1
ATOM 6060 O O . CYS A 1 787 ? -19.364 -2.785 51.027 1.00 30.64 787 CYS A O 1
ATOM 6063 N N . ARG A 1 788 ? -17.622 -3.808 50.036 1.00 31.80 788 ARG A N 1
ATOM 6064 C CA . ARG A 1 788 ? -18.345 -4.228 48.832 1.00 33.74 788 ARG A CA 1
ATOM 6065 C C . ARG A 1 788 ? -18.974 -3.064 48.043 1.00 32.78 788 ARG A C 1
ATOM 6066 O O . ARG A 1 788 ? -20.080 -3.187 47.514 1.00 32.65 788 ARG A O 1
ATOM 6074 N N . ASN A 1 789 ? -18.274 -1.932 47.974 1.00 30.35 789 ASN A N 1
ATOM 6075 C CA . ASN A 1 789 ? -18.675 -0.831 47.091 1.00 29.72 789 ASN A CA 1
ATOM 6076 C C . ASN A 1 789 ? -17.500 -0.343 46.232 1.00 27.13 789 ASN A C 1
ATOM 6077 O O . ASN A 1 789 ? -17.402 0.837 45.905 1.00 25.40 789 ASN A O 1
ATOM 6082 N N . ASP A 1 790 ? -16.622 -1.275 45.861 1.00 25.31 790 ASP A N 1
ATOM 6083 C CA . ASP A 1 790 ? -15.504 -0.986 44.955 1.00 24.87 790 ASP A CA 1
ATOM 6084 C C . ASP A 1 790 ? -15.966 -0.983 43.503 1.00 24.89 790 ASP A C 1
ATOM 6085 O O . ASP A 1 790 ? -17.045 -1.473 43.181 1.00 25.25 790 ASP A O 1
ATOM 6090 N N . ILE A 1 791 ? -15.137 -0.419 42.635 1.00 25.34 791 ILE A N 1
ATOM 6091 C CA . ILE A 1 791 ? -15.349 -0.475 41.188 1.00 25.81 791 ILE A CA 1
ATOM 6092 C C . ILE A 1 791 ? -14.758 -1.780 40.643 1.00 25.78 791 ILE A C 1
ATOM 6093 O O . ILE A 1 791 ? -13.612 -2.110 40.929 1.00 25.58 791 ILE A O 1
ATOM 6098 N N . LYS A 1 792 ? -15.546 -2.515 39.864 1.00 25.45 792 LYS A N 1
ATOM 6099 C CA . LYS A 1 792 ? -15.061 -3.685 39.138 1.00 26.31 792 LYS A CA 1
ATOM 6100 C C . LYS A 1 792 ? -14.727 -3.247 37.723 1.00 24.50 792 LYS A C 1
ATOM 6101 O O . LYS A 1 792 ? -15.540 -2.586 37.081 1.00 25.19 792 LYS A O 1
ATOM 6107 N N . VAL A 1 793 ? -13.529 -3.588 37.253 1.00 22.53 793 VAL A N 1
ATOM 6108 C CA . VAL A 1 793 ? -13.058 -3.182 35.931 1.00 21.77 793 VAL A CA 1
ATOM 6109 C C . VAL A 1 793 ? -12.978 -4.384 34.978 1.00 21.97 793 VAL A C 1
ATOM 6110 O O . VAL A 1 793 ? -12.518 -5.466 35.357 1.00 20.74 793 VAL A O 1
ATOM 6114 N N . GLU A 1 794 ? -13.424 -4.168 33.745 1.00 22.76 794 GLU A N 1
ATOM 6115 C CA . GLU A 1 794 ? -13.293 -5.141 32.661 1.00 25.52 794 GLU A CA 1
ATOM 6116 C C . GLU A 1 794 ? -12.521 -4.491 31.516 1.00 24.69 794 GLU A C 1
ATOM 6117 O O . GLU A 1 794 ? -12.854 -3.383 31.092 1.00 24.12 794 GLU A O 1
ATOM 6123 N N . ILE A 1 795 ? -11.488 -5.178 31.031 1.00 23.95 795 ILE A N 1
ATOM 6124 C CA . ILE A 1 795 ? -10.687 -4.673 29.929 1.00 24.99 795 ILE A CA 1
ATOM 6125 C C . ILE A 1 795 ? -11.315 -5.141 28.625 1.00 25.82 795 ILE A C 1
ATOM 6126 O O . ILE A 1 795 ? -11.574 -6.330 28.461 1.00 25.49 795 ILE A O 1
ATOM 6131 N N . ALA A 1 796 ? -11.569 -4.202 27.718 1.00 27.70 796 ALA A N 1
ATOM 6132 C CA . ALA A 1 796 ? -12.155 -4.508 26.413 1.00 30.67 796 ALA A CA 1
ATOM 6133 C C . ALA A 1 796 ? -11.203 -4.105 25.289 1.00 34.51 796 ALA A C 1
ATOM 6134 O O . ALA A 1 796 ? -10.465 -3.120 25.411 1.00 32.27 796 ALA A O 1
ATOM 6136 N N . GLY A 1 797 ? -11.211 -4.901 24.216 1.00 39.37 797 GLY A N 1
ATOM 6137 C CA . GLY A 1 797 ? -10.549 -4.579 22.952 1.00 43.59 797 GLY A CA 1
ATOM 6138 C C . GLY A 1 797 ? -9.059 -4.850 22.853 1.00 47.83 797 GLY A C 1
ATOM 6139 O O . GLY A 1 797 ? -8.287 -3.946 22.531 1.00 49.82 797 GLY A O 1
ATOM 6140 N N . ARG A 1 798 ? -8.662 -6.099 23.102 1.00 53.98 798 ARG A N 1
ATOM 6141 C CA . ARG A 1 798 ? -7.267 -6.542 22.928 1.00 56.93 798 ARG A CA 1
ATOM 6142 C C . ARG A 1 798 ? -7.094 -7.319 21.620 1.00 59.04 798 ARG A C 1
ATOM 6143 O O . ARG A 1 798 ? -7.471 -8.487 21.515 1.00 63.18 798 ARG A O 1
#

Radius of gyration: 26.59 Å; Cα contacts (8 Å, |Δi|>4): 2073; chains: 1; bounding box: 53×64×82 Å

Secondary structure (DSSP, 8-state):
-EEEEHHHHHHHHHHHHHHH-EEEEESS-PSPPTTEEEEEE-GGGGS---S-SSTTS----S----HHHHHHHHTSEEE-HHHHHHHHHHHHHS-----SSTT-S-SS-PPPP--HHHHHHHHHT-SEEEEEEEE---SS----SSBTTTBPPHHHHHHHHHHHHH-SSEEEEEEESS----HHHHHH--SEEEE----GGGHHHHHHHHHTTSS------SS-EES-GGGSTTGGG---SSEEE-TTTT--THHHHHHH-GGGEEE-TT--B-SS-EEEEEEEEEEETTTTEEEEEEEEEE-SSS-B--EEEEEEE---TTT---S-EEEEEEE---B-TT-EEEEEEEEEGGGG-EEESSSTTS-TTEEEE-SEEEEEEEESSSTTEEEEEEEEESS-EEEEE----S--SS--EEEEEEE-TTS-EEEEEEEPPPP---HHHHHHHTPPPPPPP-TT----HHHHHTTSS-HHHHHTT--HHHHHHHTEEE-SS-TTSSTT-SEEEE--SHHHHHTT--EEEEE--TTS---TTS-----PPPHHHHHHT--HHHHHHHHHHHHHHHHHTT--EE---B------TT-TTGGGS--S-HHHHHHHHHHHHHHHHTTT-EE-BB-TTT----TTTTT-EEE--HHHIIIIITHHHHHHHHTT---EEE--SSEESSSBGGG-HIIIIIIIIIIT---SEEEPPTT--B--TTSPPBS--HHHHHHTT--BEEEES-TTTTTT--SHHHHHHTTSS-HHHHHHHHHHHHHHHHTSHHHHHHHT-PPPEEEE--